Protein AF-A0A139WB19-F1 (afdb_monomer)

Radius of gyration: 53.48 Å; Cα contacts (8 Å, |Δi|>4): 1147; chains: 1; bounding box: 156×89×156 Å

Secondary structure (DSSP, 8-state):
----EE----TTPEEEEGGGTEEEEE-EEEEEEEEPPPGGG--SPPPHHHHHHHHHHHHTTS-EEEEEEEEE-SSEEEEEEEES-GGGHHHHHHHHSS-EE--SS-SS-EEEEEEE---SPPPHHHHHHHHHH-TT--TTSTTSSTTEEEEEEEEGGGSS-TTS---TTPPP-HHHHHHHHGGGS-EEEEE-TTS-TTGGGS-HHHH------TTGGGEEEEEEEESSHHHHHHHHHHHTTEEEEEE-SS-EEEE--EEEE-SS-TTSHHHHHHHHHHHHHHHHHHHHHHHHHHHHHHHHHHHHHHHHHHHHHHHHHHHHHHHHHHHHHHHHHHHHHHHHHHHHHHHHHHHHHHHHHHHHHHHHHHHHHHHHHHHHHHHHHSS--------SHHHHHHHHHHHHHHHHHHHHHHHHHHHHHHHHHHHHHHHTTSTT--------------------------------------------------------------------------------SSSSGGGSSSSSS--------------------------------------------HHHHHHHHHHHHHTT-PPPP---SSEEPPTTSSTTEEEEEETTTTEEEEEEEE-SSSEEEE-SHHHH-GGG--EEEEEES-SBTT-SSSS---EEEEEEEEEE-TT--TTS-SS--EEEEESS-----SS--PPEEP--S--TTPPEEEEES-BSSTT-PBPSB-EEEEEEEE-HHHHHHHHTTS-TTT-TT-S-TTTEEEEE-SSS-----TT-TTPEEEEESSSEEEEEEEEE-S-TT-TT--EEEEEHHHHHHHHHHHHS--

pLDDT: mean 72.46, std 22.06, range [24.19, 98.0]

Sequence (838 aa):
MNAFQPCRNTSDCVPLYLPQQLYLKPAARLTISIQLPNIKKLEKSISHWEIMEKLRTLIRPDEFSVLKVSKTTLNFVRFEAELENRTRLDRVVSKLDNNSIKLKEIPDLLRLKASEVKSDFPTRHKWDSFFQEAKDMDEMKPGQRPDTVHLSNLPRKWFVPYHLPEGEDVVPSEKLFYRIFEKFGQIRYVDIPVCDPYRKKMKDHISGIKAHPVDDRDFFEGYVQFKDYIGFTKTMDALKGMKLVRKEEDEAFCVNIKVDFDRSKHLSDASIRRREIVRDRLVKKQREKEEKEKNELDAKKSRELDERQKEVTLKSEKEQRRREREEKRKARLLEKLKINSCDEINDKIAKEEKKLLKAQRKLESIRLVEELFRRIKEKKEELHMYSKTKSSSGDELKRFKDMSELEVLTQRQKLHNAIEGRVVLKNILSRKKKSRSRSSSSSDTSLSLDEDRKDRNIPEVVYDPTWYNYPIYVYPPRGRYPLPGPSRGRPPFRGRGFRPRYRGGFRGKYSHYSPEMEEQYMRYFSKFFSEHDRRSRSRSHKRSRRSRSRSKSVDSSKFVSPRSSRRRSKSWSMPRKCQEYKHRIKRRASVVTYIFGGSASRSREFPHMAALGYGQPIEWLCGGSLISERFVLTAAHCLATSNLGELVRVRLGDLDLQSVTDDAQPQDYRVSQKIIHPSYHAPAQYDDIALIRLDRDVQFSPYIAPICLETQKNLPNYNFIATGWGKTEVGGSQSDILMKVDLEYFSNQICRQNYANVGSEYLSRGVDDNSQICAGSRKDGKDTCQGDSGGPLQIRTDVLYLVGITSFGKICGIPNSPGVYTRVSYYIPWIERIVWPQ

Foldseek 3Di:
DWDWAFQPDCPQWADLDPVLQKTKHFWQKKKKKWFDDQCPPPPDDDDPVQVVVQLQVQQPVFGWSDWDFPDDDNTITMIMTTGSHNVCRVVSQVSFAQDWDDDPRDPDTIGMHMDTDQDPAADPCRQQVCLVVDPVADCVFFLSHLFKKKKWSAFQVSQDDPPDDDDLLRGGDQVSVCVSLVVLAAWDDKDWLSNDPCLVVDDCLLSVDDDDPPPSSRITMMMTGHPDSSSSVSVSVVPRSIWMKHDDDPTIITTDMDMYGDPSSCVTPVSVVSNVVSVVVVVVVVVVVVVVVVVVVVVVVVVVVVVVVVVVVVVVVVVVVVVVVVVVVVVVVVVVVVVVVLVVLVVVLVVLVVVLVVLVVVLVVLVVVVVVVVVVVVVVVVPDDDDDDDDDVNVVSVVVNVVSVVVNVVSVVVSVVSVVVSVVVVVVVVVVVPPPDDDDDDDDDDDDDDDDDDDDDDDDDDDDDDDDDDDDDDDDDDDDDDDDDDDDDDDDDDDDDDDDDDDDDDDDDDDDDDDPDDPPVVPPPPPDDDDDDDDDDDDDDDDDDDDDDDDDDDDDDDDDDDDDDPPPPPFDALVNQVVVLVVVAVVADDDDDDDDDWWFDDQLNQQQKKFWFADVVTDRFEIWGAAFQWKTKFWLCSCPPCVRHHGFKMWTFDFFQPDDPDNTDIDIWGFPDKAQDPPDDPPALFSTMIMTTTPDTHDDHSRHGGARADQDLDDPPFWKKWKFQFDPDFVHDTHSGIIIHTKDWDDLVLVQVLCVPPDCRHAVPGDDSQFKTWIHAQPFQAAGHRGHHGTFTWTDDVGIYGQWHQGAFDTGSDHSGIGMTGGRNNCSVVCCCPVRND

Mean predicted aligned error: 22.75 Å

Organism: Tribolium castaneum (NCBI:txid7070)

InterPro domains:
  IPR001254 Serine proteases, trypsin domain [PF00089] (595-831)
  IPR001254 Serine proteases, trypsin domain [PS50240] (595-836)
  IPR001254 Serine proteases, trypsin domain [SM00020] (594-831)
  IPR001254 Serine proteases, trypsin domain [cd00190] (595-834)
  IPR001314 Peptidase S1A, chymotrypsin family [PR00722] (623-638)
  IPR001314 Peptidase S1A, chymotrypsin family [PR00722] (684-698)
  IPR001314 Peptidase S1A, chymotrypsin family [PR00722] (782-794)
  IPR009003 Peptidase S1, PA clan [SSF50494] (588-836)
  IPR018114 Serine proteases, trypsin family, histidine active site [PS00134] (633-638)
  IPR033116 Serine proteases, trypsin family, serine active site [PS00135] (783-794)
  IPR056852 A-kinase anchor protein 17A/B [PTHR12484] (3-580)

Solvent-accessible surface area (backbone atoms only — not comparable to full-atom values): 50483 Å² total; per-residue (Å²): 132,83,56,84,37,82,42,85,71,64,85,74,53,44,82,65,34,72,97,69,35,29,26,35,30,62,61,26,43,31,37,40,38,35,49,47,71,73,60,94,78,54,97,68,84,83,60,70,61,62,53,54,51,52,54,52,64,72,47,58,98,51,67,68,75,41,78,44,85,71,46,80,56,84,55,32,42,29,32,42,34,28,39,76,48,52,90,51,40,65,64,49,33,66,66,39,33,77,34,69,47,77,56,96,90,42,94,64,72,35,43,29,40,40,42,75,54,78,62,94,54,76,50,70,66,65,52,58,50,47,56,74,67,38,86,88,47,40,76,90,40,69,30,36,35,83,19,30,44,31,37,34,61,41,53,32,85,73,42,48,71,89,90,58,83,97,59,93,88,66,67,47,38,66,70,58,54,46,64,54,52,47,80,48,32,62,69,71,51,74,50,44,51,82,68,42,82,61,34,84,76,45,58,60,96,62,29,71,54,78,90,68,66,89,79,58,73,59,42,42,53,40,39,43,26,30,74,40,54,67,22,31,51,48,45,50,65,72,48,62,58,33,25,45,30,42,54,57,95,92,53,34,39,29,35,61,51,47,58,44,70,64,86,76,36,68,74,13,68,68,45,45,54,55,43,50,60,52,44,52,53,52,52,48,56,47,49,62,46,55,51,48,56,46,52,52,52,52,54,50,52,50,52,59,48,53,51,52,50,53,50,50,53,55,50,50,50,56,48,50,59,46,53,52,54,51,49,57,50,53,50,55,53,54,48,53,56,48,51,57,57,48,50,61,49,52,53,53,46,56,55,42,52,59,47,36,56,50,37,48,53,56,41,51,55,50,51,53,50,52,54,51,52,48,53,54,49,56,70,49,68,77,65,71,88,89,81,93,76,82,85,57,70,62,60,53,53,46,52,55,47,56,54,35,53,50,49,33,51,53,41,50,50,55,43,48,54,52,52,50,53,53,51,53,51,52,50,58,64,50,58,73,68,70,82,80,81,86,90,79,82,81,87,89,90,81,89,78,88,82,91,81,90,79,90,84,90,80,88,90,82,88,85,80,97,72,88,89,86,86,89,88,80,90,86,91,90,86,85,85,88,83,89,85,87,86,84,87,84,89,86,86,90,88,81,87,89,88,86,90,81,90,88,87,83,90,81,90,88,81,89,83,90,82,94,86,77,79,76,66,75,74,69,75,82,79,82,87,87,80,88,85,90,88,87,86,82,87,87,88,88,78,90,79,88,80,90,92,84,92,84,84,92,87,85,88,89,85,87,90,85,82,94,73,89,79,76,76,80,78,75,71,52,69,73,57,52,40,50,54,51,50,57,63,48,64,77,68,55,85,87,87,84,87,81,89,66,75,40,78,58,57,72,56,69,62,23,22,46,27,43,34,24,16,54,84,77,71,45,71,60,25,22,18,31,26,59,52,54,40,37,32,40,28,21,23,62,81,75,67,44,70,90,64,50,56,77,51,38,38,35,33,13,65,46,41,80,83,62,91,83,67,82,54,59,68,46,84,40,44,66,63,42,86,44,62,40,88,78,45,50,83,81,30,74,46,61,43,34,24,40,38,32,41,66,59,76,58,80,75,49,63,34,28,41,57,43,30,74,36,70,67,87,82,71,84,94,53,64,34,38,37,46,32,35,17,30,84,45,85,90,50,60,61,33,56,48,32,31,33,36,70,26,40,75,44,57,56,67,64,47,30,63,69,52,65,84,52,65,58,71,44,43,73,81,54,68,49,85,64,57,35,47,34,37,18,20,76,79,78,8,50,51,75,31,72,25,19,32,10,6,44,30,27,36,78,75,98,55,58,30,37,44,24,26,32,59,52,59,91,63,54,62,39,54,68,52,53,29,38,19,30,22,39,36,64,45,47,83,58,50,44,59,72,77,49,62,122

Nearest PDB structures (foldseek):
  2f91-assembly1_A  TM=8.867E-01  e=3.358E-22  Astacus leptodactylus
  2zps-assembly1_A  TM=8.978E-01  e=1.319E-19  Oncorhynchus keta
  2tbs-assembly1_A  TM=8.969E-01  e=2.260E-19  Salmo salar
  5xwl-assembly2_B  TM=9.034E-01  e=4.084E-19  Sus scrofa
  2zpr-assembly2_B  TM=8.874E-01  e=5.641E-19  Oncorhynchus keta

Structure (mmCIF, N/CA/C/O backbone):
data_AF-A0A139WB19-F1
#
_entry.id   AF-A0A139WB19-F1
#
loop_
_atom_site.group_PDB
_atom_site.id
_atom_site.type_symbol
_atom_site.label_atom_id
_atom_site.label_alt_id
_atom_site.label_comp_id
_atom_site.label_asym_id
_atom_site.label_entity_id
_atom_site.label_seq_id
_atom_site.pdbx_PDB_ins_code
_atom_site.Cartn_x
_atom_site.Cartn_y
_atom_site.Cartn_z
_atom_site.occupancy
_atom_site.B_iso_or_equiv
_atom_site.auth_seq_id
_atom_site.auth_comp_id
_atom_site.auth_asym_id
_atom_site.auth_atom_id
_atom_site.pdbx_PDB_model_num
ATOM 1 N N . MET A 1 1 ? 31.435 11.589 -16.988 1.00 48.19 1 MET A N 1
ATOM 2 C CA . MET A 1 1 ? 30.997 12.393 -18.160 1.00 48.19 1 MET A CA 1
ATOM 3 C C . MET A 1 1 ? 29.469 12.381 -18.191 1.00 48.19 1 MET A C 1
ATOM 5 O O . MET A 1 1 ? 28.860 12.037 -19.202 1.00 48.19 1 MET A O 1
ATOM 9 N N . ASN A 1 2 ? 28.866 12.680 -17.041 1.00 58.78 2 ASN A N 1
ATOM 10 C CA . ASN A 1 2 ? 27.505 12.287 -16.705 1.00 58.78 2 ASN A CA 1
ATOM 11 C C . ASN A 1 2 ? 26.716 13.588 -16.589 1.00 58.78 2 ASN A C 1
ATOM 13 O O . ASN A 1 2 ? 26.754 14.248 -15.560 1.00 58.78 2 ASN A O 1
ATOM 17 N N . ALA A 1 3 ? 26.131 14.024 -17.696 1.00 64.75 3 ALA A N 1
ATOM 18 C CA . ALA A 1 3 ? 25.381 15.267 -17.774 1.00 64.75 3 ALA A CA 1
ATOM 19 C C . ALA A 1 3 ? 24.238 15.077 -18.765 1.00 64.75 3 ALA A C 1
ATOM 21 O O . ALA A 1 3 ? 24.393 14.357 -19.756 1.00 64.75 3 ALA A O 1
ATOM 22 N N . PHE A 1 4 ? 23.111 15.728 -18.496 1.00 78.62 4 PHE A N 1
ATOM 23 C CA . PHE A 1 4 ? 21.996 15.799 -19.428 1.00 78.62 4 PHE A CA 1
ATOM 24 C C . PHE A 1 4 ? 22.400 16.676 -20.619 1.00 78.62 4 PHE A C 1
ATOM 26 O O . PHE A 1 4 ? 22.850 17.807 -20.442 1.00 78.62 4 PHE A O 1
ATOM 33 N N . GLN A 1 5 ? 22.288 16.136 -21.831 1.00 81.25 5 GLN A N 1
ATOM 34 C CA . GLN A 1 5 ? 22.635 16.827 -23.074 1.00 81.25 5 GLN A CA 1
ATOM 35 C C . GLN A 1 5 ? 21.355 17.068 -23.890 1.00 81.25 5 GLN A C 1
ATOM 37 O O . GLN A 1 5 ? 20.653 16.092 -24.171 1.00 81.25 5 GLN A O 1
ATOM 42 N N . PRO A 1 6 ? 21.029 18.308 -24.302 1.00 79.69 6 PRO A N 1
ATOM 43 C CA . PRO A 1 6 ? 19.865 18.557 -25.149 1.00 79.69 6 PRO A CA 1
ATOM 44 C C . PRO A 1 6 ? 20.044 17.874 -26.514 1.00 79.69 6 PRO A C 1
ATOM 46 O O . PRO A 1 6 ? 21.097 17.970 -27.145 1.00 79.69 6 PRO A O 1
ATOM 49 N N . CYS A 1 7 ? 19.019 17.156 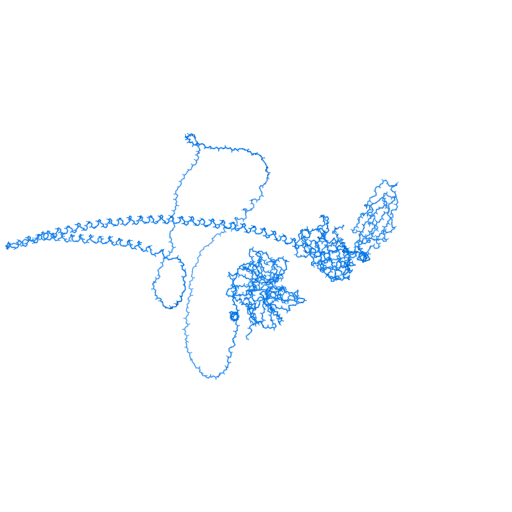-26.966 1.00 79.75 7 CYS A N 1
ATOM 50 C CA . CYS A 1 7 ? 19.056 16.275 -28.131 1.00 79.75 7 CYS A CA 1
ATOM 51 C C . CYS A 1 7 ? 18.176 16.829 -29.261 1.00 79.75 7 CYS A C 1
ATOM 53 O O . CYS A 1 7 ? 17.067 16.346 -29.484 1.00 79.75 7 CYS A O 1
ATOM 55 N N . ARG A 1 8 ? 18.687 17.836 -29.982 1.00 74.25 8 ARG A N 1
ATOM 56 C CA . ARG A 1 8 ? 17.947 18.575 -31.023 1.00 74.25 8 ARG A CA 1
ATOM 57 C C . ARG A 1 8 ? 17.390 17.667 -32.119 1.00 74.25 8 ARG A C 1
ATOM 59 O O . ARG A 1 8 ? 16.194 17.712 -32.390 1.00 74.25 8 ARG A O 1
ATOM 66 N N . ASN A 1 9 ? 18.222 16.815 -32.723 1.00 72.62 9 ASN A N 1
ATOM 67 C CA . ASN A 1 9 ? 17.734 15.830 -33.684 1.00 72.62 9 ASN A CA 1
ATOM 68 C C . ASN A 1 9 ? 17.318 14.507 -33.010 1.00 72.62 9 ASN A C 1
ATOM 70 O O . ASN A 1 9 ? 18.123 13.867 -32.327 1.00 72.62 9 ASN A O 1
ATOM 74 N N . THR A 1 10 ? 16.087 14.056 -33.261 1.00 76.19 10 THR A N 1
ATOM 75 C CA . THR A 1 10 ? 15.517 12.791 -32.754 1.00 76.19 10 THR A CA 1
ATOM 76 C C . THR A 1 10 ? 15.224 11.753 -33.851 1.00 76.19 10 THR A C 1
ATOM 78 O O . THR A 1 10 ? 14.670 10.700 -33.549 1.00 76.19 10 THR A O 1
ATOM 81 N N . SER A 1 11 ? 15.644 11.987 -35.104 1.00 76.00 11 SER A N 1
ATOM 82 C CA . SER A 1 11 ? 15.416 11.070 -36.240 1.00 76.00 11 SER A CA 1
ATOM 83 C C . SER A 1 11 ? 15.971 9.655 -36.037 1.00 76.00 11 SER A C 1
ATOM 85 O O . SER A 1 11 ? 15.351 8.682 -36.451 1.00 76.00 11 SER A O 1
ATOM 87 N N . ASP A 1 12 ? 17.134 9.539 -35.391 1.00 82.06 12 ASP A N 1
ATOM 88 C CA . ASP A 1 12 ? 17.876 8.279 -35.229 1.00 82.06 12 ASP A CA 1
ATOM 89 C C . ASP A 1 12 ? 17.470 7.518 -33.937 1.00 82.06 12 ASP A C 1
ATOM 91 O O . ASP A 1 12 ? 18.222 6.670 -33.453 1.00 82.06 12 ASP A O 1
ATOM 95 N N . CYS A 1 13 ? 16.326 7.849 -33.322 1.00 85.00 13 CYS A N 1
ATOM 96 C CA . CYS A 1 13 ? 15.895 7.303 -32.027 1.00 85.00 13 CYS A CA 1
ATOM 97 C C . CYS A 1 13 ? 15.022 6.038 -32.153 1.00 85.00 13 CYS A C 1
ATOM 99 O O . CYS A 1 13 ? 13.980 6.039 -32.804 1.00 85.00 13 CYS A O 1
ATOM 101 N N . VAL A 1 14 ? 15.391 4.977 -31.430 1.00 87.88 14 VAL A N 1
ATOM 102 C CA . VAL A 1 14 ? 14.661 3.700 -31.343 1.00 87.88 14 VAL A CA 1
ATOM 103 C C . VAL A 1 14 ? 13.861 3.644 -30.030 1.00 87.88 14 VAL A C 1
ATOM 105 O O . VAL A 1 14 ? 14.435 3.903 -28.972 1.00 87.88 14 VAL A O 1
ATOM 108 N N . PRO A 1 15 ? 12.561 3.292 -30.022 1.00 88.00 15 PRO A N 1
ATOM 109 C CA . PRO A 1 15 ? 11.764 3.271 -28.794 1.00 88.00 15 PRO A CA 1
ATOM 110 C C . PRO A 1 15 ? 12.193 2.147 -27.840 1.00 88.00 15 PRO A C 1
ATOM 112 O O . PRO A 1 15 ? 12.116 0.959 -28.171 1.00 88.00 15 PRO A O 1
ATOM 115 N N . LEU A 1 16 ? 12.585 2.519 -26.619 1.00 88.81 16 LEU A N 1
ATOM 116 C CA . LEU A 1 16 ? 12.878 1.583 -25.535 1.00 88.81 16 LEU A CA 1
ATOM 117 C C . LEU A 1 16 ? 11.579 1.232 -24.805 1.00 88.81 16 LEU A C 1
ATOM 119 O O . LEU A 1 16 ? 11.118 0.092 -24.903 1.00 88.81 16 LEU A O 1
ATOM 123 N N . TYR A 1 17 ? 10.963 2.232 -24.167 1.00 88.88 17 TYR A N 1
ATOM 124 C CA . TYR A 1 17 ? 9.754 2.094 -23.357 1.00 88.88 17 TYR A CA 1
ATOM 125 C C . TYR A 1 17 ? 8.863 3.340 -23.490 1.00 88.88 17 TYR A C 1
ATOM 127 O O . TYR A 1 17 ? 9.120 4.388 -22.892 1.00 88.88 17 TYR A O 1
ATOM 135 N N . LEU A 1 18 ? 7.809 3.213 -24.302 1.00 85.50 18 LEU A N 1
ATOM 136 C CA . LEU A 1 18 ? 6.924 4.318 -24.689 1.00 85.50 18 LEU A CA 1
ATOM 137 C C . LEU A 1 18 ? 6.168 4.986 -23.522 1.00 85.50 18 LEU A C 1
ATOM 139 O O . LEU A 1 18 ? 6.102 6.212 -23.541 1.00 85.50 18 LEU A O 1
ATOM 143 N N . PRO A 1 19 ? 5.652 4.271 -22.495 1.00 83.75 19 PRO A N 1
ATOM 144 C CA . PRO A 1 19 ? 4.890 4.914 -21.418 1.00 83.75 19 PRO A CA 1
ATOM 145 C C . PRO A 1 19 ? 5.687 5.908 -20.567 1.00 83.75 19 PRO A C 1
ATOM 147 O O . PRO A 1 19 ? 5.076 6.734 -19.908 1.00 83.75 19 PRO A O 1
ATOM 150 N N . GLN A 1 20 ? 7.025 5.833 -20.580 1.00 82.81 20 GLN A N 1
ATOM 151 C CA . GLN A 1 20 ? 7.930 6.787 -19.917 1.00 82.81 20 GLN A CA 1
ATOM 152 C C . GLN A 1 20 ? 8.673 7.684 -20.933 1.00 82.81 20 GLN A C 1
ATOM 154 O O . GLN A 1 20 ? 9.670 8.321 -20.602 1.00 82.81 20 GLN A O 1
ATOM 159 N N . GLN A 1 21 ? 8.240 7.663 -22.202 1.00 88.62 21 GLN A N 1
ATOM 160 C CA . GLN A 1 21 ? 8.853 8.371 -23.333 1.00 88.62 21 GLN A CA 1
ATOM 161 C C . GLN A 1 21 ? 10.378 8.139 -23.447 1.00 88.62 21 GLN A C 1
ATOM 163 O O . GLN A 1 21 ? 11.143 9.050 -23.778 1.00 88.62 21 GLN A O 1
ATOM 168 N N . LEU A 1 22 ? 10.823 6.901 -23.175 1.00 90.00 22 LEU A N 1
ATOM 169 C CA . LEU A 1 22 ? 12.230 6.496 -23.222 1.00 90.00 22 LEU A CA 1
ATOM 170 C C . LEU A 1 22 ? 12.604 5.862 -24.566 1.00 90.00 22 LEU A C 1
ATOM 172 O O . LEU A 1 22 ? 11.967 4.914 -25.039 1.00 90.00 22 LEU A O 1
ATOM 176 N N . TYR A 1 23 ? 13.713 6.337 -25.124 1.00 91.31 23 TYR A N 1
ATOM 177 C CA . TYR A 1 23 ? 14.286 5.938 -26.407 1.00 91.31 23 TYR A CA 1
ATOM 178 C C . TYR A 1 23 ? 15.789 5.652 -26.258 1.00 91.31 23 TYR A C 1
ATOM 180 O O . TYR A 1 23 ? 16.441 6.106 -25.317 1.00 91.31 23 TYR A O 1
ATOM 188 N N . LEU A 1 24 ? 16.350 4.908 -27.206 1.00 89.94 24 LEU A N 1
ATOM 189 C CA . LEU A 1 24 ? 17.787 4.720 -27.389 1.00 89.94 24 LEU A CA 1
ATOM 190 C C . LEU A 1 24 ? 18.233 5.451 -28.655 1.00 89.94 24 LEU A C 1
ATOM 192 O O . LEU A 1 24 ? 17.531 5.415 -29.664 1.00 89.94 24 LEU A O 1
ATOM 196 N N . LYS A 1 25 ? 19.404 6.089 -28.620 1.00 88.75 25 LYS A N 1
ATOM 197 C CA . LYS A 1 25 ? 19.990 6.777 -29.779 1.00 88.75 25 LYS A CA 1
ATOM 198 C C . LYS A 1 25 ? 21.447 6.343 -29.981 1.00 88.75 25 LYS A C 1
ATOM 200 O O . LYS A 1 25 ? 22.208 6.421 -29.015 1.00 88.75 25 LYS A O 1
ATOM 205 N N . PRO A 1 26 ? 21.875 5.931 -31.188 1.00 86.75 26 PRO A N 1
ATOM 206 C CA . PRO A 1 26 ? 23.263 5.547 -31.436 1.00 86.75 26 PRO A CA 1
ATOM 207 C C . PRO A 1 26 ? 24.252 6.688 -31.147 1.00 86.75 26 PRO A C 1
ATOM 209 O O . PRO A 1 26 ? 24.089 7.807 -31.634 1.00 86.75 26 PRO A O 1
ATOM 212 N N . ALA A 1 27 ? 25.298 6.407 -30.369 1.00 83.31 27 ALA A N 1
ATOM 213 C CA . ALA A 1 27 ? 26.357 7.359 -30.052 1.00 83.31 27 ALA A CA 1
ATOM 214 C C . ALA A 1 27 ? 27.349 7.477 -31.222 1.00 83.31 27 ALA A C 1
ATOM 216 O O . ALA A 1 27 ? 27.923 6.486 -31.673 1.00 83.31 27 ALA A O 1
ATOM 217 N N . ALA A 1 28 ? 27.581 8.699 -31.703 1.00 84.38 28 ALA A N 1
ATOM 218 C CA . ALA A 1 28 ? 28.412 8.978 -32.873 1.00 84.38 28 ALA A CA 1
ATOM 219 C C . ALA A 1 28 ? 29.724 9.675 -32.464 1.00 84.38 28 ALA A C 1
ATOM 221 O O . ALA A 1 28 ? 29.926 10.860 -32.740 1.00 84.38 28 ALA A O 1
ATOM 222 N N . ARG A 1 29 ? 30.595 8.950 -31.747 1.00 85.81 29 ARG A N 1
ATOM 223 C CA . ARG A 1 29 ? 31.837 9.484 -31.153 1.00 85.81 29 ARG A CA 1
ATOM 224 C C . ARG A 1 29 ? 33.064 9.201 -32.017 1.00 85.81 29 ARG A C 1
ATOM 226 O O . ARG A 1 29 ? 33.280 8.076 -32.456 1.00 85.81 29 ARG A O 1
ATOM 233 N N . LEU A 1 30 ? 33.920 10.207 -32.184 1.00 88.44 30 LEU A N 1
ATOM 234 C CA . LEU A 1 30 ? 35.185 10.104 -32.912 1.00 88.44 30 LEU A CA 1
ATOM 235 C C . LEU A 1 30 ? 36.328 10.827 -32.181 1.00 88.44 30 LEU A C 1
ATOM 237 O O . LEU A 1 30 ? 36.126 11.822 -31.483 1.00 88.44 30 LEU A O 1
ATOM 241 N N . THR A 1 31 ? 37.544 10.314 -32.336 1.00 89.69 31 THR A N 1
ATOM 242 C CA . THR A 1 31 ? 38.778 10.912 -31.818 1.00 89.69 31 THR A CA 1
ATOM 243 C C . THR A 1 31 ? 39.580 11.530 -32.948 1.00 89.69 31 THR A C 1
ATOM 245 O O . THR A 1 31 ? 39.953 10.843 -33.900 1.00 89.69 31 THR A O 1
ATOM 248 N N . ILE A 1 32 ? 39.893 12.816 -32.797 1.00 89.75 32 ILE A N 1
ATOM 249 C CA . ILE A 1 32 ? 40.734 13.588 -33.715 1.00 89.75 32 ILE A CA 1
ATOM 250 C C . ILE A 1 32 ? 42.076 13.791 -33.016 1.00 89.75 32 ILE A C 1
ATOM 252 O O . ILE A 1 32 ? 42.133 14.428 -31.966 1.00 89.75 32 ILE A O 1
ATOM 256 N N . SER A 1 33 ? 43.155 13.232 -33.555 1.00 88.88 33 SER A N 1
ATOM 257 C CA . SER A 1 33 ? 44.519 13.481 -33.076 1.00 88.88 33 SER A CA 1
ATOM 258 C C . SER A 1 33 ? 45.251 14.352 -34.090 1.00 88.88 33 SER A C 1
ATOM 260 O O . SER A 1 33 ? 45.333 13.997 -35.262 1.00 88.88 33 SER A O 1
ATOM 262 N N . ILE A 1 34 ? 45.779 15.484 -33.637 1.00 87.69 34 ILE A N 1
ATOM 263 C CA . ILE A 1 34 ? 46.552 16.426 -34.448 1.00 87.69 34 ILE A CA 1
ATOM 264 C C . ILE A 1 34 ? 48.011 16.296 -34.042 1.00 87.69 34 ILE A C 1
ATOM 266 O O . ILE A 1 34 ? 48.332 16.473 -32.865 1.00 87.69 34 ILE A O 1
ATOM 270 N N . GLN A 1 35 ? 48.880 15.974 -34.996 1.00 84.19 35 GLN A N 1
ATOM 271 C CA . GLN A 1 35 ? 50.315 15.888 -34.743 1.00 84.19 35 GLN A CA 1
ATOM 272 C C . GLN A 1 35 ? 50.929 17.294 -34.738 1.00 84.19 35 GLN A C 1
ATOM 274 O O . GLN A 1 35 ? 50.689 18.077 -35.657 1.00 84.19 35 GLN A O 1
ATOM 279 N N . LEU A 1 36 ? 51.711 17.606 -33.704 1.00 79.12 36 LEU A N 1
ATOM 280 C CA . LEU A 1 36 ? 52.435 18.871 -33.577 1.00 79.12 36 LEU A CA 1
ATOM 281 C C . LEU A 1 36 ? 53.887 18.707 -34.065 1.00 79.12 36 LEU A C 1
ATOM 283 O O . LEU A 1 36 ? 54.474 17.639 -33.860 1.00 79.12 36 LEU A O 1
ATOM 287 N N . PRO A 1 37 ? 54.491 19.733 -34.694 1.00 71.00 37 PRO A N 1
ATOM 288 C CA . PRO A 1 37 ? 55.920 19.736 -34.992 1.00 71.00 37 PRO A CA 1
ATOM 289 C C . PRO A 1 37 ? 56.749 19.890 -33.706 1.00 71.00 37 PRO A C 1
ATOM 291 O O . PRO A 1 37 ? 56.274 20.399 -32.690 1.00 71.00 37 PRO A O 1
ATOM 294 N N . ASN A 1 38 ? 58.010 19.448 -33.743 1.00 63.66 38 ASN A N 1
ATOM 295 C CA . ASN A 1 38 ? 58.894 19.472 -32.574 1.00 63.66 38 ASN A CA 1
ATOM 296 C C . ASN A 1 38 ? 59.097 20.903 -32.039 1.00 63.66 38 ASN A C 1
ATOM 298 O O . ASN A 1 38 ? 59.587 21.779 -32.751 1.00 63.66 38 ASN A O 1
ATOM 302 N N . ILE A 1 39 ? 58.809 21.098 -30.747 1.00 57.41 39 ILE A N 1
ATOM 303 C CA . ILE A 1 39 ? 58.694 22.406 -30.066 1.00 57.41 39 ILE A CA 1
ATOM 304 C C . ILE A 1 39 ? 59.953 23.292 -30.150 1.00 57.41 39 ILE A C 1
ATOM 306 O O . ILE A 1 39 ? 59.853 24.503 -29.993 1.00 57.41 39 ILE A O 1
ATOM 310 N N . LYS A 1 40 ? 61.125 22.748 -30.511 1.00 54.94 40 LYS A N 1
ATOM 311 C CA . LYS A 1 40 ? 62.379 23.505 -30.732 1.00 54.94 40 LYS A CA 1
ATOM 312 C C . LYS A 1 40 ? 62.311 24.606 -31.821 1.00 54.94 40 LYS A C 1
ATOM 314 O O . LYS A 1 40 ? 63.321 25.261 -32.052 1.00 54.94 40 LYS A O 1
ATOM 319 N N . LYS A 1 41 ? 61.171 24.796 -32.498 1.00 55.56 41 LYS A N 1
ATOM 320 C CA . LYS A 1 41 ? 60.893 25.900 -33.442 1.00 55.56 41 LYS A CA 1
ATOM 321 C C . LYS A 1 41 ? 59.629 26.723 -33.112 1.00 55.56 41 LYS A C 1
ATOM 323 O O . LYS A 1 41 ? 59.203 27.518 -33.943 1.00 55.56 41 LYS A O 1
ATOM 328 N N . LEU A 1 42 ? 58.996 26.524 -31.952 1.00 56.00 42 LEU A N 1
ATOM 329 C CA . LEU A 1 42 ? 57.731 27.176 -31.584 1.00 56.00 42 LEU A CA 1
ATOM 330 C C . LEU A 1 42 ? 57.906 28.093 -30.367 1.00 56.00 42 LEU A C 1
ATOM 332 O O . LEU A 1 42 ? 57.881 27.641 -29.227 1.00 56.00 42 LEU A O 1
ATOM 336 N N . GLU A 1 43 ? 58.016 29.397 -30.621 1.00 56.28 43 GLU A N 1
ATOM 337 C CA . GLU A 1 43 ? 58.105 30.444 -29.586 1.00 56.28 43 GLU A CA 1
ATOM 338 C C . GLU A 1 43 ? 56.740 30.828 -28.975 1.00 56.28 43 GLU A C 1
ATOM 340 O O . GLU A 1 43 ? 56.673 31.676 -28.087 1.00 56.28 43 GLU A O 1
ATOM 345 N N . LYS A 1 44 ? 55.633 30.239 -29.455 1.00 61.88 44 LYS A N 1
ATOM 346 C CA . LYS A 1 44 ? 54.254 30.614 -29.089 1.00 61.88 44 LYS A CA 1
ATOM 347 C C . LYS A 1 44 ? 53.386 29.411 -28.726 1.00 61.88 44 LYS A C 1
ATOM 349 O O . LYS A 1 44 ? 53.556 28.310 -29.251 1.00 61.88 44 LYS A O 1
ATOM 354 N N . SER A 1 45 ? 52.436 29.634 -27.819 1.00 66.56 45 SER A N 1
ATOM 355 C CA . SER A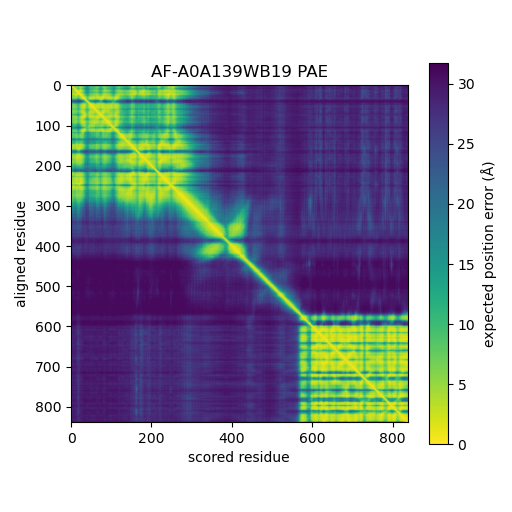 1 45 ? 51.518 28.624 -27.291 1.00 66.56 45 SER A CA 1
ATOM 356 C C . SER A 1 45 ? 50.277 28.456 -28.174 1.00 66.56 45 SER A C 1
ATOM 358 O O . SER A 1 45 ? 49.452 29.352 -28.315 1.00 66.56 45 SER A O 1
ATOM 360 N N . ILE A 1 46 ? 50.110 27.259 -28.737 1.00 73.50 46 ILE A N 1
ATOM 361 C CA . ILE A 1 46 ? 49.028 26.953 -29.683 1.00 73.50 46 ILE A CA 1
ATOM 362 C C . ILE A 1 46 ? 47.663 26.997 -28.979 1.00 73.50 46 ILE A C 1
ATOM 364 O O . ILE A 1 46 ? 47.409 26.220 -28.055 1.00 73.50 46 ILE A O 1
ATOM 368 N N . SER A 1 47 ? 46.749 27.858 -29.438 1.00 81.12 47 SER A N 1
ATOM 369 C CA . SER A 1 47 ? 45.414 27.942 -28.838 1.00 81.12 47 SER A CA 1
ATOM 370 C C . SER A 1 47 ? 44.544 26.725 -29.196 1.00 81.12 47 SER A C 1
ATOM 372 O O . SER A 1 47 ? 44.326 26.394 -30.364 1.00 81.12 47 SER A O 1
ATOM 374 N N . HIS A 1 48 ? 43.981 26.058 -28.182 1.00 83.12 48 HIS A N 1
ATOM 375 C CA . HIS A 1 48 ? 43.030 24.962 -28.409 1.00 83.12 48 HIS A CA 1
ATOM 376 C C . HIS A 1 48 ? 41.737 25.441 -29.102 1.00 83.12 48 HIS A C 1
ATOM 378 O O . HIS A 1 48 ? 41.087 24.646 -29.780 1.00 83.12 48 HIS A O 1
ATOM 384 N N . TRP A 1 49 ? 41.362 26.720 -28.947 1.00 83.38 49 TRP A N 1
ATOM 385 C CA . TRP A 1 49 ? 40.158 27.288 -29.560 1.00 83.38 49 TRP A CA 1
ATOM 386 C C . TRP A 1 49 ? 40.273 27.411 -31.083 1.00 83.38 49 TRP A C 1
ATOM 388 O O . TRP A 1 49 ? 39.376 26.941 -31.780 1.00 83.38 49 TRP A O 1
ATOM 398 N N . GLU A 1 50 ? 41.369 27.973 -31.612 1.00 82.50 50 GLU A N 1
ATOM 399 C CA . GLU A 1 50 ? 41.545 28.123 -33.067 1.00 82.50 50 GLU A CA 1
ATOM 400 C C . GLU A 1 50 ? 41.462 26.760 -33.768 1.00 82.50 50 GLU A C 1
ATOM 402 O O . GLU A 1 50 ? 40.802 26.618 -34.797 1.00 82.50 50 GLU A O 1
ATOM 407 N N . ILE A 1 51 ? 42.048 25.726 -33.157 1.00 84.75 51 ILE A N 1
ATOM 408 C CA . ILE A 1 51 ? 41.935 24.347 -33.633 1.00 84.75 51 ILE A CA 1
ATOM 409 C C . ILE A 1 51 ? 40.469 23.883 -33.666 1.00 84.75 51 ILE A C 1
ATOM 411 O O . ILE A 1 51 ? 40.025 23.348 -34.682 1.00 84.75 51 ILE A O 1
ATOM 415 N N . MET A 1 52 ? 39.697 24.088 -32.591 1.00 86.06 52 MET A N 1
ATOM 416 C CA . MET A 1 52 ? 38.273 23.716 -32.559 1.00 86.06 52 MET A CA 1
ATOM 417 C C . MET A 1 52 ? 37.449 24.465 -33.611 1.00 86.06 52 MET A C 1
ATOM 419 O O . MET A 1 52 ? 36.555 23.881 -34.222 1.00 86.06 52 MET A O 1
ATOM 423 N N . GLU A 1 53 ? 37.745 25.743 -33.842 1.00 85.50 53 GLU A N 1
ATOM 424 C CA . GLU A 1 53 ? 37.085 26.562 -34.858 1.00 85.50 53 GLU A CA 1
ATOM 425 C C . GLU A 1 53 ? 37.393 26.050 -36.273 1.00 85.50 53 GLU A C 1
ATOM 427 O O . GLU A 1 53 ? 36.470 25.800 -37.052 1.00 85.50 53 GLU A O 1
ATOM 432 N N . LYS A 1 54 ? 38.667 25.765 -36.580 1.00 84.88 54 LYS A N 1
ATOM 433 C CA . LYS A 1 54 ? 39.070 25.147 -37.854 1.00 84.88 54 LYS A CA 1
ATOM 434 C C . LYS A 1 54 ? 38.400 23.786 -38.062 1.00 84.88 54 LYS A C 1
ATOM 436 O O . LYS A 1 54 ? 37.842 23.546 -39.133 1.00 84.88 54 LYS A O 1
ATOM 441 N N . LEU A 1 55 ? 38.370 22.929 -37.039 1.00 87.19 55 LEU A N 1
ATOM 442 C CA . LEU A 1 55 ? 37.681 21.635 -37.100 1.00 87.19 55 LEU A CA 1
ATOM 443 C C . LEU A 1 55 ? 36.177 21.790 -37.379 1.00 87.19 55 LEU A C 1
ATOM 445 O O . LEU A 1 55 ? 35.652 21.069 -38.224 1.00 87.19 55 LEU A O 1
ATOM 449 N N . ARG A 1 56 ? 35.495 22.762 -36.752 1.00 87.56 56 ARG A N 1
ATOM 450 C CA . ARG A 1 56 ? 34.091 23.096 -37.064 1.00 87.56 56 ARG A CA 1
ATOM 451 C C . ARG A 1 56 ? 33.916 23.563 -38.513 1.00 87.56 56 ARG A C 1
ATOM 453 O O . ARG A 1 56 ? 32.954 23.160 -39.157 1.00 87.56 56 ARG A O 1
ATOM 460 N N . THR A 1 57 ? 34.834 24.370 -39.058 1.00 85.31 57 THR A N 1
ATOM 461 C CA . THR A 1 57 ? 34.729 24.817 -40.462 1.00 85.31 57 THR A CA 1
ATOM 462 C C . THR A 1 57 ? 34.893 23.681 -41.476 1.00 85.31 57 THR A C 1
ATOM 464 O O . THR A 1 57 ? 34.212 23.702 -42.497 1.00 85.31 57 THR A O 1
ATOM 467 N N . LEU A 1 58 ? 35.724 22.673 -41.184 1.00 84.44 58 LEU A N 1
ATOM 468 C CA . LEU A 1 58 ? 35.999 21.546 -42.088 1.00 84.44 58 LEU A CA 1
ATOM 469 C C . LEU A 1 58 ? 34.833 20.553 -42.226 1.00 84.44 58 LEU A C 1
ATOM 471 O O . LEU A 1 58 ? 34.700 19.905 -43.265 1.00 84.44 58 LEU A O 1
ATOM 475 N N . ILE A 1 59 ? 33.988 20.410 -41.199 1.00 85.56 59 ILE A N 1
ATOM 476 C CA . ILE A 1 59 ? 32.899 19.419 -41.217 1.00 85.56 59 ILE A CA 1
ATOM 477 C C . ILE A 1 59 ? 31.601 19.913 -41.870 1.00 85.56 59 ILE A C 1
ATOM 479 O O . ILE A 1 59 ? 30.779 19.077 -42.256 1.00 85.56 59 ILE A O 1
ATOM 483 N N . ARG A 1 60 ? 31.435 21.230 -42.074 1.00 83.06 60 ARG A N 1
ATOM 484 C CA . ARG A 1 60 ? 30.215 21.835 -42.644 1.00 83.06 60 ARG A CA 1
ATOM 485 C C . ARG A 1 60 ? 29.729 21.095 -43.914 1.00 83.06 60 ARG A C 1
ATOM 487 O O . ARG A 1 60 ? 30.552 20.652 -44.726 1.00 83.06 60 ARG A O 1
ATOM 494 N N . PRO A 1 61 ? 28.406 20.910 -44.098 1.00 81.31 61 PRO A N 1
ATOM 495 C CA . PRO A 1 61 ? 27.292 21.395 -43.271 1.00 81.31 61 PRO A CA 1
ATOM 496 C C . PRO A 1 61 ? 26.974 20.522 -42.035 1.00 81.31 61 PRO A C 1
ATOM 498 O O . PRO A 1 61 ? 25.902 20.662 -41.456 1.00 81.31 61 PRO A O 1
ATOM 501 N N . ASP A 1 62 ? 27.856 19.600 -41.639 1.00 82.75 62 ASP A N 1
ATOM 502 C CA . ASP A 1 62 ? 27.698 18.832 -40.398 1.00 82.75 62 ASP A CA 1
ATOM 503 C C . ASP A 1 62 ? 28.223 19.631 -39.187 1.00 82.75 62 ASP A C 1
ATOM 505 O O . ASP A 1 62 ? 29.102 20.479 -39.344 1.00 82.75 62 ASP A O 1
ATOM 509 N N . GLU A 1 63 ? 27.710 19.354 -37.981 1.00 82.50 63 GLU A N 1
ATOM 510 C CA . GLU A 1 63 ? 28.115 20.020 -36.730 1.00 82.50 63 GLU A CA 1
ATOM 511 C C . GLU A 1 63 ? 28.464 19.016 -35.616 1.00 82.50 63 GLU A C 1
ATOM 513 O O . GLU A 1 63 ? 27.932 17.904 -35.560 1.00 82.50 63 GLU A O 1
ATOM 518 N N . PHE A 1 64 ? 29.356 19.422 -34.703 1.00 83.94 64 PHE A N 1
ATOM 519 C CA . PHE A 1 64 ? 29.691 18.663 -33.496 1.00 83.94 64 PHE A CA 1
ATOM 520 C C . PHE A 1 64 ? 28.750 19.040 -32.343 1.00 83.94 64 PHE A C 1
ATOM 522 O O . PHE A 1 64 ? 28.761 20.184 -31.892 1.00 83.94 64 PHE A O 1
ATOM 529 N N . SER A 1 65 ? 28.020 18.058 -31.810 1.00 80.19 65 SER A N 1
ATOM 530 C CA . SER A 1 65 ? 27.226 18.180 -30.578 1.00 80.19 65 SER A CA 1
ATOM 531 C C . SER A 1 65 ? 28.125 18.388 -29.351 1.00 80.19 65 SER A C 1
ATOM 533 O O . SER A 1 65 ? 27.832 19.202 -28.479 1.00 80.19 65 SER A O 1
ATOM 535 N N . VAL A 1 66 ? 29.276 17.705 -29.320 1.00 82.25 66 VAL A N 1
ATOM 536 C CA . VAL A 1 66 ? 30.345 17.931 -28.337 1.00 82.25 66 VAL A CA 1
ATOM 537 C C . VAL A 1 66 ? 31.685 17.955 -29.059 1.00 82.25 66 VAL A C 1
ATOM 539 O O . VAL A 1 66 ? 31.961 17.094 -29.890 1.00 82.25 66 VAL A O 1
ATOM 542 N N . LEU A 1 67 ? 32.548 18.904 -28.701 1.00 85.75 67 LEU A N 1
ATOM 543 C CA . LEU A 1 67 ? 33.959 18.917 -29.081 1.00 85.75 67 LEU A CA 1
ATOM 544 C C . LEU A 1 67 ? 34.772 19.376 -27.868 1.00 85.75 67 LEU A C 1
ATOM 546 O O . LEU A 1 67 ? 34.596 20.497 -27.395 1.00 85.75 67 LEU A O 1
ATOM 550 N N . LYS A 1 68 ? 35.639 18.503 -27.350 1.00 85.81 68 LYS A N 1
ATOM 551 C CA . LYS A 1 68 ? 36.467 18.763 -26.160 1.00 85.81 68 LYS A CA 1
ATOM 552 C C . LYS A 1 68 ? 37.902 18.293 -26.381 1.00 85.81 68 LYS A C 1
ATOM 554 O O . LYS A 1 68 ? 38.147 17.341 -27.126 1.00 85.81 68 LYS A O 1
ATOM 559 N N . VAL A 1 69 ? 38.852 18.904 -25.677 1.00 86.19 69 VAL A N 1
ATOM 560 C CA . VAL A 1 69 ? 40.200 18.334 -25.545 1.00 86.19 69 VAL A CA 1
ATOM 561 C C . VAL A 1 69 ? 40.103 17.092 -24.651 1.00 86.19 69 VAL A C 1
ATOM 563 O O . VAL A 1 69 ? 39.477 17.130 -23.596 1.00 86.19 69 VAL A O 1
ATOM 566 N N . SER A 1 70 ? 40.694 15.986 -25.095 1.00 86.19 70 SER A N 1
ATOM 567 C CA . SER A 1 70 ? 40.775 14.716 -24.360 1.00 86.19 70 SER A CA 1
ATOM 568 C C . SER A 1 70 ? 42.169 14.526 -23.751 1.00 86.19 70 SER A C 1
ATOM 570 O O . SER A 1 70 ? 42.296 14.141 -22.592 1.00 86.19 70 SER A O 1
ATOM 572 N N . LYS A 1 71 ? 43.231 14.860 -24.504 1.00 86.25 71 LYS A N 1
ATOM 573 C CA . LYS A 1 71 ? 44.615 14.884 -24.004 1.00 86.25 71 LYS A CA 1
ATOM 574 C C . LYS A 1 71 ? 45.497 15.813 -24.840 1.00 86.25 71 LYS A C 1
ATOM 576 O O . LYS A 1 71 ? 45.569 15.643 -26.054 1.00 86.25 71 LYS A O 1
ATOM 581 N N . THR A 1 72 ? 46.230 16.712 -24.190 1.00 85.62 72 THR A N 1
ATOM 582 C CA . THR A 1 72 ? 47.305 17.504 -24.814 1.00 85.62 72 THR A CA 1
ATOM 583 C C . THR A 1 72 ? 48.661 16.931 -24.409 1.00 85.62 72 THR A C 1
ATOM 585 O O . THR A 1 72 ? 48.847 16.506 -23.269 1.00 85.62 72 THR A O 1
ATOM 588 N N . THR A 1 73 ? 49.602 16.875 -25.349 1.00 84.19 73 THR A N 1
ATOM 589 C CA . THR A 1 73 ? 50.994 16.452 -25.141 1.00 84.19 73 THR A CA 1
ATOM 590 C C . THR A 1 73 ? 51.922 17.296 -26.014 1.00 84.19 73 THR A C 1
ATOM 592 O O . THR A 1 73 ? 51.458 17.948 -26.946 1.00 84.19 73 THR A O 1
ATOM 595 N N . LEU A 1 74 ? 53.233 17.228 -25.766 1.00 75.44 74 LEU A N 1
ATOM 596 C CA . LEU A 1 74 ? 54.242 17.948 -26.554 1.00 75.44 74 LEU A CA 1
ATOM 597 C C . LEU A 1 74 ? 54.222 17.594 -28.058 1.00 75.44 74 LEU A C 1
ATOM 599 O O . LEU A 1 74 ? 54.591 18.421 -28.883 1.00 75.44 74 LEU A O 1
ATOM 603 N N . ASN A 1 75 ? 53.768 16.384 -28.411 1.00 79.19 75 ASN A N 1
ATOM 604 C CA . ASN A 1 75 ? 53.854 15.845 -29.774 1.00 79.19 75 ASN A CA 1
ATOM 605 C C . ASN A 1 75 ? 52.488 15.769 -30.483 1.00 79.19 75 ASN A C 1
ATOM 607 O O . ASN A 1 75 ? 52.431 15.598 -31.701 1.00 79.19 75 ASN A O 1
ATOM 611 N N . PHE A 1 76 ? 51.377 15.836 -29.741 1.00 84.88 76 PHE A N 1
ATOM 612 C CA . PHE A 1 76 ? 50.025 15.804 -30.303 1.00 84.88 76 PHE A CA 1
ATOM 613 C C . PHE A 1 76 ? 48.965 16.388 -2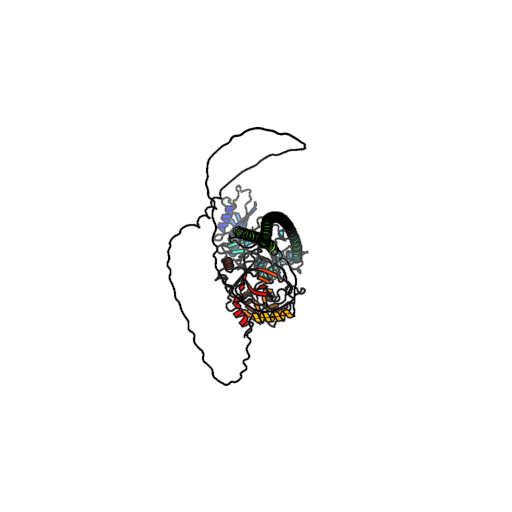9.362 1.00 84.88 76 PHE A C 1
ATOM 615 O O . PHE A 1 76 ? 49.048 16.248 -28.136 1.00 84.88 76 PHE A O 1
ATOM 622 N N . VAL A 1 77 ? 47.898 16.929 -29.955 1.00 87.12 77 VAL A N 1
ATOM 623 C CA . VAL A 1 77 ? 46.638 17.254 -29.267 1.00 87.12 77 VAL A CA 1
ATOM 624 C C . VAL A 1 77 ? 45.570 16.258 -29.707 1.00 87.12 77 VAL A C 1
ATOM 626 O O . VAL A 1 77 ? 45.358 16.064 -30.903 1.00 87.12 77 VAL A O 1
ATOM 629 N N . ARG A 1 78 ? 44.886 15.614 -28.759 1.00 88.44 78 ARG A N 1
ATOM 630 C CA . ARG A 1 78 ? 43.752 14.723 -29.024 1.00 88.44 78 ARG A CA 1
ATOM 631 C C . ARG A 1 78 ? 42.456 15.344 -28.532 1.00 88.44 78 ARG A C 1
ATOM 633 O O . ARG A 1 78 ? 42.311 15.628 -27.343 1.00 88.44 78 ARG A O 1
ATOM 640 N N . PHE A 1 79 ? 41.500 15.459 -29.441 1.00 89.25 79 PHE A N 1
ATOM 641 C CA . PHE A 1 79 ? 40.124 15.848 -29.184 1.00 89.25 79 PHE A CA 1
ATOM 642 C C . PHE A 1 79 ? 39.226 14.611 -29.186 1.00 89.25 79 PHE A C 1
ATOM 644 O O . PHE A 1 79 ? 39.425 13.680 -29.969 1.00 89.25 79 PHE A O 1
ATOM 651 N N . GLU A 1 80 ? 38.218 14.629 -28.326 1.00 88.25 80 GLU A N 1
ATOM 652 C CA . GLU A 1 80 ? 37.033 13.786 -28.463 1.00 88.25 80 GLU A CA 1
ATOM 653 C C . GLU A 1 80 ? 35.915 14.660 -29.024 1.00 88.25 80 GLU A C 1
ATOM 655 O O . GLU A 1 80 ? 35.628 15.735 -28.486 1.00 88.25 80 GLU A O 1
ATOM 660 N N . ALA A 1 81 ? 35.288 14.180 -30.089 1.00 85.94 81 ALA A N 1
ATOM 661 C CA . ALA A 1 81 ? 34.178 14.832 -30.750 1.00 85.94 81 ALA A CA 1
ATOM 662 C C . ALA A 1 81 ? 32.979 13.879 -30.850 1.00 85.94 81 ALA A C 1
ATOM 664 O O . ALA A 1 81 ? 33.133 12.655 -30.867 1.00 85.94 81 ALA A O 1
ATOM 665 N N . GLU A 1 82 ? 31.779 14.444 -30.906 1.00 85.50 82 GLU A N 1
ATOM 666 C CA . GLU A 1 82 ? 30.526 13.705 -31.013 1.00 85.50 82 GLU A CA 1
ATOM 667 C C . GLU A 1 82 ? 29.561 14.428 -31.956 1.00 85.50 82 GLU A C 1
ATOM 669 O O . GLU A 1 82 ? 29.427 15.651 -31.896 1.00 85.50 82 GLU A O 1
ATOM 674 N N . LEU A 1 83 ? 28.908 13.673 -32.838 1.00 84.62 83 LEU A N 1
ATOM 675 C CA . LEU A 1 83 ? 27.948 14.169 -33.830 1.00 84.62 83 LEU A CA 1
ATOM 676 C C . LEU A 1 83 ? 26.509 13.854 -33.403 1.00 84.62 83 LEU A C 1
ATOM 678 O O . LEU A 1 83 ? 26.273 12.930 -32.625 1.00 84.62 83 LEU A O 1
ATOM 682 N N . GLU A 1 84 ? 25.530 14.580 -33.948 1.00 77.06 84 GLU A N 1
ATOM 683 C CA . GLU A 1 84 ? 24.116 14.312 -33.640 1.00 77.06 84 GLU A CA 1
ATOM 684 C C . GLU A 1 84 ? 23.542 13.054 -34.314 1.00 77.06 84 GLU A C 1
ATOM 686 O O . GLU A 1 84 ? 22.579 12.500 -33.789 1.00 77.06 84 GLU A O 1
ATOM 691 N N . ASN A 1 85 ? 24.106 12.583 -35.433 1.00 80.56 85 ASN A N 1
ATOM 692 C CA . ASN A 1 85 ? 23.580 11.447 -36.206 1.00 80.56 85 ASN A CA 1
ATOM 693 C C . ASN A 1 85 ? 24.688 10.445 -36.556 1.00 80.56 85 ASN A C 1
ATOM 695 O O . ASN A 1 85 ? 25.745 10.826 -37.069 1.00 80.56 85 ASN A O 1
ATOM 699 N N . ARG A 1 86 ? 24.430 9.147 -36.346 1.00 81.06 86 ARG A N 1
ATOM 700 C CA . ARG A 1 86 ? 25.427 8.074 -36.553 1.00 81.06 86 ARG A CA 1
ATOM 701 C C . ARG A 1 86 ? 25.698 7.787 -38.028 1.00 81.06 86 ARG A C 1
ATOM 703 O O . ARG A 1 86 ? 26.818 7.417 -38.368 1.00 81.06 86 ARG A O 1
ATOM 710 N N . THR A 1 87 ? 24.714 8.036 -38.890 1.00 79.56 87 THR A N 1
ATOM 711 C CA . THR A 1 87 ? 24.798 7.918 -40.359 1.00 79.56 87 THR A CA 1
ATOM 712 C C . THR A 1 87 ? 25.777 8.904 -41.000 1.00 79.56 87 THR A C 1
ATOM 714 O O . THR A 1 87 ? 26.258 8.671 -42.105 1.00 79.56 87 THR A O 1
ATOM 717 N N . ARG A 1 88 ? 26.100 10.009 -40.314 1.00 82.19 88 ARG A N 1
ATOM 718 C CA . ARG A 1 88 ? 27.054 11.026 -40.785 1.00 82.19 88 ARG A CA 1
ATOM 719 C C . ARG A 1 88 ? 28.484 10.782 -40.290 1.00 82.19 88 ARG A C 1
ATOM 721 O O . ARG A 1 88 ? 29.399 11.440 -40.782 1.00 82.19 88 ARG A O 1
ATOM 728 N N . LEU A 1 89 ? 28.681 9.859 -39.340 1.00 84.25 89 LEU A N 1
ATOM 729 C CA . LEU A 1 89 ? 29.966 9.640 -38.669 1.00 84.25 89 LEU A CA 1
ATOM 730 C C . LEU A 1 89 ? 31.069 9.280 -39.659 1.00 84.25 89 LEU A C 1
ATOM 732 O O . LEU A 1 89 ? 32.086 9.963 -39.715 1.00 84.25 89 LEU A O 1
ATOM 736 N N . ASP A 1 90 ? 30.828 8.261 -40.473 1.00 83.38 90 ASP A N 1
ATOM 737 C CA . ASP A 1 90 ? 31.824 7.690 -41.374 1.00 83.38 90 ASP A CA 1
ATOM 738 C C . ASP A 1 90 ? 32.246 8.734 -42.432 1.00 83.38 90 ASP A C 1
ATOM 740 O O . ASP A 1 90 ? 33.435 8.953 -42.659 1.00 83.38 90 ASP A O 1
ATOM 744 N N . ARG A 1 91 ? 31.281 9.509 -42.960 1.00 85.06 91 ARG A N 1
ATOM 745 C CA . ARG A 1 91 ? 31.525 10.662 -43.851 1.00 85.06 91 ARG A CA 1
ATOM 746 C C . ARG A 1 91 ? 32.396 11.741 -43.201 1.00 85.06 91 ARG A C 1
ATOM 748 O O . ARG A 1 91 ? 33.266 12.305 -43.862 1.00 85.06 91 ARG A O 1
ATOM 755 N N . VAL A 1 92 ? 32.156 12.061 -41.929 1.00 85.44 92 VAL A N 1
ATOM 756 C CA . VAL A 1 92 ? 32.944 13.059 -41.188 1.00 85.44 92 VAL A CA 1
ATOM 757 C C . VAL A 1 92 ? 34.341 12.528 -40.855 1.00 85.44 92 VAL A C 1
ATOM 759 O O . VAL A 1 92 ? 35.309 13.275 -40.978 1.00 85.44 92 VAL A O 1
ATOM 762 N N . VAL A 1 93 ? 34.480 11.245 -40.512 1.00 88.06 93 VAL A N 1
ATOM 763 C CA . VAL A 1 93 ? 35.785 10.601 -40.298 1.00 88.06 93 VAL A CA 1
ATOM 764 C C . VAL A 1 93 ? 36.609 10.629 -41.590 1.00 88.06 93 VAL A C 1
ATOM 766 O O . VAL A 1 93 ? 37.729 11.130 -41.558 1.00 88.06 93 VAL A O 1
ATOM 769 N N . SER A 1 94 ? 36.050 10.231 -42.738 1.00 85.19 94 SER A N 1
ATOM 770 C CA . SER A 1 94 ? 36.748 10.293 -44.035 1.00 85.19 94 SER A CA 1
ATOM 771 C C . SER A 1 94 ? 37.070 11.718 -44.515 1.00 85.19 94 SER A C 1
ATOM 773 O O . SER A 1 94 ? 38.040 11.897 -45.243 1.00 85.19 94 SER A O 1
ATOM 775 N N . LYS A 1 95 ? 36.306 12.744 -44.105 1.00 85.25 95 LYS A N 1
ATOM 776 C CA . LYS A 1 95 ? 36.640 14.164 -44.357 1.00 85.25 95 LYS A CA 1
ATOM 777 C C . LYS A 1 95 ? 37.805 14.678 -43.498 1.00 85.25 95 LYS A C 1
ATOM 779 O O . LYS A 1 95 ? 38.472 15.639 -43.888 1.00 85.25 95 LYS A O 1
ATOM 784 N N . LEU A 1 96 ? 37.990 14.121 -42.300 1.00 86.19 96 LEU A N 1
ATOM 785 C CA . LEU A 1 96 ? 38.951 14.605 -41.304 1.00 86.19 96 LEU A CA 1
ATOM 786 C C . LEU A 1 96 ? 40.251 13.794 -41.272 1.00 86.19 96 LEU A C 1
ATOM 788 O O . LEU A 1 96 ? 41.284 14.354 -40.917 1.00 86.19 96 LEU A O 1
ATOM 792 N N . ASP A 1 97 ? 40.229 12.504 -41.608 1.00 85.62 97 ASP A N 1
ATOM 793 C CA . ASP A 1 97 ? 41.429 11.666 -41.579 1.00 85.62 97 ASP A CA 1
ATOM 794 C C . ASP A 1 97 ? 42.389 12.004 -42.730 1.00 85.62 97 ASP A C 1
ATOM 796 O O . ASP A 1 97 ? 41.972 12.259 -43.857 1.00 85.62 97 ASP A O 1
ATOM 800 N N . ASN A 1 98 ? 43.692 12.044 -42.437 1.00 80.38 98 ASN A N 1
ATOM 801 C CA . ASN A 1 98 ? 44.789 12.452 -43.335 1.00 80.38 98 ASN A CA 1
ATOM 802 C C . ASN A 1 98 ? 44.723 13.885 -43.907 1.00 80.38 98 ASN A C 1
ATOM 804 O O . ASN A 1 98 ? 45.699 14.336 -44.515 1.00 80.38 98 ASN A O 1
ATOM 808 N N . ASN A 1 99 ? 43.634 14.620 -43.668 1.00 83.69 99 ASN A N 1
ATOM 809 C CA . ASN A 1 99 ? 43.475 16.038 -43.985 1.00 83.69 99 ASN A CA 1
ATOM 810 C C . ASN A 1 99 ? 44.444 16.906 -43.138 1.00 83.69 99 ASN A C 1
ATOM 812 O O . ASN A 1 99 ? 45.084 16.415 -42.206 1.00 83.69 99 ASN A O 1
ATOM 816 N N . SER A 1 100 ? 44.625 18.188 -43.467 1.00 83.44 100 SER A N 1
ATOM 817 C CA . SER A 1 100 ? 45.612 19.064 -42.810 1.00 83.44 100 SER A CA 1
ATOM 818 C C . SER A 1 100 ? 45.078 20.470 -42.534 1.00 83.44 100 SER A C 1
ATOM 820 O O . SER A 1 100 ? 44.364 21.045 -43.351 1.00 83.44 100 SER A O 1
ATOM 822 N N . ILE A 1 101 ? 45.456 21.046 -41.389 1.00 84.25 101 ILE A N 1
ATOM 823 C CA . ILE A 1 101 ? 45.050 22.396 -40.967 1.00 84.25 101 ILE A CA 1
ATOM 824 C C . ILE A 1 101 ? 46.247 23.347 -41.001 1.00 84.25 101 ILE A C 1
ATOM 826 O O . ILE A 1 101 ? 47.310 23.034 -40.468 1.00 84.25 101 ILE A O 1
ATOM 830 N N . LYS A 1 102 ? 46.038 24.550 -41.550 1.00 79.44 102 LYS A N 1
ATOM 831 C CA . LYS A 1 102 ? 46.914 25.708 -41.338 1.00 79.44 102 LYS A CA 1
ATOM 832 C C . LYS A 1 102 ? 46.329 26.617 -40.251 1.00 79.44 102 LYS A C 1
ATOM 834 O O . LYS A 1 102 ? 45.182 27.065 -40.372 1.00 79.44 102 LYS A O 1
ATOM 839 N N . LEU A 1 103 ? 47.109 26.868 -39.202 1.00 80.00 103 LEU A N 1
ATOM 840 C CA . LEU A 1 103 ? 46.805 27.851 -38.154 1.00 80.00 103 LEU A CA 1
ATOM 841 C C . LEU A 1 103 ? 47.423 29.211 -38.516 1.00 80.00 103 LEU A C 1
ATOM 843 O O . LEU A 1 103 ? 48.297 29.285 -39.380 1.00 80.00 103 LEU A O 1
ATOM 847 N N . LYS A 1 104 ? 46.978 30.293 -37.873 1.00 72.19 104 LYS A N 1
ATOM 848 C CA . LYS A 1 104 ? 47.532 31.643 -38.086 1.00 72.19 104 LYS A CA 1
ATOM 849 C C . LYS A 1 104 ? 48.985 31.765 -37.622 1.00 72.19 104 LYS A C 1
ATOM 851 O O . LYS A 1 104 ? 49.747 32.516 -38.219 1.00 72.19 104 LYS A O 1
ATOM 856 N N . GLU A 1 105 ? 49.355 31.037 -36.569 1.00 66.50 105 GLU A N 1
ATOM 857 C CA . GLU A 1 105 ? 50.635 31.207 -35.864 1.00 66.50 105 GLU A CA 1
ATOM 858 C C . GLU A 1 105 ? 51.691 30.139 -36.197 1.00 66.50 105 GLU A C 1
ATOM 860 O O . GLU A 1 105 ? 52.793 30.183 -35.656 1.00 66.50 105 GLU A O 1
ATOM 865 N N . ILE A 1 106 ? 51.379 29.184 -37.083 1.00 68.44 106 ILE A N 1
ATOM 866 C CA . ILE A 1 106 ? 52.286 28.091 -37.468 1.00 68.44 106 ILE A CA 1
ATOM 867 C C . ILE A 1 106 ? 52.360 28.014 -39.003 1.00 68.44 106 ILE A C 1
ATOM 869 O O . ILE A 1 106 ? 51.313 27.895 -39.645 1.00 68.44 106 ILE A O 1
ATOM 873 N N . PRO A 1 107 ? 53.560 28.068 -39.617 1.00 62.47 107 PRO A N 1
ATOM 874 C CA . PRO A 1 107 ? 53.701 27.949 -41.069 1.00 62.47 107 PRO A CA 1
ATOM 875 C C . PRO A 1 107 ? 53.458 26.514 -41.566 1.00 62.47 107 PRO A C 1
ATOM 877 O O . PRO A 1 107 ? 52.919 26.335 -42.659 1.00 62.47 107 PRO A O 1
ATOM 880 N N . ASP A 1 108 ? 53.827 25.517 -40.754 1.00 71.25 108 ASP A N 1
ATOM 881 C CA . ASP A 1 108 ? 53.705 24.088 -41.046 1.00 71.25 108 ASP A CA 1
ATOM 882 C C . ASP A 1 108 ? 52.239 23.615 -41.077 1.00 71.25 108 ASP A C 1
ATOM 884 O O . ASP A 1 108 ? 51.409 24.006 -40.253 1.00 71.25 108 ASP A O 1
ATOM 888 N N . LEU A 1 109 ? 51.928 22.706 -42.006 1.00 76.81 109 LEU A N 1
ATOM 889 C CA . LEU A 1 109 ? 50.615 22.066 -42.108 1.00 76.81 109 LEU A CA 1
ATOM 890 C C . LEU A 1 109 ? 50.461 20.966 -41.047 1.00 76.81 109 LEU A C 1
ATOM 892 O O . LEU A 1 109 ? 51.133 19.933 -41.097 1.00 76.81 109 LEU A O 1
ATOM 896 N N . LEU A 1 110 ? 49.531 21.156 -40.109 1.00 80.88 110 LEU A N 1
ATOM 897 C CA . LEU A 1 110 ? 49.245 20.181 -39.058 1.00 80.88 110 LEU A CA 1
ATOM 898 C C . LEU A 1 110 ? 48.377 19.044 -39.608 1.00 80.88 110 LEU A C 1
ATOM 900 O O . LEU A 1 110 ? 47.202 19.251 -39.920 1.00 80.88 110 LEU A O 1
ATOM 904 N N . ARG A 1 111 ? 48.939 17.834 -39.702 1.00 82.62 111 ARG A N 1
ATOM 905 C CA . ARG A 1 111 ? 48.213 16.648 -40.183 1.00 82.62 111 ARG A CA 1
ATOM 906 C C . ARG A 1 111 ? 47.226 16.139 -39.130 1.00 82.62 111 ARG A C 1
ATOM 908 O O . ARG A 1 111 ? 47.584 15.930 -37.966 1.00 82.62 111 ARG A O 1
ATOM 915 N N . LEU A 1 112 ? 45.994 15.903 -39.568 1.00 86.94 112 LEU A N 1
ATOM 916 C CA . LEU A 1 112 ? 44.928 15.282 -38.793 1.00 86.94 112 LEU A CA 1
ATOM 917 C C . LEU A 1 112 ? 44.969 13.759 -38.941 1.00 86.94 112 LEU A C 1
ATOM 919 O O . LEU A 1 112 ? 45.245 13.228 -40.018 1.00 86.94 112 LEU A O 1
ATOM 923 N N . LYS A 1 113 ? 44.615 13.062 -37.861 1.00 86.06 113 LYS A N 1
ATOM 924 C CA . LYS A 1 113 ? 44.161 11.671 -37.896 1.00 86.06 113 LYS A CA 1
ATOM 925 C C . LYS A 1 113 ? 42.823 11.550 -37.180 1.00 86.06 113 LYS A C 1
ATOM 927 O O . LYS A 1 113 ? 42.723 11.942 -36.014 1.00 86.06 113 LYS A O 1
ATOM 932 N N . ALA A 1 114 ? 41.811 11.020 -37.854 1.00 88.12 114 ALA A N 1
ATOM 933 C CA . ALA A 1 114 ? 40.452 10.887 -37.339 1.00 88.12 114 ALA A CA 1
ATOM 934 C C . ALA A 1 114 ? 40.028 9.416 -37.323 1.00 88.12 114 ALA A C 1
ATOM 936 O O . ALA A 1 114 ? 40.323 8.652 -38.233 1.00 88.12 114 ALA A O 1
ATOM 937 N N . SER A 1 115 ? 39.352 8.999 -36.256 1.00 87.19 115 SER A N 1
ATOM 938 C CA . SER A 1 115 ? 38.971 7.596 -36.042 1.00 87.19 115 SER A CA 1
ATOM 939 C C . SER A 1 115 ? 37.711 7.504 -35.189 1.00 87.19 115 SER A C 1
ATOM 941 O O . SER A 1 115 ? 37.545 8.299 -34.266 1.00 87.19 115 SER A O 1
ATOM 943 N N . GLU A 1 116 ? 36.832 6.539 -35.464 1.00 86.12 116 GLU A N 1
ATOM 944 C CA . GLU A 1 116 ? 35.700 6.245 -34.576 1.00 86.12 116 GLU A CA 1
ATOM 945 C C . GLU A 1 116 ? 36.200 5.792 -33.195 1.00 86.12 116 GLU A C 1
ATOM 947 O O . GLU A 1 116 ? 37.109 4.963 -33.075 1.00 86.12 116 GLU A O 1
ATOM 952 N N . VAL A 1 117 ? 35.578 6.315 -32.134 1.00 82.94 117 VAL A N 1
ATOM 953 C CA . VAL A 1 117 ? 35.820 5.842 -30.770 1.00 82.94 117 VAL A CA 1
ATOM 954 C C . VAL A 1 117 ? 35.089 4.521 -30.593 1.00 82.94 117 VAL A C 1
ATOM 956 O O . VAL A 1 117 ? 33.893 4.495 -30.305 1.00 82.94 117 VAL A O 1
ATOM 959 N N . LYS A 1 118 ? 35.834 3.416 -30.704 1.00 70.50 118 LYS A N 1
ATOM 960 C CA . LYS A 1 118 ? 35.370 2.099 -30.252 1.00 70.50 118 LYS A CA 1
ATOM 961 C C . LYS A 1 118 ? 34.859 2.231 -28.813 1.00 70.50 118 LYS A C 1
ATOM 963 O O . LYS A 1 118 ? 35.605 2.634 -27.921 1.00 70.50 118 LYS A O 1
ATOM 968 N N . SER A 1 119 ? 33.581 1.928 -28.603 1.00 69.44 119 SER A N 1
ATOM 969 C CA . SER A 1 119 ? 32.923 2.022 -27.299 1.00 69.44 119 SER A CA 1
ATOM 970 C C . SER A 1 119 ? 33.625 1.162 -26.245 1.00 69.44 119 SER A C 1
ATOM 972 O O . SER A 1 119 ? 33.998 0.030 -26.546 1.00 69.44 119 SER A O 1
ATOM 974 N N . ASP A 1 120 ? 33.681 1.633 -24.993 1.00 71.06 120 ASP A N 1
ATOM 975 C CA . ASP A 1 120 ? 34.104 0.868 -23.796 1.00 71.06 120 ASP A CA 1
ATOM 976 C C . ASP A 1 120 ? 33.056 -0.193 -23.373 1.00 71.06 120 ASP A C 1
ATOM 978 O O . ASP A 1 120 ? 32.766 -0.413 -22.200 1.00 71.06 120 ASP A O 1
ATOM 982 N N . PHE A 1 121 ? 32.431 -0.814 -24.370 1.00 82.81 121 PHE A N 1
ATOM 983 C CA . PHE A 1 121 ? 31.430 -1.858 -24.248 1.00 82.81 121 PHE A CA 1
ATOM 984 C C . PHE A 1 121 ? 32.143 -3.217 -24.343 1.00 82.81 121 PHE A C 1
ATOM 986 O O . PHE A 1 121 ? 32.996 -3.388 -25.222 1.00 82.81 121 PHE A O 1
ATOM 993 N N . PRO A 1 122 ? 31.856 -4.194 -23.466 1.00 84.88 122 PRO A N 1
ATOM 994 C CA . PRO A 1 122 ? 32.526 -5.487 -23.517 1.00 84.88 122 PRO A CA 1
ATOM 995 C C . PRO A 1 122 ? 32.181 -6.236 -24.812 1.00 84.88 122 PRO A C 1
ATOM 997 O O . PRO A 1 122 ? 31.035 -6.260 -25.250 1.00 84.88 122 PRO A O 1
ATOM 1000 N N . THR A 1 123 ? 33.172 -6.861 -25.446 1.00 84.44 123 THR A N 1
ATOM 1001 C CA . THR A 1 123 ? 32.930 -7.754 -26.588 1.00 84.44 123 THR A CA 1
ATOM 1002 C C . THR A 1 123 ? 32.465 -9.123 -26.104 1.00 84.44 123 THR A C 1
ATOM 1004 O O . THR A 1 123 ? 32.751 -9.506 -24.970 1.00 84.44 123 THR A O 1
ATOM 1007 N N . ARG A 1 124 ? 31.813 -9.896 -26.983 1.00 84.94 124 ARG A N 1
ATOM 1008 C CA . ARG A 1 124 ? 31.323 -11.238 -26.648 1.00 84.94 124 ARG A CA 1
ATOM 1009 C C . ARG A 1 124 ? 32.416 -12.140 -26.065 1.00 84.94 124 ARG A C 1
ATOM 1011 O O . ARG A 1 124 ? 32.272 -12.628 -24.952 1.00 84.94 124 ARG A O 1
ATOM 1018 N N . HIS A 1 125 ? 33.558 -12.234 -26.747 1.00 85.12 125 HIS A N 1
ATOM 1019 C CA . HIS A 1 125 ? 34.734 -12.954 -26.246 1.00 85.12 125 HIS A CA 1
ATOM 1020 C C . HIS A 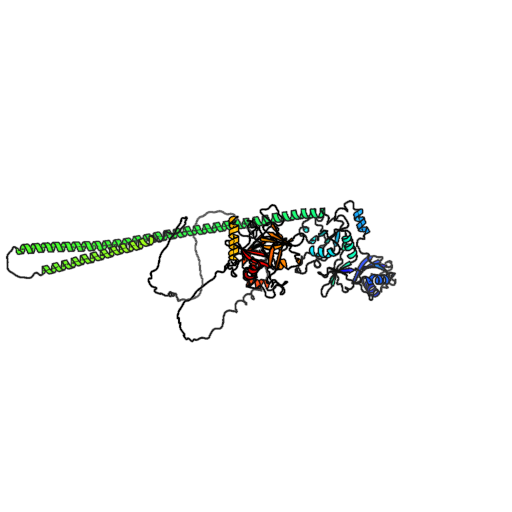1 125 ? 35.205 -12.458 -24.863 1.00 85.12 125 HIS A C 1
ATOM 1022 O O . HIS A 1 125 ? 35.595 -13.263 -24.032 1.00 85.12 125 HIS A O 1
ATOM 1028 N N . LYS A 1 126 ? 35.125 -11.149 -24.570 1.00 85.69 126 LYS A N 1
ATOM 1029 C CA . LYS A 1 126 ? 35.570 -10.579 -23.284 1.00 85.69 126 LYS A CA 1
ATOM 1030 C C . LYS A 1 126 ? 34.691 -11.002 -22.099 1.00 85.69 126 LYS A C 1
ATOM 1032 O O . LYS A 1 126 ? 35.193 -11.008 -20.978 1.00 85.69 126 LYS A O 1
ATOM 1037 N N . TRP A 1 127 ? 33.408 -11.312 -22.311 1.00 84.94 127 TRP A N 1
ATOM 1038 C CA . TRP A 1 127 ? 32.568 -11.885 -21.253 1.00 84.94 127 TRP A CA 1
ATOM 1039 C C . TRP A 1 127 ? 32.595 -13.414 -21.271 1.00 84.94 127 TRP A C 1
ATOM 1041 O O . TRP A 1 127 ? 32.787 -14.001 -20.212 1.00 84.94 127 TRP A O 1
ATOM 1051 N N . ASP A 1 128 ? 32.493 -14.054 -22.443 1.00 82.75 128 ASP A N 1
ATOM 1052 C CA . ASP A 1 128 ? 32.482 -15.519 -22.555 1.00 82.75 128 ASP A CA 1
ATOM 1053 C C . ASP A 1 128 ? 33.802 -16.109 -21.982 1.00 82.75 128 ASP A C 1
ATOM 1055 O O . ASP A 1 128 ? 33.746 -16.978 -21.115 1.00 82.75 128 ASP A O 1
ATOM 1059 N N . SER A 1 129 ? 34.982 -15.554 -22.315 1.00 85.38 129 SER A N 1
ATOM 1060 C CA . SER A 1 129 ? 36.267 -15.975 -21.716 1.00 85.38 129 SER A CA 1
ATOM 1061 C C . SER A 1 129 ? 36.385 -15.655 -20.220 1.00 85.38 129 SER A C 1
ATOM 1063 O O . SER A 1 129 ? 36.978 -16.430 -19.479 1.00 85.38 129 SER A O 1
ATOM 1065 N N . PHE A 1 130 ? 35.794 -14.556 -19.731 1.00 85.56 130 PHE A N 1
ATOM 1066 C CA . PHE A 1 130 ? 35.840 -14.233 -18.297 1.00 85.56 130 PHE A CA 1
ATOM 1067 C C . PHE A 1 130 ? 35.119 -15.290 -17.452 1.00 85.56 130 PHE A C 1
ATOM 1069 O O . PHE A 1 130 ? 35.627 -15.667 -16.400 1.00 85.56 130 PHE A O 1
ATOM 1076 N N . PHE A 1 131 ? 33.954 -15.775 -17.894 1.00 82.69 131 PHE A N 1
ATOM 1077 C CA . PHE A 1 131 ? 33.232 -16.821 -17.161 1.00 82.69 131 PHE A CA 1
ATOM 1078 C C . PHE A 1 131 ? 33.928 -18.190 -17.257 1.00 82.69 131 PHE A C 1
ATOM 1080 O O . PHE A 1 131 ? 33.891 -18.935 -16.283 1.00 82.69 131 PHE A O 1
ATOM 1087 N N . GLN A 1 132 ? 34.639 -18.468 -18.356 1.00 82.12 132 GLN A N 1
ATOM 1088 C CA . GLN A 1 132 ? 35.434 -19.692 -18.535 1.00 82.12 132 GLN A CA 1
ATOM 1089 C C . GLN A 1 132 ? 36.742 -19.710 -17.717 1.00 82.12 132 GLN A C 1
ATOM 1091 O O . GLN A 1 132 ? 37.147 -20.759 -17.223 1.00 82.12 132 GLN A O 1
ATOM 1096 N N . GLU A 1 133 ? 37.416 -18.566 -17.562 1.00 81.50 133 GLU A N 1
ATOM 1097 C CA . GLU A 1 133 ? 38.710 -18.462 -16.861 1.00 81.50 133 GLU A CA 1
ATOM 1098 C C . GLU A 1 133 ? 38.573 -18.214 -15.343 1.00 81.50 133 GLU A C 1
ATOM 1100 O O . GLU A 1 133 ? 39.496 -18.491 -14.568 1.00 81.50 133 GLU A O 1
ATOM 1105 N N . ALA A 1 134 ? 37.436 -17.679 -14.885 1.00 81.56 134 ALA A N 1
ATOM 1106 C CA . ALA A 1 134 ? 37.234 -17.300 -13.489 1.00 81.56 134 ALA A CA 1
ATOM 1107 C C . ALA A 1 134 ? 36.978 -18.515 -12.578 1.00 81.56 134 ALA A C 1
ATOM 1109 O O . ALA A 1 134 ? 35.839 -18.926 -12.385 1.00 81.56 134 ALA A O 1
ATOM 1110 N N . LYS A 1 135 ? 38.034 -19.013 -11.919 1.00 71.06 135 LYS A N 1
ATOM 1111 C CA . LYS A 1 135 ? 38.013 -20.161 -10.979 1.00 71.06 135 LYS A CA 1
ATOM 1112 C C . LYS A 1 135 ? 36.932 -20.138 -9.889 1.00 71.06 135 LYS A C 1
ATOM 1114 O O . LYS A 1 135 ? 36.592 -21.192 -9.364 1.00 71.06 135 LYS A O 1
ATOM 1119 N N . ASP A 1 136 ? 36.427 -18.960 -9.523 1.00 76.88 136 ASP A N 1
ATOM 1120 C CA . ASP A 1 136 ? 35.362 -18.822 -8.527 1.00 76.88 136 ASP A CA 1
ATOM 1121 C C . ASP A 1 136 ? 33.946 -18.909 -9.131 1.00 76.88 136 ASP A C 1
ATOM 1123 O O . ASP A 1 136 ? 32.984 -19.022 -8.371 1.00 76.88 136 ASP A O 1
ATOM 1127 N N . MET A 1 137 ? 33.773 -18.763 -10.447 1.00 78.75 137 MET A N 1
ATOM 1128 C CA . MET A 1 137 ? 32.468 -18.792 -11.123 1.00 78.75 137 MET A CA 1
ATOM 1129 C C . MET A 1 137 ? 31.969 -20.227 -11.350 1.00 78.75 137 MET A C 1
ATOM 1131 O O . MET A 1 137 ? 32.723 -21.191 -11.280 1.00 78.75 137 MET A O 1
ATOM 1135 N N . ASP A 1 138 ? 30.665 -20.363 -11.588 1.00 80.19 138 ASP A N 1
ATOM 1136 C CA . ASP A 1 138 ? 30.001 -21.649 -11.801 1.00 80.19 138 ASP A CA 1
ATOM 1137 C C . ASP A 1 138 ? 28.847 -21.444 -12.785 1.00 80.19 138 ASP A C 1
ATOM 1139 O O . ASP A 1 138 ? 27.822 -20.853 -12.434 1.00 80.19 138 ASP A O 1
ATOM 1143 N N . GLU A 1 139 ? 29.018 -21.932 -14.015 1.00 79.00 139 GLU A N 1
ATOM 1144 C CA . GLU A 1 139 ? 28.056 -21.744 -15.106 1.00 79.00 139 GLU A CA 1
ATOM 1145 C C . GLU A 1 139 ? 26.681 -22.382 -14.829 1.00 79.00 139 GLU A C 1
ATOM 1147 O O . GLU A 1 139 ? 25.664 -21.934 -15.368 1.00 79.00 139 GLU A O 1
ATOM 1152 N N . MET A 1 140 ? 26.620 -23.380 -13.938 1.00 79.19 140 MET A N 1
ATOM 1153 C CA . MET A 1 140 ? 25.373 -24.029 -13.524 1.00 79.19 140 MET A CA 1
ATOM 1154 C C . MET A 1 140 ? 24.595 -23.198 -12.493 1.00 79.19 140 MET A C 1
ATOM 1156 O O . MET A 1 140 ? 23.427 -23.493 -12.223 1.00 79.19 140 MET A O 1
ATOM 1160 N N . LYS A 1 141 ? 25.201 -22.152 -11.909 1.00 83.44 141 LYS A N 1
ATOM 1161 C CA . LYS A 1 141 ? 24.564 -21.283 -10.910 1.00 83.44 141 LYS A CA 1
ATOM 1162 C C . LYS A 1 141 ? 24.167 -19.923 -11.518 1.00 83.44 141 LYS A C 1
ATOM 1164 O O . LYS A 1 141 ? 25.017 -19.213 -12.058 1.00 83.44 141 LYS A O 1
ATOM 1169 N N . PRO A 1 142 ? 22.894 -19.497 -11.394 1.00 83.75 142 PRO A N 1
ATOM 1170 C CA . PRO A 1 142 ? 22.458 -18.195 -11.894 1.00 83.75 142 PRO A CA 1
ATOM 1171 C C . PRO A 1 142 ? 23.172 -17.050 -11.160 1.00 83.75 142 PRO A C 1
ATOM 1173 O O . PRO A 1 142 ? 23.459 -17.140 -9.961 1.00 83.75 142 PRO A O 1
ATOM 1176 N N . GLY A 1 143 ? 23.504 -15.983 -11.890 1.00 80.50 143 GLY A N 1
ATOM 1177 C CA . GLY A 1 143 ? 24.319 -14.877 -11.374 1.00 80.50 143 GLY A CA 1
ATOM 1178 C C . GLY A 1 143 ? 25.799 -15.214 -11.150 1.00 80.50 143 GLY A C 1
ATOM 1179 O O . GLY A 1 143 ? 26.501 -14.445 -10.495 1.00 80.50 143 GLY A O 1
ATOM 1180 N N . GLN A 1 144 ? 26.274 -16.357 -11.659 1.00 84.31 144 GLN A N 1
ATOM 1181 C CA . GLN A 1 144 ? 27.698 -16.728 -11.748 1.00 84.31 144 GLN A CA 1
ATOM 1182 C C . GLN A 1 144 ? 28.095 -17.152 -13.177 1.00 84.31 144 GLN A C 1
ATOM 1184 O O . GLN A 1 144 ? 29.120 -17.793 -13.387 1.00 84.31 144 GLN A O 1
ATOM 1189 N N . ARG A 1 145 ? 27.267 -16.763 -14.149 1.00 84.94 145 ARG A N 1
ATOM 1190 C CA . ARG A 1 145 ? 27.317 -17.078 -15.582 1.00 84.94 145 ARG A CA 1
ATOM 1191 C C . ARG A 1 145 ? 26.894 -15.821 -16.374 1.00 84.94 145 ARG A C 1
ATOM 1193 O O . ARG A 1 145 ? 26.383 -14.889 -15.744 1.00 84.94 145 ARG A O 1
ATOM 1200 N N . PRO A 1 146 ? 27.031 -15.757 -17.713 1.00 84.69 146 PRO A N 1
ATOM 1201 C CA . PRO A 1 146 ? 26.606 -14.596 -18.508 1.00 84.69 146 PRO A CA 1
ATOM 1202 C C . PRO A 1 146 ? 25.068 -14.484 -18.633 1.00 84.69 146 PRO A C 1
ATOM 1204 O O . PRO A 1 146 ? 24.486 -14.681 -19.696 1.00 84.69 146 PRO A O 1
ATOM 1207 N N . ASP A 1 147 ? 24.398 -14.179 -17.518 1.00 88.69 147 ASP A N 1
ATOM 1208 C CA . ASP A 1 147 ? 22.953 -13.927 -17.423 1.00 88.69 147 ASP A CA 1
ATOM 1209 C C . ASP A 1 147 ? 22.599 -12.554 -16.819 1.00 88.69 147 ASP A C 1
ATOM 1211 O O . ASP A 1 147 ? 21.454 -12.110 -16.928 1.00 88.69 147 ASP A O 1
ATOM 1215 N N . THR A 1 148 ? 23.573 -11.867 -16.209 1.00 91.12 148 THR A N 1
ATOM 1216 C CA . THR A 1 148 ? 23.359 -10.648 -15.417 1.00 91.12 148 THR A CA 1
ATOM 1217 C C . THR A 1 148 ? 24.035 -9.428 -16.054 1.00 91.12 148 THR A C 1
ATOM 1219 O O . THR A 1 148 ? 25.264 -9.327 -16.107 1.00 91.12 148 THR A O 1
ATOM 1222 N N . VAL A 1 149 ? 23.215 -8.477 -16.511 1.00 92.31 149 VAL A N 1
ATOM 1223 C CA . VAL A 1 149 ? 23.635 -7.168 -17.038 1.00 92.31 149 VAL A CA 1
ATOM 1224 C C . VAL A 1 149 ? 23.756 -6.167 -15.885 1.00 92.31 149 VAL A C 1
ATOM 1226 O O . VAL A 1 149 ? 22.870 -6.076 -15.033 1.00 92.31 149 VAL A O 1
ATOM 1229 N N . HIS A 1 150 ? 24.839 -5.392 -15.880 1.00 92.06 150 HIS A N 1
ATOM 1230 C CA . HIS A 1 150 ? 25.099 -4.301 -14.945 1.00 92.06 150 HIS A CA 1
ATOM 1231 C C . HIS A 1 150 ? 25.065 -2.958 -15.691 1.00 92.06 150 HIS A C 1
ATOM 1233 O O . HIS A 1 150 ? 25.781 -2.745 -16.673 1.00 92.06 150 HIS A O 1
ATOM 1239 N N . LEU A 1 151 ? 24.220 -2.048 -15.208 1.00 91.00 151 LEU A N 1
ATOM 1240 C CA . LEU A 1 151 ? 23.958 -0.742 -15.806 1.00 91.00 151 LEU A CA 1
ATOM 1241 C C . LEU A 1 151 ? 24.359 0.367 -14.829 1.00 91.00 151 LEU A C 1
ATOM 1243 O O . LEU A 1 151 ? 23.967 0.348 -13.664 1.00 91.00 151 LEU A O 1
ATOM 1247 N N . SER A 1 152 ? 25.121 1.350 -15.307 1.00 88.25 152 SER A N 1
ATOM 1248 C CA . SER A 1 152 ? 25.580 2.510 -14.529 1.00 88.25 152 SER A CA 1
ATOM 1249 C C . SER A 1 152 ? 25.265 3.824 -15.251 1.00 88.25 152 SER A C 1
ATOM 1251 O O . SER A 1 152 ? 25.059 3.847 -16.468 1.00 88.25 152 SER A O 1
ATOM 1253 N N . ASN A 1 153 ? 25.282 4.934 -14.506 1.00 86.69 153 ASN A N 1
ATOM 1254 C CA . ASN A 1 153 ? 24.921 6.282 -14.972 1.00 86.69 153 ASN A CA 1
ATOM 1255 C C . ASN A 1 153 ? 23.451 6.401 -15.434 1.00 86.69 153 ASN A C 1
ATOM 1257 O O . ASN A 1 153 ? 23.141 7.163 -16.351 1.00 86.69 153 ASN A O 1
ATOM 1261 N N . LEU A 1 154 ? 22.534 5.649 -14.820 1.00 88.62 154 LEU A N 1
ATOM 1262 C CA . LEU A 1 154 ? 21.101 5.753 -15.109 1.00 88.62 154 LEU A CA 1
ATOM 1263 C C . LEU A 1 154 ? 20.502 6.950 -14.345 1.00 88.62 154 LEU A C 1
ATOM 1265 O O . LEU A 1 154 ? 20.682 7.012 -13.131 1.00 88.62 154 LEU A O 1
ATOM 1269 N N . PRO A 1 155 ? 19.816 7.910 -14.991 1.00 87.81 155 PRO A N 1
ATOM 1270 C CA . PRO A 1 155 ? 19.277 9.092 -14.308 1.00 87.81 155 PRO A CA 1
ATOM 1271 C C . PRO A 1 155 ? 18.003 8.763 -13.511 1.00 87.81 155 PRO A C 1
ATOM 1273 O O . PRO A 1 155 ? 16.997 8.348 -14.086 1.00 87.81 155 PRO A O 1
ATOM 1276 N N . ARG A 1 156 ? 18.009 8.974 -12.187 1.00 85.50 156 ARG A N 1
ATOM 1277 C CA . ARG A 1 156 ? 16.937 8.568 -11.251 1.00 85.50 156 ARG A CA 1
ATOM 1278 C C . ARG A 1 156 ? 15.564 9.080 -11.672 1.00 85.50 156 ARG A C 1
ATOM 1280 O O . ARG A 1 156 ? 14.648 8.276 -11.805 1.00 85.50 156 ARG A O 1
ATOM 1287 N N . LYS A 1 157 ? 15.449 10.380 -11.971 1.00 83.06 157 LYS A N 1
ATOM 1288 C CA . LYS A 1 157 ? 14.196 11.064 -12.363 1.00 83.06 157 LYS A CA 1
ATOM 1289 C C . LYS A 1 157 ? 13.512 10.464 -13.604 1.00 83.06 157 LYS A C 1
ATOM 1291 O O . LYS A 1 157 ? 12.332 10.708 -13.839 1.00 83.06 157 LYS A O 1
ATOM 1296 N N . TRP A 1 158 ? 14.225 9.675 -14.412 1.00 87.06 158 TRP A N 1
ATOM 1297 C CA . TRP A 1 158 ? 13.666 9.024 -15.602 1.00 87.06 158 TRP A CA 1
ATOM 1298 C C . TRP A 1 158 ? 13.056 7.645 -15.326 1.00 87.06 158 TRP A C 1
ATOM 1300 O O . TRP A 1 158 ? 12.348 7.126 -16.180 1.00 87.06 158 TRP A O 1
ATOM 1310 N N . PHE A 1 159 ? 13.287 7.066 -14.145 1.00 87.06 159 PHE A N 1
ATOM 1311 C CA . PHE A 1 159 ? 12.796 5.741 -13.751 1.00 87.06 159 PHE A CA 1
ATOM 1312 C C . PHE A 1 159 ? 11.804 5.836 -12.579 1.00 87.06 159 PHE A C 1
ATOM 1314 O O . PHE A 1 159 ? 11.805 5.002 -11.671 1.00 87.06 159 PHE A O 1
ATOM 1321 N N . VAL A 1 160 ? 10.943 6.858 -12.603 1.00 83.31 160 VAL A N 1
ATOM 1322 C CA . VAL A 1 160 ? 9.975 7.193 -11.546 1.00 83.31 160 VAL A CA 1
ATOM 1323 C C . VAL A 1 160 ? 8.567 7.296 -12.153 1.00 83.31 160 VAL A C 1
ATOM 1325 O O . VAL A 1 160 ? 8.404 7.976 -13.167 1.00 83.31 160 VAL A O 1
ATOM 1328 N N . PRO A 1 161 ? 7.539 6.656 -11.560 1.00 78.50 161 PRO A N 1
ATOM 1329 C CA . PRO A 1 161 ? 6.153 6.808 -12.000 1.00 78.50 161 PRO A CA 1
ATOM 1330 C C . PRO A 1 161 ? 5.651 8.258 -11.921 1.00 78.50 161 PRO A C 1
ATOM 1332 O O . PRO A 1 161 ? 5.818 8.915 -10.897 1.00 78.50 161 PRO A O 1
ATOM 1335 N N . TYR A 1 162 ? 4.944 8.712 -12.962 1.00 65.38 162 TYR A N 1
ATOM 1336 C CA . TYR A 1 162 ? 4.404 10.078 -13.119 1.00 65.38 162 TYR A CA 1
ATOM 1337 C C . TYR A 1 162 ? 3.476 10.578 -11.991 1.00 65.38 162 TYR A C 1
ATOM 1339 O O . TYR A 1 162 ? 3.164 11.760 -11.933 1.00 65.38 162 TYR A O 1
ATOM 1347 N N . HIS A 1 163 ? 3.004 9.698 -11.105 1.00 63.28 163 HIS A N 1
ATOM 1348 C CA . HIS A 1 163 ? 2.059 10.024 -10.031 1.00 63.28 163 HIS A CA 1
ATOM 1349 C C . HIS A 1 163 ? 2.740 10.367 -8.685 1.00 63.28 163 HIS A C 1
ATOM 1351 O O . HIS A 1 163 ? 2.097 10.304 -7.634 1.00 63.28 163 HIS A O 1
ATOM 1357 N N . LEU A 1 164 ? 4.048 10.639 -8.682 1.00 61.47 164 LEU A N 1
ATOM 1358 C CA . LEU A 1 164 ? 4.816 11.032 -7.496 1.00 61.47 164 LEU A CA 1
ATOM 1359 C C . LEU A 1 164 ? 5.266 12.497 -7.627 1.00 61.47 164 LEU A C 1
ATOM 1361 O O . LEU A 1 164 ? 5.764 12.867 -8.688 1.00 61.47 164 LEU A O 1
ATOM 1365 N N . PRO A 1 165 ? 5.113 13.331 -6.579 1.00 52.41 165 PRO A N 1
ATOM 1366 C CA . PRO A 1 165 ? 5.541 14.726 -6.623 1.00 52.41 165 PRO A CA 1
ATOM 1367 C C . PRO A 1 165 ? 7.070 14.845 -6.677 1.00 52.41 165 PRO A C 1
ATOM 1369 O O . PRO A 1 165 ? 7.795 14.023 -6.110 1.00 52.41 165 PRO A O 1
ATOM 1372 N N . GLU A 1 166 ? 7.557 15.901 -7.326 1.00 54.22 166 GLU A N 1
ATOM 1373 C CA . GLU A 1 166 ? 8.987 16.166 -7.491 1.00 54.22 166 GLU A CA 1
ATOM 1374 C C . GLU A 1 166 ? 9.632 16.628 -6.173 1.00 54.22 166 GLU A C 1
ATOM 1376 O O . GLU A 1 166 ? 9.582 17.799 -5.804 1.00 54.22 166 GLU A O 1
ATOM 1381 N N . GLY A 1 167 ? 10.233 15.683 -5.446 1.00 57.09 167 GLY A N 1
ATOM 1382 C CA . GLY A 1 167 ? 11.081 15.942 -4.279 1.00 57.09 167 GLY A CA 1
ATOM 1383 C C . GLY A 1 167 ? 12.570 15.717 -4.565 1.00 57.09 167 GLY A C 1
ATOM 1384 O O . GLY A 1 167 ? 12.947 15.139 -5.584 1.00 57.09 167 GLY A O 1
ATOM 1385 N N . GLU A 1 168 ? 13.435 16.127 -3.635 1.00 55.53 168 GLU A N 1
ATOM 1386 C CA . GLU A 1 168 ? 14.892 15.964 -3.779 1.00 55.53 168 GLU A CA 1
ATOM 1387 C C . GLU A 1 168 ? 15.371 14.513 -3.553 1.00 55.53 168 GLU A C 1
ATOM 1389 O O . GLU A 1 168 ? 16.300 14.058 -4.218 1.00 55.53 168 GLU A O 1
ATOM 1394 N N . ASP A 1 169 ? 14.713 13.754 -2.667 1.00 63.31 169 ASP A N 1
ATOM 1395 C CA . ASP A 1 169 ? 15.053 12.358 -2.321 1.00 63.31 169 ASP A CA 1
ATOM 1396 C C . ASP A 1 169 ? 14.179 11.321 -3.070 1.00 63.31 169 ASP A C 1
ATOM 1398 O O . ASP A 1 169 ? 13.715 10.325 -2.510 1.00 63.31 169 ASP A O 1
ATOM 1402 N N . VAL A 1 170 ? 13.928 11.540 -4.365 1.00 71.19 170 VAL A N 1
ATOM 1403 C CA . VAL A 1 170 ? 13.125 10.619 -5.191 1.00 71.19 170 VAL A CA 1
ATOM 1404 C C . VAL A 1 170 ? 13.894 9.327 -5.522 1.00 71.19 170 VAL A C 1
ATOM 1406 O O . VAL A 1 170 ? 14.999 9.338 -6.072 1.00 71.19 170 VAL A O 1
ATOM 1409 N N . VAL A 1 171 ? 13.267 8.188 -5.215 1.00 80.50 171 VAL A N 1
ATOM 1410 C CA . VAL A 1 171 ? 13.804 6.831 -5.411 1.00 80.50 171 VAL A CA 1
ATOM 1411 C C . VAL A 1 171 ? 13.238 6.217 -6.706 1.00 80.50 171 VAL A C 1
ATOM 1413 O O . VAL A 1 171 ? 12.022 6.263 -6.903 1.00 80.50 171 VAL A O 1
ATOM 1416 N N . PRO A 1 172 ? 14.067 5.626 -7.594 1.00 85.56 172 PRO A N 1
ATOM 1417 C CA . PRO A 1 172 ? 13.580 4.970 -8.809 1.00 85.56 172 PRO A CA 1
ATOM 1418 C C . PRO A 1 172 ? 12.787 3.686 -8.503 1.00 85.56 172 PRO A C 1
ATOM 1420 O O . PRO A 1 172 ? 12.961 3.048 -7.465 1.00 85.56 172 PRO A O 1
ATOM 1423 N N . SER A 1 173 ? 11.907 3.283 -9.421 1.00 86.88 173 SER A N 1
ATOM 1424 C CA . SER A 1 173 ? 11.020 2.129 -9.243 1.00 86.88 173 SER A CA 1
ATOM 1425 C C . SER A 1 173 ? 11.576 0.861 -9.893 1.00 86.88 173 SER A C 1
ATOM 1427 O O . SER A 1 173 ? 11.630 0.747 -11.118 1.00 86.88 173 SER A O 1
ATOM 1429 N N . GLU A 1 174 ? 11.891 -0.148 -9.077 1.00 88.12 174 GLU A N 1
ATOM 1430 C CA . GLU A 1 174 ? 12.309 -1.478 -9.549 1.00 88.12 174 GLU A CA 1
ATOM 1431 C C . GLU A 1 174 ? 11.240 -2.155 -10.425 1.00 88.12 174 GLU A C 1
ATOM 1433 O O . GLU A 1 174 ? 11.577 -2.852 -11.380 1.00 88.12 174 GLU A O 1
ATOM 1438 N N . LYS A 1 175 ? 9.946 -1.893 -10.174 1.00 88.44 175 LYS A N 1
ATOM 1439 C CA . LYS A 1 175 ? 8.840 -2.400 -11.008 1.00 88.44 175 LYS A CA 1
ATOM 1440 C C . LYS A 1 175 ? 8.847 -1.789 -12.412 1.00 88.44 175 LYS A C 1
ATOM 1442 O O . LYS A 1 175 ? 8.622 -2.503 -13.386 1.00 88.44 175 LYS A O 1
ATOM 1447 N N . LEU A 1 176 ? 9.132 -0.490 -12.528 1.00 88.19 176 LEU A N 1
ATOM 1448 C CA . LEU A 1 176 ? 9.289 0.172 -13.826 1.00 88.19 176 LEU A CA 1
ATOM 1449 C C . LEU A 1 176 ? 10.552 -0.330 -14.543 1.00 88.19 176 LEU A C 1
ATOM 1451 O O . LEU A 1 176 ? 10.502 -0.637 -15.730 1.00 88.19 176 LEU A O 1
ATOM 1455 N N . PHE A 1 177 ? 11.657 -0.490 -13.811 1.00 90.50 177 PHE A N 1
ATOM 1456 C CA . PHE A 1 177 ? 12.908 -1.033 -14.343 1.00 90.50 177 PHE A CA 1
ATOM 1457 C C . PHE A 1 177 ? 12.732 -2.461 -14.891 1.00 90.50 177 PHE A C 1
ATOM 1459 O O . PHE A 1 177 ? 13.170 -2.746 -16.003 1.00 90.50 177 PHE A O 1
ATOM 1466 N N . TYR A 1 178 ? 11.996 -3.322 -14.177 1.00 91.50 178 TYR A N 1
ATOM 1467 C CA . TYR A 1 178 ? 11.595 -4.648 -14.657 1.00 91.50 178 TYR A CA 1
ATOM 1468 C C . TYR A 1 178 ? 10.827 -4.560 -15.986 1.00 91.50 178 TYR A C 1
ATOM 1470 O O . TYR A 1 178 ? 11.250 -5.162 -16.971 1.00 91.50 178 TYR A O 1
ATOM 1478 N N . ARG A 1 179 ? 9.752 -3.755 -16.052 1.00 89.62 179 ARG A N 1
ATOM 1479 C CA . ARG A 1 179 ? 8.928 -3.593 -17.270 1.00 89.62 179 ARG A CA 1
ATOM 1480 C C . ARG A 1 179 ? 9.704 -3.049 -18.476 1.00 89.62 179 ARG A C 1
ATOM 1482 O O . ARG A 1 179 ? 9.370 -3.383 -19.609 1.00 89.62 179 ARG A O 1
ATOM 1489 N N . ILE A 1 180 ? 10.741 -2.240 -18.255 1.00 90.31 180 ILE A N 1
ATOM 1490 C CA . ILE A 1 180 ? 11.604 -1.720 -19.327 1.00 90.31 180 ILE A CA 1
ATOM 1491 C C . ILE A 1 180 ? 12.452 -2.838 -19.958 1.00 90.31 180 ILE A C 1
ATOM 1493 O O . ILE A 1 180 ? 12.584 -2.881 -21.183 1.00 90.31 180 ILE A O 1
ATOM 1497 N N . PHE A 1 181 ? 13.005 -3.752 -19.153 1.00 92.31 181 PHE A N 1
ATOM 1498 C CA . PHE A 1 181 ? 13.914 -4.801 -19.639 1.00 92.31 181 PHE A CA 1
ATOM 1499 C C . PHE A 1 181 ? 13.237 -6.139 -19.979 1.00 92.31 181 PHE A C 1
ATOM 1501 O O . PHE A 1 181 ? 13.794 -6.921 -20.749 1.00 92.31 181 PHE A O 1
ATOM 1508 N N . GLU A 1 182 ? 12.009 -6.373 -19.507 1.00 92.19 182 GLU A N 1
ATOM 1509 C CA . GLU A 1 182 ? 11.164 -7.534 -19.843 1.00 92.19 182 GLU A CA 1
ATOM 1510 C C . GLU A 1 182 ? 10.994 -7.727 -21.366 1.00 92.19 182 GLU A C 1
ATOM 1512 O O . GLU A 1 182 ? 10.917 -8.853 -21.857 1.00 92.19 182 GLU A O 1
ATOM 1517 N N . LYS A 1 183 ? 11.056 -6.630 -22.136 1.00 89.62 183 LYS A N 1
ATOM 1518 C CA . LYS A 1 183 ? 11.053 -6.602 -23.610 1.00 89.62 183 LYS A CA 1
ATOM 1519 C C . LYS A 1 183 ? 12.151 -7.459 -24.265 1.00 89.62 183 LYS A C 1
ATOM 1521 O O . LYS A 1 183 ? 11.969 -7.904 -25.398 1.00 89.62 183 LYS A O 1
ATOM 1526 N N . PHE A 1 184 ? 13.290 -7.675 -23.602 1.00 90.38 184 PHE A N 1
ATOM 1527 C CA . PHE A 1 184 ? 14.431 -8.400 -24.181 1.00 90.38 184 PHE A CA 1
ATOM 1528 C C . PHE A 1 184 ? 14.423 -9.908 -23.874 1.00 90.38 184 PHE A C 1
ATOM 1530 O O . PHE A 1 184 ? 14.992 -10.689 -24.642 1.00 90.38 184 PHE A O 1
ATOM 1537 N N . GLY A 1 185 ? 13.757 -10.335 -22.797 1.00 90.19 185 GLY A N 1
ATOM 1538 C CA . GLY A 1 185 ? 13.656 -11.737 -22.387 1.00 90.19 185 GLY A CA 1
ATOM 1539 C C . GLY A 1 185 ? 13.106 -11.901 -20.968 1.00 90.19 185 GLY A C 1
ATOM 1540 O O . GLY A 1 185 ? 12.926 -10.923 -20.244 1.00 90.19 185 GLY A O 1
ATOM 1541 N N . GLN A 1 186 ? 12.864 -13.147 -20.543 1.00 90.81 186 GLN A N 1
ATOM 1542 C CA . GLN A 1 186 ? 12.361 -13.410 -19.193 1.00 90.81 186 GLN A CA 1
ATOM 1543 C C . GLN A 1 186 ? 13.402 -13.035 -18.132 1.00 90.81 186 GLN A C 1
ATOM 1545 O O . GLN A 1 186 ? 14.508 -13.579 -18.101 1.00 90.81 186 GLN A O 1
ATOM 1550 N N . ILE A 1 187 ? 13.018 -12.148 -17.221 1.00 93.06 187 ILE A N 1
ATOM 1551 C CA . ILE A 1 187 ? 13.831 -11.737 -16.075 1.00 93.06 187 ILE A CA 1
ATOM 1552 C C . ILE A 1 187 ? 13.639 -12.735 -14.917 1.00 93.06 187 ILE A C 1
ATOM 1554 O O . ILE A 1 187 ? 12.533 -13.229 -14.681 1.00 93.06 187 ILE A O 1
ATOM 1558 N N . ARG A 1 188 ? 14.725 -13.032 -14.193 1.00 89.56 188 ARG A N 1
ATOM 1559 C CA . ARG A 1 188 ? 14.737 -13.789 -12.928 1.00 89.56 188 ARG A CA 1
ATOM 1560 C C . ARG A 1 188 ? 14.746 -12.850 -11.721 1.00 89.56 188 ARG A C 1
ATOM 1562 O O . ARG A 1 188 ? 13.898 -12.999 -10.851 1.00 89.56 188 ARG A O 1
ATOM 1569 N N . TYR A 1 189 ? 15.659 -11.877 -11.702 1.00 90.12 189 TYR A N 1
ATOM 1570 C CA . TYR A 1 189 ? 15.761 -10.859 -10.652 1.00 90.12 189 TYR A CA 1
ATOM 1571 C C . TYR A 1 189 ? 16.148 -9.489 -11.221 1.00 90.12 189 TYR A C 1
ATOM 1573 O O . TYR A 1 189 ? 16.876 -9.385 -12.209 1.00 90.12 189 TYR A O 1
ATOM 1581 N N . VAL A 1 190 ? 15.674 -8.445 -10.546 1.00 92.00 190 VAL A N 1
ATOM 1582 C CA . VAL A 1 190 ? 16.068 -7.040 -10.708 1.00 92.00 190 VAL A CA 1
ATOM 1583 C C . VAL A 1 190 ? 16.522 -6.537 -9.348 1.00 92.00 190 VAL A C 1
ATOM 1585 O O . VAL A 1 190 ? 15.981 -6.965 -8.330 1.00 92.00 190 VAL A O 1
ATOM 1588 N N . ASP A 1 191 ? 17.501 -5.639 -9.338 1.00 89.88 191 ASP A N 1
ATOM 1589 C CA . ASP A 1 191 ? 17.952 -4.974 -8.121 1.00 89.88 191 ASP A CA 1
ATOM 1590 C C . ASP A 1 191 ? 18.507 -3.579 -8.422 1.00 89.88 191 ASP A C 1
ATOM 1592 O O . ASP A 1 191 ? 19.368 -3.412 -9.296 1.00 89.88 191 ASP A O 1
ATOM 1596 N N . ILE A 1 192 ? 18.033 -2.582 -7.678 1.00 89.69 192 ILE A N 1
ATOM 1597 C CA . ILE A 1 192 ? 18.596 -1.235 -7.655 1.00 89.69 192 ILE A CA 1
ATOM 1598 C C . ILE A 1 192 ? 19.101 -0.965 -6.226 1.00 89.69 192 ILE A C 1
ATOM 1600 O O . ILE A 1 192 ? 18.307 -0.634 -5.343 1.00 89.69 192 ILE A O 1
ATOM 1604 N N . PRO A 1 193 ? 20.424 -1.013 -5.959 1.00 86.00 193 PRO A N 1
ATOM 1605 C CA . PRO A 1 193 ? 20.965 -0.867 -4.601 1.00 86.00 193 PRO A CA 1
ATOM 1606 C C . PRO A 1 193 ? 20.623 0.443 -3.874 1.00 86.00 193 PRO A C 1
ATOM 1608 O O . PRO A 1 193 ? 20.752 0.512 -2.652 1.00 86.00 193 PRO A O 1
ATOM 1611 N N . VAL A 1 194 ? 20.177 1.474 -4.600 1.00 82.69 194 VAL A N 1
ATOM 1612 C CA . VAL A 1 194 ? 19.700 2.755 -4.045 1.00 82.69 194 VAL A CA 1
ATOM 1613 C C . VAL A 1 194 ? 18.295 2.640 -3.426 1.00 82.69 194 VAL A C 1
ATOM 1615 O O . VAL A 1 194 ? 17.973 3.409 -2.521 1.00 82.69 194 VAL A O 1
ATOM 1618 N N . CYS A 1 195 ? 17.477 1.674 -3.859 1.00 82.12 195 CYS A N 1
ATOM 1619 C CA . CYS A 1 195 ? 16.083 1.503 -3.431 1.00 82.12 195 CYS A CA 1
ATOM 1620 C C . CYS A 1 195 ? 15.926 0.836 -2.054 1.00 82.12 195 CYS A C 1
ATOM 1622 O O . CYS A 1 195 ? 14.825 0.819 -1.507 1.00 82.12 195 CYS A O 1
ATOM 1624 N N . ASP A 1 196 ? 17.009 0.321 -1.462 1.00 80.94 196 ASP A N 1
ATOM 1625 C CA . ASP A 1 196 ? 17.011 -0.296 -0.133 1.00 80.94 196 ASP A CA 1
ATOM 1626 C C . ASP A 1 196 ? 17.676 0.621 0.920 1.00 80.94 196 ASP A C 1
ATOM 1628 O O . ASP A 1 196 ? 18.910 0.714 0.976 1.00 80.94 196 ASP A O 1
ATOM 1632 N N . PRO A 1 197 ? 16.900 1.253 1.827 1.00 80.44 197 PRO A N 1
ATOM 1633 C CA . PRO A 1 197 ? 17.441 2.117 2.879 1.00 80.44 197 PRO A CA 1
ATOM 1634 C C . PRO A 1 197 ? 18.408 1.414 3.843 1.00 80.44 197 PRO A C 1
ATOM 1636 O O . PRO A 1 197 ? 19.235 2.075 4.476 1.00 80.44 197 PRO A O 1
ATOM 1639 N N . TYR A 1 198 ? 18.330 0.085 3.977 1.00 81.25 198 TYR A N 1
ATOM 1640 C CA . TYR A 1 198 ? 19.186 -0.681 4.881 1.00 81.25 198 TYR A CA 1
ATOM 1641 C C . TYR A 1 198 ? 20.565 -0.969 4.285 1.00 81.25 198 TYR A C 1
ATOM 1643 O O . TYR A 1 198 ? 21.505 -1.160 5.053 1.00 81.25 198 TYR A O 1
ATOM 1651 N N . ARG A 1 199 ? 20.748 -0.918 2.956 1.00 79.69 199 ARG A N 1
ATOM 1652 C CA . ARG A 1 199 ? 22.065 -1.144 2.323 1.00 79.69 199 ARG A CA 1
ATOM 1653 C C . ARG A 1 199 ? 23.094 -0.083 2.688 1.00 79.69 199 ARG A C 1
ATOM 1655 O O . ARG A 1 199 ? 24.253 -0.428 2.889 1.00 79.69 199 ARG A O 1
ATOM 1662 N N . LYS A 1 200 ? 22.661 1.162 2.919 1.00 77.62 200 LYS A N 1
ATOM 1663 C CA . LYS A 1 200 ? 23.491 2.242 3.496 1.00 77.62 200 LYS A CA 1
ATOM 1664 C C . LYS A 1 200 ? 23.985 1.945 4.929 1.00 77.62 200 LYS A C 1
ATOM 1666 O O . LYS A 1 200 ? 24.860 2.644 5.422 1.00 77.62 200 LYS A O 1
ATOM 1671 N N . LYS A 1 201 ? 23.419 0.933 5.606 1.00 79.56 201 LYS A N 1
ATOM 1672 C CA . LYS A 1 201 ? 23.813 0.440 6.942 1.00 79.56 201 LYS A CA 1
ATOM 1673 C C . LYS A 1 201 ? 24.567 -0.908 6.880 1.00 79.56 201 LYS A C 1
ATOM 1675 O O . LYS A 1 201 ? 24.896 -1.463 7.928 1.00 79.56 201 LYS A O 1
ATOM 1680 N N . MET A 1 202 ? 24.806 -1.464 5.687 1.00 83.56 202 MET A N 1
ATOM 1681 C CA . MET A 1 202 ? 25.583 -2.696 5.477 1.00 83.56 202 MET A CA 1
ATOM 1682 C C . MET A 1 202 ? 27.058 -2.375 5.188 1.00 83.56 202 MET A C 1
ATOM 1684 O O . MET A 1 202 ? 27.398 -1.244 4.864 1.00 83.56 202 MET A O 1
ATOM 1688 N N . LYS A 1 203 ? 27.940 -3.381 5.273 1.00 78.50 203 LYS A N 1
ATOM 1689 C CA . LYS A 1 203 ? 29.334 -3.257 4.804 1.00 78.50 203 LYS A CA 1
ATOM 1690 C C . LYS A 1 203 ? 29.371 -3.175 3.274 1.00 78.50 203 LYS A C 1
ATOM 1692 O O . LYS A 1 203 ? 28.566 -3.839 2.626 1.00 78.50 203 LYS A O 1
ATOM 1697 N N . ASP A 1 204 ? 30.338 -2.464 2.702 1.00 73.38 204 ASP A N 1
ATOM 1698 C CA . ASP A 1 204 ? 30.381 -2.138 1.261 1.00 73.38 204 ASP A CA 1
ATOM 1699 C C . ASP A 1 204 ? 30.373 -3.376 0.344 1.00 73.38 204 ASP A C 1
ATOM 1701 O O . ASP A 1 204 ? 29.629 -3.449 -0.632 1.00 73.38 204 ASP A O 1
ATOM 1705 N N . HIS A 1 205 ? 31.112 -4.423 0.727 1.00 71.50 205 HIS A N 1
ATOM 1706 C CA . HIS A 1 205 ? 31.147 -5.716 0.023 1.00 71.50 205 HIS A CA 1
ATOM 1707 C C . HIS A 1 205 ? 29.861 -6.562 0.168 1.00 71.50 205 HIS A C 1
ATOM 1709 O O . HIS A 1 205 ? 29.799 -7.679 -0.341 1.00 71.50 205 HIS A O 1
ATOM 1715 N N . ILE A 1 206 ? 28.850 -6.064 0.890 1.00 73.94 206 ILE A N 1
ATOM 1716 C CA . ILE A 1 206 ? 27.523 -6.682 1.064 1.00 73.94 206 ILE A CA 1
ATOM 1717 C C . ILE A 1 206 ? 26.423 -5.748 0.546 1.00 73.94 206 ILE A C 1
ATOM 1719 O O . ILE A 1 206 ? 25.455 -6.227 -0.035 1.00 73.94 206 ILE A O 1
ATOM 1723 N N . SER A 1 207 ? 26.556 -4.428 0.714 1.00 69.69 207 SER A N 1
ATOM 1724 C CA . SER A 1 207 ? 25.584 -3.451 0.207 1.00 69.69 207 SER A CA 1
ATOM 1725 C C . SER A 1 207 ? 25.455 -3.519 -1.319 1.00 69.69 207 SER A C 1
ATOM 1727 O O . SER A 1 207 ? 24.365 -3.326 -1.857 1.00 69.69 207 SER A O 1
ATOM 1729 N N . GLY A 1 208 ? 26.564 -3.796 -2.018 1.00 65.00 208 GLY A N 1
ATOM 1730 C CA . GLY A 1 208 ? 26.637 -3.706 -3.474 1.00 65.00 208 GLY A CA 1
ATOM 1731 C C . GLY A 1 208 ? 26.451 -2.276 -3.996 1.00 65.00 208 GLY A C 1
ATOM 1732 O O . GLY A 1 208 ? 26.190 -2.084 -5.179 1.00 65.00 208 GLY A O 1
ATOM 1733 N N . ILE A 1 209 ? 26.580 -1.280 -3.114 1.00 69.88 209 ILE A N 1
ATOM 1734 C CA . ILE A 1 209 ? 26.667 0.134 -3.463 1.00 69.88 209 ILE A CA 1
ATOM 1735 C C . ILE A 1 209 ? 28.153 0.439 -3.645 1.00 69.88 209 ILE A C 1
ATOM 1737 O O . ILE A 1 209 ? 28.911 0.423 -2.675 1.00 69.88 209 ILE A O 1
ATOM 1741 N N . LYS A 1 210 ? 28.580 0.736 -4.875 1.00 64.44 210 LYS A N 1
ATOM 1742 C CA . LYS A 1 210 ? 29.905 1.329 -5.090 1.00 64.44 210 LYS A CA 1
ATOM 1743 C C . LYS A 1 210 ? 29.876 2.758 -4.540 1.00 64.44 210 LYS A C 1
ATOM 1745 O O . LYS A 1 210 ? 28.925 3.496 -4.797 1.00 64.44 210 LYS A O 1
ATOM 1750 N N . ALA A 1 211 ? 30.886 3.131 -3.757 1.00 50.47 211 ALA A N 1
ATOM 1751 C CA . ALA A 1 211 ? 30.973 4.451 -3.139 1.00 50.47 211 ALA A CA 1
ATOM 1752 C C . ALA A 1 211 ? 31.300 5.521 -4.196 1.00 50.47 211 ALA A C 1
ATOM 1754 O O . ALA A 1 211 ? 32.463 5.836 -4.445 1.00 50.47 211 ALA A O 1
ATOM 1755 N N . HIS A 1 212 ? 30.262 6.041 -4.850 1.00 51.47 212 HIS A N 1
ATOM 1756 C CA . HIS A 1 212 ? 30.379 7.127 -5.822 1.00 51.47 212 HIS A CA 1
ATOM 1757 C C . HIS A 1 212 ? 30.641 8.477 -5.127 1.00 51.47 212 HIS A C 1
ATOM 1759 O O . HIS A 1 212 ? 30.205 8.666 -3.986 1.00 51.47 212 HIS A O 1
ATOM 1765 N N . PRO A 1 213 ? 31.343 9.423 -5.785 1.00 49.84 213 PRO A N 1
ATOM 1766 C CA . PRO A 1 213 ? 31.519 10.783 -5.280 1.00 49.84 213 PRO A CA 1
ATOM 1767 C C . PRO A 1 213 ? 30.187 11.490 -4.994 1.00 49.84 213 PRO A C 1
ATOM 1769 O O . PRO A 1 213 ? 29.151 11.164 -5.572 1.00 49.84 213 PRO A O 1
ATOM 1772 N N . VAL A 1 214 ? 30.232 12.491 -4.112 1.00 45.81 214 VAL A N 1
ATOM 1773 C CA . VAL A 1 214 ? 29.046 13.145 -3.520 1.00 45.81 214 VAL A CA 1
ATOM 1774 C C . VAL A 1 214 ? 28.111 13.799 -4.558 1.00 45.81 214 VAL A C 1
ATOM 1776 O O . VAL A 1 214 ? 26.918 13.937 -4.280 1.00 45.81 214 VAL A O 1
ATOM 1779 N N . ASP A 1 215 ? 28.619 14.134 -5.749 1.00 47.81 215 ASP A N 1
ATOM 1780 C CA . ASP A 1 215 ? 27.874 14.804 -6.826 1.00 47.81 215 ASP A CA 1
ATOM 1781 C C . ASP A 1 215 ? 26.888 13.904 -7.600 1.00 47.81 215 ASP A C 1
ATOM 1783 O O . ASP A 1 215 ? 25.891 14.409 -8.112 1.00 47.81 215 ASP A O 1
ATOM 1787 N N . ASP A 1 216 ? 27.088 12.579 -7.680 1.00 58.62 216 ASP A N 1
ATOM 1788 C CA . ASP A 1 216 ? 26.252 11.673 -8.508 1.00 58.62 216 ASP A CA 1
ATOM 1789 C C . ASP A 1 216 ? 24.869 11.354 -7.856 1.00 58.62 216 ASP A C 1
ATOM 1791 O O . ASP A 1 216 ? 24.331 10.243 -7.948 1.00 58.62 216 ASP A O 1
ATOM 1795 N N . ARG A 1 217 ? 24.239 12.338 -7.190 1.00 64.50 217 ARG A N 1
ATOM 1796 C CA . ARG A 1 217 ? 22.887 12.208 -6.605 1.00 64.50 217 ARG A CA 1
ATOM 1797 C C . ARG A 1 217 ? 21.791 11.989 -7.647 1.00 64.50 217 ARG A C 1
ATOM 1799 O O . ARG A 1 217 ? 20.819 11.310 -7.331 1.00 64.50 217 ARG A O 1
ATOM 1806 N N . ASP A 1 218 ? 21.941 12.496 -8.868 1.00 73.62 218 ASP A N 1
ATOM 1807 C CA . ASP A 1 218 ? 20.958 12.287 -9.939 1.00 73.62 218 ASP A CA 1
ATOM 1808 C C . ASP A 1 218 ? 21.051 10.899 -10.601 1.00 73.62 218 ASP A C 1
ATOM 1810 O O . ASP A 1 218 ? 20.136 10.521 -11.332 1.00 73.62 218 ASP A O 1
ATOM 1814 N N . PHE A 1 219 ? 22.099 10.104 -10.342 1.00 84.94 219 PHE A N 1
ATOM 1815 C CA . PHE A 1 219 ? 22.349 8.836 -11.043 1.00 84.94 219 PHE A CA 1
ATOM 1816 C C . PHE A 1 219 ? 22.259 7.595 -10.135 1.00 84.94 219 PHE A C 1
ATOM 1818 O O . PHE A 1 219 ? 22.376 7.679 -8.909 1.00 84.94 219 PHE A O 1
ATOM 1825 N N . PHE A 1 220 ? 22.012 6.420 -10.720 1.00 87.56 220 PHE A N 1
ATOM 1826 C CA . PHE A 1 220 ? 21.995 5.127 -10.028 1.00 87.56 220 PHE A CA 1
ATOM 1827 C C . PHE A 1 220 ? 22.655 3.997 -10.839 1.00 87.56 220 PHE A C 1
ATOM 1829 O O . PHE A 1 220 ? 22.877 4.111 -12.049 1.00 87.56 220 PHE A O 1
ATOM 1836 N N . GLU A 1 221 ? 22.969 2.902 -10.141 1.00 87.94 221 GLU A N 1
ATOM 1837 C CA . GLU A 1 221 ? 23.325 1.604 -10.726 1.00 87.94 221 GLU A CA 1
ATOM 1838 C C . GLU A 1 221 ? 22.133 0.647 -10.630 1.00 87.94 221 GLU A C 1
ATOM 1840 O O . GLU A 1 221 ? 21.447 0.627 -9.606 1.00 87.94 221 GLU A O 1
ATOM 1845 N N . GLY A 1 222 ? 21.914 -0.168 -11.661 1.00 90.75 222 GLY A N 1
ATOM 1846 C CA . GLY A 1 222 ? 20.880 -1.203 -11.685 1.00 90.75 222 GLY A CA 1
ATOM 1847 C C . GLY A 1 222 ? 21.411 -2.512 -12.266 1.00 90.75 222 GLY A C 1
ATOM 1848 O O . GLY A 1 222 ? 22.238 -2.507 -13.180 1.00 90.75 222 GLY A O 1
ATOM 1849 N N . TYR A 1 223 ? 20.929 -3.633 -11.736 1.00 92.44 223 TYR A N 1
ATOM 1850 C CA . TYR A 1 223 ? 21.332 -4.981 -12.134 1.00 92.44 223 TYR A CA 1
ATOM 1851 C C . TYR A 1 223 ? 20.097 -5.749 -12.622 1.00 92.44 223 TYR A C 1
ATOM 1853 O O . TYR A 1 223 ? 19.051 -5.732 -11.969 1.00 92.44 223 TYR A O 1
ATOM 1861 N N . VAL A 1 224 ? 20.212 -6.415 -13.774 1.00 93.94 224 VAL A N 1
ATOM 1862 C CA . VAL A 1 224 ? 19.130 -7.204 -14.389 1.00 93.94 224 VAL A CA 1
ATOM 1863 C C . VAL A 1 224 ? 19.651 -8.599 -14.707 1.00 93.94 224 VAL A C 1
ATOM 1865 O O . VAL A 1 224 ? 20.559 -8.748 -15.523 1.00 93.94 224 VAL A O 1
ATOM 1868 N N . GLN A 1 225 ? 19.071 -9.618 -14.078 1.00 93.50 225 GLN A N 1
ATOM 1869 C CA . GLN A 1 225 ? 19.376 -11.022 -14.339 1.00 93.50 225 GLN A CA 1
ATOM 1870 C C . GLN A 1 225 ? 18.268 -11.656 -15.173 1.00 93.50 225 GLN A C 1
ATOM 1872 O O . GLN A 1 225 ? 17.117 -11.727 -14.736 1.00 93.50 225 GLN A O 1
ATOM 1877 N N . PHE A 1 226 ? 18.622 -12.175 -16.343 1.00 93.44 226 PHE A N 1
ATOM 1878 C CA . PHE A 1 226 ? 17.727 -12.954 -17.193 1.00 93.44 226 PHE A CA 1
ATOM 1879 C C . PHE A 1 226 ? 17.734 -14.437 -16.795 1.00 93.44 226 PHE A C 1
ATOM 1881 O O . PHE A 1 226 ? 18.683 -14.935 -16.189 1.00 93.44 226 PHE A O 1
ATOM 1888 N N . LYS A 1 227 ? 16.669 -15.167 -17.138 1.00 88.88 227 LYS A N 1
ATOM 1889 C CA . LYS A 1 227 ? 16.648 -16.637 -17.029 1.00 88.88 227 LYS A CA 1
ATOM 1890 C C . LYS A 1 227 ? 17.537 -17.286 -18.097 1.00 88.88 227 LYS A C 1
ATOM 1892 O O . LYS A 1 227 ? 18.210 -18.278 -17.815 1.00 88.88 227 LYS A O 1
ATOM 1897 N N . ASP A 1 228 ? 17.578 -16.672 -19.281 1.00 87.19 228 ASP A N 1
ATOM 1898 C CA . ASP A 1 228 ? 18.164 -17.225 -20.502 1.00 87.19 228 ASP A CA 1
ATOM 1899 C C . ASP A 1 228 ? 19.293 -16.333 -21.047 1.00 87.19 228 ASP A C 1
ATOM 1901 O O . ASP A 1 228 ? 19.141 -15.111 -21.135 1.00 87.19 228 ASP A O 1
ATOM 1905 N N . TYR A 1 229 ? 20.381 -16.945 -21.533 1.00 86.62 229 TYR A N 1
ATOM 1906 C CA . TYR A 1 229 ? 21.492 -16.251 -22.218 1.00 86.62 229 TYR A CA 1
ATOM 1907 C C . TYR A 1 229 ? 21.013 -15.393 -23.404 1.00 86.62 229 TYR A C 1
ATOM 1909 O O . TYR A 1 229 ? 21.585 -14.348 -23.693 1.00 86.62 229 TYR A O 1
ATOM 1917 N N . ILE A 1 230 ? 19.919 -15.797 -24.062 1.00 88.12 230 ILE A N 1
ATOM 1918 C CA . ILE A 1 230 ? 19.301 -15.063 -25.177 1.00 88.12 230 ILE A CA 1
ATOM 1919 C C . ILE A 1 230 ? 18.761 -13.692 -24.726 1.00 88.12 230 ILE A C 1
ATOM 1921 O O . ILE A 1 230 ? 18.832 -12.734 -25.491 1.00 88.12 230 ILE A O 1
ATOM 1925 N N . GLY A 1 231 ? 18.239 -13.570 -23.499 1.00 89.75 231 GLY A N 1
ATOM 1926 C CA . GLY A 1 231 ? 17.790 -12.283 -22.950 1.00 89.75 231 GLY A CA 1
ATOM 1927 C C . GLY A 1 231 ? 18.965 -11.360 -22.622 1.00 89.75 231 GLY A C 1
ATOM 1928 O O . GLY A 1 231 ? 18.939 -10.171 -22.950 1.00 89.75 231 GLY A O 1
ATOM 1929 N N . PHE A 1 232 ? 20.036 -11.933 -22.064 1.00 91.44 232 PHE A N 1
ATOM 1930 C CA . PHE A 1 232 ? 21.295 -11.234 -21.807 1.00 91.44 232 PHE A CA 1
ATOM 1931 C C . PHE A 1 232 ? 21.920 -10.700 -23.107 1.00 91.44 232 PHE A C 1
ATOM 1933 O O . PHE A 1 232 ? 22.125 -9.493 -23.223 1.00 91.44 232 PHE A O 1
ATOM 1940 N N . THR A 1 233 ? 22.145 -11.543 -24.123 1.00 90.56 233 THR A N 1
ATOM 1941 C CA . THR A 1 233 ? 22.778 -11.106 -25.383 1.00 90.56 233 THR A CA 1
ATOM 1942 C C . THR A 1 233 ? 21.933 -10.088 -26.145 1.00 90.56 233 THR A C 1
ATOM 1944 O O . THR A 1 233 ? 22.474 -9.065 -26.557 1.00 90.56 233 THR A O 1
ATOM 1947 N N . LYS A 1 234 ? 20.607 -10.279 -26.242 1.00 91.69 234 LYS A N 1
ATOM 1948 C CA . LYS A 1 234 ? 19.696 -9.278 -26.831 1.00 91.69 234 LYS A CA 1
ATOM 1949 C C . LYS A 1 234 ? 19.788 -7.921 -26.137 1.00 91.69 234 LYS A C 1
ATOM 1951 O O . LYS A 1 234 ? 19.817 -6.902 -26.819 1.00 91.69 234 LYS A O 1
ATOM 1956 N N . THR A 1 235 ? 19.845 -7.898 -24.805 1.00 91.81 235 THR A N 1
ATOM 1957 C CA . THR A 1 235 ? 19.975 -6.649 -24.034 1.00 91.81 235 THR A CA 1
ATOM 1958 C C . THR A 1 235 ? 21.331 -5.991 -24.275 1.00 91.81 235 THR A C 1
ATOM 1960 O O . THR A 1 235 ? 21.401 -4.783 -24.493 1.00 91.81 235 THR A O 1
ATOM 1963 N N . MET A 1 236 ? 22.406 -6.784 -24.287 1.00 89.94 236 MET A N 1
ATOM 1964 C CA . MET A 1 236 ? 23.757 -6.294 -24.550 1.00 89.94 236 MET A CA 1
ATOM 1965 C C . MET A 1 236 ? 23.861 -5.689 -25.957 1.00 89.94 236 MET A C 1
ATOM 1967 O O . MET A 1 236 ? 24.210 -4.517 -26.083 1.00 89.94 236 MET A O 1
ATOM 1971 N N . ASP A 1 237 ? 23.496 -6.423 -27.010 1.00 89.50 237 ASP A N 1
ATOM 1972 C CA . ASP A 1 237 ? 23.585 -5.918 -28.385 1.00 89.50 237 ASP A CA 1
ATOM 1973 C C . ASP A 1 237 ? 22.619 -4.750 -28.663 1.00 89.50 237 ASP A C 1
ATOM 1975 O O . ASP A 1 237 ? 22.973 -3.851 -29.424 1.00 89.50 237 ASP A O 1
ATOM 1979 N N . ALA A 1 238 ? 21.450 -4.684 -28.011 1.00 88.88 238 ALA A N 1
ATOM 1980 C CA . ALA A 1 238 ? 20.519 -3.559 -28.161 1.00 88.88 238 ALA A CA 1
ATOM 1981 C C . ALA A 1 238 ? 20.992 -2.255 -27.489 1.00 88.88 238 ALA A C 1
ATOM 1983 O O . ALA A 1 238 ? 20.629 -1.173 -27.948 1.00 88.88 238 ALA A O 1
ATOM 1984 N N . LEU A 1 239 ? 21.787 -2.332 -26.414 1.00 89.50 239 LEU A N 1
ATOM 1985 C CA . LEU A 1 239 ? 22.356 -1.158 -25.731 1.00 89.50 239 LEU A CA 1
ATOM 1986 C C . LEU A 1 239 ? 23.766 -0.785 -26.226 1.00 89.50 239 LEU A C 1
ATOM 1988 O O . LEU A 1 239 ? 24.296 0.274 -25.878 1.00 89.50 239 LEU A O 1
ATOM 1992 N N . LYS A 1 240 ? 24.394 -1.648 -27.025 1.00 87.94 240 LYS A N 1
ATOM 1993 C CA . LYS A 1 240 ? 25.765 -1.509 -27.524 1.00 87.94 240 LYS A CA 1
ATOM 1994 C C . LYS A 1 240 ? 25.951 -0.226 -28.331 1.00 87.94 240 LYS A C 1
ATOM 1996 O O . LYS A 1 240 ? 25.447 -0.084 -29.440 1.00 87.94 240 LYS A O 1
ATOM 2001 N N . GLY A 1 241 ? 26.713 0.709 -27.767 1.00 84.06 241 GLY A N 1
ATOM 2002 C CA . GLY A 1 241 ? 26.963 2.010 -28.389 1.00 84.06 241 GLY A CA 1
ATOM 2003 C C . GLY A 1 241 ? 25.755 2.956 -28.389 1.00 84.06 241 GLY A C 1
ATOM 2004 O O . GLY A 1 241 ? 25.765 3.922 -29.145 1.00 84.06 241 GLY A O 1
ATOM 2005 N N . MET A 1 242 ? 24.732 2.715 -27.562 1.00 87.50 242 MET A N 1
ATOM 2006 C CA . MET A 1 242 ? 23.557 3.586 -27.444 1.00 87.50 242 MET A CA 1
ATOM 2007 C C . MET A 1 242 ? 23.675 4.581 -26.279 1.00 87.50 242 MET A C 1
ATOM 2009 O O . MET A 1 242 ? 24.217 4.269 -25.218 1.00 87.50 242 MET A O 1
ATOM 2013 N N . LYS A 1 243 ? 23.085 5.766 -26.454 1.00 88.19 243 LYS A N 1
ATOM 2014 C CA . LYS A 1 243 ? 22.672 6.678 -25.379 1.00 88.19 243 LYS A CA 1
ATOM 2015 C C . LYS A 1 243 ? 21.222 6.405 -24.988 1.00 88.19 243 LYS A C 1
ATOM 2017 O O . LYS A 1 243 ? 20.424 6.015 -25.840 1.00 88.19 243 LYS A O 1
ATOM 2022 N N . LEU A 1 244 ? 20.867 6.703 -23.740 1.00 90.38 244 LEU A N 1
ATOM 2023 C CA . LEU A 1 244 ? 19.469 6.793 -23.311 1.00 90.38 244 LEU A CA 1
ATOM 2024 C C . LEU A 1 244 ? 18.942 8.205 -23.606 1.00 90.38 244 LEU A C 1
ATOM 2026 O O . LEU A 1 244 ? 19.657 9.183 -23.385 1.00 90.38 244 LEU A O 1
ATOM 2030 N N . VAL A 1 245 ? 17.705 8.315 -24.086 1.00 90.25 245 VAL A N 1
ATOM 2031 C CA . VAL A 1 245 ? 17.033 9.584 -24.402 1.00 90.25 245 VAL A CA 1
ATOM 2032 C C . VAL A 1 245 ? 15.639 9.590 -23.778 1.00 90.25 245 VAL A C 1
ATOM 2034 O O . VAL A 1 245 ? 14.899 8.619 -23.933 1.00 90.25 245 VAL A O 1
ATOM 2037 N N . ARG A 1 246 ? 15.260 10.685 -23.115 1.00 88.75 246 ARG A N 1
ATOM 2038 C CA . ARG A 1 246 ? 13.872 10.990 -22.737 1.00 88.75 246 ARG A CA 1
ATOM 2039 C C . ARG A 1 246 ? 13.387 12.132 -23.625 1.00 88.75 246 ARG A C 1
ATOM 2041 O O . ARG A 1 246 ? 14.085 13.139 -23.753 1.00 88.75 246 ARG A O 1
ATOM 2048 N N . LYS A 1 247 ? 12.228 11.954 -24.259 1.00 86.88 247 LYS A N 1
ATOM 2049 C CA . LYS A 1 247 ? 11.535 13.025 -24.985 1.00 86.88 247 LYS A CA 1
ATOM 2050 C C . LYS A 1 247 ? 10.363 13.503 -24.136 1.00 86.88 247 LYS A C 1
ATOM 2052 O O . LYS A 1 247 ? 9.474 12.714 -23.843 1.00 86.88 247 LYS A O 1
ATOM 2057 N N . GLU A 1 248 ? 10.369 14.777 -23.790 1.00 79.25 248 GLU A N 1
ATOM 2058 C CA . GLU A 1 248 ? 9.250 15.475 -23.159 1.00 79.25 248 GLU A CA 1
ATOM 2059 C C . GLU A 1 248 ? 8.495 16.253 -24.255 1.00 79.25 248 GLU A C 1
ATOM 2061 O O . GLU A 1 248 ? 8.712 15.994 -25.445 1.00 79.25 248 GLU A O 1
ATOM 2066 N N . GLU A 1 249 ? 7.541 17.116 -23.906 1.00 72.31 249 GLU A N 1
ATOM 2067 C CA . GLU A 1 249 ? 6.613 17.669 -24.909 1.00 72.31 249 GLU A CA 1
ATOM 2068 C C . GLU A 1 249 ? 7.329 18.578 -25.928 1.00 72.31 249 GLU A C 1
ATOM 2070 O O . GLU A 1 249 ? 7.276 18.290 -27.128 1.00 72.31 249 GLU A O 1
ATOM 2075 N N . ASP A 1 250 ? 8.095 19.567 -25.449 1.00 73.94 250 ASP A N 1
ATOM 2076 C CA . ASP A 1 250 ? 8.901 20.478 -26.282 1.00 73.94 250 ASP A CA 1
ATOM 2077 C C . ASP A 1 250 ? 10.417 20.181 -26.269 1.00 73.94 250 ASP A C 1
ATOM 2079 O O . ASP A 1 250 ? 11.121 20.502 -27.229 1.00 73.94 250 ASP A O 1
ATOM 2083 N N . GLU A 1 251 ? 10.945 19.542 -25.217 1.00 82.56 251 GLU A N 1
ATOM 2084 C CA . GLU A 1 251 ? 12.386 19.287 -25.051 1.00 82.56 251 GLU A CA 1
ATOM 2085 C C . GLU A 1 251 ? 12.744 17.791 -25.058 1.00 82.56 251 GLU A C 1
ATOM 2087 O O . GLU A 1 251 ? 11.961 16.919 -24.684 1.00 82.56 251 GLU A O 1
ATOM 2092 N N . ALA A 1 252 ? 13.970 17.468 -25.480 1.00 85.88 252 ALA A N 1
ATOM 2093 C CA . ALA A 1 252 ? 14.501 16.108 -25.444 1.00 85.88 252 ALA A CA 1
ATOM 2094 C C . ALA A 1 252 ? 15.918 16.098 -24.867 1.00 85.88 252 ALA A C 1
ATOM 2096 O O . ALA A 1 252 ? 16.791 16.842 -25.318 1.00 85.88 252 ALA A O 1
ATOM 2097 N N . PHE A 1 253 ? 16.172 15.201 -23.917 1.00 87.12 253 PHE A N 1
ATOM 2098 C CA . PHE A 1 253 ? 17.447 15.083 -23.213 1.00 87.12 253 PHE A CA 1
ATOM 2099 C C . PHE A 1 253 ? 18.065 13.705 -23.448 1.00 87.12 253 PHE A C 1
ATOM 2101 O O . PHE A 1 253 ? 17.370 12.691 -23.393 1.00 87.12 253 PHE A O 1
ATOM 2108 N N . CYS A 1 254 ? 19.380 13.644 -23.669 1.00 87.75 254 CYS A N 1
ATOM 2109 C CA . CYS A 1 254 ? 20.136 12.398 -23.776 1.00 87.75 254 CYS A CA 1
ATOM 2110 C C . CYS A 1 254 ? 21.251 12.279 -22.722 1.00 87.75 254 CYS A C 1
ATOM 2112 O O . CYS A 1 254 ? 21.804 13.276 -22.255 1.00 87.75 254 CYS A O 1
ATOM 2114 N N . VAL A 1 255 ? 21.550 11.037 -22.327 1.00 88.06 255 VAL A N 1
ATOM 2115 C CA . VAL A 1 255 ? 22.509 10.671 -21.272 1.00 88.06 255 VAL A CA 1
ATOM 2116 C C . VAL A 1 255 ? 23.364 9.477 -21.713 1.00 88.06 255 VAL A C 1
ATOM 2118 O O . VAL A 1 255 ? 22.879 8.509 -22.306 1.00 88.06 255 VAL A O 1
ATOM 2121 N N . ASN A 1 256 ? 24.656 9.537 -21.381 1.00 85.69 256 ASN A N 1
ATOM 2122 C CA . ASN A 1 256 ? 25.628 8.469 -21.619 1.00 85.69 256 ASN A CA 1
ATOM 2123 C C . ASN A 1 256 ? 25.552 7.391 -20.523 1.00 85.69 256 ASN A C 1
ATOM 2125 O O . ASN A 1 256 ? 26.192 7.517 -19.474 1.00 85.69 256 ASN A O 1
ATOM 2129 N N . ILE A 1 257 ? 24.805 6.319 -20.787 1.00 87.81 257 ILE A N 1
ATOM 2130 C CA . ILE A 1 257 ? 24.779 5.121 -19.936 1.00 87.81 257 ILE A CA 1
ATOM 2131 C C . ILE A 1 257 ? 26.072 4.304 -20.094 1.00 87.81 257 ILE A C 1
ATOM 2133 O O . ILE A 1 257 ? 26.674 4.288 -21.170 1.00 87.81 257 ILE A O 1
ATOM 2137 N N . LYS A 1 258 ? 26.497 3.602 -19.037 1.00 87.69 258 LYS A N 1
ATOM 2138 C CA . LYS A 1 258 ? 27.530 2.556 -19.130 1.00 87.69 258 LYS A CA 1
ATOM 2139 C C . LYS A 1 258 ? 26.891 1.188 -18.912 1.00 87.69 258 LYS A C 1
ATOM 2141 O O . LYS A 1 258 ? 26.096 1.009 -17.995 1.00 87.69 258 LYS A O 1
ATOM 2146 N N . VAL A 1 259 ? 27.260 0.240 -19.767 1.00 90.19 259 VAL A N 1
ATOM 2147 C CA . VAL A 1 259 ? 26.728 -1.125 -19.797 1.00 90.19 259 VAL A CA 1
ATOM 2148 C C . VAL A 1 259 ? 27.898 -2.091 -19.703 1.00 90.19 259 VAL A C 1
ATOM 2150 O O . VAL A 1 259 ? 28.876 -1.957 -20.441 1.00 90.19 259 VAL A O 1
ATOM 2153 N N . ASP A 1 260 ? 27.809 -3.040 -18.781 1.00 90.12 260 ASP A N 1
ATOM 2154 C CA . ASP A 1 260 ? 28.812 -4.076 -18.565 1.00 90.12 260 ASP A CA 1
ATOM 2155 C C . ASP A 1 260 ? 28.130 -5.371 -18.086 1.00 90.12 260 ASP A C 1
ATOM 2157 O O . ASP A 1 260 ? 26.933 -5.386 -17.794 1.00 90.12 260 ASP A O 1
ATOM 2161 N N . PHE A 1 261 ? 28.880 -6.463 -17.982 1.00 89.19 261 PHE A N 1
ATOM 2162 C CA . PHE A 1 261 ? 28.410 -7.689 -17.328 1.00 89.19 261 PHE A CA 1
ATOM 2163 C C . PHE A 1 261 ? 28.796 -7.703 -15.843 1.00 89.19 261 PHE A C 1
ATOM 2165 O O . PHE A 1 261 ? 29.795 -7.093 -15.447 1.00 89.19 261 PHE A O 1
ATOM 2172 N N . ASP A 1 262 ? 28.023 -8.400 -15.006 1.00 87.50 262 ASP A N 1
ATOM 2173 C CA . ASP A 1 262 ? 28.369 -8.531 -13.589 1.00 87.50 262 ASP A CA 1
ATOM 2174 C C . ASP A 1 262 ? 29.590 -9.447 -13.378 1.00 87.50 262 ASP A C 1
ATOM 2176 O O . ASP A 1 262 ? 29.612 -10.605 -13.789 1.00 87.50 262 ASP A O 1
ATOM 2180 N N . ARG A 1 263 ? 30.607 -8.914 -12.691 1.00 85.81 263 ARG A N 1
ATOM 2181 C CA . ARG A 1 263 ? 31.818 -9.637 -12.250 1.00 85.81 263 ARG A CA 1
ATOM 2182 C C . ARG A 1 263 ? 31.811 -9.956 -10.754 1.00 85.81 263 ARG A C 1
ATOM 2184 O O . ARG A 1 263 ? 32.714 -10.626 -10.266 1.00 85.81 263 ARG A O 1
ATOM 2191 N N . SER A 1 264 ? 30.830 -9.435 -10.020 1.00 82.31 264 SER A N 1
ATOM 2192 C CA . SER A 1 264 ? 30.783 -9.401 -8.554 1.00 82.31 264 SER A CA 1
ATOM 2193 C C . SER A 1 264 ? 29.818 -10.412 -7.931 1.00 82.31 264 SER A C 1
ATOM 2195 O O . SER A 1 264 ? 29.763 -10.524 -6.706 1.00 82.31 264 SER A O 1
ATOM 2197 N N . LYS A 1 265 ? 29.085 -11.176 -8.757 1.00 87.12 265 LYS A N 1
ATOM 2198 C CA . LYS A 1 265 ? 28.072 -12.157 -8.329 1.00 87.12 265 LYS A CA 1
ATOM 2199 C C . LYS A 1 265 ? 26.954 -11.514 -7.504 1.00 87.12 265 LYS A C 1
ATOM 2201 O O . LYS A 1 265 ? 26.441 -12.116 -6.553 1.00 87.12 265 LYS A O 1
ATOM 2206 N N . HIS A 1 266 ? 26.599 -10.278 -7.838 1.00 85.38 266 HIS A N 1
ATOM 2207 C CA . HIS A 1 266 ? 25.651 -9.429 -7.127 1.00 85.38 266 HIS A CA 1
ATOM 2208 C C . HIS A 1 266 ? 24.268 -10.087 -7.044 1.00 85.38 266 HIS A C 1
ATOM 2210 O O . HIS A 1 266 ? 23.696 -10.199 -5.959 1.00 85.38 266 HIS A O 1
ATOM 2216 N N . LEU A 1 267 ? 23.787 -10.624 -8.172 1.00 87.94 267 LEU A N 1
ATOM 2217 C CA . LEU A 1 267 ? 22.528 -11.374 -8.275 1.00 87.94 267 LEU A CA 1
ATOM 2218 C C . LEU A 1 267 ? 22.700 -12.898 -8.167 1.00 87.94 267 LEU A C 1
ATOM 2220 O O . LEU A 1 267 ? 21.820 -13.652 -8.575 1.00 87.94 267 LEU A O 1
ATOM 2224 N N . SER A 1 268 ? 23.805 -13.380 -7.591 1.00 88.69 268 SER A N 1
ATOM 2225 C CA . SER A 1 268 ? 23.890 -14.790 -7.197 1.00 88.69 268 SER A CA 1
ATOM 2226 C C . SER A 1 268 ? 23.055 -15.057 -5.943 1.00 88.69 268 SER A C 1
ATOM 2228 O O . SER A 1 268 ? 23.018 -14.246 -5.012 1.00 88.69 268 SER A O 1
ATOM 2230 N N . ASP A 1 269 ? 22.443 -16.237 -5.867 1.00 87.75 269 ASP A N 1
ATOM 2231 C CA . ASP A 1 269 ? 21.598 -16.658 -4.740 1.00 87.75 269 ASP A CA 1
ATOM 2232 C C . ASP A 1 269 ? 22.315 -16.586 -3.375 1.00 87.75 269 ASP A C 1
ATOM 2234 O O . ASP A 1 269 ? 21.683 -16.401 -2.335 1.00 87.75 269 ASP A O 1
ATOM 2238 N N . ALA A 1 270 ? 23.647 -16.713 -3.360 1.00 86.44 270 ALA A N 1
ATOM 2239 C CA . ALA A 1 270 ? 24.460 -16.545 -2.158 1.00 86.44 270 ALA A CA 1
ATOM 2240 C C . ALA A 1 270 ? 24.557 -15.073 -1.717 1.00 86.44 270 ALA A C 1
ATOM 2242 O O . ALA A 1 270 ? 24.454 -14.783 -0.524 1.00 86.44 270 ALA A O 1
ATOM 2243 N N . SER A 1 271 ? 24.733 -14.140 -2.656 1.00 87.88 271 SER A N 1
ATOM 2244 C CA . SER A 1 271 ? 24.763 -12.696 -2.382 1.00 87.88 271 SER A CA 1
ATOM 2245 C C . SER A 1 271 ? 23.381 -12.138 -2.041 1.00 87.88 271 SER A C 1
ATOM 2247 O O . SER A 1 271 ? 23.277 -11.251 -1.197 1.00 87.88 271 SER A O 1
ATOM 2249 N N . ILE A 1 272 ? 22.313 -12.679 -2.633 1.00 88.31 272 ILE A N 1
ATOM 2250 C CA . ILE A 1 272 ? 20.923 -12.364 -2.267 1.00 88.31 272 ILE A CA 1
ATOM 2251 C C . ILE A 1 272 ? 20.668 -12.782 -0.806 1.00 88.31 272 ILE A C 1
ATOM 2253 O O . ILE A 1 272 ? 20.479 -11.908 0.042 1.00 88.31 272 ILE A O 1
ATOM 2257 N N . ARG A 1 273 ? 20.843 -14.069 -0.462 1.00 88.38 273 ARG A N 1
ATOM 2258 C CA . ARG A 1 273 ? 20.617 -14.573 0.911 1.00 88.38 273 ARG A CA 1
ATOM 2259 C C . ARG A 1 273 ? 21.474 -13.894 1.982 1.00 88.38 273 ARG A C 1
ATOM 2261 O O . ARG A 1 273 ? 21.005 -13.656 3.093 1.00 88.38 273 ARG A O 1
ATOM 2268 N N . ARG A 1 274 ? 22.725 -13.526 1.675 1.00 86.88 274 ARG A N 1
ATOM 2269 C CA . ARG A 1 274 ? 23.572 -12.743 2.601 1.00 86.88 274 ARG A CA 1
ATOM 2270 C C . ARG A 1 274 ? 22.981 -11.363 2.904 1.00 86.88 274 ARG A C 1
ATOM 2272 O O . ARG A 1 274 ? 23.049 -10.925 4.051 1.00 86.88 274 ARG A O 1
ATOM 2279 N N . ARG A 1 275 ? 22.418 -10.682 1.900 1.00 87.44 275 ARG A N 1
ATOM 2280 C CA . ARG A 1 275 ? 21.808 -9.352 2.057 1.00 87.44 275 ARG A CA 1
ATOM 2281 C C . ARG A 1 275 ? 20.498 -9.424 2.831 1.00 87.44 275 ARG A C 1
ATOM 2283 O O . ARG A 1 275 ? 20.312 -8.613 3.732 1.00 87.44 275 ARG A O 1
ATOM 2290 N N . GLU A 1 276 ? 19.668 -10.429 2.563 1.00 85.94 276 GLU A N 1
ATOM 2291 C CA . GLU A 1 276 ? 18.441 -10.726 3.319 1.00 85.94 276 GLU A CA 1
ATOM 2292 C C . GLU A 1 276 ? 18.749 -10.945 4.811 1.00 85.94 276 GLU A C 1
ATOM 2294 O O . GLU A 1 276 ? 18.284 -10.185 5.656 1.00 85.94 276 GLU A O 1
ATOM 2299 N N . ILE A 1 277 ? 19.668 -11.862 5.144 1.00 88.94 277 ILE A N 1
ATOM 2300 C CA . ILE A 1 277 ? 20.058 -12.153 6.538 1.00 88.94 277 ILE A CA 1
ATOM 2301 C C . ILE A 1 277 ? 20.597 -10.908 7.272 1.00 88.94 277 ILE A C 1
ATOM 2303 O O . ILE A 1 277 ? 20.377 -10.747 8.476 1.00 88.94 277 ILE A O 1
ATOM 2307 N N . VAL A 1 278 ? 21.324 -10.018 6.586 1.00 88.31 278 VAL A N 1
ATOM 2308 C CA . VAL A 1 278 ? 21.811 -8.762 7.188 1.00 88.31 278 VAL A CA 1
ATOM 2309 C C . VAL A 1 278 ? 20.686 -7.729 7.320 1.00 88.31 278 VAL A C 1
ATOM 2311 O O . VAL A 1 278 ? 20.610 -7.055 8.350 1.00 88.31 278 VAL A O 1
ATOM 2314 N N . ARG A 1 279 ? 19.788 -7.630 6.333 1.00 87.81 279 ARG A N 1
ATOM 2315 C CA . ARG A 1 279 ? 18.597 -6.771 6.365 1.00 87.81 279 ARG A CA 1
ATOM 2316 C C . ARG A 1 279 ? 17.684 -7.151 7.527 1.00 87.81 279 ARG A C 1
ATOM 2318 O O . ARG A 1 279 ? 17.355 -6.276 8.321 1.00 87.81 279 ARG A O 1
ATOM 2325 N N . ASP A 1 280 ? 17.378 -8.431 7.710 1.00 87.19 280 ASP A N 1
ATOM 2326 C CA . ASP A 1 280 ? 16.508 -8.911 8.791 1.00 87.19 280 ASP A CA 1
ATOM 2327 C C . ASP A 1 280 ? 17.093 -8.622 10.176 1.00 87.19 280 ASP A C 1
ATOM 2329 O O . ASP A 1 280 ? 16.384 -8.177 11.079 1.00 87.19 280 ASP A O 1
ATOM 2333 N N . ARG A 1 281 ? 18.415 -8.773 10.343 1.00 89.81 281 ARG A N 1
ATOM 2334 C CA . ARG A 1 281 ? 19.117 -8.384 11.580 1.00 89.81 281 ARG A CA 1
ATOM 2335 C C . ARG A 1 281 ? 19.018 -6.880 11.853 1.00 89.81 281 ARG A C 1
ATOM 2337 O O . ARG A 1 281 ? 18.851 -6.488 13.008 1.00 89.81 281 ARG A O 1
ATOM 2344 N N . LEU A 1 282 ? 19.106 -6.040 10.819 1.00 87.75 282 LEU A N 1
ATOM 2345 C CA . LEU A 1 282 ? 18.959 -4.585 10.940 1.00 87.75 282 LEU A CA 1
ATOM 2346 C C . LEU A 1 282 ? 17.505 -4.174 11.229 1.00 87.75 282 LEU A C 1
ATOM 2348 O O . LEU A 1 282 ? 17.283 -3.342 12.108 1.00 87.75 282 LEU A O 1
ATOM 2352 N N . VAL A 1 283 ? 16.528 -4.780 10.549 1.00 87.06 283 VAL A N 1
ATOM 2353 C CA . VAL A 1 283 ? 15.088 -4.568 10.771 1.00 87.06 283 VAL A CA 1
ATOM 2354 C C . VAL A 1 283 ? 14.694 -5.002 12.182 1.00 87.06 283 VAL A C 1
ATOM 2356 O O . VAL A 1 283 ? 14.063 -4.225 12.896 1.00 87.06 283 VAL A O 1
ATOM 2359 N N . LYS A 1 284 ? 15.121 -6.190 12.636 1.00 89.00 284 LYS A N 1
ATOM 2360 C CA . LYS A 1 284 ? 14.849 -6.673 13.998 1.00 89.00 284 LYS A CA 1
ATOM 2361 C C . LYS A 1 284 ? 15.447 -5.740 15.051 1.00 89.00 284 LYS A C 1
ATOM 2363 O O . LYS A 1 284 ? 14.730 -5.308 15.944 1.00 89.00 284 LYS A O 1
ATOM 2368 N N . LYS A 1 285 ? 16.723 -5.354 14.908 1.00 89.12 285 LYS A N 1
ATOM 2369 C CA . LYS A 1 285 ? 17.388 -4.413 15.828 1.00 89.12 285 LYS A CA 1
ATOM 2370 C C . LYS A 1 285 ? 16.716 -3.033 15.858 1.00 89.12 285 LYS A C 1
ATOM 2372 O O . LYS A 1 285 ? 16.748 -2.369 16.892 1.00 89.12 285 LYS A O 1
ATOM 2377 N N . GLN A 1 286 ? 16.127 -2.593 14.746 1.00 87.38 286 GLN A N 1
ATOM 2378 C CA . GLN A 1 286 ? 15.372 -1.345 14.692 1.00 87.38 286 GLN A CA 1
ATOM 2379 C C . GLN A 1 286 ? 14.002 -1.483 15.387 1.00 87.38 286 GLN A C 1
ATOM 2381 O O . GLN A 1 286 ? 13.712 -0.683 16.274 1.00 87.38 286 GLN A O 1
ATOM 2386 N N . ARG A 1 287 ? 13.239 -2.552 15.111 1.00 88.19 287 ARG A N 1
ATOM 2387 C CA . ARG A 1 287 ? 11.975 -2.860 15.813 1.00 88.19 287 ARG A CA 1
ATOM 2388 C C . ARG A 1 287 ? 12.168 -3.006 17.329 1.00 88.19 287 ARG A C 1
ATOM 2390 O O . ARG A 1 287 ? 11.432 -2.398 18.093 1.00 88.19 287 ARG A O 1
ATOM 2397 N N . GLU A 1 288 ? 13.210 -3.715 17.771 1.00 91.19 288 GLU A N 1
ATOM 2398 C CA . GLU A 1 288 ? 13.576 -3.858 19.195 1.00 91.19 288 GLU A CA 1
ATOM 2399 C C . GLU A 1 288 ? 13.917 -2.521 19.883 1.00 91.19 288 GLU A C 1
ATOM 2401 O O . GLU A 1 288 ? 13.858 -2.430 21.110 1.00 91.19 288 GLU A O 1
ATOM 2406 N N . LYS A 1 289 ? 14.318 -1.492 19.123 1.00 90.19 289 LYS A N 1
ATOM 2407 C CA . LYS A 1 289 ? 14.572 -0.141 19.641 1.00 90.19 289 LYS A CA 1
ATOM 2408 C C . LYS A 1 289 ? 13.275 0.666 19.709 1.00 90.19 289 LYS A C 1
ATOM 2410 O O . LYS A 1 289 ? 12.984 1.244 20.751 1.00 90.19 289 LYS A O 1
ATOM 2415 N N . GLU A 1 290 ? 12.491 0.650 18.636 1.00 88.19 290 GLU A N 1
ATOM 2416 C CA . GLU A 1 290 ? 11.194 1.334 18.539 1.00 88.19 290 GLU A CA 1
ATOM 2417 C C . GLU A 1 290 ? 10.191 0.795 19.581 1.00 88.19 290 GLU A C 1
ATOM 2419 O O . GLU A 1 290 ? 9.471 1.566 20.214 1.00 88.19 290 GLU A O 1
ATOM 2424 N N . GLU A 1 291 ? 10.204 -0.515 19.845 1.00 90.94 291 GLU A N 1
ATOM 2425 C CA . GLU A 1 291 ? 9.413 -1.152 20.902 1.00 90.94 291 GLU A CA 1
ATOM 2426 C C . GLU A 1 291 ? 9.847 -0.707 22.309 1.00 90.94 291 GLU A C 1
ATOM 2428 O O . GLU A 1 291 ? 8.995 -0.416 23.148 1.00 90.94 291 GLU A O 1
ATOM 2433 N N . LYS A 1 292 ? 11.156 -0.585 22.576 1.00 92.19 292 LYS A N 1
ATOM 2434 C CA . LYS A 1 292 ? 11.661 -0.070 23.864 1.00 92.19 292 LYS A CA 1
ATOM 2435 C C . LYS A 1 292 ? 11.270 1.388 24.079 1.00 92.19 292 LYS A C 1
ATOM 2437 O O . LYS A 1 292 ? 10.733 1.713 25.132 1.00 92.19 292 LYS A O 1
ATOM 2442 N N . GLU A 1 293 ? 11.455 2.235 23.069 1.00 90.94 293 GLU A N 1
ATOM 2443 C CA . GLU A 1 293 ? 11.082 3.655 23.122 1.00 90.94 293 GLU A CA 1
ATOM 2444 C C . GLU A 1 293 ? 9.566 3.833 23.323 1.00 90.94 293 GLU A C 1
ATOM 2446 O O . GLU A 1 293 ? 9.136 4.679 24.111 1.00 90.94 293 GLU A O 1
ATOM 2451 N N . LYS A 1 294 ? 8.742 2.977 22.701 1.00 89.25 294 LYS A N 1
ATOM 2452 C CA . LYS A 1 294 ? 7.294 2.926 22.947 1.00 89.25 294 LYS A CA 1
ATOM 2453 C C . LYS A 1 294 ? 6.958 2.468 24.371 1.00 89.25 294 LYS A C 1
ATOM 2455 O O . LYS A 1 294 ? 6.152 3.117 25.035 1.00 89.25 294 LYS A O 1
ATOM 2460 N N . ASN A 1 295 ? 7.575 1.391 24.855 1.00 91.38 295 ASN A N 1
ATOM 2461 C CA . ASN A 1 295 ? 7.316 0.849 26.191 1.00 91.38 295 ASN A CA 1
ATOM 2462 C C . ASN A 1 295 ? 7.739 1.830 27.301 1.00 91.38 295 ASN A C 1
ATOM 2464 O O . ASN A 1 295 ? 7.022 1.975 28.290 1.00 91.38 295 ASN A O 1
ATOM 2468 N N . GLU A 1 296 ? 8.841 2.565 27.126 1.00 92.62 296 GLU A N 1
ATOM 2469 C CA . GLU A 1 296 ? 9.240 3.658 28.024 1.00 92.62 296 GLU A CA 1
ATOM 2470 C C . GLU A 1 296 ? 8.234 4.821 27.999 1.00 92.62 296 GLU A C 1
ATOM 2472 O O . GLU A 1 296 ? 7.843 5.331 29.055 1.00 92.62 296 GLU A O 1
ATOM 2477 N N . LEU A 1 297 ? 7.761 5.212 26.810 1.00 91.19 297 LEU A N 1
ATOM 2478 C CA . LEU A 1 297 ? 6.765 6.270 26.644 1.00 91.19 297 LEU A CA 1
ATOM 2479 C C . LEU A 1 297 ? 5.412 5.903 27.282 1.00 91.19 297 LEU A C 1
ATOM 2481 O O . LEU A 1 297 ? 4.802 6.738 27.954 1.00 91.19 297 LEU A O 1
ATOM 2485 N N . ASP A 1 298 ? 4.942 4.671 27.099 1.00 90.25 298 ASP A N 1
ATOM 2486 C CA . ASP A 1 298 ? 3.668 4.202 27.652 1.00 90.25 298 ASP A CA 1
ATOM 2487 C C . ASP A 1 298 ? 3.767 3.940 29.168 1.00 90.25 298 ASP A C 1
ATOM 2489 O O . ASP A 1 298 ? 2.859 4.318 29.915 1.00 90.25 298 ASP A O 1
ATOM 2493 N N . ALA A 1 299 ? 4.909 3.451 29.669 1.00 92.88 299 ALA A N 1
ATOM 2494 C CA . ALA A 1 299 ? 5.186 3.392 31.107 1.00 92.88 299 ALA A CA 1
ATOM 2495 C C . ALA A 1 299 ? 5.217 4.790 31.756 1.00 92.88 299 ALA A C 1
ATOM 2497 O O . ALA A 1 299 ? 4.718 4.962 32.872 1.00 92.88 299 ALA A O 1
ATOM 2498 N N . LYS A 1 300 ? 5.748 5.809 31.061 1.00 92.38 300 LYS A N 1
ATOM 2499 C CA . LYS A 1 300 ? 5.699 7.205 31.521 1.00 92.38 300 LYS A CA 1
ATOM 2500 C C . LYS A 1 300 ? 4.258 7.726 31.585 1.00 92.38 300 LYS A C 1
ATOM 2502 O O . LYS A 1 300 ? 3.858 8.237 32.630 1.00 92.38 300 LYS A O 1
ATOM 2507 N N . LYS A 1 301 ? 3.459 7.533 30.524 1.00 90.94 301 LYS A N 1
ATOM 2508 C CA . LYS A 1 301 ? 2.027 7.905 30.505 1.00 90.94 301 LYS A CA 1
ATOM 2509 C C . LYS A 1 301 ? 1.249 7.249 31.648 1.00 90.94 301 LYS A C 1
ATOM 2511 O O . LYS A 1 301 ? 0.440 7.920 32.280 1.00 90.94 301 LYS A O 1
ATOM 2516 N N . SER A 1 302 ? 1.507 5.970 31.940 1.00 90.00 302 SER A N 1
ATOM 2517 C CA . SER A 1 302 ? 0.836 5.254 33.034 1.00 90.00 302 SER A CA 1
ATOM 2518 C C . SER A 1 302 ? 1.131 5.882 34.399 1.00 90.00 302 SER A C 1
ATOM 2520 O O . SER A 1 302 ? 0.210 6.082 35.186 1.00 90.00 302 SER A O 1
ATOM 2522 N N . ARG A 1 303 ? 2.390 6.265 34.666 1.00 90.75 303 ARG A N 1
ATOM 2523 C CA . ARG A 1 303 ? 2.773 6.949 35.917 1.00 90.75 303 ARG A CA 1
ATOM 2524 C C . ARG A 1 303 ? 2.091 8.313 36.051 1.00 90.75 303 ARG A C 1
ATOM 2526 O O . ARG A 1 303 ? 1.527 8.606 37.101 1.00 90.75 303 ARG A O 1
ATOM 2533 N N . GLU A 1 304 ? 2.074 9.108 34.978 1.00 91.06 304 GLU A N 1
ATOM 2534 C CA . GLU A 1 304 ? 1.362 10.395 34.953 1.00 91.06 304 GLU A CA 1
ATOM 2535 C C . GLU A 1 304 ? -0.159 10.233 35.147 1.00 91.06 304 GLU A C 1
ATOM 2537 O O . GLU A 1 304 ? -0.800 11.100 35.746 1.00 91.06 304 GLU A O 1
ATOM 2542 N N . LEU A 1 305 ? -0.751 9.133 34.666 1.00 89.38 305 LEU A N 1
ATOM 2543 C CA . LEU A 1 305 ? -2.163 8.816 34.886 1.00 89.38 305 LEU A CA 1
ATOM 2544 C C . LEU A 1 305 ? -2.428 8.448 36.354 1.00 89.38 305 LEU A C 1
ATOM 2546 O O . LEU A 1 305 ? -3.337 9.010 36.963 1.00 89.38 305 LEU A O 1
ATOM 2550 N N . ASP A 1 306 ? -1.610 7.569 36.940 1.00 91.44 306 ASP A N 1
ATOM 2551 C CA . ASP A 1 306 ? -1.723 7.144 38.341 1.00 91.44 306 ASP A CA 1
ATOM 2552 C C . ASP A 1 306 ? -1.575 8.315 39.321 1.00 91.44 306 ASP A C 1
ATOM 2554 O O . ASP A 1 306 ? -2.278 8.377 40.332 1.00 91.44 306 ASP A O 1
ATOM 2558 N N . GLU A 1 307 ? -0.669 9.255 39.048 1.00 91.31 307 GLU A N 1
ATOM 2559 C CA . GLU A 1 307 ? -0.499 10.467 39.857 1.00 91.31 307 GLU A CA 1
ATOM 2560 C C . GLU A 1 307 ? -1.729 11.379 39.779 1.00 91.31 307 GLU A C 1
ATOM 2562 O O . GLU A 1 307 ? -2.231 11.820 40.816 1.00 91.31 307 GLU A O 1
ATOM 2567 N N . ARG A 1 308 ? -2.298 11.584 38.582 1.00 90.25 308 ARG A N 1
ATOM 2568 C CA . ARG A 1 308 ? -3.565 12.321 38.414 1.00 90.25 308 ARG A CA 1
ATOM 2569 C C . ARG A 1 308 ? -4.728 11.617 39.118 1.00 90.25 308 ARG A C 1
ATOM 2571 O O . ARG A 1 308 ? -5.522 12.283 39.780 1.00 90.25 308 ARG A O 1
ATOM 2578 N N . GLN A 1 309 ? -4.806 10.288 39.037 1.00 88.81 309 GLN A N 1
ATOM 2579 C CA . GLN A 1 309 ? -5.813 9.476 39.726 1.00 88.81 309 GLN A CA 1
ATOM 2580 C C . GLN A 1 309 ? -5.726 9.679 41.253 1.00 88.81 309 GLN A C 1
ATOM 2582 O O . GLN A 1 309 ? -6.738 9.954 41.899 1.00 88.81 309 GLN A O 1
ATOM 2587 N N . LYS A 1 310 ? -4.507 9.628 41.818 1.00 91.94 310 LYS A N 1
ATOM 2588 C CA . LYS A 1 310 ? -4.221 9.860 43.248 1.00 91.94 310 LYS A CA 1
ATOM 2589 C C . LYS A 1 310 ? -4.511 11.298 43.686 1.00 91.94 310 LYS A C 1
ATOM 2591 O O . LYS A 1 310 ? -5.017 11.509 44.787 1.00 91.94 310 LYS A O 1
ATOM 2596 N N . GLU A 1 311 ? -4.237 12.297 42.845 1.00 89.69 311 GLU A N 1
ATOM 2597 C CA . GLU A 1 311 ? -4.656 13.672 43.131 1.00 89.69 311 GLU A CA 1
ATOM 2598 C C . GLU A 1 311 ? -6.181 13.806 43.192 1.00 89.69 311 GLU A C 1
ATOM 2600 O O . GLU A 1 311 ? -6.697 14.476 44.088 1.00 89.69 311 GLU A O 1
ATOM 2605 N N . VAL A 1 312 ? -6.902 13.202 42.241 1.00 90.94 312 VAL A N 1
ATOM 2606 C CA . VAL A 1 312 ? -8.366 13.289 42.154 1.00 90.94 312 VAL A CA 1
ATOM 2607 C C . VAL A 1 312 ? -9.026 12.621 43.360 1.00 90.94 312 VAL A C 1
ATOM 2609 O O . VAL A 1 312 ? -9.878 13.254 43.986 1.00 90.94 312 VAL A O 1
ATOM 2612 N N . THR A 1 313 ? -8.594 11.419 43.761 1.00 89.75 313 THR A N 1
ATOM 2613 C CA . THR A 1 313 ? -9.129 10.750 44.963 1.00 89.75 313 THR A CA 1
ATOM 2614 C C . THR A 1 313 ? -8.825 11.540 46.239 1.00 89.75 313 THR A C 1
ATOM 2616 O O . THR A 1 313 ? -9.722 11.776 47.053 1.00 89.75 313 THR A O 1
ATOM 2619 N N . LEU A 1 314 ? -7.600 12.059 46.385 1.00 92.38 314 LEU A N 1
ATOM 2620 C CA . LEU A 1 314 ? -7.219 12.900 47.523 1.00 92.38 314 LEU A CA 1
ATOM 2621 C C . LEU A 1 314 ? -8.021 14.216 47.571 1.00 92.38 314 LEU A C 1
ATOM 2623 O O . LEU A 1 314 ? -8.336 14.708 48.659 1.00 92.38 314 LEU A O 1
ATOM 2627 N N . LYS A 1 315 ? -8.365 14.797 46.414 1.00 89.19 315 LYS A N 1
ATOM 2628 C CA . LYS A 1 315 ? -9.236 15.979 46.303 1.00 89.19 315 LYS A CA 1
ATOM 2629 C C . LYS A 1 315 ? -10.680 15.637 46.695 1.00 89.19 315 LYS A C 1
ATOM 2631 O O . LYS A 1 315 ? -11.239 16.345 47.536 1.00 89.19 315 LYS A O 1
ATOM 2636 N N . SER A 1 316 ? -11.253 14.535 46.197 1.00 87.00 316 SER A N 1
ATOM 2637 C CA . SER A 1 316 ? -12.617 14.116 46.559 1.00 87.00 316 SER A CA 1
ATOM 2638 C C . SER A 1 316 ? -12.754 13.753 48.040 1.00 87.00 316 SER A C 1
ATOM 2640 O O . SER A 1 316 ? -13.717 14.172 48.679 1.00 87.00 316 SER A O 1
ATOM 2642 N N . GLU A 1 317 ? -11.768 13.070 48.631 1.00 90.75 317 GLU A N 1
ATOM 2643 C CA . GLU A 1 317 ? -11.760 12.781 50.070 1.00 90.75 317 GLU A CA 1
ATOM 2644 C C . GLU A 1 317 ? -11.719 14.054 50.922 1.00 90.75 317 GLU A C 1
ATOM 2646 O O . GLU A 1 317 ? -12.466 14.183 51.896 1.00 90.75 317 GLU A O 1
ATOM 2651 N N . LYS A 1 318 ? -10.858 15.018 50.565 1.00 89.62 318 LYS A N 1
ATOM 2652 C CA . LYS A 1 318 ? -10.779 16.313 51.258 1.00 89.62 318 LYS A CA 1
ATOM 2653 C C . LYS A 1 318 ? -12.115 17.052 51.194 1.00 89.62 318 LYS A C 1
ATOM 2655 O O . LYS A 1 318 ? -12.530 17.634 52.200 1.00 89.62 318 LYS A O 1
ATOM 2660 N N . GLU A 1 319 ? -12.809 17.001 50.058 1.00 86.31 319 GLU A N 1
ATOM 2661 C CA . GLU A 1 319 ? -14.118 17.635 49.921 1.00 86.31 319 GLU A CA 1
ATOM 2662 C C . GLU A 1 319 ? -15.226 16.886 50.677 1.00 86.31 319 GLU A C 1
ATOM 2664 O O . GLU A 1 319 ? -16.012 17.523 51.375 1.00 86.31 319 GLU A O 1
ATOM 2669 N N . GLN A 1 320 ? -15.261 15.551 50.649 1.00 86.50 320 GLN A N 1
ATOM 2670 C CA . GLN A 1 320 ? -16.214 14.759 51.438 1.00 86.50 320 GLN A CA 1
ATOM 2671 C C . GLN A 1 320 ? -16.048 15.024 52.943 1.00 86.50 320 GLN A C 1
ATOM 2673 O O . GLN A 1 320 ? -17.014 15.387 53.621 1.00 86.50 320 GLN A O 1
ATOM 2678 N N . ARG A 1 321 ? -14.807 14.982 53.452 1.00 88.62 321 ARG A N 1
ATOM 2679 C CA . ARG A 1 321 ? -14.476 15.329 54.847 1.00 88.62 321 ARG A CA 1
ATOM 2680 C C . ARG A 1 321 ? -14.867 16.776 55.192 1.00 88.62 321 ARG A C 1
ATOM 2682 O O . ARG A 1 321 ? -15.202 17.058 56.344 1.00 88.62 321 ARG A O 1
ATOM 2689 N N . ARG A 1 322 ? -14.858 17.705 54.225 1.00 82.44 322 ARG A N 1
ATOM 2690 C CA . ARG A 1 322 ? -15.369 19.079 54.393 1.00 82.44 322 ARG A CA 1
ATOM 2691 C C . ARG A 1 322 ? -16.901 19.114 54.450 1.00 82.44 322 ARG A C 1
ATOM 2693 O O . ARG A 1 322 ? -17.439 19.688 55.397 1.00 82.44 322 ARG A O 1
ATOM 2700 N N . ARG A 1 323 ? -17.596 18.482 53.498 1.00 84.44 323 ARG A N 1
ATOM 2701 C CA . ARG A 1 323 ? -19.069 18.408 53.438 1.00 84.44 323 ARG A CA 1
ATOM 2702 C C . ARG A 1 323 ? -19.646 17.804 54.724 1.00 84.44 323 ARG A C 1
ATOM 2704 O O . ARG A 1 323 ? -20.554 18.387 55.310 1.00 84.44 323 ARG A O 1
ATOM 2711 N N . GLU A 1 324 ? -19.043 16.735 55.246 1.00 87.50 324 GLU A N 1
ATOM 2712 C CA . GLU A 1 324 ? -19.405 16.160 56.550 1.00 87.50 324 GLU A CA 1
ATOM 2713 C C . GLU A 1 324 ? -19.250 17.141 57.719 1.00 87.50 324 GLU A C 1
ATOM 2715 O O . GLU A 1 324 ? -20.112 17.202 58.596 1.00 87.50 324 GLU A O 1
ATOM 2720 N N . ARG A 1 325 ? -18.148 17.902 57.771 1.00 86.56 325 ARG A N 1
ATOM 2721 C CA . ARG A 1 325 ? -17.919 18.909 58.823 1.00 86.56 325 ARG A CA 1
ATOM 2722 C C . ARG A 1 325 ? -18.956 20.030 58.745 1.00 86.56 325 ARG A C 1
ATOM 2724 O O . ARG A 1 325 ? -19.408 20.512 59.783 1.00 86.56 325 ARG A O 1
ATOM 2731 N N . GLU A 1 326 ? -19.356 20.426 57.540 1.00 83.31 326 GLU A N 1
ATOM 2732 C CA . GLU A 1 326 ? -20.403 21.424 57.320 1.00 83.31 326 GLU A CA 1
ATOM 2733 C C . GLU A 1 326 ? -21.806 20.893 57.670 1.00 83.31 326 GLU A C 1
ATOM 2735 O O . GLU A 1 326 ? -22.561 21.603 58.335 1.00 83.31 326 GLU A O 1
ATOM 2740 N N . GLU A 1 327 ? -22.150 19.642 57.338 1.00 83.00 327 GLU A N 1
ATOM 2741 C CA . GLU A 1 327 ? -23.401 19.016 57.801 1.00 83.00 327 GLU A CA 1
ATOM 2742 C C . GLU A 1 327 ? -23.428 18.828 59.324 1.00 83.00 327 GLU A C 1
ATOM 2744 O O . GLU A 1 327 ? -24.418 19.193 59.956 1.00 83.00 327 GLU A O 1
ATOM 2749 N N . LYS A 1 328 ? -22.336 18.361 59.949 1.00 85.62 328 LYS A N 1
ATOM 2750 C CA . LYS A 1 328 ? -22.225 18.227 61.416 1.00 85.62 328 LYS A CA 1
ATOM 2751 C C . LYS A 1 328 ? -22.378 19.586 62.127 1.00 85.62 328 LYS A C 1
ATOM 2753 O O . LYS A 1 328 ? -22.982 19.650 63.197 1.00 85.62 328 LYS A O 1
ATOM 2758 N N . ARG A 1 329 ? -21.915 20.692 61.521 1.00 83.50 329 ARG A N 1
ATOM 2759 C CA . ARG A 1 329 ? -22.177 22.069 61.997 1.00 83.50 329 ARG A CA 1
ATOM 2760 C C . ARG A 1 329 ? -23.647 22.475 61.829 1.00 83.50 329 ARG A C 1
ATOM 2762 O O . ARG A 1 329 ? -24.249 22.946 62.792 1.00 83.50 329 ARG A O 1
ATOM 2769 N N . LYS A 1 330 ? -24.237 22.261 60.646 1.00 82.38 330 LYS A N 1
ATOM 2770 C CA . LYS A 1 330 ? -25.652 22.574 60.356 1.00 82.38 330 LYS A CA 1
ATOM 2771 C C . LYS A 1 330 ? -26.612 21.792 61.263 1.00 82.38 330 LYS A C 1
ATOM 2773 O O . LYS A 1 330 ? -27.572 22.371 61.761 1.00 82.38 330 LYS A O 1
ATOM 2778 N N . ALA A 1 331 ? -26.321 20.520 61.540 1.00 80.38 331 ALA A N 1
ATOM 2779 C CA . ALA A 1 331 ? -27.093 19.678 62.452 1.00 80.38 331 ALA A CA 1
ATOM 2780 C C . ALA A 1 331 ? -27.097 20.236 63.886 1.00 80.38 331 ALA A C 1
ATOM 2782 O O . ALA A 1 331 ? -28.172 20.464 64.434 1.00 80.38 331 ALA A O 1
ATOM 2783 N N . ARG A 1 332 ? -25.919 20.550 64.449 1.00 83.19 332 ARG A N 1
ATOM 2784 C CA . ARG A 1 332 ? -25.790 21.149 65.794 1.00 83.19 332 ARG A CA 1
ATOM 2785 C C . ARG A 1 332 ? -26.489 22.507 65.917 1.00 83.19 332 ARG A C 1
ATOM 2787 O O . ARG A 1 332 ? -27.066 22.804 66.957 1.00 83.19 332 ARG A O 1
ATOM 2794 N N . LEU A 1 333 ? -26.458 23.334 64.868 1.00 81.06 333 LEU A N 1
ATOM 2795 C CA . LEU A 1 333 ? -27.179 24.613 64.855 1.00 81.06 333 LEU A CA 1
ATOM 2796 C C . LEU A 1 333 ? -28.702 24.401 64.839 1.00 81.06 333 LEU A C 1
ATOM 2798 O O . LEU A 1 333 ? -29.418 25.022 65.620 1.00 81.06 333 LEU A O 1
ATOM 2802 N N . LEU A 1 334 ? -29.191 23.485 63.997 1.00 76.75 334 LEU A N 1
ATOM 2803 C CA . LEU A 1 334 ? -30.609 23.120 63.927 1.00 76.75 334 LEU A CA 1
ATOM 2804 C C . LEU A 1 334 ? -31.113 22.496 65.241 1.00 76.75 334 LEU A C 1
ATOM 2806 O O . LEU A 1 334 ? -32.271 22.671 65.605 1.00 76.75 334 LEU A O 1
ATOM 2810 N N . GLU A 1 335 ? -30.258 21.760 65.946 1.00 78.94 335 GLU A N 1
ATOM 2811 C CA . GLU A 1 335 ? -30.543 21.167 67.254 1.00 78.94 335 GLU A CA 1
ATOM 2812 C C . GLU A 1 335 ? -30.683 22.233 68.347 1.00 78.94 335 GLU A C 1
ATOM 2814 O O . GLU A 1 335 ? -31.707 22.258 69.026 1.00 78.94 335 GLU A O 1
ATOM 2819 N N . LYS A 1 336 ? -29.747 23.191 68.433 1.00 78.88 336 LYS A N 1
ATOM 2820 C CA . LYS A 1 336 ? -29.878 24.353 69.333 1.00 78.88 336 LYS A CA 1
ATOM 2821 C C . LYS A 1 336 ? -31.160 25.151 69.076 1.00 78.88 336 LYS A C 1
ATOM 2823 O O . LYS A 1 336 ? -31.887 25.451 70.013 1.00 78.88 336 LYS A O 1
ATOM 2828 N N . LEU A 1 337 ? -31.482 25.434 67.810 1.00 74.50 337 LEU A N 1
ATOM 2829 C CA . LEU A 1 337 ? -32.711 26.154 67.449 1.00 74.50 337 LEU A CA 1
ATOM 2830 C C . LEU A 1 337 ? -33.990 25.401 67.865 1.00 74.50 337 LEU A C 1
ATOM 2832 O O . LEU A 1 337 ? -34.968 26.035 68.254 1.00 74.50 337 LEU A O 1
ATOM 2836 N N . LYS A 1 338 ? -33.989 24.060 67.825 1.00 73.31 338 LYS A N 1
ATOM 2837 C CA . LYS A 1 338 ? -35.116 23.244 68.311 1.00 73.31 338 LYS A CA 1
ATOM 2838 C C . LYS A 1 338 ? -35.260 23.280 69.828 1.00 73.31 338 LYS A C 1
ATOM 2840 O O . LYS A 1 338 ? -36.391 23.316 70.292 1.00 73.31 338 LYS A O 1
ATOM 2845 N N . ILE A 1 339 ? -34.154 23.241 70.574 1.00 74.62 339 ILE A N 1
ATOM 2846 C CA . ILE A 1 339 ? -34.172 23.284 72.045 1.00 74.62 339 ILE A CA 1
ATOM 2847 C C . ILE A 1 339 ? -34.791 24.613 72.492 1.00 74.62 339 ILE A C 1
ATOM 2849 O O . ILE A 1 339 ? -35.894 24.606 73.032 1.00 74.62 339 ILE A O 1
ATOM 2853 N N . ASN A 1 340 ? -34.192 25.742 72.093 1.00 73.25 340 ASN A N 1
ATOM 2854 C CA . ASN A 1 340 ? -34.696 27.081 72.412 1.00 73.25 340 ASN A CA 1
ATOM 2855 C C . ASN A 1 340 ? -36.187 27.258 72.045 1.00 73.25 340 ASN A C 1
ATOM 2857 O O . ASN A 1 340 ? -36.972 27.753 72.850 1.00 73.25 340 ASN A O 1
ATOM 2861 N N . SER A 1 341 ? -36.596 26.815 70.848 1.00 69.06 341 SER A N 1
ATOM 2862 C CA . SER A 1 341 ? -37.991 26.929 70.398 1.00 69.06 341 SER A CA 1
ATOM 2863 C C . SER A 1 341 ? -38.961 26.019 71.161 1.00 69.06 341 SER A C 1
ATOM 2865 O O . SER A 1 341 ? -40.128 26.383 71.295 1.00 69.06 341 SER A O 1
ATOM 2867 N N . CYS A 1 342 ? -38.525 24.852 71.643 1.00 71.19 342 CYS A N 1
ATOM 2868 C CA . CYS A 1 342 ? -39.332 24.008 72.524 1.00 71.19 342 CYS A CA 1
ATOM 2869 C C . CYS A 1 342 ? -39.496 24.657 73.900 1.00 71.19 342 CYS A C 1
ATOM 2871 O O . CYS A 1 342 ? -40.610 24.693 74.422 1.00 71.19 342 CYS A O 1
ATOM 2873 N N . ASP A 1 343 ? -38.413 25.193 74.459 1.00 75.94 343 ASP A N 1
ATOM 2874 C CA . ASP A 1 343 ? -38.400 25.771 75.802 1.00 75.94 343 ASP A CA 1
ATOM 2875 C C . ASP A 1 343 ? -39.281 27.020 75.873 1.00 75.94 343 ASP A C 1
ATOM 2877 O O . ASP A 1 343 ? -40.155 27.092 76.732 1.00 75.94 343 ASP A O 1
ATOM 2881 N N . GLU A 1 344 ? -39.200 27.914 74.882 1.00 75.75 344 GLU A N 1
ATOM 2882 C CA . GLU A 1 344 ? -40.120 29.051 74.732 1.00 75.75 344 GLU A CA 1
ATOM 2883 C C . GLU A 1 344 ? -41.611 28.669 74.718 1.00 75.75 344 GLU A C 1
ATOM 2885 O O . GLU A 1 344 ? -42.458 29.477 75.105 1.00 75.75 344 GLU A O 1
ATOM 2890 N N . ILE A 1 345 ? -41.957 27.481 74.211 1.00 73.38 345 ILE A N 1
ATOM 2891 C CA . ILE A 1 345 ? -43.343 26.996 74.124 1.00 73.38 345 ILE A CA 1
ATOM 2892 C C . ILE A 1 345 ? -43.761 26.333 75.439 1.00 73.38 345 ILE A C 1
ATOM 2894 O O . ILE A 1 345 ? -44.881 26.555 75.900 1.00 73.38 345 ILE A O 1
ATOM 2898 N N . ASN A 1 346 ? -42.859 25.575 76.069 1.00 76.56 346 ASN A N 1
ATOM 2899 C CA . ASN A 1 346 ? -43.063 25.012 77.405 1.00 76.56 346 ASN A CA 1
ATOM 2900 C C . ASN A 1 346 ? -43.339 26.136 78.424 1.00 76.56 346 ASN A C 1
ATOM 2902 O O . ASN A 1 346 ? -44.307 26.067 79.180 1.00 76.56 346 ASN A O 1
ATOM 2906 N N . ASP A 1 347 ? -42.549 27.211 78.366 1.00 79.69 347 ASP A N 1
ATOM 2907 C CA . ASP A 1 347 ? -42.675 28.400 79.211 1.00 79.69 347 ASP A CA 1
ATOM 2908 C C . ASP A 1 347 ? -44.028 29.107 79.053 1.00 79.69 347 ASP A C 1
ATOM 2910 O O . ASP A 1 347 ? -44.625 29.551 80.035 1.00 79.69 347 ASP A O 1
ATOM 2914 N N . LYS A 1 348 ? -44.522 29.218 77.812 1.00 78.19 348 LYS A N 1
ATOM 2915 C CA . LYS A 1 348 ? -45.832 29.815 77.504 1.00 78.19 348 LYS A CA 1
ATOM 2916 C C . LYS A 1 348 ? -46.966 28.954 78.072 1.00 78.19 348 LYS A C 1
ATOM 2918 O O . LYS A 1 348 ? -47.870 29.498 78.696 1.00 78.19 348 LYS A O 1
ATOM 2923 N N . ILE A 1 349 ? -46.881 27.627 77.946 1.00 78.81 349 ILE A N 1
ATOM 2924 C CA . ILE A 1 349 ? -47.871 26.695 78.513 1.00 78.81 349 ILE A CA 1
ATOM 2925 C C . ILE A 1 349 ? -47.912 26.800 80.044 1.00 78.81 349 ILE A C 1
ATOM 2927 O O . ILE A 1 349 ? -48.977 27.070 80.592 1.00 78.81 349 ILE A O 1
ATOM 2931 N N . ALA A 1 350 ? -46.765 26.720 80.727 1.00 83.00 350 ALA A N 1
ATOM 2932 C CA . ALA A 1 350 ? -46.698 26.826 82.189 1.00 83.00 350 ALA A CA 1
ATOM 2933 C C . ALA A 1 350 ? -47.237 28.173 82.727 1.00 83.00 350 ALA A C 1
ATOM 2935 O O . ALA A 1 350 ? -47.813 28.241 83.818 1.00 83.00 350 ALA A O 1
ATOM 2936 N N . LYS A 1 351 ? -47.087 29.260 81.954 1.00 81.88 351 LYS A N 1
ATOM 2937 C CA . LYS A 1 351 ? -47.652 30.583 82.276 1.00 81.88 351 LYS A CA 1
ATOM 2938 C C . LYS A 1 351 ? -49.182 30.607 82.166 1.00 81.88 351 LYS A C 1
ATOM 2940 O O . LYS A 1 351 ? -49.818 31.195 83.042 1.00 81.88 351 LYS A O 1
ATOM 2945 N N . GLU A 1 352 ? -49.783 29.942 81.177 1.00 81.69 352 GLU A N 1
ATOM 2946 C CA . GLU A 1 352 ? -51.249 29.842 81.067 1.00 81.69 352 GLU A CA 1
ATOM 2947 C C . GLU A 1 352 ? -51.852 28.827 82.059 1.00 81.69 352 GLU A C 1
ATOM 2949 O O . GLU A 1 352 ? -52.877 29.123 82.674 1.00 81.69 352 GLU A O 1
ATOM 2954 N N . GLU A 1 353 ? -51.191 27.694 82.326 1.00 81.19 353 GLU A N 1
ATOM 2955 C CA . GLU A 1 353 ? -51.587 26.737 83.379 1.00 81.19 353 GLU A CA 1
ATOM 2956 C C . GLU A 1 353 ? -51.681 27.423 84.752 1.00 81.19 353 GLU A C 1
ATOM 2958 O O . GLU A 1 353 ? -52.677 27.289 85.468 1.00 81.19 353 GLU A O 1
ATOM 2963 N N . LYS A 1 354 ? -50.686 28.254 85.095 1.00 85.94 354 LYS A N 1
ATOM 2964 C CA . LYS A 1 354 ? -50.663 29.024 86.348 1.00 85.94 354 LYS A CA 1
ATOM 2965 C C . LYS A 1 354 ? -51.759 30.099 86.427 1.00 85.94 354 LYS A C 1
ATOM 2967 O O . LYS A 1 354 ? -52.155 30.467 87.535 1.00 85.94 354 LYS A O 1
ATOM 2972 N N . LYS A 1 355 ? -52.268 30.601 85.293 1.00 83.00 355 LYS A N 1
ATOM 2973 C CA . LYS A 1 355 ? -53.453 31.483 85.252 1.00 83.00 355 LYS A CA 1
ATOM 2974 C C . LYS A 1 355 ? -54.740 30.688 85.456 1.00 83.00 355 LYS A C 1
ATOM 2976 O O . LYS A 1 355 ? -55.559 31.088 86.280 1.00 83.00 355 LYS A O 1
ATOM 2981 N N . LEU A 1 356 ? -54.891 29.555 84.766 1.00 82.25 356 LEU A N 1
ATOM 2982 C CA . LEU A 1 356 ? -56.059 28.681 84.896 1.00 82.25 356 LEU A CA 1
ATOM 2983 C C . LEU A 1 356 ? -56.239 28.202 86.345 1.00 82.25 356 LEU A C 1
ATOM 2985 O O . LEU A 1 356 ? -57.329 28.341 86.893 1.00 82.25 356 LEU A O 1
ATOM 2989 N N . LEU A 1 357 ? -55.157 27.767 87.004 1.00 84.69 357 LEU A N 1
ATOM 2990 C CA . LEU A 1 357 ? -55.183 27.348 88.412 1.00 84.69 357 LEU A CA 1
ATOM 2991 C C . LEU A 1 357 ? -55.634 28.478 89.361 1.00 84.69 357 LEU A C 1
ATOM 2993 O O . LEU A 1 357 ? -56.347 28.234 90.334 1.00 84.69 357 LEU A O 1
ATOM 2997 N N . LYS A 1 358 ? -55.242 29.732 89.086 1.00 84.75 358 LYS A N 1
ATOM 2998 C CA . LYS A 1 358 ? -55.709 30.901 89.853 1.00 84.75 358 LYS A CA 1
ATOM 2999 C C . LYS A 1 358 ? -57.199 31.172 89.631 1.00 84.75 358 LYS A C 1
ATOM 3001 O O . LYS A 1 358 ? -57.903 31.441 90.601 1.00 84.75 358 LYS A O 1
ATOM 3006 N N . ALA A 1 359 ? -57.676 31.082 88.389 1.00 80.88 359 ALA A N 1
ATOM 3007 C CA . ALA A 1 359 ? -59.090 31.261 88.062 1.00 80.88 359 ALA A CA 1
ATOM 3008 C C . ALA A 1 359 ? -59.966 30.163 88.699 1.00 80.88 359 ALA A C 1
ATOM 3010 O O . ALA A 1 359 ? -61.018 30.466 89.254 1.00 80.88 359 ALA A O 1
ATOM 3011 N N . GLN A 1 360 ? -59.498 28.909 88.709 1.00 79.19 360 GLN A N 1
ATOM 3012 C CA . GLN A 1 360 ? -60.176 27.794 89.380 1.00 79.19 360 GLN A CA 1
ATOM 3013 C C . GLN A 1 360 ? -60.292 28.018 90.894 1.00 79.19 360 GLN A C 1
ATOM 3015 O O . GLN A 1 360 ? -61.397 27.963 91.423 1.00 79.19 360 GLN A O 1
ATOM 3020 N N . ARG A 1 361 ? -59.203 28.391 91.581 1.00 84.50 361 ARG A N 1
ATOM 3021 C CA . ARG A 1 361 ? -59.242 28.692 93.028 1.00 84.50 361 ARG A CA 1
ATOM 3022 C C . ARG A 1 361 ? -60.145 29.878 93.382 1.00 84.50 361 ARG A C 1
ATOM 3024 O O . ARG A 1 361 ? -60.825 29.850 94.403 1.00 84.50 361 ARG A O 1
ATOM 3031 N N . LYS A 1 362 ? -60.184 30.907 92.527 1.00 80.12 362 LYS A N 1
ATOM 3032 C CA . LYS A 1 362 ? -61.123 32.038 92.640 1.00 80.12 362 LYS A CA 1
ATOM 3033 C C . LYS A 1 362 ? -62.579 31.571 92.497 1.00 80.12 362 LYS A C 1
ATOM 3035 O O . LYS A 1 362 ? -63.445 32.017 93.245 1.00 80.12 362 LYS A O 1
ATOM 3040 N N . LEU A 1 363 ? -62.854 30.646 91.576 1.00 79.38 363 LEU A N 1
ATOM 3041 C CA . LEU A 1 363 ? -64.183 30.055 91.423 1.00 79.38 363 LEU A CA 1
ATOM 3042 C C . LEU A 1 363 ? -64.578 29.194 92.634 1.00 79.38 363 LEU A C 1
ATOM 3044 O O . LEU A 1 363 ? -65.700 29.302 93.125 1.00 79.38 363 LEU A O 1
ATOM 3048 N N . GLU A 1 364 ? -63.659 28.372 93.140 1.00 82.31 364 GLU A N 1
ATOM 3049 C CA . GLU A 1 364 ? -63.851 27.553 94.343 1.00 82.31 364 GLU A CA 1
ATOM 3050 C C . GLU A 1 364 ? -64.187 28.425 95.562 1.00 82.31 364 GLU A C 1
ATOM 3052 O O . GLU A 1 364 ? -65.150 28.133 96.270 1.00 82.31 364 GLU A O 1
ATOM 3057 N N . SER A 1 365 ? -63.487 29.551 95.758 1.00 79.94 365 SER A N 1
ATOM 3058 C CA . SER A 1 365 ? -63.809 30.484 96.845 1.00 79.94 365 SER A CA 1
ATOM 3059 C C . SER A 1 365 ? -65.191 31.134 96.688 1.00 79.94 365 SER A C 1
ATOM 3061 O O . SER A 1 365 ? -65.894 31.302 97.680 1.00 79.94 365 SER A O 1
ATOM 3063 N N . ILE A 1 366 ? -65.620 31.451 95.459 1.00 81.75 366 ILE A N 1
ATOM 3064 C CA . ILE A 1 366 ? -66.970 31.987 95.193 1.00 81.75 366 ILE A CA 1
ATOM 3065 C C . ILE A 1 366 ? -68.047 30.931 95.490 1.00 81.75 366 ILE A C 1
ATOM 3067 O O . ILE A 1 366 ? -69.057 31.253 96.113 1.00 81.75 366 ILE A O 1
ATOM 3071 N N . ARG A 1 367 ? -67.824 29.665 95.114 1.00 80.56 367 ARG A N 1
ATOM 3072 C CA . ARG A 1 367 ? -68.752 28.553 95.392 1.00 80.56 367 ARG A CA 1
ATOM 3073 C C . ARG A 1 367 ? -68.879 28.250 96.890 1.00 80.56 367 ARG A C 1
ATOM 3075 O O . ARG A 1 367 ? -69.978 27.973 97.357 1.00 80.56 367 ARG A O 1
ATOM 3082 N N . LEU A 1 368 ? -67.793 28.360 97.661 1.00 81.81 368 LEU A N 1
ATOM 3083 C CA . LEU A 1 368 ? -67.843 28.250 99.127 1.00 81.81 368 LEU A CA 1
ATOM 3084 C C . LEU A 1 368 ? -68.653 29.392 99.767 1.00 81.81 368 LEU A C 1
ATOM 3086 O O . LEU A 1 368 ? -69.411 29.156 100.705 1.00 81.81 368 LEU A O 1
ATOM 3090 N N . VAL A 1 369 ? -68.539 30.614 99.238 1.00 78.12 369 VAL A N 1
ATOM 3091 C CA . VAL A 1 369 ? -69.339 31.771 99.678 1.00 78.12 369 VAL A CA 1
ATOM 3092 C C . VAL A 1 369 ? -70.820 31.608 99.304 1.00 78.12 369 VAL A C 1
ATOM 3094 O O . VAL A 1 369 ? -71.687 31.880 100.130 1.00 78.12 369 VAL A O 1
ATOM 3097 N N . GLU A 1 370 ? -71.130 31.104 98.108 1.00 75.06 370 GLU A N 1
ATOM 3098 C CA . GLU A 1 370 ? -72.492 30.760 97.665 1.00 75.06 370 GLU A CA 1
ATOM 3099 C C . GLU A 1 370 ? -73.146 29.692 98.562 1.00 75.06 370 GLU A C 1
ATOM 3101 O O . GLU A 1 370 ? -74.299 29.842 98.968 1.00 75.06 370 GLU A O 1
ATOM 3106 N N . GLU A 1 371 ? -72.407 28.638 98.917 1.00 77.12 371 GLU A N 1
ATOM 3107 C CA . GLU A 1 371 ? -72.846 27.590 99.847 1.00 77.12 371 GLU A CA 1
ATOM 3108 C C . GLU A 1 371 ? -73.130 28.153 101.252 1.00 77.12 371 GLU A C 1
ATOM 3110 O O . GLU A 1 371 ? -74.149 27.834 101.867 1.00 77.12 371 GLU A O 1
ATOM 3115 N N . LEU A 1 372 ? -72.260 29.041 101.742 1.00 75.81 372 LEU A N 1
ATOM 3116 C CA . LEU A 1 372 ? -72.403 29.691 103.044 1.00 75.81 372 LEU A CA 1
ATOM 3117 C C . LEU A 1 372 ? -73.603 30.656 103.076 1.00 75.81 372 LEU A C 1
ATOM 3119 O O . LEU A 1 372 ? -74.371 30.637 104.037 1.00 75.81 372 LEU A O 1
ATOM 3123 N N . PHE A 1 373 ? -73.838 31.427 102.008 1.00 71.88 373 PHE A N 1
ATOM 3124 C CA . PHE A 1 373 ? -75.053 32.238 101.870 1.00 71.88 373 PHE A CA 1
ATOM 3125 C C . PHE A 1 373 ? -76.328 31.389 101.779 1.00 71.88 373 PHE A C 1
ATOM 3127 O O . PHE A 1 373 ? -77.351 31.795 102.332 1.00 71.88 373 PHE A O 1
ATOM 3134 N N . ARG A 1 374 ? -76.286 30.209 101.139 1.00 70.38 374 ARG A N 1
ATOM 3135 C CA . ARG A 1 374 ? -77.442 29.297 101.088 1.00 70.38 374 ARG A CA 1
ATOM 3136 C C . ARG A 1 374 ? -77.824 28.806 102.485 1.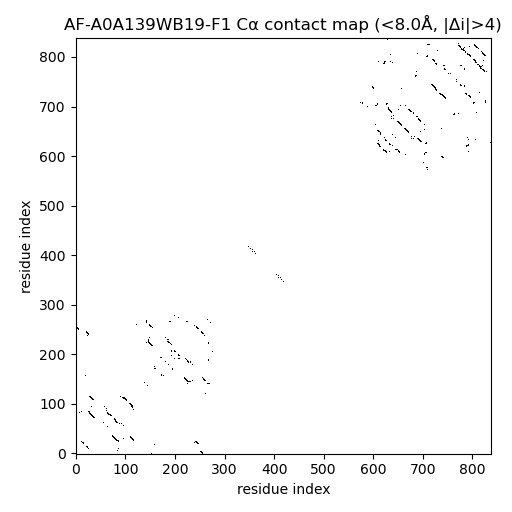00 70.38 374 ARG A C 1
ATOM 3138 O O . ARG A 1 374 ? -78.975 28.965 102.876 1.00 70.38 374 ARG A O 1
ATOM 3145 N N . ARG A 1 375 ? -76.844 28.359 103.275 1.00 72.44 375 ARG A N 1
ATOM 3146 C CA . ARG A 1 375 ? -77.056 27.926 104.670 1.00 72.44 375 ARG A CA 1
ATOM 3147 C C . ARG A 1 375 ? -77.538 29.055 105.579 1.00 72.44 375 ARG A C 1
ATOM 3149 O O . ARG A 1 375 ? -78.367 28.824 106.452 1.00 72.44 375 ARG A O 1
ATOM 3156 N N . ILE A 1 376 ? -77.068 30.287 105.363 1.00 69.88 376 ILE A N 1
ATOM 3157 C CA . ILE A 1 376 ? -77.589 31.472 106.067 1.00 69.88 376 ILE A CA 1
ATOM 3158 C C . ILE A 1 376 ? -79.048 31.754 105.681 1.00 69.88 376 ILE A C 1
ATOM 3160 O O . ILE A 1 376 ? -79.828 32.151 106.543 1.00 69.88 376 ILE A O 1
ATOM 3164 N N . LYS A 1 377 ? -79.435 31.547 104.415 1.00 64.06 377 LYS A N 1
ATOM 3165 C CA . LYS A 1 377 ? -80.824 31.699 103.959 1.00 64.06 377 LYS A CA 1
ATOM 3166 C C . LYS A 1 377 ? -81.732 30.628 104.570 1.00 64.06 377 LYS A C 1
ATOM 3168 O O . LYS A 1 377 ? -82.748 30.985 105.154 1.00 64.06 377 LYS A O 1
ATOM 3173 N N . GLU A 1 378 ? -81.333 29.360 104.504 1.00 61.84 378 GLU A N 1
ATOM 3174 C CA . GLU A 1 378 ? -82.050 28.221 105.100 1.00 61.84 378 GLU A CA 1
ATOM 3175 C C . GLU A 1 378 ? -82.290 28.456 106.603 1.00 61.84 378 GLU A C 1
ATOM 3177 O O . GLU A 1 378 ? -83.432 28.468 107.058 1.00 61.84 378 GLU A O 1
ATOM 3182 N N . LYS A 1 379 ? -81.240 28.820 107.353 1.00 61.47 379 LYS A N 1
ATOM 3183 C CA . LYS A 1 379 ? -81.324 29.129 108.794 1.00 61.47 379 LYS A CA 1
ATOM 3184 C C . LYS A 1 379 ? -82.069 30.434 109.134 1.00 61.47 379 LYS A C 1
ATOM 3186 O O . LYS A 1 379 ? -82.259 30.754 110.306 1.00 61.47 379 LYS A O 1
ATOM 3191 N N . LYS A 1 380 ? -82.471 31.216 108.127 1.00 57.56 380 LYS A N 1
ATOM 3192 C CA . LYS A 1 380 ? -83.326 32.406 108.276 1.00 57.56 380 LYS A CA 1
ATOM 3193 C C . LYS A 1 380 ? -84.787 32.116 107.918 1.00 57.56 380 LYS A C 1
ATOM 3195 O O . LYS A 1 380 ? -85.660 32.876 108.316 1.00 57.56 380 LYS A O 1
ATOM 3200 N N . GLU A 1 381 ? -85.059 31.020 107.212 1.00 52.62 381 GLU A N 1
ATOM 3201 C CA . GLU A 1 381 ? -86.414 30.572 106.864 1.00 52.62 381 GLU A CA 1
ATOM 3202 C C . GLU A 1 381 ? -87.052 29.728 107.990 1.00 52.62 381 GLU A C 1
ATOM 3204 O O . GLU A 1 381 ? -88.275 29.655 108.071 1.00 52.62 381 GLU A O 1
ATOM 3209 N N . GLU A 1 382 ? -86.255 29.218 108.941 1.00 52.34 382 GLU A N 1
ATOM 3210 C CA . GLU A 1 382 ? -86.733 28.649 110.218 1.00 52.34 382 GLU A CA 1
ATOM 3211 C C . GLU A 1 382 ? -87.275 29.709 111.209 1.00 52.34 382 GLU A C 1
ATOM 3213 O O . GLU A 1 382 ? -87.989 29.368 112.151 1.00 52.34 382 GLU A O 1
ATOM 3218 N N . LEU A 1 383 ? -86.962 31.001 111.018 1.00 51.03 383 LEU A N 1
ATOM 3219 C CA . LEU A 1 383 ? -87.277 32.090 111.959 1.00 51.03 383 LEU A CA 1
ATOM 3220 C C . LEU A 1 383 ? -88.356 33.059 111.436 1.00 51.03 383 LEU A C 1
ATOM 3222 O O . LEU A 1 383 ? -88.133 34.255 111.263 1.00 51.03 383 LEU A O 1
ATOM 3226 N N . HIS A 1 384 ? -89.565 32.504 111.323 1.00 42.31 384 HIS A N 1
ATOM 3227 C CA . HIS A 1 384 ? -90.861 33.189 111.226 1.00 42.31 384 HIS A CA 1
ATOM 3228 C C . HIS A 1 384 ? -91.202 33.930 109.914 1.00 42.31 384 HIS A C 1
ATOM 3230 O O . HIS A 1 384 ? -90.371 34.501 109.211 1.00 42.31 384 HIS A O 1
ATOM 3236 N N . MET A 1 385 ? -92.496 33.928 109.580 1.00 40.84 385 MET A N 1
ATOM 3237 C CA . MET A 1 385 ? -93.039 34.541 108.363 1.00 40.84 385 MET A CA 1
ATOM 3238 C C . MET A 1 385 ? -93.196 36.071 108.454 1.00 40.84 385 MET A C 1
ATOM 3240 O O . MET A 1 385 ? -93.339 36.637 109.536 1.00 40.84 385 MET A O 1
ATOM 3244 N N . TYR A 1 386 ? -93.346 36.674 107.263 1.00 35.69 386 TYR A N 1
ATOM 3245 C CA . TYR A 1 386 ? -93.937 37.993 106.971 1.00 35.69 386 TYR A CA 1
ATOM 3246 C C . TYR A 1 386 ? -93.039 39.253 106.966 1.00 35.69 386 TYR A C 1
ATOM 3248 O O . TYR A 1 386 ? -93.251 40.206 107.706 1.00 35.69 386 TYR A O 1
ATOM 3256 N N . SER A 1 387 ? -92.164 39.365 105.957 1.00 38.25 387 SER A N 1
ATOM 3257 C CA . SER A 1 387 ? -92.186 40.549 105.067 1.00 38.25 387 SER A CA 1
ATOM 3258 C C . SER A 1 387 ? -91.536 40.261 103.703 1.00 38.25 387 SER A C 1
ATOM 3260 O O . SER A 1 387 ? -90.640 39.426 103.590 1.00 38.25 387 SER A O 1
ATOM 3262 N N . LYS A 1 388 ? -92.001 40.934 102.638 1.00 43.91 388 LYS A N 1
ATOM 3263 C CA . LYS A 1 388 ? -91.397 40.872 101.293 1.00 43.91 388 LYS A CA 1
ATOM 3264 C C . LYS A 1 388 ? -90.474 42.072 101.069 1.00 43.91 388 LYS A C 1
ATOM 3266 O O . LYS A 1 388 ? -90.953 43.153 100.737 1.00 43.91 388 LYS A O 1
ATOM 3271 N N . THR A 1 389 ? -89.164 41.857 101.108 1.00 41.59 389 THR A N 1
ATOM 3272 C CA . THR A 1 389 ? -88.178 42.724 100.439 1.00 41.59 389 THR A CA 1
ATOM 3273 C C . THR A 1 389 ? -87.308 41.872 99.514 1.00 41.59 389 THR A C 1
ATOM 3275 O O . THR A 1 389 ? -86.993 40.722 99.819 1.00 41.59 389 THR A O 1
ATOM 3278 N N . LYS A 1 390 ? -87.018 42.378 98.308 1.00 42.78 390 LYS A N 1
ATOM 3279 C CA . LYS A 1 390 ? -86.388 41.580 97.243 1.00 42.78 390 LYS A CA 1
ATOM 3280 C C . LYS A 1 390 ? -84.900 41.342 97.503 1.00 42.78 390 LYS A C 1
ATOM 3282 O O . LYS A 1 390 ? -84.182 42.224 97.962 1.00 42.78 390 LYS A O 1
ATOM 3287 N N . SER A 1 391 ? -84.436 40.164 97.101 1.00 51.28 391 SER A N 1
ATOM 3288 C CA . SER A 1 391 ? -83.020 39.835 96.959 1.00 51.28 391 SER A CA 1
ATOM 3289 C C . SER A 1 391 ? -82.325 40.762 95.955 1.00 51.28 391 SER A C 1
ATOM 3291 O O . SER A 1 391 ? -82.768 40.851 94.814 1.00 51.28 391 SER A O 1
ATOM 3293 N N . SER A 1 392 ? -81.209 41.378 96.359 1.00 47.81 392 SER A N 1
ATOM 3294 C CA . SER A 1 392 ? -80.272 42.064 95.448 1.00 47.81 392 SER A CA 1
ATOM 3295 C C . SER A 1 392 ? -78.944 41.304 95.364 1.00 47.81 392 SER A C 1
ATOM 3297 O O . SER A 1 392 ? -78.547 40.847 94.295 1.00 47.81 392 SER A O 1
ATOM 3299 N N . SER A 1 393 ? -78.315 41.035 96.514 1.00 51.72 393 SER A N 1
ATOM 3300 C CA . SER A 1 393 ? -76.981 40.414 96.604 1.00 51.72 393 SER A CA 1
ATOM 3301 C C . SER A 1 393 ? -76.883 38.999 96.010 1.00 51.72 393 SER A C 1
ATOM 3303 O O . SER A 1 393 ? -75.794 38.553 95.659 1.00 51.72 393 SER A O 1
ATOM 3305 N N . GLY A 1 394 ? -78.008 38.285 95.882 1.00 57.06 394 GLY A N 1
ATOM 3306 C CA . GLY A 1 394 ? -78.049 36.952 95.269 1.00 57.06 394 GLY A CA 1
ATOM 3307 C C . GLY A 1 394 ? -77.794 36.973 93.758 1.00 57.06 394 GLY A C 1
ATOM 3308 O O . GLY A 1 394 ? -77.025 36.153 93.258 1.00 57.06 394 GLY A O 1
ATOM 3309 N N . ASP A 1 395 ? -78.378 37.935 93.036 1.00 60.09 395 ASP A N 1
ATOM 3310 C CA . ASP A 1 395 ? -78.172 38.073 91.587 1.00 60.09 395 ASP A CA 1
ATOM 3311 C C . ASP A 1 395 ? -76.788 38.648 91.257 1.00 60.09 395 ASP A C 1
ATOM 3313 O O . ASP A 1 395 ? -76.194 38.289 90.240 1.00 60.09 395 ASP A O 1
ATOM 3317 N N . GLU A 1 396 ? -76.226 39.487 92.131 1.00 64.62 396 GLU A N 1
ATOM 3318 C CA . GLU A 1 396 ? -74.842 39.958 92.004 1.00 64.62 396 GLU A CA 1
ATOM 3319 C C . GLU A 1 396 ? -73.842 38.808 92.172 1.00 64.62 396 GLU A C 1
ATOM 3321 O O . GLU A 1 396 ? -72.989 38.610 91.305 1.00 64.62 396 GLU A O 1
ATOM 3326 N N . LEU A 1 397 ? -73.980 37.996 93.229 1.00 67.50 397 LEU A N 1
ATOM 3327 C CA . LEU A 1 397 ? -73.122 36.828 93.447 1.00 67.50 397 LEU A CA 1
ATOM 3328 C C . LEU A 1 397 ? -73.230 35.822 92.291 1.00 67.50 397 LEU A C 1
ATOM 3330 O O . LEU A 1 397 ? -72.213 35.289 91.843 1.00 67.50 397 LEU A O 1
ATOM 3334 N N . LYS A 1 398 ? -74.442 35.622 91.755 1.00 69.38 398 LYS A N 1
ATOM 3335 C CA . LYS A 1 398 ? -74.677 34.796 90.566 1.00 69.38 398 LYS A CA 1
ATOM 3336 C C . LYS A 1 398 ? -73.946 35.343 89.336 1.00 69.38 398 LYS A C 1
ATOM 3338 O O . LYS A 1 398 ? -73.194 34.601 88.714 1.00 69.38 398 LYS A O 1
ATOM 3343 N N . ARG A 1 399 ? -74.044 36.647 89.043 1.00 73.06 399 ARG A N 1
ATOM 3344 C CA . ARG A 1 399 ? -73.278 37.284 87.951 1.00 73.06 399 ARG A CA 1
ATOM 3345 C C . ARG A 1 399 ? -71.763 37.149 88.140 1.00 73.06 399 ARG A C 1
ATOM 3347 O O . ARG A 1 399 ? -71.058 36.880 87.170 1.00 73.06 399 ARG A O 1
ATOM 3354 N N . PHE A 1 400 ? -71.249 37.297 89.364 1.00 74.12 400 PHE A N 1
ATOM 3355 C CA . PHE A 1 400 ? -69.822 37.097 89.654 1.00 74.12 400 PHE A CA 1
ATOM 3356 C C . PHE A 1 400 ? -69.372 35.642 89.468 1.00 74.12 400 PHE A C 1
ATOM 3358 O O . PHE A 1 400 ? -68.260 35.411 88.982 1.00 74.12 400 PHE A O 1
ATOM 3365 N N . LYS A 1 401 ? -70.227 34.670 89.805 1.00 74.69 401 LYS A N 1
ATOM 3366 C CA . LYS A 1 401 ? -70.014 33.248 89.520 1.00 74.69 401 LYS A CA 1
ATOM 3367 C C . LYS A 1 401 ? -70.009 32.985 88.015 1.00 74.69 401 LYS A C 1
ATOM 3369 O O . LYS A 1 401 ? -68.994 32.510 87.517 1.00 74.69 401 LYS A O 1
ATOM 3374 N N . ASP A 1 402 ? -71.054 33.380 87.290 1.00 75.69 402 ASP A N 1
ATOM 3375 C CA . ASP A 1 402 ? -71.186 33.170 85.840 1.00 75.69 402 ASP A CA 1
ATOM 3376 C C . ASP A 1 402 ? -69.992 33.778 85.070 1.00 75.69 402 ASP A C 1
ATOM 3378 O O . ASP A 1 402 ? -69.374 33.119 84.230 1.00 75.69 402 ASP A O 1
ATOM 3382 N N . MET A 1 403 ? -69.578 35.002 85.429 1.00 77.69 403 MET A N 1
ATOM 3383 C CA . MET A 1 403 ? -68.378 35.651 84.878 1.00 77.69 403 MET A CA 1
ATOM 3384 C C . MET A 1 403 ? -67.074 34.916 85.222 1.00 77.69 403 MET A C 1
ATOM 3386 O O . MET A 1 403 ? -66.156 34.886 84.401 1.00 77.69 403 MET A O 1
ATOM 3390 N N . SER A 1 404 ? -66.970 34.316 86.410 1.00 77.12 404 SER A N 1
ATOM 3391 C CA . SER A 1 404 ? -65.782 33.553 86.823 1.00 77.12 404 SER A CA 1
ATOM 3392 C C . SER A 1 404 ? -65.732 32.161 86.182 1.00 77.12 404 SER A C 1
ATOM 3394 O O . SER A 1 404 ? -64.646 31.676 85.866 1.00 77.12 404 SER A O 1
ATOM 3396 N N . GLU A 1 405 ? -66.879 31.528 85.917 1.00 78.56 405 GLU A N 1
ATOM 3397 C CA . GLU A 1 405 ? -66.948 30.287 85.132 1.00 78.56 405 GLU A CA 1
ATOM 3398 C C . GLU A 1 405 ? -66.573 30.552 83.667 1.00 78.56 405 GLU A C 1
ATOM 3400 O O . GLU A 1 405 ? -65.784 29.799 83.091 1.00 78.56 405 GLU A O 1
ATOM 3405 N N . LEU A 1 406 ? -67.006 31.683 83.097 1.00 83.62 406 LEU A N 1
ATOM 3406 C CA . LEU A 1 406 ? -66.573 32.136 81.772 1.00 83.62 406 LEU A CA 1
ATOM 3407 C C . LEU A 1 406 ? -65.069 32.487 81.725 1.00 83.62 406 LEU A C 1
ATOM 3409 O O . LEU A 1 406 ? -64.389 32.171 80.742 1.00 83.62 406 LEU A O 1
ATOM 3413 N N . GLU A 1 407 ? -64.509 33.075 82.789 1.00 82.06 407 GLU A N 1
ATOM 3414 C CA . GLU A 1 407 ? -63.059 33.284 82.924 1.00 82.06 407 GLU A CA 1
ATOM 3415 C C . GLU A 1 407 ? -62.306 31.939 82.924 1.00 82.06 407 GLU A C 1
ATOM 3417 O O . GLU A 1 407 ? -61.374 31.757 82.140 1.00 82.06 407 GLU A O 1
ATOM 3422 N N . VAL A 1 408 ? -62.743 30.949 83.712 1.00 81.44 408 VAL A N 1
ATOM 3423 C CA . VAL A 1 408 ? -62.140 29.601 83.721 1.00 81.44 408 VAL A CA 1
ATOM 3424 C C . VAL A 1 408 ? -62.245 28.921 82.349 1.00 81.44 408 VAL A C 1
ATOM 3426 O O . VAL A 1 408 ? -61.253 28.367 81.868 1.00 81.44 408 VAL A O 1
ATOM 3429 N N . LEU A 1 409 ? -63.403 28.985 81.682 1.00 80.00 409 LEU A N 1
ATOM 3430 C CA . LEU A 1 409 ? -63.613 28.389 80.356 1.00 80.00 409 LEU A CA 1
ATOM 3431 C C . LEU A 1 409 ? -62.712 29.021 79.285 1.00 80.00 409 LEU A C 1
ATOM 3433 O O . LEU A 1 409 ? -62.043 28.303 78.538 1.00 80.00 409 LEU A O 1
ATOM 3437 N N . THR A 1 410 ? -62.627 30.352 79.238 1.00 83.00 410 THR A N 1
ATOM 3438 C CA . THR A 1 410 ? -61.794 31.057 78.248 1.00 83.00 410 THR A CA 1
ATOM 3439 C C . THR A 1 410 ? -60.294 30.859 78.487 1.00 83.00 410 THR A C 1
ATOM 3441 O O . THR A 1 410 ? -59.538 30.736 77.521 1.00 83.00 410 THR A O 1
ATOM 3444 N N . GLN A 1 411 ? -59.837 30.752 79.742 1.00 81.25 411 GLN A N 1
ATOM 3445 C CA . GLN A 1 411 ? -58.446 30.379 80.045 1.00 81.25 411 GLN A CA 1
ATOM 3446 C C . GLN A 1 411 ? -58.159 28.912 79.677 1.00 81.25 411 GLN A C 1
ATOM 3448 O O . GLN A 1 411 ? -57.108 28.616 79.107 1.00 81.25 411 GLN A O 1
ATOM 3453 N N . ARG A 1 412 ? -59.108 27.992 79.913 1.00 80.94 412 ARG A N 1
ATOM 3454 C CA . ARG A 1 412 ? -58.988 26.575 79.519 1.00 80.94 412 ARG A CA 1
ATOM 3455 C C . ARG A 1 412 ? -58.872 26.411 78.000 1.00 80.94 412 ARG A C 1
ATOM 3457 O O . ARG A 1 412 ? -58.059 25.612 77.543 1.00 80.94 412 ARG A O 1
ATOM 3464 N N . GLN A 1 413 ? -59.617 27.199 77.222 1.00 81.25 413 GLN A N 1
ATOM 3465 C CA . GLN A 1 413 ? -59.523 27.199 75.759 1.00 81.25 413 GLN A CA 1
ATOM 3466 C C . GLN A 1 413 ? -58.193 27.792 75.256 1.00 81.25 413 GLN A C 1
ATOM 3468 O O . GLN A 1 413 ? -57.576 27.233 74.352 1.00 81.25 413 GLN A O 1
ATOM 3473 N N . LYS A 1 414 ? -57.684 28.867 75.878 1.00 81.94 414 LYS A N 1
ATOM 3474 C CA . LYS A 1 414 ? -56.346 29.415 75.565 1.00 81.94 414 LYS A CA 1
ATOM 3475 C C . LYS A 1 414 ? -55.232 28.396 75.818 1.00 81.94 414 LYS A C 1
ATOM 3477 O O . LYS A 1 414 ? -54.343 28.247 74.980 1.00 81.94 414 LYS A O 1
ATOM 3482 N N . LEU A 1 415 ? -55.310 27.660 76.930 1.00 80.62 415 LEU A N 1
ATOM 3483 C CA . LEU A 1 415 ? -54.383 26.573 77.244 1.00 80.62 415 LEU A CA 1
ATOM 3484 C C . LEU A 1 415 ? -54.473 25.425 76.221 1.00 80.62 415 LEU A C 1
ATOM 3486 O O . LEU A 1 415 ? -53.436 24.953 75.756 1.00 80.62 415 LEU A O 1
ATOM 3490 N N . HIS A 1 416 ? -55.683 25.021 75.817 1.00 77.38 416 HIS A N 1
ATOM 3491 C CA . HIS A 1 416 ? -55.887 24.004 74.777 1.00 77.38 416 HIS A CA 1
ATOM 3492 C C . HIS A 1 416 ? -55.182 24.387 73.468 1.00 77.38 416 HIS A C 1
ATOM 3494 O O . HIS A 1 416 ? -54.337 23.639 72.977 1.00 77.38 416 HIS A O 1
ATOM 3500 N N . ASN A 1 417 ? -55.431 25.603 72.975 1.00 77.81 417 ASN A N 1
ATOM 3501 C CA . ASN A 1 417 ? -54.841 26.107 71.735 1.00 77.81 417 ASN A CA 1
ATOM 3502 C C . ASN A 1 417 ? -53.296 26.172 71.807 1.00 77.81 417 ASN A C 1
ATOM 3504 O O . ASN A 1 417 ? -52.612 25.904 70.817 1.00 77.81 417 ASN A O 1
ATOM 3508 N N . ALA A 1 418 ? -52.724 26.487 72.978 1.00 76.12 418 ALA A N 1
ATOM 3509 C CA . ALA A 1 418 ? -51.274 26.472 73.193 1.00 76.12 418 ALA A CA 1
ATOM 3510 C C . ALA A 1 418 ? -50.682 25.046 73.151 1.00 76.12 418 ALA A C 1
ATOM 3512 O O . ALA A 1 418 ? -49.605 24.829 72.585 1.00 76.12 418 ALA A O 1
ATOM 3513 N N . ILE A 1 419 ? -51.398 24.060 73.703 1.00 75.62 419 ILE A N 1
ATOM 3514 C CA . ILE A 1 419 ? -51.018 22.641 73.659 1.00 75.62 419 ILE A CA 1
ATOM 3515 C C . ILE A 1 419 ? -51.133 22.091 72.227 1.00 75.62 419 ILE A C 1
ATOM 3517 O O . ILE A 1 419 ? -50.210 21.422 71.756 1.00 75.62 419 ILE A O 1
ATOM 3521 N N . GLU A 1 420 ? -52.193 22.423 71.489 1.00 72.00 420 GLU A N 1
ATOM 3522 C CA . GLU A 1 420 ? -52.345 22.040 70.078 1.00 72.00 420 GLU A CA 1
ATOM 3523 C C . GLU A 1 420 ? -51.243 22.642 69.197 1.00 72.00 420 GLU A C 1
ATOM 3525 O O . GLU A 1 420 ? -50.647 21.927 68.387 1.00 72.00 420 GLU A O 1
ATOM 3530 N N . GLY A 1 421 ? -50.872 23.909 69.416 1.00 68.12 421 GLY A N 1
ATOM 3531 C CA . GLY A 1 421 ? -49.729 24.538 68.745 1.00 68.12 421 GLY A CA 1
ATOM 3532 C C . GLY A 1 421 ? -48.421 23.753 68.932 1.00 68.12 421 GLY A C 1
ATOM 3533 O O . GLY A 1 421 ? -47.683 23.529 67.967 1.00 68.12 421 GLY A O 1
ATOM 3534 N N . ARG A 1 422 ? -48.167 23.240 70.146 1.00 68.88 422 ARG A N 1
ATOM 3535 C CA . ARG A 1 422 ? -47.022 22.359 70.454 1.00 68.88 422 ARG A CA 1
ATOM 3536 C C . ARG A 1 422 ? -47.102 21.023 69.701 1.00 68.88 422 ARG A C 1
ATOM 3538 O O . ARG A 1 422 ? -46.075 20.536 69.223 1.00 68.88 422 ARG A O 1
ATOM 3545 N N . VAL A 1 423 ? -48.295 20.438 69.555 1.00 63.16 423 VAL A N 1
ATOM 3546 C CA . VAL A 1 423 ? -48.517 19.192 68.792 1.00 63.16 423 VAL A CA 1
ATOM 3547 C C . VAL A 1 423 ? -48.286 19.403 67.291 1.00 63.16 423 VAL A C 1
ATOM 3549 O O . VAL A 1 423 ? -47.582 18.606 66.666 1.00 63.16 423 VAL A O 1
ATOM 3552 N N . VAL A 1 424 ? -48.792 20.497 66.713 1.00 64.38 424 VAL A N 1
ATOM 3553 C CA . VAL A 1 424 ? -48.572 20.852 65.299 1.00 64.38 424 VAL A CA 1
ATOM 3554 C C . VAL A 1 424 ? -47.077 21.012 65.005 1.00 64.38 424 VAL A C 1
ATOM 3556 O O . VAL A 1 424 ? -46.567 20.397 64.065 1.00 64.38 424 VAL A O 1
ATOM 3559 N N . LEU A 1 425 ? -46.339 21.741 65.850 1.00 59.59 425 LEU A N 1
ATOM 3560 C CA . LEU A 1 425 ? -44.889 21.910 65.701 1.00 59.59 425 LEU A CA 1
ATOM 3561 C C . LEU A 1 425 ? -44.129 20.578 65.819 1.00 59.59 425 LEU A C 1
ATOM 3563 O O . LEU A 1 425 ? -43.281 20.275 64.974 1.00 59.59 425 LEU A O 1
ATOM 3567 N N . LYS A 1 426 ? -44.488 19.727 66.791 1.00 61.84 426 LYS A N 1
ATOM 3568 C CA . LYS A 1 426 ? -43.930 18.370 66.953 1.00 61.84 426 LYS A CA 1
ATOM 3569 C C . LYS A 1 426 ? -44.157 17.497 65.706 1.00 61.84 426 LYS A C 1
ATOM 3571 O O . LYS A 1 426 ? -43.259 16.751 65.311 1.00 61.84 426 LYS A O 1
ATOM 3576 N N . ASN A 1 427 ? -45.307 17.637 65.042 1.00 59.81 427 ASN A N 1
ATOM 3577 C CA . ASN A 1 427 ? -45.661 16.893 63.827 1.00 59.81 427 ASN A CA 1
ATOM 3578 C C . ASN A 1 427 ? -44.978 17.426 62.551 1.00 59.81 427 ASN A C 1
ATOM 3580 O O . ASN A 1 427 ? -44.583 16.640 61.685 1.00 59.81 427 ASN A O 1
ATOM 3584 N N . ILE A 1 428 ? -44.760 18.740 62.441 1.00 61.03 428 ILE A N 1
ATOM 3585 C CA . ILE A 1 428 ? -43.954 19.337 61.361 1.00 61.03 428 ILE A CA 1
ATOM 3586 C C . ILE A 1 428 ? -42.486 18.893 61.487 1.00 61.03 428 ILE A C 1
ATOM 3588 O O . ILE A 1 428 ? -41.858 18.496 60.499 1.00 61.03 428 ILE A O 1
ATOM 3592 N N . LEU A 1 429 ? -41.950 18.887 62.712 1.00 57.84 429 LEU A N 1
ATOM 3593 C CA . LEU A 1 429 ? -40.582 18.452 63.007 1.00 57.84 429 LEU A CA 1
ATOM 3594 C C . LEU A 1 429 ? -40.364 16.944 62.780 1.00 57.84 429 LEU A C 1
ATOM 3596 O O . LEU A 1 429 ? -39.264 16.551 62.384 1.00 57.84 429 LEU A O 1
ATOM 3600 N N . SER A 1 430 ? -41.385 16.102 62.984 1.00 55.78 430 SER A N 1
ATOM 3601 C CA . SER A 1 430 ? -41.288 14.650 62.770 1.00 55.78 430 SER A CA 1
ATOM 3602 C C . SER A 1 430 ? -41.404 14.248 61.293 1.00 55.78 430 SER A C 1
ATOM 3604 O O . SER A 1 430 ? -40.617 13.415 60.831 1.00 55.78 430 SER A O 1
ATOM 3606 N N . ARG A 1 431 ? -42.299 14.878 60.510 1.00 50.12 431 ARG A N 1
ATOM 3607 C CA . ARG A 1 431 ? -42.470 14.593 59.067 1.00 50.12 431 ARG A CA 1
ATOM 3608 C C . ARG A 1 431 ? -41.162 14.724 58.279 1.00 50.12 431 ARG A C 1
ATOM 3610 O O . ARG A 1 431 ? -40.862 13.867 57.449 1.00 50.12 431 ARG A O 1
ATOM 3617 N N . LYS A 1 432 ? -40.328 15.719 58.604 1.00 47.12 432 LYS A N 1
ATOM 3618 C CA . LYS A 1 432 ? -39.031 15.962 57.939 1.00 47.12 432 LYS A CA 1
ATOM 3619 C C . LYS A 1 432 ? -37.957 14.888 58.213 1.00 47.12 432 LYS A C 1
ATOM 3621 O O . LYS A 1 432 ? -36.874 14.966 57.641 1.00 47.12 432 LYS A O 1
ATOM 3626 N N . LYS A 1 433 ? -38.239 13.882 59.059 1.00 45.06 433 LYS A N 1
ATOM 3627 C CA . LYS A 1 433 ? -37.333 12.754 59.356 1.00 45.06 433 LYS A CA 1
ATOM 3628 C C . LYS A 1 433 ? -37.545 11.529 58.446 1.00 45.06 433 LYS A C 1
ATOM 3630 O O . LYS A 1 433 ? -36.650 10.696 58.375 1.00 45.06 433 LYS A O 1
ATOM 3635 N N . LYS A 1 434 ? -38.679 11.414 57.730 1.00 40.66 434 LYS A N 1
ATOM 3636 C CA . LYS A 1 434 ? -38.977 10.267 56.834 1.00 40.66 434 LYS A CA 1
ATOM 3637 C C . LYS A 1 434 ? -38.492 10.428 55.384 1.00 40.66 434 LYS A C 1
ATOM 3639 O O . LYS A 1 434 ? -38.429 9.441 54.663 1.00 40.66 434 LYS A O 1
ATOM 3644 N N . SER A 1 435 ? -38.119 11.630 54.943 1.00 40.19 435 SER A N 1
ATOM 3645 C CA . SER A 1 435 ? -37.754 11.915 53.542 1.00 40.19 435 SER A CA 1
ATOM 3646 C C . SER A 1 435 ? -36.249 11.814 53.238 1.00 40.19 435 SER A C 1
ATOM 3648 O O . SER A 1 435 ? -35.768 12.488 52.330 1.00 40.19 435 SER A O 1
ATOM 3650 N N . ARG A 1 436 ? -35.471 11.053 54.026 1.00 40.22 436 ARG A N 1
ATOM 3651 C CA . ARG A 1 436 ? -33.998 10.993 53.890 1.00 40.22 436 ARG A CA 1
ATOM 3652 C C . ARG A 1 436 ? -33.406 9.575 53.982 1.00 40.22 436 ARG A C 1
ATOM 3654 O O . ARG A 1 436 ? -32.234 9.427 54.303 1.00 40.22 436 ARG A O 1
ATOM 3661 N N . SER A 1 437 ? -34.208 8.542 53.704 1.00 37.03 437 SER A N 1
ATOM 3662 C CA . SER A 1 437 ? -33.808 7.128 53.809 1.00 37.03 437 SER A CA 1
ATOM 3663 C C . SER A 1 437 ? -34.414 6.240 52.704 1.00 37.03 437 SER A C 1
ATOM 3665 O O . SER A 1 437 ? -35.302 5.434 52.985 1.00 37.03 437 SER A O 1
ATOM 3667 N N . ARG A 1 438 ? -33.957 6.397 51.448 1.00 34.94 438 ARG A N 1
ATOM 3668 C CA . ARG A 1 438 ? -34.112 5.407 50.351 1.00 34.94 438 ARG A CA 1
ATOM 3669 C C . ARG A 1 438 ? -33.286 5.799 49.108 1.00 34.94 438 ARG A C 1
ATOM 3671 O O . ARG A 1 438 ? -33.794 6.523 48.259 1.00 34.94 438 ARG A O 1
ATOM 3678 N N . SER A 1 439 ? -32.035 5.328 49.000 1.00 31.98 439 SER A N 1
ATOM 3679 C CA . SER A 1 439 ? -31.226 5.406 47.759 1.00 31.98 439 SER A CA 1
ATOM 3680 C C . SER A 1 439 ? -29.881 4.641 47.832 1.00 31.98 439 SER A C 1
ATOM 3682 O O . SER A 1 439 ? -28.849 5.276 48.036 1.00 31.98 439 SER A O 1
ATOM 3684 N N . SER A 1 440 ? -29.878 3.310 47.643 1.00 32.81 440 SER A N 1
ATOM 3685 C CA . SER A 1 440 ? -28.708 2.514 47.177 1.00 32.81 440 SER A CA 1
ATOM 3686 C C . SER A 1 440 ? -29.031 1.009 47.065 1.00 32.81 440 SER A C 1
ATOM 3688 O O . SER A 1 440 ? -29.463 0.442 48.062 1.00 32.81 440 SER A O 1
ATOM 3690 N N . SER A 1 441 ? -28.791 0.411 45.883 1.00 30.97 441 SER A N 1
ATOM 3691 C CA . SER A 1 441 ? -28.452 -1.013 45.578 1.00 30.97 441 SER A CA 1
ATOM 3692 C C . SER A 1 441 ? -29.078 -2.156 46.418 1.00 30.97 441 SER A C 1
ATOM 3694 O O . SER A 1 441 ? -28.819 -2.234 47.613 1.00 30.97 441 SER A O 1
ATOM 3696 N N . SER A 1 442 ? -29.923 -3.057 45.883 1.00 29.64 442 SER A N 1
ATOM 3697 C CA . SER A 1 442 ? -29.679 -4.108 44.849 1.00 29.64 442 SER A CA 1
ATOM 3698 C C . SER A 1 442 ? -28.750 -5.245 45.314 1.00 29.64 442 SER A C 1
ATOM 3700 O O . SER A 1 442 ? -27.741 -4.956 45.948 1.00 29.64 442 SER A O 1
ATOM 3702 N N . SER A 1 443 ? -28.951 -6.516 44.954 1.00 29.44 443 SER A N 1
ATOM 3703 C CA . SER A 1 443 ? -29.902 -7.143 44.005 1.00 29.44 443 SER A CA 1
ATOM 3704 C C . SER A 1 443 ? -31.251 -7.530 44.692 1.00 29.44 443 SER A C 1
ATOM 3706 O O . SER A 1 443 ? -31.634 -6.799 45.603 1.00 29.44 443 SER A O 1
ATOM 3708 N N . ASP A 1 444 ? -32.103 -8.506 44.322 1.00 26.39 444 ASP A N 1
ATOM 3709 C CA . ASP A 1 444 ? -32.063 -9.583 43.304 1.00 26.39 444 ASP A CA 1
ATOM 3710 C C . ASP A 1 444 ? -33.466 -9.947 42.735 1.00 26.39 444 ASP A C 1
ATOM 3712 O O . ASP A 1 444 ? -34.356 -9.096 42.708 1.00 26.39 444 ASP A O 1
ATOM 3716 N N . THR A 1 445 ? -33.648 -11.169 42.212 1.00 29.27 445 THR A N 1
ATOM 3717 C CA . THR A 1 445 ? -34.722 -11.579 41.294 1.00 29.27 445 THR A CA 1
ATOM 3718 C C . THR A 1 445 ? -35.663 -12.673 41.814 1.00 29.27 445 THR A C 1
ATOM 3720 O O . THR A 1 445 ? -35.230 -13.757 42.193 1.00 29.27 445 THR A O 1
ATOM 3723 N N . SER A 1 446 ? -36.974 -12.444 41.664 1.00 27.17 446 SER A N 1
ATOM 3724 C CA . SER A 1 446 ? -37.916 -13.460 41.161 1.00 27.17 446 SER A CA 1
ATOM 3725 C C . SER A 1 446 ? -39.252 -12.847 40.693 1.00 27.17 446 SER A C 1
ATOM 3727 O O . SER A 1 446 ? -39.622 -11.741 41.077 1.00 27.17 446 SER A O 1
ATOM 3729 N N . LEU A 1 447 ? -39.918 -13.598 39.812 1.00 25.55 447 LEU A N 1
ATOM 3730 C CA . LEU A 1 447 ? -41.229 -13.426 39.150 1.00 25.55 447 LEU A CA 1
ATOM 3731 C C . LEU A 1 447 ? -42.401 -13.150 40.139 1.00 25.55 447 LEU A C 1
ATOM 3733 O O . LEU A 1 447 ? -42.252 -13.451 41.318 1.00 25.55 447 LEU A O 1
ATOM 3737 N N . SER A 1 448 ? -43.589 -12.628 39.775 1.00 25.34 448 SER A N 1
ATOM 3738 C CA . SER A 1 448 ? -44.266 -12.352 38.476 1.00 25.34 448 SER A CA 1
ATOM 3739 C C . SER A 1 448 ? -45.470 -11.379 38.648 1.00 25.34 448 SER A C 1
ATOM 3741 O O . SER A 1 448 ? -45.842 -11.120 39.784 1.00 25.34 448 SER A O 1
ATOM 3743 N N . LEU A 1 449 ? -46.048 -10.892 37.525 1.00 28.05 449 LEU A N 1
ATOM 3744 C CA . LEU A 1 449 ? -47.495 -10.751 37.152 1.00 28.05 449 LEU A CA 1
ATOM 3745 C C . LEU A 1 449 ? -48.573 -10.514 38.263 1.00 28.05 449 LEU A C 1
ATOM 3747 O O . LEU A 1 449 ? -48.521 -11.151 39.306 1.00 28.05 449 LEU A O 1
ATOM 3751 N N . ASP A 1 450 ? -49.639 -9.703 38.112 1.00 26.95 450 ASP A N 1
ATOM 3752 C CA . ASP A 1 450 ? -50.352 -9.205 36.906 1.00 26.95 450 ASP A CA 1
ATOM 3753 C C . ASP A 1 450 ? -51.175 -7.888 37.157 1.00 26.95 450 ASP A C 1
ATOM 3755 O O . ASP A 1 450 ? -50.960 -7.213 38.161 1.00 26.95 450 ASP A O 1
ATOM 3759 N N . GLU A 1 451 ? -52.062 -7.535 36.204 1.00 29.11 451 GLU A N 1
ATOM 3760 C CA . GLU A 1 451 ? -53.136 -6.494 36.069 1.00 29.11 451 GLU A CA 1
ATOM 3761 C C . GLU A 1 451 ? -53.803 -5.883 37.356 1.00 29.11 451 GLU A C 1
ATOM 3763 O O . GLU A 1 451 ? -53.684 -6.421 38.448 1.00 29.11 451 GLU A O 1
ATOM 3768 N N . ASP A 1 452 ? -54.567 -4.766 37.378 1.00 27.58 452 ASP A N 1
ATOM 3769 C CA . ASP A 1 452 ? -55.482 -4.110 36.404 1.00 27.58 452 ASP A CA 1
ATOM 3770 C C . ASP A 1 452 ? -55.855 -2.645 36.847 1.00 27.58 452 ASP A C 1
ATOM 3772 O O . ASP A 1 452 ? -55.645 -2.289 38.005 1.00 27.58 452 ASP A O 1
ATOM 3776 N N . ARG A 1 453 ? -56.524 -1.852 35.974 1.00 29.45 453 ARG A N 1
ATOM 3777 C CA . ARG A 1 453 ? -57.337 -0.611 36.221 1.00 29.45 453 ARG A CA 1
ATOM 3778 C C . ARG A 1 453 ? -56.672 0.631 36.856 1.00 29.45 453 ARG A C 1
ATOM 3780 O O . ARG A 1 453 ? -55.754 0.548 37.650 1.00 29.45 453 ARG A O 1
ATOM 3787 N N . LYS A 1 454 ? -57.211 1.856 36.751 1.00 29.91 454 LYS A N 1
ATOM 3788 C CA . LYS A 1 454 ? -57.950 2.674 35.753 1.00 29.91 454 LYS A CA 1
ATOM 3789 C C . LYS A 1 454 ? -58.404 3.953 36.490 1.00 29.91 454 LYS A C 1
ATOM 3791 O O . LYS A 1 454 ? -59.012 3.848 37.547 1.00 29.91 454 LYS A O 1
ATOM 3796 N N . ASP A 1 455 ? -58.140 5.115 35.895 1.00 31.67 455 ASP A N 1
ATOM 3797 C CA . ASP A 1 455 ? -58.821 6.422 36.009 1.00 31.67 455 ASP A CA 1
ATOM 3798 C C . ASP A 1 455 ? -59.569 6.855 37.294 1.00 31.67 455 ASP A C 1
ATOM 3800 O O . ASP A 1 455 ? -60.590 6.275 37.671 1.00 31.67 455 ASP A O 1
ATOM 3804 N N . ARG A 1 456 ? -59.247 8.074 37.769 1.00 31.83 456 ARG A N 1
ATOM 3805 C CA . ARG A 1 456 ? -60.235 9.178 37.875 1.00 31.83 456 ARG A CA 1
ATOM 3806 C C . ARG A 1 456 ? -59.587 10.565 38.010 1.00 31.83 456 ARG A C 1
ATOM 3808 O O . ARG A 1 456 ? -58.511 10.711 38.578 1.00 31.83 456 ARG A O 1
ATOM 3815 N N . ASN A 1 457 ? -60.273 11.575 37.469 1.00 30.42 457 ASN A N 1
ATOM 3816 C CA . ASN A 1 457 ? -59.796 12.957 37.332 1.00 30.42 457 ASN A CA 1
ATOM 3817 C C . ASN A 1 457 ? -59.945 13.794 38.615 1.00 30.42 457 ASN A C 1
ATOM 3819 O O . ASN A 1 457 ? -60.961 13.692 39.301 1.00 30.42 457 ASN A O 1
ATOM 3823 N N . ILE A 1 458 ? -59.020 14.738 38.817 1.00 31.78 458 ILE A N 1
ATOM 3824 C CA . ILE A 1 458 ? -59.198 15.994 39.574 1.00 31.78 458 ILE A CA 1
ATOM 3825 C C . ILE A 1 458 ? -58.569 17.114 38.705 1.00 31.78 458 ILE A C 1
ATOM 3827 O O . ILE A 1 458 ? -57.554 16.841 38.062 1.00 31.78 458 ILE A O 1
ATOM 3831 N N . PRO A 1 459 ? -59.186 18.309 38.567 1.00 35.34 459 PRO A N 1
ATOM 3832 C CA . PRO A 1 459 ? -58.930 19.192 37.423 1.00 35.34 459 PRO A CA 1
ATOM 3833 C C . PRO A 1 459 ? -57.682 20.085 37.511 1.00 35.34 459 PRO A C 1
ATOM 3835 O O . PRO A 1 459 ? -57.132 20.363 38.574 1.00 35.34 459 PRO A O 1
ATOM 3838 N N . GLU A 1 460 ? -57.296 20.566 36.331 1.00 28.81 460 GLU A N 1
ATOM 3839 C CA . GLU A 1 460 ? -56.196 21.482 36.034 1.00 28.81 460 GLU A CA 1
ATOM 3840 C C . GLU A 1 460 ? -56.511 22.934 36.450 1.00 28.81 460 GLU A C 1
ATOM 3842 O O . GLU A 1 460 ? -57.585 23.456 36.148 1.00 28.81 460 GLU A O 1
ATOM 3847 N N . VAL A 1 461 ? -55.558 23.606 37.108 1.00 29.91 461 VAL A N 1
ATOM 3848 C CA . VAL A 1 461 ? -55.581 25.058 37.369 1.00 29.91 461 VAL A CA 1
ATOM 3849 C C . VAL A 1 461 ? -54.202 25.632 37.044 1.00 29.91 461 VAL A C 1
ATOM 3851 O O . VAL A 1 461 ? -53.183 25.128 37.512 1.00 29.91 461 VAL A O 1
ATOM 3854 N N . VAL A 1 462 ? -54.181 26.675 36.217 1.00 30.20 462 VAL A N 1
ATOM 3855 C CA . VAL A 1 462 ? -52.974 27.263 35.615 1.00 30.20 462 VAL A CA 1
ATOM 3856 C C . VAL A 1 462 ? -52.338 28.313 36.531 1.00 30.20 462 VAL A C 1
ATOM 3858 O O . VAL A 1 462 ? -53.052 29.127 37.116 1.00 30.20 462 VAL A O 1
ATOM 3861 N N . TYR A 1 463 ? -51.001 28.382 36.559 1.00 30.50 463 TYR A N 1
ATOM 3862 C CA . TYR A 1 463 ? -50.303 29.650 36.797 1.00 30.50 463 TYR A CA 1
ATOM 3863 C C . TYR A 1 463 ? -48.978 29.757 36.020 1.00 30.50 463 TYR A C 1
ATOM 3865 O O . TYR A 1 463 ? -48.346 28.748 35.710 1.00 30.50 463 TYR A O 1
ATOM 3873 N N . ASP A 1 464 ? -48.594 30.991 35.689 1.00 32.94 464 ASP A N 1
ATOM 3874 C CA . ASP A 1 464 ? -47.556 31.370 34.718 1.00 32.94 464 ASP A CA 1
ATOM 3875 C C . ASP A 1 464 ? -46.273 31.883 35.428 1.00 32.94 464 ASP A C 1
ATOM 3877 O O . ASP A 1 464 ? -46.379 32.729 36.325 1.00 32.94 464 ASP A O 1
ATOM 3881 N N . PRO A 1 465 ? -45.061 31.380 35.105 1.00 35.06 465 PRO A N 1
ATOM 3882 C CA . PRO A 1 465 ? -43.831 31.719 35.825 1.00 35.06 465 PRO A CA 1
ATOM 3883 C C . PRO A 1 465 ? -43.115 32.982 35.299 1.00 35.06 465 PRO A C 1
ATOM 3885 O O . P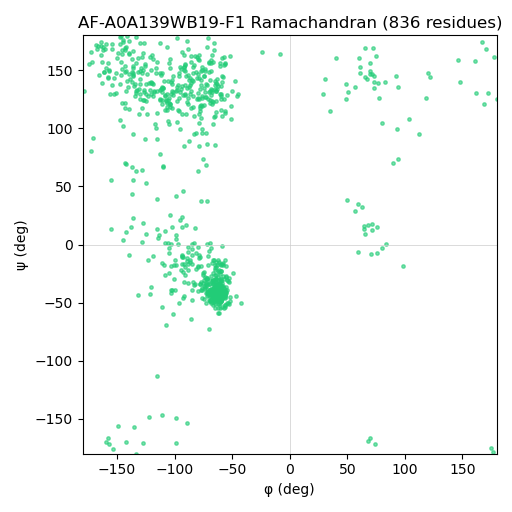RO A 1 465 ? -42.166 32.896 34.517 1.00 35.06 465 PRO A O 1
ATOM 3888 N N . THR A 1 466 ? -43.462 34.160 35.829 1.00 32.97 466 THR A N 1
ATOM 3889 C CA . THR A 1 466 ? -42.597 35.360 35.756 1.00 32.97 466 THR A CA 1
ATOM 3890 C C . THR A 1 466 ? -42.532 36.125 37.090 1.00 32.97 466 THR A C 1
ATOM 3892 O O . THR A 1 466 ? -43.344 35.890 37.981 1.00 32.97 466 THR A O 1
ATOM 3895 N N . TRP A 1 467 ? -41.559 37.048 37.195 1.00 29.06 467 TRP A N 1
ATOM 3896 C CA . TRP A 1 467 ? -41.171 37.856 38.374 1.00 29.06 467 TRP A CA 1
ATOM 3897 C C . TRP A 1 467 ? -40.359 37.051 39.424 1.00 29.06 467 TRP A C 1
ATOM 3899 O O . TRP A 1 467 ? -40.631 35.883 39.670 1.00 29.06 467 TRP A O 1
ATOM 3909 N N . TYR A 1 468 ? -39.301 37.573 40.062 1.00 30.81 468 TYR A N 1
ATOM 3910 C CA . TYR A 1 468 ? -38.782 38.951 40.135 1.00 30.81 468 TYR A CA 1
ATOM 3911 C C . TYR A 1 468 ? -37.300 39.086 39.731 1.00 30.81 468 TYR A C 1
ATOM 3913 O O . TYR A 1 468 ? -36.498 38.175 39.917 1.00 30.81 468 TYR A O 1
ATOM 3921 N N . ASN A 1 469 ? -36.933 40.292 39.287 1.00 27.47 469 ASN A N 1
ATOM 3922 C CA . ASN A 1 469 ? -35.564 40.800 39.156 1.00 27.47 469 ASN A CA 1
ATOM 3923 C C . ASN A 1 469 ? -35.593 42.310 39.471 1.00 27.47 469 ASN A C 1
ATOM 3925 O O . ASN A 1 469 ? -36.355 43.006 38.806 1.00 27.47 469 ASN A O 1
ATOM 3929 N N . TYR A 1 470 ? -34.845 42.807 40.470 1.00 30.70 470 TYR A N 1
ATOM 3930 C CA . TYR A 1 470 ? -34.697 44.248 40.785 1.00 30.70 470 TYR A CA 1
ATOM 3931 C C . TYR A 1 470 ? -33.534 44.512 41.795 1.00 30.70 470 TYR A C 1
ATOM 3933 O O . TYR A 1 470 ? -32.945 43.534 42.258 1.00 30.70 470 TYR A O 1
ATOM 3941 N N . PRO A 1 471 ? -33.062 45.764 42.042 1.00 39.88 471 PRO A N 1
ATOM 3942 C CA . PRO A 1 471 ? -31.693 46.120 41.635 1.00 39.88 471 PRO A CA 1
ATOM 3943 C C . PRO A 1 471 ? -30.806 46.728 42.750 1.00 39.88 471 PRO A C 1
ATOM 3945 O O . PRO A 1 471 ? -31.199 46.817 43.910 1.00 39.88 471 PRO A O 1
ATOM 3948 N N . ILE A 1 472 ? -29.624 47.234 42.365 1.00 27.67 472 ILE A N 1
ATOM 3949 C CA . ILE A 1 472 ? -28.754 48.113 43.172 1.00 27.67 472 ILE A CA 1
ATOM 3950 C C . ILE A 1 472 ? -28.281 49.294 42.302 1.00 27.67 472 ILE A C 1
ATOM 3952 O O . ILE A 1 472 ? -27.755 49.055 41.219 1.00 27.67 472 ILE A O 1
ATOM 3956 N N . TYR A 1 473 ? -28.414 50.540 42.782 1.00 28.20 473 TYR A N 1
ATOM 3957 C CA . TYR A 1 473 ? -27.827 51.771 42.206 1.00 28.20 473 TYR A CA 1
ATOM 3958 C C . TYR A 1 473 ? -27.385 52.706 43.368 1.00 28.20 473 TYR A C 1
ATOM 3960 O O . TYR A 1 473 ? -28.153 52.871 44.308 1.00 28.20 473 TYR A O 1
ATOM 3968 N N . VAL A 1 474 ? -26.096 53.101 43.459 1.00 29.14 474 VAL A N 1
ATOM 3969 C CA . VAL A 1 474 ? -25.506 54.435 43.101 1.00 29.14 474 VAL A CA 1
ATOM 3970 C C . VAL A 1 474 ? -25.788 55.527 44.171 1.00 29.14 474 VAL A C 1
ATOM 3972 O O . VAL A 1 474 ? -26.911 55.639 44.636 1.00 29.14 474 VAL A O 1
ATOM 3975 N N . TYR A 1 475 ? -24.798 56.254 44.731 1.00 27.44 475 TYR A N 1
ATOM 3976 C CA . TYR A 1 475 ? -23.993 57.346 44.121 1.00 27.44 475 TYR A CA 1
ATOM 3977 C C . TYR A 1 475 ? -22.493 57.440 44.574 1.00 27.44 475 TYR A C 1
ATOM 3979 O O . TYR A 1 475 ? -22.131 56.850 45.590 1.00 27.44 475 TYR A O 1
ATOM 3987 N N . PRO A 1 476 ? -21.616 58.184 43.843 1.00 42.31 476 PRO A N 1
ATOM 3988 C CA . PRO A 1 476 ? -20.189 58.475 44.148 1.00 42.31 476 PRO A CA 1
ATOM 3989 C C . PRO A 1 476 ? -20.002 59.991 44.514 1.00 42.31 476 PRO A C 1
ATOM 3991 O O . PRO A 1 476 ? -20.984 60.553 44.999 1.00 42.31 476 PRO A O 1
ATOM 3994 N N . PRO A 1 477 ? -18.899 60.756 44.229 1.00 48.44 477 PRO A N 1
ATOM 3995 C CA . PRO A 1 477 ? -17.460 60.489 43.934 1.00 48.44 477 PRO A CA 1
ATOM 3996 C C . PRO A 1 477 ? -16.441 61.391 44.727 1.00 48.44 477 PRO A C 1
ATOM 3998 O O . PRO A 1 477 ? -16.875 62.305 45.421 1.00 48.44 477 PRO A O 1
ATOM 4001 N N . ARG A 1 478 ? -15.097 61.235 44.535 1.00 28.53 478 ARG A N 1
ATOM 4002 C CA . ARG A 1 478 ? -14.059 62.317 44.303 1.00 28.53 478 ARG A CA 1
ATOM 4003 C C . ARG A 1 478 ? -12.566 61.924 44.553 1.00 28.53 478 ARG A C 1
ATOM 4005 O O . ARG A 1 478 ? -12.218 61.505 45.642 1.00 28.53 478 ARG A O 1
ATOM 4012 N N . GLY A 1 479 ? -11.683 62.221 43.578 1.00 27.00 479 GLY A N 1
ATOM 4013 C CA . GLY A 1 479 ? -10.523 63.152 43.716 1.00 27.00 479 GLY A CA 1
ATOM 4014 C C . GLY A 1 479 ? -9.154 62.790 44.371 1.00 27.00 479 GLY A C 1
ATOM 4015 O O . GLY A 1 479 ? -9.017 62.925 45.573 1.00 27.00 479 GLY A O 1
ATOM 4016 N N . ARG A 1 480 ? -8.114 62.582 43.526 1.00 29.30 480 ARG A N 1
ATOM 4017 C CA . ARG A 1 480 ? -6.692 63.089 43.564 1.00 29.30 480 ARG A CA 1
ATOM 4018 C C . ARG A 1 480 ? -5.780 63.016 44.839 1.00 29.30 480 ARG A C 1
ATOM 4020 O O . ARG A 1 480 ? -6.083 63.683 45.808 1.00 29.30 480 ARG A O 1
ATOM 4027 N N . TYR A 1 481 ? -4.580 62.396 44.677 1.00 25.83 481 TYR A N 1
ATOM 4028 C CA . TYR A 1 481 ? -3.176 62.744 45.121 1.00 25.83 481 TYR A CA 1
ATOM 4029 C C . TYR A 1 481 ? -2.849 63.355 46.531 1.00 25.83 481 TYR A C 1
ATOM 4031 O O . TYR A 1 481 ? -3.670 64.098 47.050 1.00 25.83 481 TYR A O 1
ATOM 4039 N N . PRO A 1 482 ? -1.590 63.296 47.072 1.00 42.00 482 PRO A N 1
ATOM 4040 C CA . PRO A 1 482 ? -0.453 62.349 46.946 1.00 42.00 482 PRO A CA 1
ATOM 4041 C C . PRO A 1 482 ? 0.217 61.971 48.327 1.00 42.00 482 PRO A C 1
ATOM 4043 O O . PRO A 1 482 ? -0.413 62.050 49.374 1.00 42.00 482 PRO A O 1
ATOM 4046 N N . LEU A 1 483 ? 1.495 61.534 48.317 1.00 36.34 483 LEU A N 1
ATOM 4047 C CA . LEU A 1 483 ? 2.397 61.151 49.446 1.00 36.34 483 LEU A CA 1
ATOM 4048 C C . LEU A 1 483 ? 2.688 62.279 50.481 1.00 36.34 483 LEU A C 1
ATOM 4050 O O . LEU A 1 483 ? 2.675 63.442 50.075 1.00 36.34 483 LEU A O 1
ATOM 4054 N N . PRO A 1 484 ? 3.011 61.976 51.773 1.00 39.09 484 PRO A N 1
ATOM 4055 C CA . PRO A 1 484 ? 4.386 61.611 52.215 1.00 39.09 484 PRO A CA 1
ATOM 4056 C C . PRO A 1 484 ? 4.503 60.583 53.387 1.00 39.09 484 PRO A C 1
ATOM 4058 O O . PRO A 1 484 ? 3.508 60.102 53.918 1.00 39.09 484 PRO A O 1
ATOM 4061 N N . GLY A 1 485 ? 5.743 60.235 53.789 1.00 27.22 485 GLY A N 1
ATOM 4062 C CA . GLY A 1 485 ? 6.089 59.533 55.057 1.00 27.22 485 GLY A CA 1
ATOM 4063 C C . GLY A 1 485 ? 6.570 60.516 56.153 1.00 27.22 485 GLY A C 1
ATOM 4064 O O . GLY A 1 485 ? 6.179 61.678 56.058 1.00 27.22 485 GLY A O 1
ATOM 4065 N N . PRO A 1 486 ? 7.473 60.161 57.115 1.00 45.94 486 PRO A N 1
ATOM 4066 C CA . PRO A 1 486 ? 8.187 58.879 57.332 1.00 45.94 486 PRO A CA 1
ATOM 4067 C C . PRO A 1 486 ? 8.390 58.442 58.831 1.00 45.94 486 PRO A C 1
ATOM 4069 O O . PRO A 1 486 ? 7.947 59.117 59.751 1.00 45.94 486 PRO A O 1
ATOM 4072 N N . SER A 1 487 ? 9.213 57.394 59.067 1.00 30.97 487 SER A N 1
ATOM 4073 C CA . SER A 1 487 ? 10.090 57.168 60.265 1.00 30.97 487 SER A CA 1
ATOM 4074 C C . SER A 1 487 ? 9.647 56.339 61.504 1.00 30.97 487 SER A C 1
ATOM 4076 O O . SER A 1 487 ? 8.638 56.625 62.126 1.00 30.97 487 SER A O 1
ATOM 4078 N N . ARG A 1 488 ? 10.587 55.473 61.967 1.00 30.75 488 ARG A N 1
ATOM 4079 C CA . ARG A 1 488 ? 10.810 54.897 63.338 1.00 30.75 488 ARG A CA 1
ATOM 4080 C C . ARG A 1 488 ? 9.734 53.938 63.935 1.00 30.75 488 ARG A C 1
ATOM 4082 O O . ARG A 1 488 ? 8.550 54.143 63.752 1.00 30.75 488 ARG A O 1
ATOM 4089 N N . GLY A 1 489 ? 10.077 52.881 64.698 1.00 27.80 489 GLY A N 1
ATOM 4090 C CA . GLY A 1 489 ? 11.395 52.236 64.869 1.00 27.80 489 GLY A CA 1
ATOM 4091 C C . GLY A 1 489 ? 11.563 51.205 66.022 1.00 27.80 489 GLY A C 1
ATOM 4092 O O . GLY A 1 489 ? 11.567 51.595 67.179 1.00 27.80 489 GLY A O 1
ATOM 4093 N N . ARG A 1 490 ? 11.930 49.955 65.663 1.00 31.75 490 ARG A N 1
ATOM 4094 C CA . ARG A 1 490 ? 12.709 48.934 66.438 1.00 31.75 490 ARG A CA 1
ATOM 4095 C C . ARG A 1 490 ? 12.059 48.142 67.625 1.00 31.75 490 ARG A C 1
ATOM 4097 O O . ARG A 1 490 ? 10.963 48.485 68.042 1.00 31.75 490 ARG A O 1
ATOM 4104 N N . PRO A 1 491 ? 12.665 46.988 68.048 1.00 53.31 491 PRO A N 1
ATOM 4105 C CA . PRO A 1 491 ? 12.003 45.854 68.742 1.00 53.31 491 PRO A CA 1
ATOM 4106 C C . PRO A 1 491 ? 12.639 45.542 70.133 1.00 53.31 491 PRO A C 1
ATOM 4108 O O . PRO A 1 491 ? 13.147 46.496 70.724 1.00 53.31 491 PRO A O 1
ATOM 4111 N N . PRO A 1 492 ? 12.687 44.284 70.675 1.00 52.84 492 PRO A N 1
ATOM 4112 C CA . PRO A 1 492 ? 13.802 43.369 70.297 1.00 52.84 492 PRO A CA 1
ATOM 4113 C C . PRO A 1 492 ? 13.691 41.817 70.536 1.00 52.84 492 PRO A C 1
ATOM 4115 O O . PRO A 1 492 ? 12.913 41.356 71.355 1.00 52.84 492 PRO A O 1
ATOM 4118 N N . PHE A 1 493 ? 14.637 41.062 69.924 1.00 31.62 493 PHE A N 1
ATOM 4119 C CA . PHE A 1 493 ? 15.304 39.794 70.377 1.00 31.62 493 PHE A CA 1
ATOM 4120 C C . PHE A 1 493 ? 14.499 38.488 70.652 1.00 31.62 493 PHE A C 1
ATOM 4122 O O . PHE A 1 493 ? 13.329 38.542 70.985 1.00 31.62 493 PHE A O 1
ATOM 4129 N N . ARG A 1 494 ? 15.019 37.238 70.542 1.00 33.12 494 ARG A N 1
ATOM 4130 C CA . ARG A 1 494 ? 16.326 36.546 70.234 1.00 33.12 494 ARG A CA 1
ATOM 4131 C C . ARG A 1 494 ? 15.991 35.257 69.409 1.00 33.12 494 ARG A C 1
ATOM 4133 O O . ARG A 1 494 ? 14.829 34.883 69.383 1.00 33.12 494 ARG A O 1
ATOM 4140 N N . GLY A 1 495 ? 16.881 34.477 68.768 1.00 29.83 495 GLY A N 1
ATOM 4141 C CA . GLY A 1 495 ? 18.343 34.511 68.546 1.00 29.83 495 GLY A CA 1
ATOM 4142 C C . GLY A 1 495 ? 18.909 33.114 68.137 1.00 29.83 495 GLY A C 1
ATOM 4143 O O . GLY A 1 495 ? 18.304 32.111 68.492 1.00 29.83 495 GLY A O 1
ATOM 4144 N N . ARG A 1 496 ? 20.095 33.056 67.480 1.00 32.44 496 ARG A N 1
ATOM 4145 C CA . ARG A 1 496 ? 20.774 31.876 66.833 1.00 32.44 496 ARG A CA 1
ATOM 4146 C C . ARG A 1 496 ? 20.119 31.419 65.502 1.00 32.44 496 ARG A C 1
ATOM 4148 O O . ARG A 1 496 ? 18.903 31.441 65.401 1.00 32.44 496 ARG A O 1
ATOM 4155 N N . GLY A 1 497 ? 20.818 31.033 64.420 1.00 30.36 497 GLY A N 1
ATOM 4156 C CA . GLY A 1 497 ? 22.262 30.835 64.136 1.00 30.36 497 GLY A CA 1
ATOM 4157 C C . GLY A 1 497 ? 22.536 29.363 63.759 1.00 30.36 497 GLY A C 1
ATOM 4158 O O . GLY A 1 497 ? 22.135 28.506 64.531 1.00 30.36 497 GLY A O 1
ATOM 4159 N N . PHE A 1 498 ? 23.159 28.974 62.632 1.00 29.84 498 PHE A N 1
ATOM 4160 C CA . PHE A 1 498 ? 24.268 29.586 61.862 1.00 29.84 498 PHE A CA 1
ATOM 4161 C C . PHE A 1 498 ? 24.170 29.415 60.314 1.00 29.84 498 PHE A C 1
ATOM 4163 O O . PHE A 1 498 ? 23.289 28.731 59.805 1.00 29.84 498 PHE A O 1
ATOM 4170 N N . ARG A 1 499 ? 25.109 30.032 59.566 1.00 27.95 499 ARG A N 1
ATOM 4171 C CA . ARG A 1 499 ? 25.421 29.816 58.122 1.00 27.95 499 ARG A CA 1
ATOM 4172 C C . ARG A 1 499 ? 26.887 29.355 57.965 1.00 27.95 499 ARG A C 1
ATOM 4174 O O . ARG A 1 499 ? 27.660 29.612 58.889 1.00 27.95 499 ARG A O 1
ATOM 4181 N N . PRO A 1 500 ? 27.307 28.781 56.815 1.00 37.84 500 PRO A N 1
ATOM 4182 C CA . PRO A 1 500 ? 27.976 29.555 55.727 1.00 37.84 500 PRO A CA 1
ATOM 4183 C C . PRO A 1 500 ? 27.660 29.004 54.300 1.00 37.84 500 PRO A C 1
ATOM 4185 O O . PRO A 1 500 ? 26.977 27.996 54.202 1.00 37.84 500 PRO A O 1
ATOM 4188 N N . ARG A 1 501 ? 28.106 29.524 53.134 1.00 30.48 501 ARG A N 1
ATOM 4189 C CA . ARG A 1 501 ? 28.416 30.870 52.552 1.00 30.48 501 ARG A CA 1
ATOM 4190 C C . ARG A 1 501 ? 28.347 30.709 50.992 1.00 30.48 501 ARG A C 1
ATOM 4192 O O . ARG A 1 501 ? 28.481 29.596 50.516 1.00 30.48 501 ARG A O 1
ATOM 4199 N N . TYR A 1 502 ? 27.866 31.678 50.192 1.00 27.91 502 TYR A N 1
ATOM 4200 C CA . TYR A 1 502 ? 28.639 32.645 49.354 1.00 27.91 502 TYR A CA 1
ATOM 4201 C C . TYR A 1 502 ? 29.749 32.034 48.449 1.00 27.91 502 TYR A C 1
ATOM 4203 O O . TYR A 1 502 ? 30.530 31.250 48.962 1.00 27.91 502 TYR A O 1
ATOM 4211 N N . ARG A 1 503 ? 29.973 32.428 47.171 1.00 27.86 503 ARG A N 1
ATOM 4212 C CA . ARG A 1 503 ? 29.280 33.357 46.224 1.00 27.86 503 ARG A CA 1
ATOM 4213 C C . ARG A 1 503 ? 29.933 33.294 44.811 1.00 27.86 503 ARG A C 1
ATOM 4215 O O . ARG A 1 503 ? 31.141 33.120 44.745 1.00 27.86 503 ARG A O 1
ATOM 4222 N N . GLY A 1 504 ? 29.196 33.631 43.739 1.00 25.92 504 GLY A N 1
ATOM 4223 C CA . GLY A 1 504 ? 29.738 34.124 42.444 1.00 25.92 504 GLY A CA 1
ATOM 4224 C C . GLY A 1 504 ? 29.394 33.270 41.203 1.00 25.92 504 GLY A C 1
ATOM 4225 O O . GLY A 1 504 ? 29.247 32.066 41.342 1.00 25.92 504 GLY A O 1
ATOM 4226 N N . GLY A 1 505 ? 29.224 33.811 39.983 1.00 25.58 505 GLY A N 1
ATOM 4227 C CA . GLY A 1 505 ? 28.958 35.211 39.588 1.00 25.58 505 GLY A CA 1
ATOM 4228 C C . GLY A 1 505 ? 29.546 35.650 38.226 1.00 25.58 505 GLY A C 1
ATOM 4229 O O . GLY A 1 505 ? 30.717 35.399 37.995 1.00 25.58 505 GLY A O 1
ATOM 4230 N N . PHE A 1 506 ? 28.774 36.440 37.442 1.00 25.66 506 PHE A N 1
ATOM 4231 C CA . PHE A 1 506 ? 29.195 37.269 36.270 1.00 25.66 506 PHE A CA 1
ATOM 4232 C C . PHE A 1 506 ? 29.549 36.498 34.954 1.00 25.66 506 PHE A C 1
ATOM 4234 O O . PHE A 1 506 ? 30.081 35.403 35.034 1.00 25.66 506 PHE A O 1
ATOM 4241 N N . ARG A 1 507 ? 29.289 36.975 33.705 1.00 25.53 507 ARG A N 1
ATOM 4242 C CA . ARG A 1 507 ? 28.511 38.142 33.176 1.00 25.53 507 ARG A CA 1
ATOM 4243 C C . ARG A 1 507 ? 28.219 38.058 31.641 1.00 25.53 507 ARG A C 1
ATOM 4245 O O . ARG A 1 507 ? 29.134 37.745 30.896 1.00 25.53 507 ARG A O 1
ATOM 4252 N N . GLY A 1 508 ? 27.052 38.553 31.174 1.00 25.28 508 GLY A N 1
ATOM 4253 C CA . GLY A 1 508 ? 26.758 38.975 29.765 1.00 25.28 508 GLY A CA 1
ATOM 4254 C C . GLY A 1 508 ? 26.606 37.850 28.714 1.00 25.28 508 GLY A C 1
ATOM 4255 O O . GLY A 1 508 ? 26.928 36.715 29.028 1.00 25.28 508 GLY A O 1
ATOM 4256 N N . LYS A 1 509 ? 26.140 38.047 27.462 1.00 26.33 509 LYS A N 1
ATOM 4257 C CA . LYS A 1 509 ? 25.443 39.129 26.689 1.00 26.33 509 LYS A CA 1
ATOM 4258 C C . LYS A 1 509 ? 24.959 38.473 25.338 1.00 26.33 509 LYS A C 1
ATOM 4260 O O . LYS A 1 509 ? 25.342 37.333 25.119 1.00 26.33 509 LYS A O 1
ATOM 4265 N N . TYR A 1 510 ? 24.164 39.008 24.390 1.00 24.41 510 TYR A N 1
ATOM 4266 C CA . TYR A 1 510 ? 23.532 40.317 24.092 1.00 24.41 510 TYR A CA 1
ATOM 4267 C C . TYR A 1 510 ? 22.324 40.130 23.101 1.00 24.41 510 TYR A C 1
ATOM 4269 O O . TYR A 1 510 ? 22.137 39.041 22.576 1.00 24.41 510 TYR A O 1
ATOM 4277 N N . SER A 1 511 ? 21.551 41.204 22.863 1.00 26.23 511 SER A N 1
ATOM 4278 C CA . SER A 1 511 ? 20.825 41.708 21.655 1.00 26.23 511 SER A CA 1
ATOM 4279 C C . SER A 1 511 ? 21.016 41.070 20.243 1.00 26.23 511 SER A C 1
ATOM 4281 O O . SER A 1 511 ? 22.036 40.436 20.010 1.00 26.23 511 SER A O 1
ATOM 4283 N N . HIS A 1 512 ? 20.154 41.292 19.216 1.00 26.31 512 HIS A N 1
ATOM 4284 C CA . HIS A 1 512 ? 19.047 42.278 19.01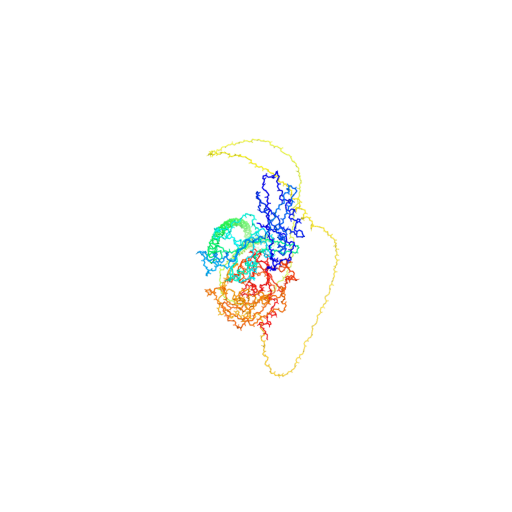1 1.00 26.31 512 HIS A CA 1
ATOM 4285 C C . HIS A 1 512 ? 17.998 41.881 17.915 1.00 26.31 512 HIS A C 1
ATOM 4287 O O . HIS A 1 512 ? 18.090 40.783 17.382 1.00 26.31 512 HIS A O 1
ATOM 4293 N N . TYR A 1 513 ? 17.099 42.828 17.539 1.00 25.70 513 TYR A N 1
ATOM 4294 C CA . TYR A 1 513 ? 16.101 42.831 16.425 1.00 25.70 513 TYR A CA 1
ATOM 4295 C C . TYR A 1 513 ? 14.884 41.875 16.543 1.00 25.70 513 TYR A C 1
ATOM 4297 O O . TYR A 1 513 ? 15.006 40.811 17.136 1.00 25.70 513 TYR A O 1
ATOM 4305 N N . SER A 1 514 ? 13.677 42.162 16.011 1.00 28.23 514 SER A N 1
ATOM 4306 C CA . SER A 1 514 ? 13.000 43.432 15.621 1.00 28.23 514 SER A CA 1
ATOM 4307 C C . SER A 1 514 ? 11.458 43.219 15.589 1.00 28.23 514 SER A C 1
ATOM 4309 O O . SER A 1 514 ? 11.050 42.073 15.395 1.00 28.23 514 SER A O 1
ATOM 4311 N N . PRO A 1 515 ? 10.584 44.242 15.744 1.00 35.22 515 PRO A N 1
ATOM 4312 C CA . PRO A 1 515 ? 9.125 44.053 15.793 1.00 35.22 515 PRO A CA 1
ATOM 4313 C C . PRO A 1 515 ? 8.393 44.490 14.504 1.00 35.22 515 PRO A C 1
ATOM 4315 O O . PRO A 1 515 ? 8.173 45.681 14.311 1.00 35.22 515 PRO A O 1
ATOM 4318 N N . GLU A 1 516 ? 7.963 43.556 13.640 1.00 34.81 516 GLU A N 1
ATOM 4319 C CA . GLU A 1 516 ? 7.286 43.935 12.378 1.00 34.81 516 GLU A CA 1
ATOM 4320 C C . GLU A 1 516 ? 6.342 42.863 11.767 1.00 34.81 516 GLU A C 1
ATOM 4322 O O . GLU A 1 516 ? 6.490 42.482 10.610 1.00 34.81 516 GLU A O 1
ATOM 4327 N N . MET A 1 517 ? 5.342 42.354 12.514 1.00 30.91 517 MET A N 1
ATOM 4328 C CA . MET A 1 517 ? 4.209 41.632 11.875 1.00 30.91 517 MET A CA 1
ATOM 4329 C C . MET A 1 517 ? 2.858 41.596 12.633 1.00 30.91 517 MET A C 1
ATOM 4331 O O . MET A 1 517 ? 1.969 40.838 12.253 1.00 30.91 517 MET A O 1
ATOM 4335 N N . GLU A 1 518 ? 2.642 42.404 13.678 1.00 31.59 518 GLU A N 1
ATOM 4336 C CA . GLU A 1 518 ? 1.441 42.271 14.537 1.00 31.59 518 GLU A CA 1
ATOM 4337 C C . GLU A 1 518 ? 0.288 43.258 14.221 1.00 31.59 518 GLU A C 1
ATOM 4339 O O . GLU A 1 518 ? -0.717 43.287 14.927 1.00 31.59 518 GLU A O 1
ATOM 4344 N N . GLU A 1 519 ? 0.363 44.032 13.125 1.00 32.59 519 GLU A N 1
ATOM 4345 C CA . GLU A 1 519 ? -0.693 45.006 12.760 1.00 32.59 519 GLU A CA 1
ATOM 4346 C C . GLU A 1 519 ? -1.690 44.532 11.675 1.00 32.59 519 GLU A C 1
ATOM 4348 O O . GLU A 1 519 ? -2.756 45.129 11.507 1.00 32.59 519 GLU A O 1
ATOM 4353 N N . GLN A 1 520 ? -1.408 43.437 10.955 1.00 32.81 520 GLN A N 1
ATOM 4354 C CA . GLN A 1 520 ? -2.362 42.878 9.979 1.00 32.81 520 GLN A CA 1
ATOM 4355 C C . GLN A 1 520 ? -3.412 41.960 10.627 1.00 32.81 520 GLN A C 1
ATOM 4357 O O . GLN A 1 520 ? -4.575 41.967 10.216 1.00 32.81 520 GLN A O 1
ATOM 4362 N N . TYR A 1 521 ? -3.044 41.207 11.670 1.00 33.84 521 TYR A N 1
ATOM 4363 C CA . TYR A 1 521 ? -3.898 40.152 12.235 1.00 33.84 521 TYR A CA 1
ATOM 4364 C C . TYR A 1 521 ? -5.179 40.689 12.907 1.00 33.84 521 TYR A C 1
ATOM 4366 O O . TYR A 1 521 ? -6.231 40.053 12.859 1.00 33.84 521 TYR A O 1
ATOM 4374 N N . MET A 1 522 ? -5.127 41.904 13.467 1.00 35.06 522 MET A N 1
ATOM 4375 C CA . MET A 1 522 ? -6.256 42.529 14.175 1.00 35.06 522 MET A CA 1
ATOM 4376 C C . MET A 1 522 ? -7.211 43.340 13.276 1.00 35.06 522 MET A C 1
ATOM 4378 O O . MET A 1 522 ? -8.225 43.836 13.768 1.00 35.06 522 MET A O 1
ATOM 4382 N N . ARG A 1 523 ? -6.951 43.460 11.962 1.00 36.28 523 ARG A N 1
ATOM 4383 C CA . ARG A 1 523 ? -7.835 44.196 11.027 1.00 36.28 523 ARG A CA 1
ATOM 4384 C C . ARG A 1 523 ? -8.882 43.331 10.311 1.00 36.28 523 ARG A C 1
ATOM 4386 O O . ARG A 1 523 ? -9.781 43.891 9.692 1.00 36.28 523 ARG A O 1
ATOM 4393 N N . TYR A 1 524 ? -8.815 41.999 10.408 1.00 32.53 524 TYR A N 1
ATOM 4394 C CA . TYR A 1 524 ? -9.747 41.103 9.697 1.00 32.53 524 TYR A CA 1
ATOM 4395 C C . TYR A 1 524 ? -11.017 40.737 10.497 1.00 32.53 524 TYR A C 1
ATOM 4397 O O . TYR A 1 524 ? -12.019 40.329 9.917 1.00 32.53 524 TYR A O 1
ATOM 4405 N N . PHE A 1 525 ? -11.008 40.896 11.826 1.00 31.31 525 PHE A N 1
ATOM 4406 C CA . PHE A 1 525 ? -12.050 40.354 12.719 1.00 31.31 525 PHE A CA 1
ATOM 4407 C C . PHE A 1 525 ? -13.152 41.339 13.160 1.00 31.31 525 PHE A C 1
ATOM 4409 O O . PHE A 1 525 ? -14.007 40.979 13.966 1.00 31.31 525 PHE A O 1
ATOM 4416 N N . SER A 1 526 ? -13.168 42.570 12.642 1.00 29.98 526 SER A N 1
ATOM 4417 C CA . SER A 1 526 ? -14.001 43.671 13.162 1.00 29.98 526 SER A CA 1
ATOM 4418 C C . SER A 1 526 ? -15.088 44.195 12.208 1.00 29.98 526 SER A C 1
ATOM 4420 O O . SER A 1 526 ? -15.648 45.259 12.463 1.00 29.98 526 SER A O 1
ATOM 4422 N N . LYS A 1 527 ? -15.411 43.488 11.109 1.00 29.00 527 LYS A N 1
ATOM 4423 C CA . LYS A 1 527 ? -16.252 44.051 10.028 1.00 29.00 527 LYS A CA 1
ATOM 4424 C C . LYS A 1 527 ? -17.342 43.134 9.443 1.00 29.00 527 LYS A C 1
ATOM 4426 O O . LYS A 1 527 ? -17.526 43.115 8.231 1.00 29.00 527 LYS A O 1
ATOM 4431 N N . PHE A 1 528 ? -18.083 42.398 10.281 1.00 27.41 528 PHE A N 1
ATOM 4432 C CA . PHE A 1 528 ? -19.254 41.621 9.816 1.00 27.41 528 PHE A CA 1
ATOM 4433 C C . PHE A 1 528 ? -20.479 41.560 10.758 1.00 27.41 528 PHE A C 1
ATOM 4435 O O . PHE A 1 528 ? -21.402 40.796 10.489 1.00 27.41 528 PHE A O 1
ATOM 4442 N N . PHE A 1 529 ? -20.537 42.363 11.831 1.00 25.50 529 PHE A N 1
ATOM 4443 C CA . PHE A 1 529 ? -21.680 42.374 12.765 1.00 25.50 529 PHE A CA 1
ATOM 4444 C C . PHE A 1 529 ? -22.064 43.771 13.291 1.00 25.50 529 PHE A C 1
ATOM 4446 O O . PHE A 1 529 ? -21.945 44.039 14.483 1.00 25.50 529 PHE A O 1
ATOM 4453 N N . SER A 1 530 ? -22.599 44.632 12.420 1.00 25.19 530 SER A N 1
ATOM 4454 C CA . SER A 1 530 ? -23.697 45.563 12.755 1.00 25.19 530 SER A CA 1
ATOM 4455 C C . SER A 1 530 ? -24.212 46.291 11.504 1.00 25.19 530 SER A C 1
ATOM 4457 O O . SER A 1 530 ? -23.532 46.318 10.485 1.00 25.19 530 SER A O 1
ATOM 4459 N N . GLU A 1 531 ? -25.380 46.925 11.652 1.00 24.33 531 GLU A N 1
ATOM 4460 C CA . GLU A 1 531 ? -26.109 47.744 10.668 1.00 24.33 531 GLU A CA 1
ATOM 4461 C C . GLU A 1 531 ? -26.808 46.969 9.516 1.00 24.33 531 GLU A C 1
ATOM 4463 O O . GLU A 1 531 ? -26.244 46.050 8.936 1.00 24.33 531 GLU A O 1
ATOM 4468 N N . HIS A 1 532 ? -28.068 47.258 9.151 1.00 26.02 532 HIS A N 1
ATOM 4469 C CA . HIS A 1 532 ? -28.991 48.258 9.711 1.00 26.02 532 HIS A CA 1
ATOM 4470 C C . HIS A 1 532 ? -30.449 47.763 9.826 1.00 26.02 532 HIS A C 1
ATOM 4472 O O . HIS A 1 532 ? -30.938 46.981 9.016 1.00 26.02 532 HIS A O 1
ATOM 4478 N N . ASP A 1 533 ? -31.136 48.243 10.866 1.00 25.39 533 ASP A N 1
ATOM 4479 C CA . ASP A 1 533 ? -32.527 47.930 11.233 1.00 25.39 533 ASP A CA 1
ATOM 4480 C C . ASP A 1 533 ? -33.561 48.863 10.545 1.00 25.39 533 ASP A C 1
ATOM 4482 O O . ASP A 1 533 ? -33.203 49.945 10.066 1.00 25.39 533 ASP A O 1
ATOM 4486 N N . ARG A 1 534 ? -34.848 48.473 10.654 1.00 25.61 534 ARG A N 1
ATOM 4487 C CA . ARG A 1 534 ? -36.124 49.220 10.513 1.00 25.61 534 ARG A CA 1
ATOM 4488 C C . ARG A 1 534 ? -36.924 49.038 9.216 1.00 25.61 534 ARG A C 1
ATOM 4490 O O . ARG A 1 534 ? -36.728 49.759 8.242 1.00 25.61 534 ARG A O 1
ATOM 4497 N N . ARG A 1 535 ? -38.053 48.322 9.336 1.00 24.19 535 ARG A N 1
ATOM 4498 C CA . ARG A 1 535 ? -39.407 48.939 9.344 1.00 24.19 535 ARG A CA 1
ATOM 4499 C C . ARG A 1 535 ? -40.469 47.967 9.882 1.00 24.19 535 ARG A C 1
ATOM 4501 O O . ARG A 1 535 ? -40.218 46.779 10.031 1.00 24.19 535 ARG A O 1
ATOM 4508 N N . SER A 1 536 ? -41.633 48.495 10.265 1.00 25.88 536 SER A N 1
ATOM 4509 C CA . SER A 1 536 ? -42.588 47.825 11.169 1.00 25.88 536 SER A CA 1
ATOM 4510 C C . SER A 1 536 ? -44.028 47.798 10.628 1.00 25.88 536 SER A C 1
ATOM 4512 O O . SER A 1 536 ? -44.343 48.528 9.695 1.00 25.88 536 SER A O 1
ATOM 4514 N N . ARG A 1 537 ? -44.907 47.081 11.358 1.00 25.27 537 ARG A N 1
ATOM 4515 C CA . ARG A 1 537 ? -46.395 47.130 11.374 1.00 25.27 537 ARG A CA 1
ATOM 4516 C C . ARG A 1 537 ? -47.187 46.161 10.471 1.00 25.27 537 ARG A C 1
ATOM 4518 O O . ARG A 1 537 ? -47.531 46.463 9.341 1.00 25.27 537 ARG A O 1
ATOM 4525 N N . SER A 1 538 ? -47.653 45.090 11.123 1.00 26.72 538 SER A N 1
ATOM 4526 C CA . SER A 1 538 ? -49.065 44.654 11.220 1.00 26.72 538 SER A CA 1
ATOM 4527 C C . SER A 1 538 ? -49.952 44.510 9.967 1.00 26.72 538 SER A C 1
ATOM 4529 O O . SER A 1 538 ? -50.306 45.502 9.334 1.00 26.72 538 SER A O 1
ATOM 4531 N N . ARG A 1 539 ? -50.628 43.353 9.874 1.00 26.86 539 ARG A N 1
ATOM 4532 C CA . ARG A 1 539 ? -52.087 43.268 10.127 1.00 26.86 539 ARG A CA 1
ATOM 4533 C C . ARG A 1 539 ? -52.536 41.823 10.394 1.00 26.86 539 ARG A C 1
ATOM 4535 O O . ARG A 1 539 ? -51.749 40.892 10.287 1.00 26.86 539 ARG A O 1
ATOM 4542 N N . SER A 1 540 ? -53.783 41.664 10.832 1.00 26.89 540 SER A N 1
ATOM 4543 C CA . SER A 1 540 ? -54.413 40.393 11.220 1.00 26.89 540 SER A CA 1
ATOM 4544 C C . SER A 1 540 ? -55.623 40.089 10.335 1.00 26.89 540 SER A C 1
ATOM 4546 O O . SER A 1 540 ? -56.179 41.039 9.792 1.00 26.89 540 SER A O 1
ATOM 4548 N N . HIS A 1 541 ? -56.052 38.814 10.273 1.00 29.16 541 HIS A N 1
ATOM 4549 C CA . HIS A 1 541 ? -57.396 38.249 9.960 1.00 29.16 541 HIS A CA 1
ATOM 4550 C C . HIS A 1 541 ? -57.259 36.906 9.204 1.00 29.16 541 HIS A C 1
ATOM 4552 O O . HIS A 1 541 ? -56.242 36.690 8.562 1.00 29.16 541 HIS A O 1
ATOM 4558 N N . LYS A 1 542 ? -58.234 35.979 9.149 1.00 27.94 542 LYS A N 1
ATOM 4559 C CA . LYS A 1 542 ? -59.278 35.477 10.089 1.00 27.94 542 LYS A CA 1
ATOM 4560 C C . LYS A 1 542 ? -60.037 34.355 9.339 1.00 27.94 542 LYS A C 1
ATOM 4562 O O . LYS A 1 542 ? -60.598 34.657 8.294 1.00 27.94 542 LYS A O 1
ATOM 4567 N N . ARG A 1 543 ? -60.255 33.178 9.961 1.00 27.52 543 ARG A N 1
ATOM 4568 C CA . ARG A 1 543 ? -61.258 32.147 9.537 1.00 27.52 543 ARG A CA 1
ATOM 4569 C C . ARG A 1 543 ? -60.927 31.517 8.151 1.00 27.52 543 ARG A C 1
ATOM 4571 O O . ARG A 1 543 ? -59.985 31.952 7.514 1.00 27.52 543 ARG A O 1
ATOM 4578 N N . SER A 1 544 ? -61.543 30.434 7.660 1.00 28.19 544 SER A N 1
ATOM 4579 C CA . SER A 1 544 ? -62.742 29.641 8.019 1.00 28.19 544 SER A CA 1
ATOM 4580 C C . SER A 1 544 ? -62.395 28.124 7.922 1.00 28.19 544 SER A C 1
ATOM 4582 O O . SER A 1 544 ? -61.487 27.786 7.178 1.00 28.19 544 SER A O 1
ATOM 4584 N N . ARG A 1 545 ? -62.898 27.150 8.716 1.00 28.44 545 ARG A N 1
ATOM 4585 C CA . ARG A 1 545 ? -64.291 26.646 8.898 1.00 28.44 545 ARG A CA 1
ATOM 4586 C C . ARG A 1 545 ? -64.924 26.175 7.555 1.00 28.44 545 ARG A C 1
ATOM 4588 O O . ARG A 1 545 ? -64.840 26.920 6.591 1.00 28.44 545 ARG A O 1
ATOM 4595 N N . ARG A 1 546 ? -65.622 25.024 7.430 1.00 29.00 546 ARG A N 1
ATOM 4596 C CA . ARG A 1 546 ? -66.101 24.014 8.417 1.00 29.00 546 ARG A CA 1
ATOM 4597 C C . ARG A 1 546 ? -66.697 22.762 7.707 1.00 29.00 546 ARG A C 1
ATOM 4599 O O . ARG A 1 546 ? -67.274 22.936 6.647 1.00 29.00 546 ARG A O 1
ATOM 4606 N N . SER A 1 547 ? -66.740 21.607 8.399 1.00 28.59 547 SER A N 1
ATOM 4607 C CA . SER A 1 547 ? -67.697 20.457 8.253 1.00 28.59 547 SER A CA 1
ATOM 4608 C C . SER A 1 547 ? -67.786 19.664 6.916 1.00 28.59 547 SER A C 1
ATOM 4610 O O . SER A 1 547 ? -67.589 20.250 5.870 1.00 28.59 547 SER A O 1
ATOM 4612 N N . ARG A 1 548 ? -68.072 18.343 6.809 1.00 31.47 548 ARG A N 1
ATOM 4613 C CA . ARG A 1 548 ? -68.462 17.196 7.698 1.00 31.47 548 ARG A CA 1
ATOM 4614 C C . ARG A 1 548 ? -69.902 16.648 7.506 1.00 31.47 548 ARG A C 1
ATOM 4616 O O . ARG A 1 548 ? -70.806 17.062 8.224 1.00 31.47 548 ARG A O 1
ATOM 4623 N N . SER A 1 549 ? -70.039 15.595 6.693 1.00 27.80 549 SER A N 1
ATOM 4624 C CA . SER A 1 549 ? -71.124 14.578 6.641 1.00 27.80 549 SER A CA 1
ATOM 4625 C C . SER A 1 549 ? -70.591 13.366 5.836 1.00 27.80 549 SER A C 1
ATOM 4627 O O . SER A 1 549 ? -69.826 13.588 4.907 1.00 27.80 549 SER A O 1
ATOM 4629 N N . ARG A 1 550 ? -70.774 12.062 6.122 1.00 29.59 550 ARG A N 1
ATOM 4630 C CA . ARG A 1 550 ? -71.419 11.234 7.178 1.00 29.59 550 ARG A CA 1
ATOM 4631 C C . ARG A 1 550 ? -72.867 10.733 6.976 1.00 29.59 550 ARG A C 1
ATOM 4633 O O . ARG A 1 550 ? -73.757 11.153 7.708 1.00 29.59 550 ARG A O 1
ATOM 4640 N N . SER A 1 551 ? -73.058 9.738 6.103 1.00 30.14 551 SER A N 1
ATOM 4641 C CA . SER A 1 551 ? -74.111 8.679 6.117 1.00 30.14 551 SER A CA 1
ATOM 4642 C C . SER A 1 551 ? -73.959 7.789 4.857 1.00 30.14 551 SER A C 1
ATOM 4644 O O . SER A 1 551 ? -73.292 8.232 3.930 1.00 30.14 551 SER A O 1
ATOM 4646 N N . LYS A 1 552 ? -74.488 6.557 4.725 1.00 29.05 552 LYS A N 1
ATOM 4647 C CA . LYS A 1 552 ? -74.819 5.464 5.679 1.00 29.05 552 LYS A CA 1
ATOM 4648 C C . LYS A 1 552 ? -74.794 4.106 4.913 1.00 29.05 552 LYS A C 1
ATOM 4650 O O . LYS A 1 552 ? -74.640 4.088 3.701 1.00 29.05 552 LYS A O 1
ATOM 4655 N N . SER A 1 553 ? -74.919 2.996 5.641 1.00 32.62 553 SER A N 1
ATOM 4656 C CA . SER A 1 553 ? -74.965 1.583 5.197 1.00 32.62 553 SER A CA 1
ATOM 4657 C C . SER A 1 553 ? -76.220 1.152 4.411 1.00 32.62 553 SER A C 1
ATOM 4659 O O . SER A 1 553 ? -77.266 1.745 4.663 1.00 32.62 553 SER A O 1
ATOM 4661 N N . VAL A 1 554 ? -76.131 0.054 3.627 1.00 28.56 554 VAL A N 1
ATOM 4662 C CA . VAL A 1 554 ? -77.077 -1.106 3.470 1.00 28.56 554 VAL A CA 1
ATOM 4663 C C . VAL A 1 554 ? -76.629 -1.997 2.266 1.00 28.56 554 VAL A C 1
ATOM 4665 O O . VAL A 1 554 ? -75.802 -1.547 1.480 1.00 28.56 554 VAL A O 1
ATOM 4668 N N . ASP A 1 555 ? -77.146 -3.217 2.035 1.00 30.73 555 ASP A N 1
ATOM 4669 C CA . ASP A 1 555 ? -76.710 -4.497 2.641 1.00 30.73 555 ASP A CA 1
ATOM 4670 C C . ASP A 1 555 ? -77.092 -5.737 1.766 1.00 30.73 555 ASP A C 1
ATOM 4672 O O . ASP A 1 555 ? -78.152 -5.762 1.146 1.00 30.73 555 ASP A O 1
ATOM 4676 N N . SER A 1 556 ? -76.283 -6.805 1.835 1.00 29.83 556 SER A N 1
ATOM 4677 C CA . SER A 1 556 ? -76.593 -8.232 1.566 1.00 29.83 556 SER A CA 1
ATOM 4678 C C . SER A 1 556 ? -76.903 -8.799 0.149 1.00 29.83 556 SER A C 1
ATOM 4680 O O . SER A 1 556 ? -77.455 -8.148 -0.732 1.00 29.83 556 SER A O 1
ATOM 4682 N N . SER A 1 557 ? -76.650 -10.123 0.034 1.00 30.31 557 SER A N 1
ATOM 4683 C CA . SER A 1 557 ? -77.091 -11.125 -0.979 1.00 30.31 557 SER A CA 1
ATOM 4684 C C . SER A 1 557 ? -76.204 -11.400 -2.222 1.00 30.31 557 SER A C 1
ATOM 4686 O O . SER A 1 557 ? -75.565 -10.489 -2.729 1.00 30.31 557 SER A O 1
ATOM 4688 N N . LYS A 1 558 ? -76.097 -12.635 -2.771 1.00 31.58 558 LYS A N 1
ATOM 4689 C CA . LYS A 1 558 ? -76.317 -14.017 -2.242 1.00 31.58 558 LYS A CA 1
ATOM 4690 C C . LYS A 1 558 ? -75.616 -15.081 -3.149 1.00 31.58 558 LYS A C 1
ATOM 4692 O O . LYS A 1 558 ? -75.661 -14.955 -4.362 1.00 31.58 558 LYS A O 1
ATOM 4697 N N . PHE A 1 559 ? -75.159 -16.189 -2.540 1.00 26.59 559 PHE A N 1
ATOM 4698 C CA . PHE A 1 559 ? -75.116 -17.587 -3.064 1.00 26.59 559 PHE A CA 1
ATOM 4699 C C . PHE A 1 559 ? -74.002 -18.164 -4.005 1.00 26.59 559 PHE A C 1
ATOM 4701 O O . PHE A 1 559 ? -73.590 -17.566 -4.987 1.00 26.59 559 PHE A O 1
ATOM 4708 N N . VAL A 1 560 ? -73.652 -19.434 -3.689 1.00 28.17 560 VAL A N 1
ATOM 4709 C CA . VAL A 1 560 ? -72.920 -20.520 -4.418 1.00 28.17 560 VAL A CA 1
ATOM 4710 C C . VAL A 1 560 ? -71.396 -20.394 -4.688 1.00 28.17 560 VAL A C 1
ATOM 4712 O O . VAL A 1 560 ? -70.823 -19.322 -4.829 1.00 28.17 560 VAL A O 1
ATOM 4715 N N . SER A 1 561 ? -70.717 -21.554 -4.667 1.00 32.38 561 SER A N 1
ATOM 4716 C CA . SER A 1 561 ? -69.259 -21.785 -4.788 1.00 32.38 561 SER A CA 1
ATOM 4717 C C . SER A 1 561 ? -68.893 -22.518 -6.101 1.00 32.38 561 SER A C 1
ATOM 4719 O O . SER A 1 561 ? -69.793 -22.985 -6.794 1.00 32.38 561 SER A O 1
ATOM 4721 N N . PRO A 1 562 ? -67.596 -22.699 -6.436 1.00 34.88 562 PRO A N 1
ATOM 4722 C CA . PRO A 1 562 ? -66.910 -23.905 -5.944 1.00 34.88 562 PRO A CA 1
ATOM 4723 C C . PRO A 1 562 ? -65.456 -23.678 -5.477 1.00 34.88 562 PRO A C 1
ATOM 4725 O O . PRO A 1 562 ? -64.886 -22.593 -5.582 1.00 34.88 562 PRO A O 1
ATOM 4728 N N . ARG A 1 563 ? -64.844 -24.735 -4.923 1.00 35.72 563 ARG A N 1
ATOM 4729 C CA . ARG A 1 563 ? -63.454 -24.738 -4.437 1.00 35.72 563 ARG A CA 1
ATOM 4730 C C . ARG A 1 563 ? -62.452 -24.611 -5.592 1.00 35.72 563 ARG A C 1
ATOM 4732 O O . ARG A 1 563 ? -62.450 -25.447 -6.487 1.00 35.72 563 ARG A O 1
ATOM 4739 N N . SER A 1 564 ? -61.488 -23.700 -5.470 1.00 30.81 564 SER A N 1
ATOM 4740 C CA . SER A 1 564 ? -60.164 -23.864 -6.085 1.00 30.81 564 SER A CA 1
ATOM 4741 C C . SER A 1 564 ? -59.069 -23.618 -5.044 1.00 30.81 564 SER A C 1
ATOM 4743 O O . SER A 1 564 ? -59.172 -22.744 -4.178 1.00 30.81 564 SER A O 1
ATOM 4745 N N . SER A 1 565 ? -58.026 -24.447 -5.065 1.00 37.56 565 SER A N 1
ATOM 4746 C CA . SER A 1 565 ? -56.983 -24.452 -4.040 1.00 37.56 565 SER A CA 1
ATOM 4747 C C . SER A 1 565 ? -55.990 -23.307 -4.247 1.00 37.56 565 SER A C 1
ATOM 4749 O O . SER A 1 565 ? -54.916 -23.502 -4.821 1.00 37.56 565 SER A O 1
ATOM 4751 N N . ARG A 1 566 ? -56.313 -22.109 -3.742 1.00 33.97 566 ARG A N 1
ATOM 4752 C CA . ARG A 1 566 ? -55.348 -21.002 -3.638 1.00 33.97 566 ARG A CA 1
ATOM 4753 C C . ARG A 1 566 ? -54.223 -21.358 -2.658 1.00 33.97 566 ARG A C 1
ATOM 4755 O O . ARG A 1 566 ? -54.253 -20.980 -1.487 1.00 33.97 566 ARG A O 1
ATOM 4762 N N . ARG A 1 567 ? -53.194 -22.047 -3.168 1.00 36.28 567 ARG A N 1
ATOM 4763 C CA . ARG A 1 567 ? -51.846 -22.056 -2.584 1.00 36.28 567 ARG A CA 1
ATOM 4764 C C . ARG A 1 567 ? -51.442 -20.595 -2.371 1.00 36.28 567 ARG A C 1
ATOM 4766 O O . ARG A 1 567 ? -51.181 -19.885 -3.336 1.00 36.28 567 ARG A O 1
ATOM 4773 N N . ARG A 1 568 ? -51.407 -20.133 -1.118 1.00 36.28 568 ARG A N 1
ATOM 4774 C CA . ARG A 1 568 ? -50.783 -18.848 -0.779 1.00 36.28 568 ARG A CA 1
ATOM 4775 C C . ARG A 1 568 ? -49.285 -18.983 -1.041 1.00 36.28 568 ARG A C 1
ATOM 4777 O O . ARG A 1 568 ? -48.591 -19.601 -0.232 1.00 36.28 568 ARG A O 1
ATOM 4784 N N . SER A 1 569 ? -48.799 -18.414 -2.141 1.00 37.62 569 SER A N 1
ATOM 4785 C CA . SER A 1 569 ? -47.374 -18.136 -2.309 1.00 37.62 569 SER A CA 1
ATOM 4786 C C . SER A 1 569 ? -46.929 -17.269 -1.130 1.00 37.62 569 SER A C 1
ATOM 4788 O O . SER A 1 569 ? -47.427 -16.165 -0.909 1.00 37.62 569 SER A O 1
ATOM 4790 N N . LYS A 1 570 ? -46.049 -17.819 -0.292 1.00 45.94 570 LYS A N 1
ATOM 4791 C CA . LYS A 1 570 ? -45.420 -17.066 0.791 1.00 45.94 570 LYS A CA 1
ATOM 4792 C C . LYS A 1 570 ? -44.244 -16.322 0.174 1.00 45.94 570 LYS A C 1
ATOM 4794 O O . LYS A 1 570 ? -43.174 -16.905 0.059 1.00 45.94 570 LYS A O 1
ATOM 4799 N N . SER A 1 571 ? -44.437 -15.067 -0.222 1.00 49.81 571 SER A N 1
ATOM 4800 C CA . SER A 1 571 ? -43.301 -14.205 -0.543 1.00 49.81 571 SER A CA 1
ATOM 4801 C C . SER A 1 571 ? -42.445 -14.002 0.716 1.00 49.81 571 SER A C 1
ATOM 4803 O O . SER A 1 571 ? -42.957 -13.784 1.824 1.00 49.81 571 SER A O 1
ATOM 4805 N N . TRP A 1 572 ? -41.131 -14.145 0.557 1.00 53.81 572 TRP A N 1
ATOM 4806 C CA . TRP A 1 572 ? -40.157 -14.057 1.643 1.00 53.81 572 TRP A CA 1
ATOM 4807 C C . TRP A 1 572 ? -39.436 -12.716 1.551 1.00 53.81 572 TRP A C 1
ATOM 4809 O O . TRP A 1 572 ? -38.818 -12.425 0.537 1.00 53.81 572 TRP A O 1
ATOM 4819 N N . SER A 1 573 ? -39.512 -11.908 2.607 1.00 66.31 573 SER A N 1
ATOM 4820 C CA . SER A 1 573 ? -38.767 -10.652 2.710 1.00 66.31 573 SER A CA 1
ATOM 4821 C C . SER A 1 573 ? -37.452 -10.839 3.469 1.00 66.31 573 SER A C 1
ATOM 4823 O O . SER A 1 573 ? -37.353 -11.689 4.363 1.00 66.31 573 SER A O 1
ATOM 4825 N N . MET A 1 574 ? -36.465 -9.996 3.163 1.00 72.69 574 MET A N 1
ATOM 4826 C CA . MET A 1 574 ? -35.132 -9.957 3.772 1.00 72.69 574 MET A CA 1
ATOM 4827 C C . MET A 1 574 ? -35.141 -10.134 5.305 1.00 72.69 574 MET A C 1
ATOM 4829 O O . MET A 1 574 ? -34.446 -11.031 5.796 1.00 72.69 574 MET A O 1
ATOM 4833 N N . PRO A 1 575 ? -35.956 -9.398 6.100 1.00 73.94 575 PRO A N 1
ATOM 4834 C CA . PRO A 1 575 ? -35.920 -9.528 7.558 1.00 73.94 575 PRO A CA 1
ATOM 4835 C C . PRO A 1 575 ? -36.340 -10.921 8.051 1.00 73.94 575 PRO A C 1
ATOM 4837 O O . PRO A 1 575 ? -35.838 -11.394 9.070 1.00 73.94 575 PRO A O 1
ATOM 4840 N N . ARG A 1 576 ? -37.218 -11.617 7.312 1.00 78.12 576 ARG A N 1
ATOM 4841 C CA . ARG A 1 576 ? -37.624 -12.995 7.633 1.00 78.12 576 ARG A CA 1
ATOM 4842 C C . ARG A 1 576 ? -36.517 -13.998 7.324 1.00 78.12 576 ARG A C 1
ATOM 4844 O O . ARG A 1 576 ? -36.315 -14.914 8.116 1.00 78.12 576 ARG A O 1
ATOM 4851 N N . LYS A 1 577 ? -35.771 -13.816 6.229 1.00 82.56 577 LYS A N 1
ATOM 4852 C CA . LYS A 1 577 ? -34.623 -14.679 5.899 1.00 82.56 577 LYS A CA 1
ATOM 4853 C C . LYS A 1 577 ? -33.458 -14.486 6.872 1.00 82.56 577 LYS A C 1
ATOM 4855 O O . LYS A 1 577 ? -32.931 -15.476 7.370 1.00 82.56 577 LYS A O 1
ATOM 4860 N N . CYS A 1 578 ? -33.165 -13.246 7.270 1.00 82.31 578 CYS A N 1
ATOM 4861 C CA . CYS A 1 578 ? -32.261 -12.944 8.388 1.00 82.31 578 CYS A CA 1
ATOM 4862 C C . CYS A 1 578 ? -32.650 -13.709 9.673 1.00 82.31 578 CYS A C 1
ATOM 4864 O O . CYS A 1 578 ? -31.815 -14.379 10.284 1.00 82.31 578 CYS A O 1
ATOM 4866 N N . GLN A 1 579 ? -33.931 -13.675 10.065 1.00 80.25 579 GLN A N 1
ATOM 4867 C CA . GLN A 1 579 ? -34.434 -14.411 11.235 1.00 80.25 579 GLN A CA 1
ATOM 4868 C C . GLN A 1 579 ? -34.319 -15.939 11.073 1.00 80.25 579 GLN A C 1
ATOM 4870 O O . GLN A 1 579 ? -33.879 -16.619 11.999 1.00 80.25 579 GLN A O 1
ATOM 4875 N N . GLU A 1 580 ? -34.659 -16.488 9.906 1.00 81.69 580 GLU A N 1
ATOM 4876 C CA . GLU A 1 580 ? -34.542 -17.921 9.597 1.00 81.69 580 GLU A CA 1
ATOM 4877 C C . GLU A 1 580 ? -33.090 -18.419 9.720 1.00 81.69 580 GLU A C 1
ATOM 4879 O O . GLU A 1 580 ? -32.823 -19.418 10.397 1.00 81.69 580 GLU A O 1
ATOM 4884 N N . TYR A 1 581 ? -32.136 -17.687 9.138 1.00 79.81 581 TYR A N 1
ATOM 4885 C CA . TYR A 1 581 ? -30.710 -17.994 9.238 1.00 79.81 581 TYR A CA 1
ATOM 4886 C C . TYR A 1 581 ? -30.211 -17.876 10.685 1.00 79.81 581 TYR A C 1
ATOM 4888 O O . TYR A 1 581 ? -29.585 -18.807 11.195 1.00 79.81 581 TYR A O 1
ATOM 4896 N N . LYS A 1 582 ? -30.597 -16.821 11.411 1.00 73.62 582 LYS A N 1
ATOM 4897 C CA . LYS A 1 582 ? -30.309 -16.642 12.846 1.00 73.62 582 LYS A CA 1
ATOM 4898 C C . LYS A 1 582 ? -30.815 -17.807 13.707 1.00 73.62 582 LYS A C 1
ATOM 4900 O O . LYS A 1 582 ? -30.099 -18.246 14.606 1.00 73.62 582 LYS A O 1
ATOM 4905 N N . HIS A 1 583 ? -31.998 -18.357 13.420 1.00 74.38 583 HIS A N 1
ATOM 4906 C CA . HIS A 1 583 ? -32.511 -19.551 14.104 1.00 74.38 583 HIS A CA 1
ATOM 4907 C C . HIS A 1 583 ? -31.740 -20.833 13.749 1.00 74.38 583 HIS A C 1
ATOM 4909 O O . HIS A 1 583 ? -31.553 -21.678 14.624 1.00 74.38 583 HIS A O 1
ATOM 4915 N N . ARG A 1 584 ? -31.246 -20.980 12.511 1.00 71.12 584 ARG A N 1
ATOM 4916 C CA . ARG A 1 584 ? -30.378 -22.107 12.110 1.00 71.12 584 ARG A CA 1
ATOM 4917 C C . ARG A 1 584 ? -29.006 -22.042 12.796 1.00 71.12 584 ARG A C 1
ATOM 4919 O O . ARG A 1 584 ? -28.531 -23.065 13.284 1.00 71.12 584 ARG A O 1
ATOM 4926 N N . ILE A 1 585 ? -28.416 -20.849 12.911 1.00 65.25 585 ILE A N 1
ATOM 4927 C CA . ILE A 1 585 ? -27.103 -20.617 13.543 1.00 65.25 585 ILE A CA 1
ATOM 4928 C C . ILE A 1 585 ? -27.176 -20.772 15.073 1.00 65.25 585 ILE A C 1
ATOM 4930 O O . ILE A 1 585 ? -26.345 -21.461 15.662 1.00 65.25 585 ILE A O 1
ATOM 4934 N N . LYS A 1 586 ? -28.204 -20.212 15.735 1.00 58.69 586 LYS A N 1
ATOM 4935 C CA . LYS A 1 586 ? -28.366 -20.296 17.204 1.00 58.69 586 LYS A CA 1
ATOM 4936 C C . LYS A 1 586 ? -28.521 -21.721 17.754 1.00 58.69 586 LYS A C 1
ATOM 4938 O O . LYS A 1 586 ? -28.353 -21.914 18.951 1.00 58.69 586 LYS A O 1
ATOM 4943 N N . ARG A 1 587 ? -28.808 -22.723 16.913 1.00 53.97 587 ARG A N 1
ATOM 4944 C CA . ARG A 1 587 ? -28.811 -24.147 17.306 1.00 53.97 587 ARG A CA 1
ATOM 4945 C C . ARG A 1 587 ? -27.412 -24.793 17.279 1.00 53.97 587 ARG A C 1
ATOM 4947 O O . ARG A 1 587 ? -27.326 -25.994 17.510 1.00 53.97 587 ARG A O 1
ATOM 4954 N N . ARG A 1 588 ? -26.344 -24.046 16.948 1.00 52.00 588 ARG A N 1
ATOM 4955 C CA . ARG A 1 588 ? -24.993 -24.588 16.683 1.00 52.00 588 ARG A CA 1
ATOM 4956 C C . ARG A 1 588 ? -23.797 -23.794 17.243 1.00 52.00 588 ARG A C 1
ATOM 4958 O O . ARG A 1 588 ? -22.694 -24.323 17.172 1.00 52.00 588 ARG A O 1
ATOM 4965 N N . ALA A 1 589 ? -23.954 -22.577 17.777 1.00 41.97 589 ALA A N 1
ATOM 4966 C CA . ALA A 1 589 ? -22.814 -21.787 18.278 1.00 41.97 589 ALA A CA 1
ATOM 4967 C C . ALA A 1 589 ? -23.159 -20.813 19.422 1.00 41.97 589 ALA A C 1
ATOM 4969 O O . ALA A 1 589 ? -24.244 -20.229 19.452 1.00 41.97 589 ALA A O 1
ATOM 4970 N N . SER A 1 590 ? -22.193 -20.592 20.319 1.00 37.62 590 SER A N 1
ATOM 4971 C CA . SER A 1 590 ? -22.170 -19.511 21.313 1.00 37.62 590 SER A CA 1
ATOM 4972 C C . SER A 1 590 ? -21.478 -18.259 20.748 1.00 37.62 590 SER A C 1
ATOM 4974 O O . SER A 1 590 ? -20.547 -18.352 19.951 1.00 37.62 590 SER A O 1
ATOM 4976 N N . VAL A 1 591 ? -21.946 -17.068 21.135 1.00 39.28 591 VAL A N 1
ATOM 4977 C CA . VAL A 1 591 ? -21.446 -15.787 20.600 1.00 39.28 591 VAL A CA 1
ATOM 4978 C C . VAL A 1 591 ? -20.332 -15.231 21.486 1.00 39.28 591 VAL A C 1
ATOM 4980 O O . VAL A 1 591 ? -20.528 -15.061 22.687 1.00 39.28 591 VAL A O 1
ATOM 4983 N N . VAL A 1 592 ? -19.189 -14.887 20.886 1.00 37.56 592 VAL A N 1
ATOM 4984 C CA . VAL A 1 592 ? -18.056 -14.249 21.576 1.00 37.56 592 VAL A CA 1
ATOM 4985 C C . VAL A 1 592 ? -18.187 -12.720 21.546 1.00 37.56 592 VAL A C 1
ATOM 4987 O O . VAL A 1 592 ? -18.466 -12.119 20.504 1.00 37.56 592 VAL A O 1
ATOM 4990 N N . THR A 1 593 ? -17.957 -12.084 22.694 1.00 30.56 593 THR A N 1
ATOM 4991 C CA . THR A 1 593 ? -17.952 -10.623 22.901 1.00 30.56 593 THR A CA 1
ATOM 4992 C C . THR A 1 593 ? -16.509 -10.129 22.985 1.00 30.56 593 THR A C 1
ATOM 4994 O O . THR A 1 593 ? -15.757 -10.698 23.770 1.00 30.56 593 THR A O 1
ATOM 4997 N N . TYR A 1 594 ? -16.100 -9.094 22.235 1.00 38.38 594 TYR A N 1
ATOM 4998 C CA . TYR A 1 594 ? -14.742 -8.537 22.363 1.00 38.38 594 TYR A CA 1
ATOM 4999 C C . TYR A 1 594 ? -14.631 -7.015 22.169 1.00 38.38 594 TYR A C 1
ATOM 5001 O O . TYR A 1 594 ? -15.614 -6.326 21.913 1.00 38.38 594 TYR A O 1
ATOM 5009 N N . ILE A 1 595 ? -13.411 -6.527 22.409 1.00 32.00 595 ILE A N 1
ATOM 5010 C CA . ILE A 1 595 ? -13.012 -5.149 22.726 1.00 32.00 595 ILE A CA 1
ATOM 5011 C C . ILE A 1 595 ? -12.348 -4.457 21.513 1.00 32.00 595 ILE A C 1
ATOM 5013 O O . ILE A 1 595 ? -11.827 -5.125 20.622 1.00 32.00 595 ILE A O 1
ATOM 5017 N N . PHE A 1 596 ? -12.397 -3.121 21.522 1.00 26.33 596 PHE A N 1
ATOM 5018 C CA . PHE A 1 596 ? -12.020 -2.161 20.472 1.00 26.33 596 PHE A CA 1
ATOM 5019 C C . PHE A 1 596 ? -10.586 -2.234 19.924 1.00 26.33 596 PHE A C 1
ATOM 5021 O O . PHE A 1 596 ? -9.638 -2.545 20.648 1.00 26.33 596 PHE A O 1
ATOM 5028 N N . GLY A 1 597 ? -10.431 -1.750 18.688 1.00 37.16 597 GLY A N 1
ATOM 5029 C CA . GLY A 1 597 ? -9.157 -1.387 18.072 1.00 37.16 597 GLY A CA 1
ATOM 5030 C C . GLY A 1 597 ? -8.870 -2.149 16.779 1.00 37.16 597 GLY A C 1
ATOM 5031 O O . GLY A 1 597 ? -9.165 -3.337 16.668 1.00 37.16 597 GLY A O 1
ATOM 5032 N N . GLY A 1 598 ? -8.237 -1.466 15.816 1.00 58.50 598 GLY A N 1
ATOM 5033 C CA . GLY A 1 598 ? -7.758 -2.080 14.573 1.00 58.50 598 GLY A CA 1
ATOM 5034 C C . GLY A 1 598 ? -6.822 -3.251 14.875 1.00 58.50 598 GLY A C 1
ATOM 5035 O O . GLY A 1 598 ? -5.774 -3.048 15.489 1.00 58.50 598 GLY A O 1
ATOM 5036 N N . SER A 1 599 ? -7.243 -4.468 14.539 1.00 73.19 599 SER A N 1
ATOM 5037 C CA . SER A 1 599 ? -6.643 -5.709 15.046 1.00 73.19 599 SER A CA 1
ATOM 5038 C C . SER A 1 599 ? -6.973 -6.911 14.158 1.00 73.19 599 SER A C 1
ATOM 5040 O O . SER A 1 599 ? -7.837 -6.830 13.285 1.00 73.19 599 SER A O 1
ATOM 5042 N N . ALA A 1 600 ? -6.288 -8.033 14.387 1.00 81.94 600 ALA A N 1
ATOM 5043 C CA . ALA A 1 600 ? -6.666 -9.310 13.792 1.00 81.94 600 ALA A CA 1
ATOM 5044 C C . ALA A 1 600 ? -8.055 -9.747 14.291 1.00 81.94 600 ALA A C 1
ATOM 5046 O O . ALA A 1 600 ? -8.386 -9.626 15.479 1.00 81.94 600 ALA A O 1
ATOM 5047 N N . SER A 1 601 ? -8.868 -10.266 13.377 1.00 84.81 601 SER A N 1
ATOM 5048 C CA . SER A 1 601 ? -10.172 -10.848 13.688 1.00 84.81 601 SER A CA 1
ATOM 5049 C C . SER A 1 601 ? -10.019 -12.164 14.439 1.00 84.81 601 SER A C 1
ATOM 5051 O O . SER A 1 601 ? -9.001 -12.849 14.352 1.00 84.81 601 SER A O 1
ATOM 5053 N N . ARG A 1 602 ? -11.050 -12.540 15.194 1.00 85.56 602 ARG A N 1
ATOM 5054 C CA . ARG A 1 602 ? -11.101 -13.845 15.858 1.00 85.56 602 ARG A CA 1
ATOM 5055 C C . ARG A 1 602 ? -11.781 -14.873 14.962 1.00 85.56 602 ARG A C 1
ATOM 5057 O O . ARG A 1 602 ? -12.721 -14.554 14.233 1.00 85.56 602 ARG A O 1
ATOM 5064 N N . SER A 1 603 ? -11.367 -16.130 15.107 1.00 84.31 603 SER A N 1
ATOM 5065 C CA . SER A 1 603 ? -12.112 -17.279 14.590 1.00 84.31 603 SER A CA 1
ATOM 5066 C C . SER A 1 603 ? -13.607 -17.154 14.911 1.00 84.31 603 SER A C 1
ATOM 5068 O O . SER A 1 603 ? -13.980 -16.906 16.065 1.00 84.31 603 SER A O 1
ATOM 5070 N N . ARG A 1 604 ? -14.452 -17.332 13.885 1.00 86.88 604 ARG A N 1
ATOM 5071 C CA . ARG A 1 604 ? -15.927 -17.255 13.950 1.00 86.88 604 ARG A CA 1
ATOM 5072 C C . ARG A 1 604 ? -16.493 -15.863 14.309 1.00 86.88 604 ARG A C 1
ATOM 5074 O O . ARG A 1 604 ? -17.679 -15.756 14.609 1.00 86.88 604 ARG A O 1
ATOM 5081 N N . GLU A 1 605 ? -15.694 -14.788 14.270 1.00 86.62 605 GLU A N 1
ATOM 5082 C CA . GLU A 1 605 ? -16.173 -13.421 14.559 1.00 86.62 605 GLU A CA 1
ATOM 5083 C C . GLU A 1 605 ? -16.970 -12.811 13.391 1.00 86.62 605 GLU A C 1
ATOM 5085 O O . GLU A 1 605 ? -18.007 -12.188 13.621 1.00 86.62 605 GLU A O 1
ATOM 5090 N N . PHE A 1 606 ? -16.538 -13.054 12.146 1.00 92.31 606 PHE A N 1
ATOM 5091 C CA . PHE A 1 606 ? -17.174 -12.541 10.922 1.00 92.31 606 PHE A CA 1
ATOM 5092 C C . PHE A 1 606 ? -17.453 -13.666 9.902 1.00 92.31 606 PHE A C 1
ATOM 5094 O O . PHE A 1 606 ? -16.906 -13.661 8.802 1.00 92.31 606 PHE A O 1
ATOM 5101 N N . PRO A 1 607 ? -18.324 -14.643 10.226 1.00 92.44 607 PRO A N 1
ATOM 5102 C CA . PRO A 1 607 ? -18.515 -15.867 9.433 1.00 92.44 607 PRO A CA 1
ATOM 5103 C C . PRO A 1 607 ? -19.188 -15.659 8.060 1.00 92.44 607 PRO A C 1
ATOM 5105 O O . PRO A 1 607 ? -19.429 -16.617 7.332 1.00 92.44 607 PRO A O 1
ATOM 5108 N N . HIS A 1 608 ? -19.516 -14.420 7.698 1.00 94.56 608 HIS A N 1
ATOM 5109 C CA . HIS A 1 608 ? -20.040 -14.047 6.383 1.00 94.56 608 HIS A CA 1
ATOM 5110 C C . HIS A 1 608 ? -18.940 -13.589 5.418 1.00 94.56 608 HIS A C 1
ATOM 5112 O O . HIS A 1 608 ? -19.238 -13.357 4.247 1.00 94.56 608 HIS A O 1
ATOM 5118 N N . MET A 1 609 ? -17.709 -13.392 5.898 1.00 95.19 609 MET A N 1
ATOM 5119 C CA . MET A 1 609 ? -16.622 -12.852 5.090 1.00 95.19 609 MET A CA 1
ATOM 5120 C C . MET A 1 609 ? -16.265 -13.814 3.950 1.00 95.19 609 MET A C 1
ATOM 5122 O O . MET A 1 609 ? -16.116 -15.021 4.161 1.00 95.19 609 MET A O 1
ATOM 5126 N N . ALA A 1 610 ? -16.124 -13.264 2.745 1.00 96.06 610 ALA A N 1
ATOM 5127 C CA . ALA A 1 610 ? -15.714 -13.991 1.552 1.00 96.06 610 ALA A CA 1
ATOM 5128 C C . ALA A 1 610 ? -14.445 -13.380 0.946 1.00 96.06 610 ALA A C 1
ATOM 5130 O O . ALA A 1 610 ? -14.347 -12.157 0.850 1.00 96.06 610 ALA A O 1
ATOM 5131 N N . ALA A 1 611 ? -13.512 -14.218 0.493 1.00 94.75 611 ALA A N 1
ATOM 5132 C CA . ALA A 1 611 ? -12.374 -13.804 -0.331 1.00 94.75 611 ALA A CA 1
ATOM 5133 C C . ALA A 1 611 ? -12.638 -14.158 -1.803 1.00 94.75 611 ALA A C 1
ATOM 5135 O O . ALA A 1 611 ? -13.152 -15.240 -2.107 1.00 94.75 611 ALA A O 1
ATOM 5136 N N . LEU A 1 612 ? -12.299 -13.250 -2.719 1.00 94.50 612 LEU A N 1
ATOM 5137 C CA . LEU A 1 612 ? -12.502 -13.390 -4.162 1.00 94.50 612 LEU A CA 1
ATOM 5138 C C . LEU A 1 612 ? -11.158 -13.652 -4.853 1.00 94.50 612 LEU A C 1
ATOM 5140 O O . LEU A 1 612 ? -10.239 -12.841 -4.751 1.00 94.50 612 LEU A O 1
ATOM 5144 N N . GLY A 1 613 ? -11.045 -14.813 -5.502 1.00 92.25 613 GLY A N 1
ATOM 5145 C CA . GLY A 1 613 ? -9.797 -15.370 -6.025 1.00 92.25 613 GLY A CA 1
ATOM 5146 C C . GLY A 1 613 ? -9.738 -15.378 -7.553 1.00 92.25 613 GLY A C 1
ATOM 5147 O O . GLY A 1 613 ? -10.569 -16.017 -8.214 1.00 92.25 613 GLY A O 1
ATOM 5148 N N . TYR A 1 614 ? -8.733 -14.702 -8.102 1.00 91.75 614 TYR A N 1
ATOM 5149 C CA . TYR A 1 614 ? -8.589 -14.398 -9.524 1.00 91.75 614 TYR A CA 1
ATOM 5150 C C . TYR A 1 614 ? -7.415 -15.148 -10.160 1.00 91.75 614 TYR A C 1
ATOM 5152 O O . TYR A 1 614 ? -6.383 -15.333 -9.524 1.00 91.75 614 TYR A O 1
ATOM 5160 N N . GLY A 1 615 ? -7.558 -15.536 -11.430 1.00 87.50 615 GLY A N 1
ATOM 5161 C CA . GLY A 1 615 ? -6.473 -16.099 -12.240 1.00 87.50 615 GLY A CA 1
ATOM 5162 C C . GLY A 1 615 ? -5.990 -17.500 -11.835 1.00 87.50 615 GLY A C 1
ATOM 5163 O O . GLY A 1 615 ? -6.656 -18.239 -11.106 1.00 87.50 615 GLY A O 1
ATOM 5164 N N . GLN A 1 616 ? -4.831 -17.883 -12.383 1.00 82.50 616 GLN A N 1
ATOM 5165 C CA . GLN A 1 616 ? -4.037 -19.055 -11.994 1.00 82.50 616 GLN A CA 1
ATOM 5166 C C . GLN A 1 616 ? -2.538 -18.688 -12.104 1.00 82.50 616 GLN A C 1
ATOM 5168 O O . GLN A 1 616 ? -2.099 -18.396 -13.219 1.00 82.50 616 GLN A O 1
ATOM 5173 N N . PRO A 1 617 ? -1.739 -18.695 -11.013 1.00 85.12 617 PRO A N 1
ATOM 5174 C CA . PRO A 1 617 ? -2.124 -18.956 -9.619 1.00 85.12 617 PRO A CA 1
ATOM 5175 C C . PRO A 1 617 ? -3.212 -17.996 -9.112 1.00 85.12 617 PRO A C 1
ATOM 5177 O O . PRO A 1 617 ? -3.474 -16.970 -9.728 1.00 85.12 617 PRO A O 1
ATOM 5180 N N . ILE A 1 618 ? -3.890 -18.380 -8.028 1.00 87.44 618 ILE A N 1
ATOM 5181 C CA . ILE A 1 618 ? -5.047 -17.639 -7.513 1.00 87.44 618 ILE A CA 1
ATOM 5182 C C . ILE A 1 618 ? -4.572 -16.494 -6.616 1.00 87.44 618 ILE A C 1
ATOM 5184 O O . ILE A 1 618 ? -3.983 -16.748 -5.568 1.00 87.44 618 ILE A O 1
ATOM 5188 N N . GLU A 1 619 ? -4.884 -15.258 -6.998 1.00 88.31 619 GLU A N 1
ATOM 5189 C CA . GLU A 1 619 ? -4.644 -14.055 -6.192 1.00 88.31 619 GLU A CA 1
ATOM 5190 C C . GLU A 1 619 ? -5.949 -13.576 -5.532 1.00 88.31 619 GLU A C 1
ATOM 5192 O O . GLU A 1 619 ? -6.988 -13.474 -6.188 1.00 88.31 619 GLU A O 1
ATOM 5197 N N . TRP A 1 620 ? -5.918 -13.283 -4.228 1.00 89.06 620 TRP A N 1
ATOM 5198 C CA . TRP A 1 620 ? -7.090 -12.853 -3.452 1.00 89.06 620 TRP A CA 1
ATOM 5199 C C . TRP A 1 620 ? -7.204 -11.320 -3.441 1.00 89.06 620 TRP A C 1
ATOM 5201 O O . TRP A 1 620 ? -6.702 -10.659 -2.535 1.00 89.06 620 TRP A O 1
ATOM 5211 N N . LEU A 1 621 ? -7.822 -10.736 -4.473 1.00 86.62 621 LEU A N 1
ATOM 5212 C CA . LEU A 1 621 ? -7.742 -9.287 -4.746 1.00 86.62 621 LEU A CA 1
ATOM 5213 C C . LEU A 1 621 ? -8.943 -8.458 -4.248 1.00 86.62 621 LEU A C 1
ATOM 5215 O O . LEU A 1 621 ? -8.827 -7.239 -4.116 1.00 86.62 621 LEU A O 1
ATOM 5219 N N . CYS A 1 622 ? -10.077 -9.101 -3.955 1.00 91.31 622 CYS A N 1
ATOM 5220 C CA . CYS A 1 622 ? -11.277 -8.460 -3.408 1.00 91.31 622 CYS A CA 1
ATOM 5221 C C . CYS A 1 622 ? -11.909 -9.302 -2.287 1.00 91.31 622 CYS A C 1
ATOM 5223 O O . CYS A 1 622 ? -11.730 -10.520 -2.215 1.00 91.31 622 CYS A O 1
ATOM 5225 N N . GLY A 1 623 ? -12.713 -8.649 -1.452 1.00 92.69 623 GLY A N 1
ATOM 5226 C CA . GLY A 1 623 ? -13.617 -9.263 -0.490 1.00 92.69 623 GLY A CA 1
ATOM 5227 C C . GLY A 1 623 ? -15.069 -9.363 -0.982 1.00 92.69 623 GLY A C 1
ATOM 5228 O O . GLY A 1 623 ? -15.450 -8.897 -2.061 1.00 92.69 623 GLY A O 1
ATOM 5229 N N . GLY A 1 624 ? -15.905 -9.967 -0.146 1.00 95.38 624 GLY A N 1
ATOM 5230 C CA . GLY A 1 624 ? -17.349 -10.067 -0.326 1.00 95.38 624 GLY A CA 1
ATOM 5231 C C . GLY A 1 624 ? -18.057 -10.464 0.969 1.00 95.38 624 GLY A C 1
ATOM 5232 O O . GLY A 1 624 ? -17.424 -10.775 1.977 1.00 95.38 624 GLY A O 1
ATOM 5233 N N . SER A 1 625 ? -19.388 -10.471 0.932 1.00 97.12 625 SER A N 1
ATOM 5234 C CA . SER A 1 625 ? -20.261 -10.865 2.043 1.00 97.12 625 SER A CA 1
ATOM 5235 C C . SER A 1 625 ? -21.231 -11.962 1.619 1.00 97.12 625 SER A C 1
ATOM 5237 O O . SER A 1 625 ? -22.017 -11.767 0.695 1.00 97.12 625 SER A O 1
ATOM 5239 N N . LEU A 1 626 ? -21.242 -13.102 2.304 1.00 97.12 626 LEU A N 1
ATOM 5240 C CA . LEU A 1 626 ? -22.275 -14.123 2.141 1.00 97.12 626 LEU A CA 1
ATOM 5241 C C . LEU A 1 626 ? -23.619 -13.588 2.659 1.00 97.12 626 LEU A C 1
ATOM 5243 O O . LEU A 1 626 ? -23.720 -13.199 3.820 1.00 97.12 626 LEU A O 1
ATOM 5247 N N . ILE A 1 627 ? -24.656 -13.584 1.817 1.00 95.75 627 ILE A N 1
ATOM 5248 C CA . ILE A 1 627 ? -25.987 -13.031 2.159 1.00 95.75 627 ILE A CA 1
ATOM 5249 C C . ILE A 1 627 ? -27.115 -14.072 2.112 1.00 95.75 627 ILE A C 1
ATOM 5251 O O . ILE A 1 627 ? -28.240 -13.808 2.529 1.00 95.75 627 ILE A O 1
ATOM 5255 N N . SER A 1 628 ? -26.833 -15.267 1.595 1.00 94.25 628 SER A N 1
ATOM 5256 C CA . SER A 1 628 ? -27.770 -16.391 1.522 1.00 94.25 628 SER A CA 1
ATOM 5257 C C . SER A 1 628 ? -27.006 -17.713 1.420 1.00 94.25 628 SER A C 1
ATOM 5259 O O . SER A 1 628 ? -25.784 -17.745 1.521 1.00 94.25 628 SER A O 1
ATOM 5261 N N . GLU A 1 629 ? -27.717 -18.811 1.178 1.00 93.19 629 GLU A N 1
ATOM 5262 C CA . GLU A 1 629 ? -27.128 -20.138 0.958 1.00 93.19 629 GLU A CA 1
ATOM 5263 C C . GLU A 1 629 ? -26.328 -20.248 -0.351 1.00 93.19 629 GLU A C 1
ATOM 5265 O O . GLU A 1 629 ? -25.549 -21.183 -0.483 1.00 93.19 629 GLU A O 1
ATOM 5270 N N . ARG A 1 630 ? -26.481 -19.325 -1.315 1.00 95.44 630 ARG A N 1
ATOM 5271 C CA . ARG A 1 630 ? -25.822 -19.441 -2.635 1.00 95.44 630 ARG A CA 1
ATOM 5272 C C . ARG A 1 630 ? -25.373 -18.128 -3.279 1.00 95.44 630 ARG A C 1
ATOM 5274 O O . ARG A 1 630 ? -24.907 -18.147 -4.418 1.00 95.44 630 ARG A O 1
ATOM 5281 N N . PHE A 1 631 ? -25.521 -16.998 -2.589 1.00 97.56 631 PHE A N 1
ATOM 5282 C CA . PHE A 1 631 ? -25.145 -15.682 -3.110 1.00 97.56 631 PHE A CA 1
ATOM 5283 C C . PHE A 1 631 ? -24.211 -14.930 -2.164 1.00 97.56 631 PHE A C 1
ATOM 5285 O O . PHE A 1 631 ? -24.485 -14.803 -0.965 1.00 97.56 631 PHE A O 1
ATOM 5292 N N . VAL A 1 632 ? -23.148 -14.381 -2.751 1.00 98.00 632 VAL A N 1
ATOM 5293 C CA . VAL A 1 632 ? -22.213 -13.435 -2.137 1.00 98.00 632 VAL A CA 1
ATOM 5294 C C . VAL A 1 632 ? -22.420 -12.064 -2.780 1.00 98.00 632 VAL A C 1
ATOM 5296 O O . VAL A 1 632 ? -22.545 -11.959 -3.999 1.00 98.00 632 VAL A O 1
ATOM 5299 N N . LEU A 1 633 ? -22.479 -11.020 -1.959 1.00 98.00 633 LEU A N 1
ATOM 5300 C CA . LEU A 1 633 ? -22.564 -9.619 -2.360 1.00 98.00 633 LEU A CA 1
ATOM 5301 C C . LEU A 1 633 ? -21.160 -8.998 -2.333 1.00 98.00 633 LEU A C 1
ATOM 5303 O O . LEU A 1 633 ? -20.396 -9.257 -1.405 1.00 98.00 633 LEU A O 1
ATOM 5307 N N . THR A 1 634 ? -20.813 -8.204 -3.340 1.00 96.69 634 THR A N 1
ATOM 5308 C CA . THR A 1 634 ? -19.507 -7.532 -3.472 1.00 96.69 634 THR A CA 1
ATOM 5309 C C . THR A 1 634 ? -19.655 -6.255 -4.316 1.00 96.69 634 THR A C 1
ATOM 5311 O O . THR A 1 634 ? -20.768 -5.884 -4.695 1.00 96.69 634 THR A O 1
ATOM 5314 N N . ALA A 1 635 ? -18.553 -5.567 -4.604 1.00 94.94 635 ALA A N 1
ATOM 5315 C CA . ALA A 1 635 ? -18.511 -4.420 -5.505 1.00 94.94 635 ALA A CA 1
ATOM 5316 C C . ALA A 1 635 ? -18.583 -4.864 -6.981 1.00 94.94 635 ALA A C 1
ATOM 5318 O O . ALA A 1 635 ? -18.155 -5.964 -7.341 1.00 94.94 635 ALA A O 1
ATOM 5319 N N . ALA A 1 636 ? -19.101 -4.008 -7.860 1.00 94.50 636 ALA A N 1
ATOM 5320 C CA . ALA A 1 636 ? -19.147 -4.282 -9.294 1.00 94.50 636 ALA A CA 1
ATOM 5321 C C . ALA A 1 636 ? -17.763 -4.181 -9.946 1.00 94.50 636 ALA A C 1
ATOM 5323 O O . ALA A 1 636 ? -17.447 -4.996 -10.817 1.00 94.50 636 ALA A O 1
ATOM 5324 N N . HIS A 1 637 ? -16.902 -3.266 -9.485 1.00 90.69 637 HIS A N 1
ATOM 5325 C CA . HIS A 1 637 ? -15.534 -3.143 -9.990 1.00 90.69 637 HIS A CA 1
ATOM 5326 C C . HIS A 1 637 ? -14.730 -4.444 -9.805 1.00 90.69 637 HIS A C 1
ATOM 5328 O O . HIS A 1 637 ? -13.957 -4.808 -10.691 1.00 90.69 637 HIS A O 1
ATOM 5334 N N . CYS A 1 638 ? -14.988 -5.205 -8.734 1.00 91.44 638 CYS A N 1
ATOM 5335 C CA . CYS A 1 638 ? -14.399 -6.527 -8.495 1.00 91.44 638 CYS A CA 1
ATOM 5336 C C . CYS A 1 638 ? -14.823 -7.598 -9.524 1.00 91.44 638 CYS A C 1
ATOM 5338 O O . CYS A 1 638 ? -14.160 -8.628 -9.622 1.00 91.44 638 CYS A O 1
ATOM 5340 N N . LEU A 1 639 ? -15.900 -7.395 -10.297 1.00 90.19 639 LEU A N 1
ATOM 5341 C CA . LEU A 1 639 ? -16.322 -8.310 -11.373 1.00 90.19 639 LEU A CA 1
ATOM 5342 C C . LEU A 1 639 ? -16.089 -7.750 -12.785 1.00 90.19 639 LEU A C 1
ATOM 5344 O O . LEU A 1 639 ? -15.959 -8.531 -13.724 1.00 90.19 639 LEU A O 1
ATOM 5348 N N . ALA A 1 640 ? -16.072 -6.424 -12.938 1.00 82.31 640 ALA A N 1
ATOM 5349 C CA . ALA A 1 640 ? -15.984 -5.739 -14.228 1.00 82.31 640 ALA A CA 1
ATOM 5350 C C . ALA A 1 640 ? -14.549 -5.359 -14.645 1.00 82.31 640 ALA A C 1
ATOM 5352 O O . ALA A 1 640 ? -14.293 -5.149 -15.830 1.00 82.31 640 ALA A O 1
ATOM 5353 N N . THR A 1 641 ? -13.612 -5.245 -13.698 1.00 73.75 641 THR A N 1
ATOM 5354 C CA . THR A 1 641 ? -12.254 -4.750 -13.982 1.00 73.75 641 THR A CA 1
ATOM 5355 C C . THR A 1 641 ? -11.383 -5.838 -14.610 1.00 73.75 641 THR A C 1
ATOM 5357 O O . THR A 1 641 ? -10.859 -6.704 -13.912 1.00 73.75 641 THR A O 1
ATOM 5360 N N . SER A 1 642 ? -11.152 -5.746 -15.922 1.00 62.72 642 SER A N 1
ATOM 5361 C CA . SER A 1 642 ? -10.276 -6.651 -16.690 1.00 62.72 642 SER A CA 1
ATOM 5362 C C . SER A 1 642 ? -8.863 -6.797 -16.107 1.00 62.72 642 SER A C 1
ATOM 5364 O O . SER A 1 642 ? -8.280 -7.877 -16.174 1.00 62.72 642 SER A O 1
ATOM 5366 N N . ASN A 1 643 ? -8.331 -5.738 -15.488 1.00 68.69 643 ASN A N 1
ATOM 5367 C CA . ASN A 1 643 ? -6.992 -5.715 -14.889 1.00 68.69 643 ASN A CA 1
ATOM 5368 C C . ASN A 1 643 ? -6.829 -6.641 -13.664 1.00 68.69 643 ASN A C 1
ATOM 5370 O O . ASN A 1 643 ? -5.697 -6.869 -13.248 1.00 68.69 643 ASN A O 1
ATOM 5374 N N . LEU A 1 644 ? -7.921 -7.162 -13.086 1.00 70.75 644 LEU A N 1
ATOM 5375 C CA . LEU A 1 644 ? -7.877 -8.163 -12.007 1.00 70.75 644 LEU A CA 1
ATOM 5376 C C . LEU A 1 644 ? -7.757 -9.603 -12.540 1.00 70.75 644 LEU A C 1
ATOM 5378 O O . LEU A 1 644 ? -7.571 -10.530 -11.759 1.00 70.75 644 LEU A O 1
ATOM 5382 N N . GLY A 1 645 ? -7.882 -9.813 -13.856 1.00 80.44 645 GLY A N 1
ATOM 5383 C CA . GLY A 1 645 ? -8.025 -11.143 -14.448 1.00 80.44 645 GLY A CA 1
ATOM 5384 C C . GLY A 1 645 ? -9.415 -11.749 -14.218 1.00 80.44 645 GLY A C 1
ATOM 5385 O O . GLY A 1 645 ? -10.344 -11.093 -13.745 1.00 80.44 645 GLY A O 1
ATOM 5386 N N . GLU A 1 646 ? -9.593 -13.022 -14.576 1.00 86.06 646 GLU A N 1
ATOM 5387 C CA . GLU A 1 646 ? -10.868 -13.699 -14.331 1.00 86.06 646 GLU A CA 1
ATOM 5388 C C . GLU A 1 646 ? -11.022 -14.085 -12.851 1.00 86.06 646 GLU A C 1
ATOM 5390 O O . GLU A 1 646 ? -10.210 -14.836 -12.319 1.00 86.06 646 GLU A O 1
ATOM 5395 N N . LEU A 1 647 ? -12.127 -13.670 -12.217 1.00 90.12 647 LEU A N 1
ATOM 5396 C CA . LEU A 1 647 ? -12.597 -14.265 -10.962 1.00 90.12 647 LEU A CA 1
ATOM 5397 C C . LEU A 1 647 ? -12.977 -15.741 -11.181 1.00 90.12 647 LEU A C 1
ATOM 5399 O O . LEU A 1 647 ? -13.973 -16.021 -11.861 1.00 90.12 647 LEU A O 1
ATOM 5403 N N . VAL A 1 648 ? -12.225 -16.657 -10.562 1.00 91.12 648 VAL A N 1
ATOM 5404 C CA . VAL A 1 648 ? -12.396 -18.121 -10.664 1.00 91.12 648 VAL A CA 1
ATOM 5405 C C . VAL A 1 648 ? -13.080 -18.704 -9.420 1.00 91.12 648 VAL A C 1
ATOM 5407 O O . VAL A 1 648 ? -13.887 -19.634 -9.523 1.00 91.12 648 VAL A O 1
ATOM 5410 N N . ARG A 1 649 ? -12.738 -18.190 -8.232 1.00 94.06 649 ARG A N 1
ATOM 5411 C CA . ARG A 1 649 ? -13.005 -18.846 -6.942 1.00 94.06 649 ARG A CA 1
ATOM 5412 C C . ARG A 1 649 ? -13.535 -17.861 -5.900 1.00 94.06 649 ARG A C 1
ATOM 5414 O O . ARG A 1 649 ? -13.144 -16.700 -5.877 1.00 94.06 649 ARG A O 1
ATOM 5421 N N . VAL A 1 650 ? -14.389 -18.354 -5.008 1.00 96.62 650 VAL A N 1
ATOM 5422 C CA . VAL A 1 650 ? -14.814 -17.659 -3.786 1.00 96.62 650 VAL A CA 1
ATOM 5423 C C . VAL A 1 650 ? -14.479 -18.546 -2.596 1.00 96.62 650 VAL A C 1
ATOM 5425 O O . VAL A 1 650 ? -14.881 -19.709 -2.587 1.00 96.62 650 VAL A O 1
ATOM 5428 N N . ARG A 1 651 ? -13.776 -18.021 -1.594 1.00 95.44 651 ARG A N 1
ATOM 5429 C CA . ARG A 1 651 ? -13.513 -18.730 -0.336 1.00 95.44 651 ARG A CA 1
ATOM 5430 C C . ARG A 1 651 ? -14.366 -18.167 0.793 1.00 95.44 651 ARG A C 1
ATOM 5432 O O . ARG A 1 651 ? -14.551 -16.956 0.879 1.00 95.44 651 ARG A O 1
ATOM 5439 N N . LEU A 1 652 ? -14.870 -19.049 1.653 1.00 96.00 652 LEU A N 1
ATOM 5440 C CA . LEU A 1 652 ? -15.669 -18.732 2.840 1.00 96.00 652 LEU A CA 1
ATOM 5441 C C . LEU A 1 652 ? -15.079 -19.425 4.076 1.00 96.00 652 LEU A C 1
ATOM 5443 O O . LEU A 1 652 ? -14.578 -20.540 3.958 1.00 96.00 652 LEU A O 1
ATOM 5447 N N . GLY A 1 653 ? -15.196 -18.807 5.256 1.00 92.19 653 GLY A N 1
ATOM 5448 C CA . GLY A 1 653 ? -14.813 -19.430 6.537 1.00 92.19 653 GLY A CA 1
ATOM 5449 C C . GLY A 1 653 ? -13.312 -19.502 6.818 1.00 92.19 653 GLY A C 1
ATOM 5450 O O . GLY A 1 653 ? -12.897 -20.258 7.699 1.00 92.19 653 GLY A O 1
ATOM 5451 N N . ASP A 1 654 ? -12.524 -18.736 6.065 1.00 91.88 654 ASP A N 1
ATOM 5452 C CA . ASP A 1 654 ? -11.083 -18.575 6.255 1.00 91.88 654 ASP A CA 1
ATOM 5453 C C . ASP A 1 654 ? -10.761 -17.479 7.289 1.00 91.88 654 ASP A C 1
ATOM 5455 O O . ASP A 1 654 ? -11.604 -16.620 7.576 1.00 91.88 654 ASP A O 1
ATOM 5459 N N . LEU A 1 655 ? -9.539 -17.491 7.819 1.00 88.12 655 LEU A N 1
ATOM 5460 C CA . LEU A 1 655 ? -9.003 -16.455 8.702 1.00 88.12 655 LEU A CA 1
ATOM 5461 C C . LEU A 1 655 ? -7.607 -16.004 8.249 1.00 88.12 655 LEU A C 1
ATOM 5463 O O . LEU A 1 655 ? -7.382 -14.797 8.199 1.00 88.12 655 LEU A O 1
ATOM 5467 N N . ASP A 1 656 ? -6.717 -16.927 7.879 1.00 89.25 656 ASP A N 1
ATOM 5468 C CA . ASP A 1 656 ? -5.396 -16.641 7.306 1.00 89.25 656 ASP A CA 1
ATOM 5469 C C . ASP A 1 656 ? -5.240 -17.351 5.949 1.00 89.25 656 ASP A C 1
ATOM 5471 O O . ASP A 1 656 ? -5.152 -18.574 5.876 1.00 89.25 656 ASP A O 1
ATOM 5475 N N . LEU A 1 657 ? -5.184 -16.565 4.868 1.00 86.94 657 LEU A N 1
ATOM 5476 C CA . LEU A 1 657 ? -5.220 -17.037 3.478 1.00 86.94 657 LEU A CA 1
ATOM 5477 C C . LEU A 1 657 ? -4.028 -17.929 3.072 1.00 86.94 657 LEU A C 1
ATOM 5479 O O . LEU A 1 657 ? -4.126 -18.619 2.048 1.00 86.94 657 LEU A O 1
ATOM 5483 N N . GLN A 1 658 ? -2.922 -17.909 3.829 1.00 85.81 658 GLN A N 1
ATOM 5484 C CA . GLN A 1 658 ? -1.745 -18.766 3.613 1.00 85.81 658 GLN A CA 1
ATOM 5485 C C . GLN A 1 658 ? -1.662 -19.942 4.601 1.00 85.81 658 GLN A C 1
ATOM 5487 O O . GLN A 1 658 ? -0.948 -20.914 4.335 1.00 85.81 658 GLN A O 1
ATOM 5492 N N . SER A 1 659 ? -2.377 -19.878 5.723 1.00 81.25 659 SER A N 1
ATOM 5493 C CA . SER A 1 659 ? -2.411 -20.930 6.739 1.00 81.25 659 SER A CA 1
ATOM 5494 C C . SER A 1 659 ? -3.330 -22.100 6.360 1.00 81.25 659 SER A C 1
ATOM 5496 O O . SER A 1 659 ? -4.245 -21.996 5.546 1.00 81.25 659 SER A O 1
ATOM 5498 N N . VAL A 1 660 ? -3.074 -23.250 6.991 1.00 75.62 660 VAL A N 1
ATOM 5499 C CA . VAL A 1 660 ? -3.980 -24.414 7.045 1.00 75.62 660 VAL A CA 1
ATOM 5500 C C . VAL A 1 660 ? -4.032 -25.043 8.451 1.00 75.62 660 VAL A C 1
ATOM 5502 O O . VAL A 1 660 ? -4.456 -26.187 8.610 1.00 75.62 660 VAL A O 1
ATOM 5505 N N . THR A 1 661 ? -3.541 -24.331 9.474 1.00 76.00 661 THR A N 1
ATOM 5506 C CA . THR A 1 661 ? -3.299 -24.857 10.839 1.00 76.00 661 THR A CA 1
ATOM 5507 C C . THR A 1 661 ? -3.916 -24.018 11.963 1.00 76.00 661 THR A C 1
ATOM 5509 O O . THR A 1 661 ? -3.734 -24.321 13.141 1.00 76.00 661 THR A O 1
ATOM 5512 N N . ASP A 1 662 ? -4.622 -22.951 11.614 1.00 81.75 662 ASP A N 1
ATOM 5513 C CA . ASP A 1 662 ? -5.344 -22.057 12.514 1.00 81.75 662 ASP A CA 1
ATOM 5514 C C . ASP A 1 662 ? -6.794 -22.527 12.759 1.00 81.75 662 ASP A C 1
ATOM 5516 O O . ASP A 1 662 ? -7.269 -23.505 12.184 1.00 81.75 662 ASP A O 1
ATOM 5520 N N . ASP A 1 663 ? -7.518 -21.843 13.652 1.00 85.56 663 ASP A N 1
ATOM 5521 C CA . ASP A 1 663 ? -8.926 -22.142 13.960 1.00 85.56 663 ASP A CA 1
ATOM 5522 C C . ASP A 1 663 ? -9.855 -21.554 12.876 1.00 85.56 663 ASP A C 1
ATOM 5524 O O . ASP A 1 663 ? -10.676 -20.671 13.141 1.00 85.56 663 ASP A O 1
ATOM 5528 N N . ALA A 1 664 ? -9.705 -22.040 11.646 1.00 87.25 664 ALA A N 1
ATOM 5529 C CA . ALA A 1 664 ? -10.518 -21.710 10.480 1.00 87.25 664 ALA A CA 1
ATOM 5530 C C . ALA A 1 664 ? -11.051 -22.986 9.807 1.00 87.25 664 ALA A C 1
ATOM 5532 O O . ALA A 1 664 ? -10.598 -24.100 10.074 1.00 87.25 664 ALA A O 1
ATOM 5533 N N . GLN A 1 665 ? -12.053 -22.835 8.939 1.00 89.44 665 GLN A N 1
ATOM 5534 C CA . GLN A 1 665 ? -12.577 -23.930 8.113 1.00 89.44 665 GLN A CA 1
ATOM 5535 C C . GLN A 1 665 ? -12.819 -23.424 6.683 1.00 89.44 665 GLN A C 1
ATOM 5537 O O . GLN A 1 665 ? -13.978 -23.326 6.260 1.00 89.44 665 GLN A O 1
ATOM 5542 N N . PRO A 1 666 ? -11.745 -23.074 5.945 1.00 92.69 666 PRO A N 1
ATOM 5543 C CA . PRO A 1 666 ? -11.846 -22.518 4.604 1.00 92.69 666 PRO A CA 1
ATOM 5544 C C . PRO A 1 666 ? -12.533 -23.492 3.642 1.00 92.69 666 PRO A C 1
ATOM 5546 O O . PRO A 1 666 ? -12.167 -24.662 3.527 1.00 92.69 666 PRO A O 1
ATOM 5549 N N . GLN A 1 667 ? -13.532 -22.994 2.918 1.00 94.31 667 GLN A N 1
ATOM 5550 C CA . GLN A 1 667 ? -14.248 -23.741 1.889 1.00 94.31 667 GLN A CA 1
ATOM 5551 C C . GLN A 1 667 ? -14.272 -22.959 0.578 1.00 94.31 667 GLN A C 1
ATOM 5553 O O . GLN A 1 667 ? -14.764 -21.831 0.522 1.00 94.31 667 GLN A O 1
ATOM 5558 N N . ASP A 1 668 ? -13.788 -23.602 -0.485 1.00 94.81 668 ASP A N 1
ATOM 5559 C CA . ASP A 1 668 ? -13.666 -23.013 -1.817 1.00 94.81 668 ASP A CA 1
ATOM 5560 C C . ASP A 1 668 ? -14.870 -23.363 -2.711 1.00 94.81 668 ASP A C 1
ATOM 5562 O O . ASP A 1 668 ? -15.217 -24.530 -2.924 1.00 94.81 668 ASP A O 1
ATOM 5566 N N . TYR A 1 669 ? -15.504 -22.335 -3.266 1.00 97.00 669 TYR A N 1
ATOM 5567 C CA . TYR A 1 669 ? -16.667 -22.391 -4.151 1.00 97.00 669 TYR A CA 1
ATOM 5568 C C . TYR A 1 669 ? -16.301 -21.848 -5.538 1.00 97.00 669 TYR A C 1
ATOM 5570 O O . TYR A 1 669 ? -15.458 -20.956 -5.672 1.00 97.00 669 TYR A O 1
ATOM 5578 N N . ARG A 1 670 ? -16.920 -22.393 -6.588 1.00 95.19 670 ARG A N 1
ATOM 5579 C CA . ARG A 1 670 ? -16.754 -21.893 -7.963 1.00 95.19 670 ARG A CA 1
ATOM 5580 C C . ARG A 1 670 ? -17.835 -20.859 -8.266 1.00 95.19 670 ARG A C 1
ATOM 5582 O O . ARG A 1 670 ? -18.951 -20.942 -7.754 1.00 95.19 670 ARG A O 1
ATOM 5589 N N . VAL A 1 671 ? -17.521 -19.902 -9.133 1.00 95.12 671 VAL A N 1
ATOM 5590 C CA . VAL A 1 671 ? -18.509 -18.924 -9.602 1.00 95.12 671 VAL A CA 1
ATOM 5591 C C . VAL A 1 671 ? -19.403 -19.557 -10.669 1.00 95.12 671 VAL A C 1
ATOM 5593 O O . VAL A 1 671 ? -18.929 -19.937 -11.733 1.00 95.12 671 VAL A O 1
ATOM 5596 N N . SER A 1 672 ? -20.706 -19.647 -10.392 1.00 94.56 672 SER A N 1
ATOM 5597 C CA . SER A 1 672 ? -21.726 -20.081 -11.357 1.00 94.56 672 SER A CA 1
ATOM 5598 C C . SER A 1 672 ? -22.279 -18.921 -12.184 1.00 94.56 672 SER A C 1
ATOM 5600 O O . SER A 1 672 ? -22.655 -19.130 -13.334 1.00 94.56 672 SER A O 1
ATOM 5602 N N . GLN A 1 673 ? -22.371 -17.717 -11.611 1.00 95.25 673 GLN A N 1
ATOM 5603 C CA . GLN A 1 673 ? -22.889 -16.539 -12.309 1.00 95.25 673 GLN A CA 1
ATOM 5604 C C . GLN A 1 673 ? -22.323 -15.253 -11.698 1.00 95.25 673 GLN A C 1
ATOM 5606 O O . GLN A 1 673 ? -22.278 -15.112 -10.474 1.00 95.25 673 GLN A O 1
ATOM 5611 N N . LYS A 1 674 ? -21.931 -14.311 -12.559 1.00 95.00 674 LYS A N 1
ATOM 5612 C CA . LYS A 1 674 ? -21.496 -12.948 -12.217 1.00 95.00 674 LYS A CA 1
ATOM 5613 C C . LYS A 1 674 ? -22.661 -12.011 -12.574 1.00 95.00 674 LYS A C 1
ATOM 5615 O O . LYS A 1 674 ? -23.088 -12.009 -13.725 1.00 95.00 674 LYS A O 1
ATOM 5620 N N . ILE A 1 675 ? -23.231 -11.291 -11.604 1.00 96.56 675 ILE A N 1
ATOM 5621 C CA . ILE A 1 675 ? -24.442 -10.465 -11.781 1.00 96.56 675 ILE A CA 1
ATOM 5622 C C . ILE A 1 675 ? -24.146 -9.035 -11.311 1.00 96.56 675 ILE A C 1
ATOM 5624 O O . ILE A 1 675 ? -24.293 -8.702 -10.137 1.00 96.56 675 ILE A O 1
ATOM 5628 N N . ILE A 1 676 ? -23.699 -8.195 -12.240 1.00 95.81 676 ILE A N 1
ATOM 5629 C CA . ILE A 1 676 ? -23.388 -6.777 -12.009 1.00 95.81 676 ILE A CA 1
ATOM 5630 C C . ILE A 1 676 ? -24.690 -5.951 -12.015 1.00 95.81 676 ILE A C 1
ATOM 5632 O O . ILE A 1 676 ? -25.639 -6.294 -12.726 1.00 95.81 676 ILE A O 1
ATOM 5636 N N . HIS A 1 677 ? -24.767 -4.877 -11.221 1.00 96.44 677 HIS A N 1
ATOM 5637 C CA . HIS A 1 677 ? -25.904 -3.953 -11.264 1.00 96.44 677 HIS A CA 1
ATOM 5638 C C . HIS A 1 677 ? -25.983 -3.242 -12.632 1.00 96.44 677 HIS A C 1
ATOM 5640 O O . HIS A 1 677 ? -24.971 -2.723 -13.097 1.00 96.44 677 HIS A O 1
ATOM 5646 N N . PRO A 1 678 ? -27.154 -3.180 -13.299 1.00 94.38 678 PRO A N 1
ATOM 5647 C CA . PRO A 1 678 ? -27.242 -2.731 -14.694 1.00 94.38 678 PRO A CA 1
ATOM 5648 C C . PRO A 1 678 ? -26.866 -1.258 -14.919 1.00 94.38 678 PRO A C 1
ATOM 5650 O O . PRO A 1 678 ? -26.523 -0.899 -16.039 1.00 94.38 678 PRO A O 1
ATOM 5653 N N . SER A 1 679 ? -26.908 -0.423 -13.876 1.00 93.75 679 SER A N 1
ATOM 5654 C CA . SER A 1 679 ? -26.484 0.985 -13.928 1.00 93.75 679 SER A CA 1
ATOM 5655 C C . SER A 1 679 ? -24.974 1.193 -13.713 1.00 93.75 679 SER A C 1
ATOM 5657 O O . SER A 1 679 ? -24.517 2.334 -13.735 1.00 93.75 679 SER A O 1
ATOM 5659 N N . TYR A 1 680 ? -24.201 0.134 -13.435 1.00 92.81 680 TYR A N 1
ATOM 5660 C CA . TYR A 1 680 ? -22.761 0.249 -13.200 1.00 92.81 680 TYR A CA 1
ATOM 5661 C C . TYR A 1 680 ? -22.005 0.454 -14.517 1.00 92.81 680 TYR A C 1
ATOM 5663 O O . TYR A 1 680 ? -22.013 -0.417 -15.395 1.00 92.81 680 TYR A O 1
ATOM 5671 N N . HIS A 1 681 ? -21.313 1.586 -14.642 1.00 88.25 681 HIS A N 1
ATOM 5672 C CA . HIS A 1 681 ? -20.588 1.971 -15.853 1.00 88.25 681 HIS A CA 1
ATOM 5673 C C . HIS A 1 681 ? -19.203 2.533 -15.497 1.00 88.25 681 HIS A C 1
ATOM 5675 O O . HIS A 1 681 ? -19.050 3.721 -15.210 1.00 88.25 681 HIS A O 1
ATOM 5681 N N . ALA A 1 682 ? -18.182 1.672 -15.532 1.00 83.06 682 ALA A N 1
ATOM 5682 C CA . ALA A 1 682 ? -16.787 2.088 -15.388 1.00 83.06 682 ALA A CA 1
ATOM 5683 C C . ALA A 1 682 ? -16.398 3.105 -16.491 1.00 83.06 682 ALA A C 1
ATOM 5685 O O . ALA A 1 682 ? -16.882 2.975 -17.618 1.00 83.06 682 ALA A O 1
ATOM 5686 N N . PRO A 1 683 ? -15.528 4.097 -16.210 1.00 79.62 683 PRO A N 1
ATOM 5687 C CA . PRO A 1 683 ? -14.725 4.277 -14.990 1.00 79.62 683 PRO A CA 1
ATOM 5688 C C . PRO A 1 683 ? -15.459 4.914 -13.795 1.00 79.62 683 PRO A C 1
ATOM 5690 O O . PRO A 1 683 ? -14.893 4.963 -12.699 1.00 79.62 683 PRO A O 1
ATOM 5693 N N . ALA A 1 684 ? -16.695 5.391 -13.968 1.00 83.62 684 ALA A N 1
ATOM 5694 C CA . ALA A 1 684 ? -17.429 6.093 -12.917 1.00 83.62 684 ALA A CA 1
ATOM 5695 C C . ALA A 1 684 ? -17.822 5.153 -11.762 1.00 83.62 684 ALA A C 1
ATOM 5697 O O . ALA A 1 684 ? -18.357 4.065 -11.974 1.00 83.62 684 ALA A O 1
ATOM 5698 N N . GLN A 1 685 ? -17.597 5.587 -10.520 1.00 83.81 685 GLN A N 1
ATOM 5699 C CA . GLN A 1 685 ? -17.788 4.756 -9.320 1.00 83.81 685 GLN A CA 1
ATOM 5700 C C . GLN A 1 685 ? -19.196 4.910 -8.715 1.00 83.81 685 GLN A C 1
ATOM 5702 O O . GLN A 1 685 ? -19.373 5.092 -7.508 1.00 83.81 685 GLN A O 1
ATOM 5707 N N . TYR A 1 686 ? -20.212 4.871 -9.578 1.00 90.56 686 TYR A N 1
ATOM 5708 C CA . TYR A 1 686 ? -21.626 4.843 -9.195 1.00 90.56 686 TYR A CA 1
ATOM 5709 C C . TYR A 1 686 ? -22.194 3.443 -9.367 1.00 90.56 686 TYR A C 1
ATOM 5711 O O . TYR A 1 686 ? -21.728 2.692 -10.218 1.00 90.56 686 TYR A O 1
ATOM 5719 N N . ASP A 1 687 ? -23.207 3.105 -8.568 1.00 93.25 687 ASP A N 1
ATOM 5720 C CA . ASP A 1 687 ? -23.901 1.818 -8.662 1.00 93.25 687 ASP A CA 1
ATOM 5721 C C . ASP A 1 687 ? -22.964 0.597 -8.517 1.00 93.25 687 ASP A C 1
ATOM 5723 O O . ASP A 1 687 ? -23.225 -0.482 -9.047 1.00 93.25 687 ASP A O 1
ATOM 5727 N N . ASP A 1 688 ? -21.866 0.770 -7.768 1.00 94.31 688 ASP A N 1
ATOM 5728 C CA . ASP A 1 688 ? -20.789 -0.205 -7.573 1.00 94.31 688 ASP A CA 1
ATOM 5729 C C . ASP A 1 688 ? -21.202 -1.342 -6.620 1.00 94.31 688 ASP A C 1
ATOM 5731 O O . ASP A 1 688 ? -20.820 -1.395 -5.448 1.00 94.31 688 ASP A O 1
ATOM 5735 N N . ILE A 1 689 ? -22.053 -2.234 -7.128 1.00 96.94 689 ILE A N 1
ATOM 5736 C CA . ILE A 1 689 ? -22.596 -3.399 -6.427 1.00 96.94 689 ILE A CA 1
ATOM 5737 C C . ILE A 1 689 ? -22.828 -4.565 -7.395 1.00 96.94 689 ILE A C 1
ATOM 5739 O O . ILE A 1 689 ? -23.322 -4.400 -8.512 1.00 96.94 689 ILE A O 1
ATOM 5743 N N . ALA A 1 690 ? -22.483 -5.773 -6.957 1.00 97.06 690 ALA A N 1
ATOM 5744 C CA . ALA A 1 690 ? -22.691 -6.995 -7.715 1.00 97.06 690 ALA A CA 1
ATOM 5745 C C . ALA A 1 690 ? -22.996 -8.205 -6.821 1.00 97.06 690 ALA A C 1
ATOM 5747 O O . ALA A 1 690 ? -22.645 -8.261 -5.641 1.00 97.06 690 ALA A O 1
ATOM 5748 N N . LEU A 1 691 ? -23.648 -9.196 -7.424 1.00 97.81 691 LEU A N 1
ATOM 5749 C CA . LEU A 1 691 ? -23.968 -10.492 -6.841 1.00 97.81 691 LEU A CA 1
ATOM 5750 C C . LEU A 1 691 ? -23.179 -11.593 -7.557 1.00 97.81 691 LEU A C 1
ATOM 5752 O O . LEU A 1 691 ? -23.159 -11.676 -8.786 1.00 97.81 691 LEU A O 1
ATOM 5756 N N . ILE A 1 692 ? -22.572 -12.479 -6.775 1.00 97.81 692 ILE A N 1
ATOM 5757 C CA . ILE A 1 692 ? -21.931 -13.708 -7.240 1.00 97.81 692 ILE A CA 1
ATOM 5758 C C . ILE A 1 692 ? -22.822 -14.877 -6.828 1.00 97.81 692 ILE A C 1
ATOM 5760 O O . ILE A 1 692 ? -23.091 -15.059 -5.639 1.00 97.81 692 ILE A O 1
ATOM 5764 N N . ARG A 1 693 ? -23.249 -15.694 -7.794 1.00 97.50 693 ARG A N 1
ATOM 5765 C CA . ARG A 1 693 ? -23.923 -16.972 -7.534 1.00 97.50 693 ARG A CA 1
ATOM 5766 C C . ARG A 1 693 ? -22.890 -18.092 -7.461 1.00 97.50 693 ARG A C 1
ATOM 5768 O O . ARG A 1 693 ? -22.076 -18.235 -8.376 1.00 97.50 693 ARG A O 1
ATOM 5775 N N . LEU A 1 694 ? -22.949 -18.899 -6.408 1.00 97.56 694 LEU A N 1
ATOM 5776 C CA . LEU A 1 694 ? -22.039 -20.023 -6.180 1.00 97.56 694 LEU A CA 1
ATOM 5777 C C . LEU A 1 694 ? -22.496 -21.296 -6.917 1.00 97.56 694 LEU A C 1
ATOM 5779 O O . LEU A 1 694 ? -23.688 -21.504 -7.172 1.00 97.56 694 LEU A O 1
ATOM 5783 N N . ASP A 1 695 ? -21.535 -22.159 -7.252 1.00 96.19 695 ASP A N 1
ATOM 5784 C CA . ASP A 1 695 ? -21.740 -23.452 -7.917 1.00 96.19 695 ASP A CA 1
ATOM 5785 C C . ASP A 1 695 ? -22.693 -24.377 -7.158 1.00 96.19 695 ASP A C 1
ATOM 5787 O O . ASP A 1 695 ? -23.550 -25.020 -7.766 1.00 96.19 695 ASP A O 1
ATOM 5791 N N . ARG A 1 696 ? -22.600 -24.382 -5.829 1.00 96.00 696 ARG A N 1
ATOM 5792 C CA . ARG A 1 696 ? -23.385 -25.218 -4.913 1.00 96.00 696 ARG A CA 1
ATOM 5793 C C . ARG A 1 696 ? -23.818 -24.426 -3.680 1.00 96.00 696 ARG A C 1
ATOM 5795 O O . ARG A 1 696 ? -23.281 -23.354 -3.411 1.00 96.00 696 ARG A O 1
ATOM 5802 N N . ASP A 1 697 ? -24.781 -24.966 -2.942 1.00 95.06 697 ASP A N 1
ATOM 5803 C CA . ASP A 1 697 ? -25.290 -24.333 -1.725 1.00 95.06 697 ASP A CA 1
ATOM 5804 C C . ASP A 1 697 ? -24.318 -24.522 -0.543 1.00 95.06 697 ASP A C 1
ATOM 5806 O O . ASP A 1 697 ? -23.692 -25.573 -0.379 1.00 95.06 697 ASP A O 1
ATOM 5810 N N . VAL A 1 698 ? -24.184 -23.480 0.274 1.00 94.31 698 VAL A N 1
ATOM 5811 C CA . VAL A 1 698 ? -23.233 -23.362 1.384 1.00 94.31 698 VAL A CA 1
ATOM 5812 C C . VAL A 1 698 ? -23.790 -24.018 2.647 1.00 94.31 698 VAL A C 1
ATOM 5814 O O . VAL A 1 698 ? -24.884 -23.689 3.112 1.00 94.31 698 VAL A O 1
ATOM 5817 N N . GLN A 1 699 ? -23.014 -24.913 3.264 1.00 91.12 699 GLN A N 1
ATOM 5818 C CA . GLN A 1 699 ? -23.400 -25.534 4.533 1.00 91.12 699 GLN A CA 1
ATOM 5819 C C . GLN A 1 699 ? -23.053 -24.634 5.724 1.00 91.12 699 GLN A C 1
ATOM 5821 O O . GLN A 1 699 ? -21.886 -24.471 6.073 1.00 91.12 699 GLN A O 1
ATOM 5826 N N . PHE A 1 700 ? -24.074 -24.079 6.382 1.00 90.31 700 PHE A N 1
ATOM 5827 C CA . PHE A 1 700 ? -23.856 -23.166 7.506 1.00 90.31 700 PHE A CA 1
ATOM 5828 C C . PHE A 1 700 ? -23.279 -23.852 8.755 1.00 90.31 700 PHE A C 1
ATOM 5830 O O . PHE A 1 700 ? -23.828 -24.831 9.284 1.00 90.31 700 PHE A O 1
ATOM 5837 N N . SER A 1 701 ? -22.199 -23.259 9.255 1.00 86.69 701 SER A N 1
ATOM 5838 C CA . SER A 1 701 ? -21.401 -23.677 10.407 1.00 86.69 701 SER A CA 1
ATOM 5839 C C . SER A 1 701 ? -21.126 -22.463 11.317 1.00 86.69 701 SER A C 1
ATOM 5841 O O . SER A 1 701 ? -21.537 -21.349 10.992 1.00 86.69 701 SER A O 1
ATOM 5843 N N . PRO A 1 702 ? -20.427 -22.621 12.456 1.00 86.56 702 PRO A N 1
ATOM 5844 C CA . PRO A 1 702 ? -19.941 -21.475 13.227 1.00 86.56 702 PRO A CA 1
ATOM 5845 C C . PRO A 1 702 ? -18.965 -20.580 12.440 1.00 86.56 702 PRO A C 1
ATOM 5847 O O . PRO A 1 702 ? -18.840 -19.402 12.755 1.00 86.56 702 PRO A O 1
ATOM 5850 N N . TYR A 1 703 ? -18.279 -21.136 11.434 1.00 88.31 703 TYR A N 1
ATOM 5851 C CA . TYR A 1 703 ? -17.279 -20.454 10.604 1.00 88.31 703 TYR A CA 1
ATOM 5852 C C . TYR A 1 703 ? -17.881 -19.816 9.346 1.00 88.31 703 TYR A C 1
ATOM 5854 O O . TYR A 1 703 ? -17.323 -18.849 8.841 1.00 88.31 703 TYR A O 1
ATOM 5862 N N . ILE A 1 704 ? -19.006 -20.344 8.842 1.00 93.12 704 ILE A N 1
ATOM 5863 C CA . ILE A 1 704 ? -19.652 -19.886 7.604 1.00 93.12 704 ILE A CA 1
ATOM 5864 C C . ILE A 1 704 ? -21.150 -19.667 7.839 1.00 93.12 704 ILE A C 1
ATOM 5866 O O . ILE A 1 704 ? -21.902 -20.623 8.040 1.00 93.12 704 ILE A O 1
ATOM 5870 N N . ALA A 1 705 ? -21.596 -18.414 7.787 1.00 91.62 705 ALA A N 1
ATOM 5871 C CA . ALA A 1 705 ? -22.979 -18.007 8.020 1.00 91.62 705 ALA A CA 1
ATOM 5872 C C . ALA A 1 705 ? -23.276 -16.641 7.366 1.00 91.62 705 ALA A C 1
ATOM 5874 O O . ALA A 1 705 ? -22.410 -15.773 7.382 1.00 91.62 705 ALA A O 1
ATOM 5875 N N . PRO A 1 706 ? -24.481 -16.406 6.816 1.00 93.88 706 PRO A N 1
ATOM 5876 C CA . PRO A 1 706 ? -24.778 -15.184 6.076 1.00 93.88 706 PRO A CA 1
ATOM 5877 C C . PRO A 1 706 ? -25.012 -13.976 6.996 1.00 93.88 706 PRO A C 1
ATOM 5879 O O . PRO A 1 706 ? -25.549 -14.117 8.099 1.00 93.88 706 PRO A O 1
ATOM 5882 N N . ILE A 1 707 ? -24.667 -12.778 6.516 1.00 93.62 707 ILE A N 1
ATOM 5883 C CA . ILE A 1 707 ? -24.979 -11.503 7.178 1.00 93.62 707 ILE A CA 1
ATOM 5884 C C . ILE A 1 707 ? -26.398 -11.031 6.828 1.00 93.62 707 ILE A C 1
ATOM 5886 O O . ILE A 1 707 ? -26.898 -11.265 5.727 1.00 93.62 707 ILE A O 1
ATOM 5890 N N . CYS A 1 708 ? -27.058 -10.349 7.765 1.00 92.81 708 CYS A N 1
ATOM 5891 C CA . CYS A 1 708 ? -28.336 -9.687 7.503 1.00 92.81 708 CYS A CA 1
ATOM 5892 C C . CYS A 1 708 ? -28.100 -8.353 6.779 1.00 92.81 708 CYS A C 1
ATOM 5894 O O . CYS A 1 708 ? -27.137 -7.660 7.091 1.00 92.81 708 CYS A O 1
ATOM 5896 N N . LEU A 1 709 ? -28.964 -7.949 5.844 1.00 92.75 709 LEU A N 1
ATOM 5897 C CA . LEU A 1 709 ? -28.823 -6.639 5.191 1.00 92.75 709 LEU A CA 1
ATOM 5898 C C . LEU A 1 709 ? -29.598 -5.558 5.947 1.00 92.75 709 LEU A C 1
ATOM 5900 O O . LEU A 1 709 ? -30.739 -5.782 6.356 1.00 92.75 709 LEU A O 1
ATOM 5904 N N . GLU A 1 710 ? -28.987 -4.385 6.117 1.00 90.44 710 GLU A N 1
ATOM 5905 C CA . GLU A 1 710 ? -29.681 -3.215 6.646 1.00 90.44 710 GLU A CA 1
ATOM 5906 C C . GLU A 1 710 ? -30.658 -2.657 5.598 1.00 90.44 710 GLU A C 1
ATOM 5908 O O . GLU A 1 710 ? -30.355 -2.550 4.410 1.00 90.44 710 GLU A O 1
ATOM 5913 N N . THR A 1 711 ? -31.849 -2.289 6.060 1.00 87.56 711 THR A N 1
ATOM 5914 C CA . THR A 1 711 ? -32.951 -1.743 5.251 1.00 87.56 711 THR A CA 1
ATOM 5915 C C . THR A 1 711 ? -33.218 -0.266 5.551 1.00 87.56 711 THR A C 1
ATOM 5917 O O . THR A 1 711 ? -33.858 0.421 4.758 1.00 87.56 711 THR A O 1
ATOM 5920 N N . GLN A 1 712 ? -32.701 0.261 6.664 1.00 84.19 712 GLN A N 1
ATOM 5921 C CA . GLN A 1 712 ? -32.841 1.663 7.049 1.00 84.19 712 GLN A CA 1
ATOM 5922 C C . GLN A 1 712 ? -31.781 2.548 6.368 1.00 84.19 712 GLN A C 1
ATOM 5924 O O . GLN A 1 712 ? -30.612 2.183 6.231 1.00 84.19 712 GLN A O 1
ATOM 5929 N N . LYS A 1 713 ? -32.180 3.755 5.941 1.00 79.44 713 LYS A N 1
ATOM 5930 C CA . LYS A 1 713 ? -31.247 4.759 5.387 1.00 79.44 713 LYS A CA 1
ATOM 5931 C C . LYS A 1 713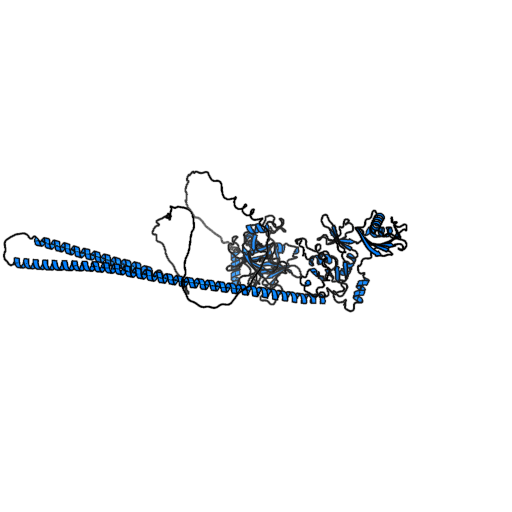 ? -30.528 5.558 6.484 1.00 79.44 713 LYS A C 1
ATOM 5933 O O . LYS A 1 713 ? -29.373 5.944 6.304 1.00 79.44 713 LYS A O 1
ATOM 5938 N N . ASN A 1 714 ? -31.211 5.812 7.601 1.00 75.00 714 ASN A N 1
ATOM 5939 C CA . ASN A 1 714 ? -30.738 6.672 8.684 1.00 75.00 714 ASN A CA 1
ATOM 5940 C C . ASN A 1 714 ? -30.029 5.842 9.758 1.00 75.00 714 ASN A C 1
ATOM 5942 O O . ASN A 1 714 ? -30.683 5.094 10.475 1.00 75.00 714 ASN A O 1
ATOM 5946 N N . LEU A 1 715 ? -28.714 6.025 9.900 1.00 72.44 715 LEU A N 1
ATOM 5947 C CA . LEU A 1 715 ? -27.885 5.326 10.893 1.00 72.44 715 LEU A CA 1
ATOM 5948 C C . LEU A 1 715 ? -27.104 6.303 11.801 1.00 72.44 715 LEU A C 1
ATOM 5950 O O . LEU A 1 715 ? -25.879 6.213 11.889 1.00 72.44 715 LEU A O 1
ATOM 5954 N N . PRO A 1 716 ? -27.765 7.282 12.453 1.00 59.94 716 PRO A N 1
ATOM 5955 C CA . PRO A 1 716 ? -27.085 8.166 13.393 1.00 59.94 716 PRO A CA 1
ATOM 5956 C C . PRO A 1 716 ? -26.569 7.376 14.607 1.00 59.94 716 PRO A C 1
ATOM 5958 O O . PRO A 1 716 ? -27.269 6.523 15.145 1.00 59.94 716 PRO A O 1
ATOM 5961 N N . ASN A 1 717 ? -25.373 7.733 15.078 1.00 64.94 717 ASN A N 1
ATOM 5962 C CA . ASN A 1 717 ? -24.752 7.252 16.321 1.00 64.94 717 ASN A CA 1
ATOM 5963 C C . ASN A 1 717 ? -24.325 5.766 16.363 1.00 64.94 717 ASN A C 1
ATOM 5965 O O . ASN A 1 717 ? -24.053 5.259 17.450 1.00 64.94 717 ASN A O 1
ATOM 5969 N N . TYR A 1 718 ? -24.203 5.082 15.221 1.00 71.56 718 TYR A N 1
ATOM 5970 C CA . TYR A 1 718 ? -23.534 3.776 15.155 1.00 71.56 718 TYR A CA 1
ATOM 5971 C C . TYR A 1 718 ? -22.053 3.917 14.786 1.00 71.56 718 TYR A C 1
ATOM 5973 O O . TYR A 1 718 ? -21.704 4.649 13.860 1.00 71.56 718 TYR A O 1
ATOM 5981 N N . ASN A 1 719 ? -21.196 3.163 15.480 1.00 82.62 719 ASN A N 1
ATOM 5982 C CA . ASN A 1 719 ? -19.858 2.843 14.985 1.00 82.62 719 ASN A CA 1
ATOM 5983 C C . ASN A 1 719 ? -19.992 1.749 13.922 1.00 82.62 719 ASN A C 1
ATOM 5985 O O . ASN A 1 719 ? -20.727 0.777 14.125 1.00 82.62 719 ASN A O 1
ATOM 5989 N N . PHE A 1 720 ? -19.258 1.886 12.824 1.00 88.69 720 PHE A N 1
ATOM 5990 C CA . PHE A 1 720 ? -19.118 0.827 11.835 1.00 88.69 720 PHE A CA 1
ATOM 5991 C C . PHE A 1 720 ? -17.906 -0.043 12.153 1.00 88.69 720 PHE A C 1
ATOM 5993 O O . PHE A 1 720 ? -16.937 0.411 12.757 1.00 88.69 720 PHE A O 1
ATOM 6000 N N . ILE A 1 721 ? -17.956 -1.284 11.692 1.00 89.56 721 ILE A N 1
ATOM 6001 C CA . ILE A 1 721 ? -16.809 -2.175 11.591 1.00 89.56 721 ILE A CA 1
ATOM 6002 C C . ILE A 1 721 ? -16.607 -2.431 10.096 1.00 89.56 721 ILE A C 1
ATOM 6004 O O . ILE A 1 721 ? -17.575 -2.739 9.399 1.00 89.56 721 ILE A O 1
ATOM 6008 N N . ALA A 1 722 ? -15.379 -2.318 9.603 1.00 89.56 722 ALA A N 1
ATOM 6009 C CA . ALA A 1 722 ? -14.990 -2.873 8.308 1.00 89.56 722 ALA A CA 1
ATOM 6010 C C . ALA A 1 722 ? -14.032 -4.051 8.521 1.00 89.56 722 ALA A C 1
ATOM 6012 O O . ALA A 1 722 ? -13.283 -4.066 9.504 1.00 89.56 722 ALA A O 1
ATOM 6013 N N . THR A 1 723 ? -14.084 -5.055 7.642 1.00 89.81 723 THR A N 1
ATOM 6014 C CA . THR A 1 723 ? -13.250 -6.266 7.748 1.00 89.81 723 THR A CA 1
ATOM 6015 C C . THR A 1 723 ? -12.766 -6.744 6.389 1.00 89.81 723 THR A C 1
ATOM 6017 O O . THR A 1 723 ? -13.549 -6.771 5.438 1.00 89.81 723 THR A O 1
ATOM 6020 N N . GLY A 1 724 ? -11.516 -7.195 6.316 1.00 86.94 724 GLY A N 1
ATOM 6021 C CA . GLY A 1 724 ? -10.940 -7.732 5.089 1.00 86.94 724 GLY A CA 1
ATOM 6022 C C . GLY A 1 724 ? -9.458 -8.080 5.199 1.00 86.94 724 GLY A C 1
ATOM 6023 O O . GLY A 1 724 ? -8.859 -8.023 6.274 1.00 86.94 724 GLY A O 1
ATOM 6024 N N . TRP A 1 725 ? -8.897 -8.480 4.062 1.00 85.44 725 TRP A N 1
ATOM 6025 C CA . TRP A 1 725 ? -7.492 -8.862 3.878 1.00 85.44 725 TRP A CA 1
ATOM 6026 C C . TRP A 1 725 ? -6.702 -7.745 3.166 1.00 85.44 725 TRP A C 1
ATOM 6028 O O . TRP A 1 725 ? -5.721 -7.981 2.457 1.00 85.44 725 TRP A O 1
ATOM 6038 N N . GLY A 1 726 ? -7.162 -6.497 3.298 1.00 70.62 726 GLY A N 1
ATOM 6039 C CA . GLY A 1 726 ? -6.530 -5.326 2.712 1.00 70.62 726 GLY A CA 1
ATOM 6040 C C . GLY A 1 726 ? -5.149 -5.006 3.279 1.00 70.62 726 GLY A C 1
ATOM 6041 O O . GLY A 1 726 ? -4.651 -5.614 4.229 1.00 70.62 726 GLY A O 1
ATOM 6042 N N . LYS A 1 727 ? -4.500 -4.022 2.655 1.00 57.66 727 LYS A N 1
ATOM 6043 C CA . LYS A 1 727 ? -3.192 -3.520 3.093 1.00 57.66 727 LYS A CA 1
ATOM 6044 C C . LYS A 1 727 ? -3.287 -2.880 4.476 1.00 57.66 727 LYS A C 1
ATOM 6046 O O . LYS A 1 727 ? -4.013 -1.910 4.659 1.00 57.66 727 LYS A O 1
ATOM 6051 N N . THR A 1 728 ? -2.488 -3.360 5.421 1.00 53.97 728 THR A N 1
ATOM 6052 C CA . THR A 1 728 ? -2.387 -2.790 6.777 1.00 53.97 728 THR A CA 1
ATOM 6053 C C . THR A 1 728 ? -1.560 -1.504 6.842 1.00 53.97 728 THR A C 1
ATOM 6055 O O . THR A 1 728 ? -1.680 -0.750 7.806 1.00 53.97 728 THR A O 1
ATOM 6058 N N . GLU A 1 729 ? -0.736 -1.234 5.826 1.00 41.75 729 GLU A N 1
ATOM 6059 C CA . GLU A 1 729 ? 0.169 -0.082 5.753 1.00 41.75 729 GLU A CA 1
ATOM 6060 C C . GLU A 1 729 ? 0.126 0.581 4.364 1.00 41.75 729 GLU A C 1
ATOM 6062 O O . GLU A 1 729 ? -0.127 -0.068 3.343 1.00 41.75 729 GLU A O 1
ATOM 6067 N N . VAL A 1 730 ? 0.408 1.887 4.300 1.00 44.00 730 VAL A N 1
ATOM 6068 C CA . VAL A 1 730 ? 0.403 2.655 3.042 1.00 44.00 730 VAL A CA 1
ATOM 6069 C C . VAL A 1 730 ? 1.525 2.165 2.125 1.00 44.00 730 VAL A C 1
ATOM 6071 O O . VAL A 1 730 ? 2.702 2.383 2.390 1.00 44.00 730 VAL A O 1
ATOM 6074 N N . GLY A 1 731 ? 1.152 1.497 1.031 1.00 41.88 731 GLY A N 1
ATOM 6075 C CA . GLY A 1 731 ? 2.102 0.874 0.101 1.00 41.88 731 GLY A CA 1
ATOM 6076 C C . GLY A 1 731 ? 2.593 -0.520 0.515 1.00 41.88 731 GLY A C 1
ATOM 6077 O O . GLY A 1 731 ? 3.367 -1.116 -0.232 1.00 41.88 731 GLY A O 1
ATOM 6078 N N . GLY A 1 732 ? 2.125 -1.055 1.648 1.00 48.91 732 GLY A N 1
ATOM 6079 C CA . GLY A 1 732 ? 2.444 -2.407 2.107 1.00 48.91 732 GLY A CA 1
ATOM 6080 C C . GLY A 1 732 ? 1.798 -3.520 1.272 1.00 48.91 732 GLY A C 1
ATOM 6081 O O . GLY A 1 732 ? 1.026 -3.275 0.335 1.00 48.91 732 GLY A O 1
ATOM 6082 N N . SER A 1 733 ? 2.112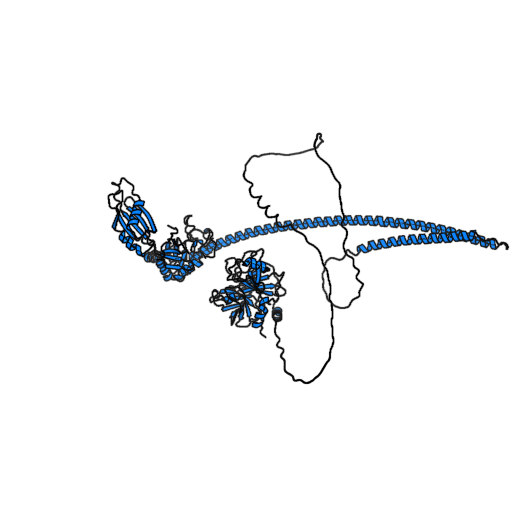 -4.763 1.637 1.00 53.84 733 SER A N 1
ATOM 6083 C CA . SER A 1 733 ? 1.400 -5.957 1.167 1.00 53.84 733 SER A CA 1
ATOM 6084 C C . SER A 1 733 ? -0.027 -6.009 1.723 1.00 53.84 733 SER A C 1
ATOM 6086 O O . SER A 1 733 ? -0.349 -5.334 2.701 1.00 53.84 733 SER A O 1
ATOM 6088 N N . GLN A 1 734 ? -0.877 -6.829 1.104 1.00 65.94 734 GLN A N 1
ATOM 6089 C CA . GLN A 1 734 ? -2.125 -7.282 1.725 1.00 65.94 734 GLN A CA 1
ATOM 6090 C C . GLN A 1 734 ? -1.828 -8.055 3.017 1.00 65.94 734 GLN A C 1
ATOM 6092 O O . GLN A 1 734 ? -0.725 -8.579 3.184 1.00 65.94 734 GLN A O 1
ATOM 6097 N N . SER A 1 735 ? -2.794 -8.101 3.933 1.00 75.69 735 SER A N 1
ATOM 6098 C CA . SER A 1 735 ? -2.690 -8.928 5.133 1.00 75.69 735 SER A CA 1
ATOM 6099 C C . SER A 1 735 ? -3.245 -10.313 4.844 1.00 75.69 735 SER A C 1
ATOM 6101 O O . SER A 1 735 ? -4.408 -10.433 4.476 1.00 75.69 735 SER A O 1
ATOM 6103 N N . ASP A 1 736 ? -2.437 -11.354 5.035 1.00 82.62 736 ASP A N 1
ATOM 6104 C CA . ASP A 1 736 ? -2.906 -12.737 4.901 1.00 82.62 736 ASP A CA 1
ATOM 6105 C C . ASP A 1 736 ? -3.950 -13.084 5.974 1.00 82.62 736 ASP A C 1
ATOM 6107 O O . ASP A 1 736 ? -4.883 -13.836 5.708 1.00 82.62 736 ASP A O 1
ATOM 6111 N N . ILE A 1 737 ? -3.853 -12.451 7.151 1.00 86.56 737 ILE A N 1
ATOM 6112 C CA . ILE A 1 737 ? -4.784 -12.568 8.281 1.00 86.56 737 ILE A CA 1
ATOM 6113 C C . ILE A 1 737 ? -5.950 -11.577 8.123 1.00 86.56 737 ILE A C 1
ATOM 6115 O O . ILE A 1 737 ? -5.749 -10.401 7.830 1.00 86.56 737 ILE A O 1
ATOM 6119 N N . LEU A 1 738 ? -7.177 -12.025 8.398 1.00 88.06 738 LEU A N 1
ATOM 6120 C CA . LEU A 1 738 ? -8.393 -11.211 8.334 1.00 88.06 738 LEU A CA 1
ATOM 6121 C C . LEU A 1 738 ? -8.370 -10.094 9.388 1.00 88.06 738 LEU A C 1
ATOM 6123 O O . LEU A 1 738 ? -8.539 -10.339 10.587 1.00 88.06 738 LEU A O 1
ATOM 6127 N N . MET A 1 739 ? -8.248 -8.848 8.949 1.00 86.06 739 MET A N 1
ATOM 6128 C CA . MET A 1 739 ? -8.220 -7.673 9.819 1.00 86.06 739 MET A CA 1
ATOM 6129 C C . MET A 1 739 ? -9.622 -7.094 10.041 1.00 86.06 739 MET A C 1
ATOM 6131 O O . MET A 1 739 ? -10.526 -7.258 9.219 1.00 86.06 739 MET A O 1
ATOM 6135 N N . LYS A 1 740 ? -9.798 -6.386 11.163 1.00 86.56 740 LYS A N 1
ATOM 6136 C CA . LYS A 1 740 ? -10.991 -5.580 11.466 1.00 86.56 740 LYS A CA 1
ATOM 6137 C C . LYS A 1 740 ? -10.614 -4.176 11.916 1.00 86.56 740 LYS A C 1
ATOM 6139 O O . LYS A 1 740 ? -9.585 -3.987 12.568 1.00 86.56 740 LYS A O 1
ATOM 6144 N N . VAL A 1 741 ? -11.473 -3.202 11.626 1.00 83.88 741 VAL A N 1
ATOM 6145 C CA . VAL A 1 741 ? -11.280 -1.798 12.006 1.00 83.88 741 VAL A CA 1
ATOM 6146 C C . VAL A 1 741 ? -12.598 -1.133 12.414 1.00 83.88 741 VAL A C 1
ATOM 6148 O O . VAL A 1 741 ? -13.599 -1.237 11.709 1.00 83.88 741 VAL A O 1
ATOM 6151 N N . ASP A 1 742 ? -12.586 -0.440 13.557 1.00 84.50 742 ASP A N 1
ATOM 6152 C CA . ASP A 1 742 ? -13.683 0.421 14.015 1.00 84.50 742 ASP A CA 1
ATOM 6153 C C . ASP A 1 742 ? -13.630 1.777 13.280 1.00 84.50 742 ASP A C 1
ATOM 6155 O O . ASP A 1 742 ? -12.602 2.461 13.322 1.00 84.50 742 ASP A O 1
ATOM 6159 N N . LEU A 1 743 ? -14.731 2.187 12.641 1.00 86.75 743 LEU A N 1
ATOM 6160 C CA . LEU A 1 743 ? -14.847 3.418 11.847 1.00 86.75 743 LEU A CA 1
ATOM 6161 C C . LEU A 1 743 ? -16.044 4.279 12.289 1.00 86.75 743 LEU A C 1
ATOM 6163 O O . LEU A 1 743 ? -17.082 3.778 12.727 1.00 86.75 743 LEU A O 1
ATOM 6167 N N . GLU A 1 744 ? -15.920 5.597 12.134 1.00 86.56 744 GLU A N 1
ATOM 6168 C CA . GLU A 1 744 ? -16.981 6.567 12.423 1.00 86.56 744 GLU A CA 1
ATOM 6169 C C . GLU A 1 744 ? -17.796 6.905 11.166 1.00 86.56 744 GLU A C 1
ATOM 6171 O O . GLU A 1 744 ? -17.264 6.932 10.056 1.00 86.56 744 GLU A O 1
ATOM 6176 N N . TYR A 1 745 ? -19.073 7.263 11.337 1.00 88.06 745 TYR A N 1
ATOM 6177 C CA . TYR A 1 745 ? -19.878 7.852 10.262 1.00 88.06 745 TYR A CA 1
ATOM 6178 C C . TYR A 1 745 ? -19.380 9.255 9.878 1.00 88.06 745 TYR A C 1
ATOM 6180 O O . TYR A 1 745 ? -19.181 10.129 10.732 1.00 88.06 745 TYR A O 1
ATOM 6188 N N . PHE A 1 746 ? -19.248 9.499 8.573 1.00 86.56 746 PHE A N 1
ATOM 6189 C CA . PHE A 1 746 ? -19.025 10.823 8.001 1.00 86.56 746 PHE A CA 1
ATOM 6190 C C . PHE A 1 746 ? -20.265 11.262 7.228 1.00 86.56 746 PHE A C 1
ATOM 6192 O O . PHE A 1 746 ? -20.779 10.528 6.387 1.00 86.56 746 PHE A O 1
ATOM 6199 N N . SER A 1 747 ? -20.734 12.490 7.472 1.00 86.94 747 SER A N 1
ATOM 6200 C CA . SER A 1 747 ? -21.816 13.042 6.662 1.00 86.94 747 SER A CA 1
ATOM 6201 C C . SER A 1 747 ? -21.350 13.203 5.215 1.00 86.94 747 SER A C 1
ATOM 6203 O O . SER A 1 747 ? -20.238 13.658 4.934 1.00 86.94 747 SER A O 1
ATOM 6205 N N . ASN A 1 748 ? -22.229 12.869 4.278 1.00 83.06 748 ASN A N 1
ATOM 6206 C CA . ASN A 1 748 ? -21.943 12.932 2.847 1.00 83.06 748 ASN A CA 1
ATOM 6207 C C . ASN A 1 748 ? -21.586 14.356 2.356 1.00 83.06 748 ASN A C 1
ATOM 6209 O O . ASN A 1 748 ? -21.016 14.513 1.281 1.00 83.06 748 ASN A O 1
ATOM 6213 N N . GLN A 1 749 ? -21.899 15.403 3.132 1.00 84.56 749 GLN A N 1
ATOM 6214 C CA . GLN A 1 749 ? -21.431 16.774 2.897 1.00 84.56 749 GLN A CA 1
ATOM 6215 C C . GLN A 1 749 ? -19.916 16.899 3.127 1.00 84.56 749 GLN A C 1
ATOM 6217 O O . GLN A 1 749 ? -19.206 17.372 2.242 1.00 84.56 749 GLN A O 1
ATOM 6222 N N . ILE A 1 750 ? -19.411 16.413 4.269 1.00 84.44 750 ILE A N 1
ATOM 6223 C CA . ILE A 1 750 ? -17.966 16.351 4.565 1.00 84.44 750 ILE A CA 1
ATOM 6224 C C . ILE A 1 750 ? -17.270 15.414 3.569 1.00 84.44 750 ILE A C 1
ATOM 6226 O O . ILE A 1 750 ? -16.144 15.672 3.144 1.00 84.44 750 ILE A O 1
ATOM 6230 N N . CYS A 1 751 ? -17.953 14.346 3.152 1.00 85.38 751 CYS A N 1
ATOM 6231 C CA . CYS A 1 751 ? -17.453 13.442 2.124 1.00 85.38 751 CYS A CA 1
ATOM 6232 C C . CYS A 1 751 ? -17.320 14.147 0.761 1.00 85.38 751 CYS A C 1
ATOM 6234 O O . CYS A 1 751 ? -16.229 14.177 0.200 1.00 85.38 751 CYS A O 1
ATOM 6236 N N . ARG A 1 752 ? -18.365 14.829 0.265 1.00 85.69 752 ARG A N 1
ATOM 6237 C CA . ARG A 1 752 ? -18.285 15.642 -0.966 1.00 85.69 752 ARG A CA 1
ATOM 6238 C C . ARG A 1 752 ? -17.185 16.700 -0.908 1.00 85.69 752 ARG A C 1
ATOM 6240 O O . ARG A 1 752 ? -16.468 16.849 -1.886 1.00 85.69 752 ARG A O 1
ATOM 6247 N N . GLN A 1 753 ? -17.003 17.376 0.228 1.00 84.25 753 GLN A N 1
ATOM 6248 C CA . GLN A 1 753 ? -15.898 18.327 0.419 1.00 84.25 753 GLN A CA 1
ATOM 6249 C C . GLN A 1 753 ? -14.521 17.654 0.308 1.00 84.25 753 GLN A C 1
ATOM 6251 O O . GLN A 1 753 ? -13.631 18.196 -0.338 1.00 84.25 753 GLN A O 1
ATOM 6256 N N . ASN A 1 754 ? -14.350 16.453 0.870 1.00 80.62 754 ASN A N 1
ATOM 6257 C CA . ASN A 1 754 ? -13.116 15.683 0.712 1.00 80.62 754 ASN A CA 1
ATOM 6258 C C . ASN A 1 754 ? -12.871 15.276 -0.750 1.00 80.62 754 ASN A C 1
ATOM 6260 O O . ASN A 1 754 ? -11.755 15.431 -1.245 1.00 80.62 754 ASN A O 1
ATOM 6264 N N . TYR A 1 755 ? -13.886 14.772 -1.453 1.00 80.06 755 TYR A N 1
ATOM 6265 C CA . TYR A 1 755 ? -13.748 14.268 -2.827 1.00 80.06 755 TYR A CA 1
ATOM 6266 C C . TYR A 1 755 ? -13.862 15.352 -3.920 1.00 80.06 755 TYR A C 1
ATOM 6268 O O . TYR A 1 755 ? -13.688 15.033 -5.090 1.00 80.06 755 TYR A O 1
ATOM 6276 N N . ALA A 1 756 ? -14.060 16.628 -3.563 1.00 74.75 756 ALA A N 1
ATOM 6277 C CA . ALA A 1 756 ? -14.262 17.742 -4.502 1.00 74.75 756 ALA A CA 1
ATOM 6278 C C . ALA A 1 756 ? -13.132 17.947 -5.532 1.00 74.75 756 ALA A C 1
ATOM 6280 O O . ALA A 1 756 ? -13.398 18.402 -6.639 1.00 74.75 756 ALA A O 1
ATOM 6281 N N . ASN A 1 757 ? -11.891 17.588 -5.181 1.00 66.81 757 ASN A N 1
ATOM 6282 C CA . ASN A 1 757 ? -10.711 17.736 -6.044 1.00 66.81 757 ASN A CA 1
ATOM 6283 C C . ASN A 1 757 ? -10.267 16.405 -6.693 1.00 66.81 757 ASN A C 1
ATOM 6285 O O . ASN A 1 757 ? -9.127 16.289 -7.137 1.00 66.81 757 ASN A O 1
ATOM 6289 N N . VAL A 1 758 ? -11.113 15.368 -6.686 1.00 63.16 758 VAL A N 1
ATOM 6290 C CA . VAL A 1 758 ? -10.849 14.105 -7.399 1.00 63.16 758 VAL A CA 1
ATOM 6291 C C . VAL A 1 758 ? -11.354 14.232 -8.838 1.00 63.16 758 VAL A C 1
ATOM 6293 O O . VAL A 1 758 ? -12.384 14.858 -9.073 1.00 63.16 758 VAL A O 1
ATOM 6296 N N . GLY A 1 759 ? -10.614 13.664 -9.798 1.00 58.47 759 GLY A N 1
ATOM 6297 C CA . GLY A 1 759 ? -10.876 13.823 -11.232 1.00 58.47 759 GLY A CA 1
ATOM 6298 C C . GLY A 1 759 ? -12.332 13.546 -11.624 1.00 58.47 759 GLY A C 1
ATOM 6299 O O . GLY A 1 759 ? -12.908 12.524 -11.240 1.00 58.47 759 GLY A O 1
ATOM 6300 N N . SER A 1 760 ? -12.906 14.458 -12.412 1.00 59.72 760 SER A N 1
ATOM 6301 C CA . SER A 1 760 ? -14.332 14.507 -12.772 1.00 59.72 760 SER A CA 1
ATOM 6302 C C . SER A 1 760 ? -14.854 13.266 -13.503 1.00 59.72 760 SER A C 1
ATOM 6304 O O . SER A 1 760 ? -16.058 13.039 -13.527 1.00 59.72 760 SER A O 1
ATOM 6306 N N . GLU A 1 761 ? -13.972 12.443 -14.061 1.00 63.22 761 GLU A N 1
ATOM 6307 C CA . GLU A 1 761 ? -14.303 11.178 -14.720 1.00 63.22 761 GLU A CA 1
ATOM 6308 C C . GLU A 1 761 ? -14.818 10.101 -13.740 1.00 63.22 761 GLU A C 1
ATOM 6310 O O . GLU A 1 761 ? -15.770 9.385 -14.047 1.00 63.22 761 GLU A O 1
ATOM 6315 N N . TYR A 1 762 ? -14.256 10.024 -12.527 1.00 71.31 762 TYR A N 1
ATOM 6316 C CA . TYR A 1 762 ? -14.619 8.998 -11.536 1.00 71.31 762 TYR A CA 1
ATOM 6317 C C . TYR A 1 762 ? -15.858 9.370 -10.710 1.00 71.31 762 TYR A C 1
ATOM 6319 O O . TYR A 1 762 ? -16.618 8.488 -10.302 1.00 71.31 762 TYR A O 1
ATOM 6327 N N . LEU A 1 763 ? -16.058 10.672 -10.460 1.00 79.19 763 LEU A N 1
ATOM 6328 C CA . LEU A 1 763 ? -17.137 11.232 -9.635 1.00 79.19 763 LEU A CA 1
ATOM 6329 C C . LEU A 1 763 ? -17.779 12.468 -10.285 1.00 79.19 763 LEU A C 1
ATOM 6331 O O . LEU A 1 763 ? -17.892 13.530 -9.674 1.00 79.19 763 LEU A O 1
ATOM 6335 N N . SER A 1 764 ? -18.254 12.314 -11.521 1.00 76.56 764 SER A N 1
ATOM 6336 C CA . SER A 1 764 ? -18.871 13.378 -12.335 1.00 76.56 764 SER A CA 1
ATOM 6337 C C . SER A 1 764 ? -20.069 14.100 -11.696 1.00 76.56 764 SER A C 1
ATOM 6339 O O . SER A 1 764 ? -20.409 15.208 -12.105 1.00 76.56 764 SER A O 1
ATOM 6341 N N . ARG A 1 765 ? -20.700 13.501 -10.678 1.00 81.06 765 ARG A N 1
ATOM 6342 C CA . ARG A 1 765 ? -21.820 14.060 -9.895 1.00 81.06 765 ARG A CA 1
ATOM 6343 C C . ARG A 1 765 ? -21.459 14.314 -8.419 1.00 81.06 765 ARG A C 1
ATOM 6345 O O . ARG A 1 765 ? -22.336 14.647 -7.624 1.00 81.06 765 ARG A O 1
ATOM 6352 N N . GLY A 1 766 ? -20.195 14.123 -8.027 1.00 83.69 766 GLY A N 1
ATOM 6353 C CA . GLY A 1 766 ? -19.771 14.022 -6.626 1.00 83.69 766 GLY A CA 1
ATOM 6354 C C . GLY A 1 766 ? -20.290 12.751 -5.932 1.00 83.69 766 GLY A C 1
ATOM 6355 O O . GLY A 1 766 ? -20.801 11.843 -6.583 1.00 83.69 766 GLY A O 1
ATOM 6356 N N . VAL A 1 767 ? -20.157 12.671 -4.605 1.00 85.94 767 VAL A N 1
ATOM 6357 C CA . VAL A 1 767 ? -20.705 11.556 -3.802 1.00 85.94 767 VAL A CA 1
ATOM 6358 C C . VAL A 1 767 ? -22.227 11.716 -3.645 1.00 85.94 767 VAL A C 1
ATOM 6360 O O . VAL A 1 767 ? -22.684 12.779 -3.216 1.00 85.94 767 VAL A O 1
ATOM 6363 N N . ASP A 1 768 ? -23.006 10.678 -3.966 1.00 87.75 768 ASP A N 1
ATOM 6364 C CA . ASP A 1 768 ? -24.480 10.690 -3.913 1.00 87.75 768 ASP A CA 1
ATOM 6365 C C . ASP A 1 768 ? -25.025 10.318 -2.522 1.00 87.75 768 ASP A C 1
ATOM 6367 O O . ASP A 1 768 ? -24.711 9.275 -1.948 1.00 87.75 768 ASP A O 1
ATOM 6371 N N . ASP A 1 769 ? -25.931 11.152 -2.008 1.00 85.31 769 ASP A N 1
ATOM 6372 C CA . ASP A 1 769 ? -26.568 10.981 -0.702 1.00 85.31 769 ASP A CA 1
ATOM 6373 C C . ASP A 1 769 ? -27.485 9.751 -0.581 1.00 85.31 769 ASP A C 1
ATOM 6375 O O . ASP A 1 769 ? -27.943 9.418 0.521 1.00 85.31 769 ASP A O 1
ATOM 6379 N N . ASN A 1 770 ? -27.834 9.114 -1.699 1.00 88.69 770 ASN A N 1
ATOM 6380 C CA . ASN A 1 770 ? -28.752 7.981 -1.757 1.00 88.69 770 ASN A CA 1
ATOM 6381 C C . ASN A 1 770 ? -28.012 6.655 -1.898 1.00 88.69 770 ASN A C 1
ATOM 6383 O O . ASN A 1 770 ? -28.139 5.805 -1.016 1.00 88.69 770 ASN A O 1
ATOM 6387 N N . SER A 1 771 ? -27.235 6.507 -2.969 1.00 91.25 771 SER A N 1
ATOM 6388 C CA . SER A 1 771 ? -26.540 5.267 -3.321 1.00 91.25 771 SER A CA 1
ATOM 6389 C C . SER A 1 771 ? -25.251 5.009 -2.538 1.00 91.25 771 SER A C 1
ATOM 6391 O O . SER A 1 771 ? -24.809 3.861 -2.489 1.00 91.25 771 SER A O 1
ATOM 6393 N N . GLN A 1 772 ? -24.651 6.027 -1.910 1.00 92.56 772 GLN A N 1
ATOM 6394 C CA . GLN A 1 772 ? -23.358 5.925 -1.223 1.00 92.56 772 GLN A CA 1
ATOM 6395 C C . GLN A 1 772 ? -23.456 6.304 0.269 1.00 92.56 772 GLN A C 1
ATOM 6397 O O . GLN A 1 772 ? -24.422 6.926 0.734 1.00 92.56 772 GLN A O 1
ATOM 6402 N N . ILE A 1 773 ? -22.465 5.879 1.052 1.00 91.12 773 ILE A N 1
ATOM 6403 C CA . ILE A 1 773 ? -22.242 6.225 2.464 1.00 91.12 773 ILE A CA 1
ATOM 6404 C C . ILE A 1 773 ? -20.732 6.350 2.713 1.00 91.12 773 ILE A C 1
ATOM 6406 O O . ILE A 1 773 ? -19.949 5.658 2.067 1.00 91.12 773 ILE A O 1
ATOM 6410 N N . CYS A 1 774 ? -20.313 7.224 3.633 1.00 89.56 774 CYS A N 1
ATOM 6411 C CA . CYS A 1 774 ? -18.897 7.423 3.948 1.00 89.56 774 CYS A CA 1
ATOM 6412 C C . CYS A 1 774 ? -18.579 7.105 5.414 1.00 89.56 774 CYS A C 1
ATOM 6414 O O . CYS A 1 774 ? -19.326 7.481 6.325 1.00 89.56 774 CYS A O 1
ATOM 6416 N N . ALA A 1 775 ? -17.446 6.440 5.633 1.00 88.25 775 ALA A N 1
ATOM 6417 C CA . ALA A 1 775 ? -16.940 6.059 6.950 1.00 88.25 775 ALA A CA 1
ATOM 6418 C C . ALA A 1 775 ? -15.408 6.174 6.995 1.00 88.25 775 ALA A C 1
ATOM 6420 O O . ALA A 1 775 ? -14.755 6.083 5.961 1.00 88.25 775 ALA A O 1
ATOM 6421 N N . GLY A 1 776 ? -14.834 6.401 8.176 1.00 85.44 776 GLY A N 1
ATOM 6422 C CA . GLY A 1 776 ? -13.383 6.554 8.353 1.00 85.44 776 GLY A CA 1
ATOM 6423 C C . GLY A 1 776 ? -13.000 6.889 9.798 1.00 85.44 776 GLY A C 1
ATOM 6424 O O . GLY A 1 776 ? -13.875 7.017 10.656 1.00 85.44 776 GLY A O 1
ATOM 6425 N N . SER A 1 777 ? -11.709 7.080 10.087 1.00 80.19 777 SER A N 1
ATOM 6426 C CA . SER A 1 777 ? -11.247 7.569 11.398 1.00 80.19 777 SER A CA 1
ATOM 6427 C C . SER A 1 777 ? -10.961 9.076 11.407 1.00 80.19 777 SER A C 1
ATOM 6429 O O . SER A 1 777 ? -10.239 9.604 10.557 1.00 80.19 777 SER A O 1
ATOM 6431 N N . ARG A 1 778 ? -11.460 9.783 12.431 1.00 75.69 778 ARG A N 1
ATOM 6432 C CA . ARG A 1 778 ? -11.147 11.210 12.659 1.00 75.69 778 ARG A CA 1
ATOM 6433 C C . ARG A 1 778 ? -9.797 11.460 13.328 1.00 75.69 778 ARG A C 1
ATOM 6435 O O . ARG A 1 778 ? -9.308 12.587 13.293 1.00 75.69 778 ARG A O 1
ATOM 6442 N N . LYS A 1 779 ? -9.234 10.441 13.986 1.00 65.00 779 LYS A N 1
ATOM 6443 C CA . LYS A 1 779 ? -8.103 10.581 14.922 1.00 65.00 779 LYS A CA 1
ATOM 6444 C C . LYS A 1 779 ? -6.879 9.767 14.525 1.00 65.00 779 LYS A C 1
ATOM 6446 O O . LYS A 1 779 ? -5.770 10.282 14.588 1.00 65.00 779 LYS A O 1
ATOM 6451 N N . ASP A 1 780 ? -7.087 8.525 14.095 1.00 59.22 780 ASP A N 1
ATOM 6452 C CA . ASP A 1 780 ? -6.023 7.515 14.068 1.00 59.22 780 ASP A CA 1
ATOM 6453 C C . ASP A 1 780 ? -5.540 7.181 12.646 1.00 59.22 780 ASP A C 1
ATOM 6455 O O . ASP A 1 780 ? -4.741 6.266 12.473 1.00 59.22 780 ASP A O 1
ATOM 6459 N N . GLY A 1 781 ? -6.085 7.834 11.613 1.00 55.50 781 GLY A N 1
ATOM 6460 C CA . GLY A 1 781 ? -5.782 7.555 10.198 1.00 55.50 781 GLY A CA 1
ATOM 6461 C C . GLY A 1 781 ? -6.323 6.226 9.654 1.00 55.50 781 GLY A C 1
ATOM 6462 O O . GLY A 1 781 ? -6.286 5.994 8.451 1.00 55.50 781 GLY A O 1
ATOM 6463 N N . LYS A 1 782 ? -6.858 5.368 10.526 1.00 59.47 782 LYS A N 1
ATOM 6464 C CA . LYS A 1 782 ? -7.465 4.073 10.196 1.00 59.47 782 LYS A CA 1
ATOM 6465 C C . LYS A 1 782 ? -8.608 4.234 9.179 1.00 59.47 782 LYS A C 1
ATOM 6467 O O . LYS A 1 782 ? -9.547 4.992 9.424 1.00 59.47 782 LYS A O 1
ATOM 6472 N N . ASP A 1 783 ? -8.517 3.502 8.074 1.00 57.16 783 ASP A N 1
ATOM 6473 C CA . ASP A 1 783 ? -9.476 3.463 6.961 1.00 57.16 783 ASP A CA 1
ATOM 6474 C C . ASP A 1 783 ? -9.365 2.097 6.249 1.00 57.16 783 ASP A C 1
ATOM 6476 O O . ASP A 1 783 ? -8.421 1.349 6.517 1.00 57.16 783 ASP A O 1
ATOM 6480 N N . THR A 1 784 ? -10.308 1.760 5.366 1.00 54.84 784 THR A N 1
ATOM 6481 C CA . THR A 1 784 ? -10.232 0.564 4.497 1.00 54.84 784 THR A CA 1
ATOM 6482 C C . THR A 1 784 ? -9.269 0.752 3.330 1.00 54.84 784 THR A C 1
ATOM 6484 O O . THR A 1 784 ? -9.139 1.856 2.800 1.00 54.84 784 THR A O 1
ATOM 6487 N N . CYS A 1 785 ? -8.655 -0.337 2.869 1.00 58.34 785 CYS A N 1
ATOM 6488 C CA . CYS A 1 785 ? -7.568 -0.305 1.900 1.00 58.34 785 CYS A CA 1
ATOM 6489 C C . CYS A 1 785 ? -7.786 -1.179 0.660 1.00 58.34 785 CYS A C 1
ATOM 6491 O O . CYS A 1 785 ? -8.728 -1.959 0.551 1.00 58.34 785 CYS A O 1
ATOM 6493 N N . GLN A 1 786 ? -6.866 -1.063 -0.305 1.00 50.06 786 GLN A N 1
ATOM 6494 C CA . GLN A 1 786 ? -6.785 -2.002 -1.428 1.00 50.06 786 GLN A CA 1
ATOM 6495 C C . GLN A 1 786 ? -6.675 -3.440 -0.892 1.00 50.06 786 GLN A C 1
ATOM 6497 O O . GLN A 1 786 ? -5.818 -3.710 -0.048 1.00 50.06 786 GLN A O 1
ATOM 6502 N N . GLY A 1 787 ? -7.543 -4.330 -1.382 1.00 51.78 787 GLY A N 1
ATOM 6503 C CA . GLY A 1 787 ? -7.758 -5.689 -0.865 1.00 51.78 787 GLY A CA 1
ATOM 6504 C C . GLY A 1 787 ? -8.971 -5.829 0.075 1.00 51.78 787 GLY A C 1
ATOM 6505 O O . GLY A 1 787 ? -9.497 -6.929 0.206 1.00 51.78 787 GLY A O 1
ATOM 6506 N N . ASP A 1 788 ? -9.491 -4.730 0.639 1.00 67.88 788 ASP A N 1
ATOM 6507 C CA . ASP A 1 788 ? -10.809 -4.696 1.305 1.00 67.88 788 ASP A CA 1
ATOM 6508 C C . ASP A 1 788 ? -11.955 -4.377 0.323 1.00 67.88 788 ASP A C 1
ATOM 6510 O O . ASP A 1 788 ? -13.125 -4.426 0.705 1.00 67.88 788 ASP A O 1
ATOM 6514 N N . SER A 1 789 ? -11.633 -4.039 -0.934 1.00 84.25 789 SER A N 1
ATOM 6515 C CA . SER A 1 789 ? -12.571 -3.793 -2.043 1.00 84.25 789 SER A CA 1
ATOM 6516 C C . SER A 1 789 ? -13.654 -4.867 -2.131 1.00 84.25 789 SER A C 1
ATOM 6518 O O . SER A 1 789 ? -13.346 -6.054 -2.156 1.00 84.25 789 SER A O 1
ATOM 6520 N N . GLY A 1 790 ? -14.927 -4.473 -2.173 1.00 89.56 790 GLY A N 1
ATOM 6521 C CA . GLY A 1 790 ? -16.065 -5.397 -2.157 1.00 89.56 790 GLY A CA 1
ATOM 6522 C C . GLY A 1 790 ? -16.399 -6.016 -0.790 1.00 89.56 790 GLY A C 1
ATOM 6523 O O . GLY A 1 790 ? -17.434 -6.671 -0.660 1.00 89.56 790 GLY A O 1
ATOM 6524 N N . GLY A 1 791 ? -15.567 -5.801 0.231 1.00 92.06 791 GLY A N 1
ATOM 6525 C CA . GLY A 1 791 ? -15.778 -6.266 1.601 1.00 92.06 791 GLY A CA 1
ATOM 6526 C C . GLY A 1 791 ? -16.891 -5.522 2.362 1.00 92.06 791 GLY A C 1
ATOM 6527 O O . GLY A 1 791 ? -17.425 -4.514 1.885 1.00 92.06 791 GLY A O 1
ATOM 6528 N N . PRO A 1 792 ? -17.276 -6.028 3.548 1.00 94.56 792 PRO A N 1
ATOM 6529 C CA . PRO A 1 792 ? -18.364 -5.481 4.351 1.00 94.56 792 PRO A CA 1
ATOM 6530 C C . PRO A 1 792 ? -17.997 -4.216 5.138 1.00 94.56 792 PRO A C 1
ATOM 6532 O O . PRO A 1 792 ? -17.043 -4.206 5.917 1.00 94.56 792 PRO A O 1
ATOM 6535 N N . LEU A 1 793 ? -18.877 -3.212 5.071 1.00 93.31 793 LEU A N 1
ATOM 6536 C CA . LEU A 1 793 ? -19.067 -2.216 6.128 1.00 93.31 793 LEU A CA 1
ATOM 6537 C C . LEU A 1 793 ? -20.339 -2.574 6.905 1.00 93.31 793 LEU A C 1
ATOM 6539 O O . LEU A 1 793 ? -21.441 -2.581 6.349 1.00 93.31 793 LEU A O 1
ATOM 6543 N N . GLN A 1 794 ? -20.199 -2.878 8.191 1.00 92.69 794 GLN A N 1
ATOM 6544 C CA . GLN A 1 794 ? -21.247 -3.497 9.005 1.00 92.69 794 GLN A CA 1
ATOM 6545 C C . GLN A 1 794 ? -21.428 -2.811 10.364 1.00 92.69 794 GLN A C 1
ATOM 6547 O O . GLN A 1 794 ? -20.510 -2.187 10.892 1.00 92.69 794 GLN A O 1
ATOM 6552 N N . ILE A 1 795 ? -22.615 -2.957 10.954 1.00 90.75 795 ILE A N 1
ATOM 6553 C CA . ILE A 1 795 ? -22.895 -2.607 12.355 1.00 90.75 795 ILE A CA 1
ATOM 6554 C C . ILE A 1 795 ? -23.176 -3.871 13.164 1.00 90.75 795 ILE A C 1
ATOM 6556 O O . ILE A 1 795 ? -23.753 -4.834 12.656 1.00 90.75 795 ILE A O 1
ATOM 6560 N N . ARG A 1 796 ? -22.803 -3.856 14.447 1.00 83.94 796 ARG A N 1
ATOM 6561 C CA . ARG A 1 796 ? -23.108 -4.928 15.399 1.00 83.94 796 ARG A CA 1
ATOM 6562 C C . ARG A 1 796 ? -24.161 -4.453 16.395 1.00 83.94 796 ARG A C 1
ATOM 6564 O O . ARG A 1 796 ? -23.907 -3.549 17.185 1.00 83.94 796 ARG A O 1
ATOM 6571 N N . THR A 1 797 ? -25.327 -5.086 16.362 1.00 78.19 797 THR A N 1
ATOM 6572 C CA . THR A 1 797 ? -26.396 -4.906 17.351 1.00 78.19 797 THR A CA 1
ATOM 6573 C C . THR A 1 797 ? -26.592 -6.229 18.096 1.00 78.19 797 THR A C 1
ATOM 6575 O O . THR A 1 797 ? -25.675 -6.679 18.782 1.00 78.19 797 THR A O 1
ATOM 6578 N N . ASP A 1 798 ? -27.736 -6.896 17.938 1.00 74.00 798 ASP A N 1
ATOM 6579 C CA . ASP A 1 798 ? -27.954 -8.267 18.410 1.00 74.00 798 ASP A CA 1
ATOM 6580 C C . ASP A 1 798 ? -27.502 -9.333 17.385 1.00 74.00 798 ASP A C 1
ATOM 6582 O O . ASP A 1 798 ? -27.362 -10.511 17.722 1.00 74.00 798 ASP A O 1
ATOM 6586 N N . VAL A 1 799 ? -27.249 -8.903 16.144 1.00 81.69 799 VAL A N 1
ATOM 6587 C CA . VAL A 1 799 ? -26.528 -9.601 15.067 1.00 81.69 799 VAL A CA 1
ATOM 6588 C C . VAL A 1 799 ? -25.668 -8.591 14.292 1.00 81.69 799 VAL A C 1
ATOM 6590 O O . VAL A 1 799 ? -25.651 -7.401 14.613 1.00 81.69 799 VAL A O 1
ATOM 6593 N N . LEU A 1 800 ? -24.937 -9.064 13.282 1.00 88.75 800 LEU A N 1
ATOM 6594 C CA . LEU A 1 800 ? -24.257 -8.208 12.311 1.00 88.75 800 LEU A CA 1
ATOM 6595 C C . LEU A 1 800 ? -25.229 -7.835 11.182 1.00 88.75 800 LEU A C 1
ATOM 6597 O O . LEU A 1 800 ? -25.898 -8.714 10.629 1.00 88.75 800 LEU A O 1
ATOM 6601 N N . TYR A 1 801 ? -25.286 -6.545 10.846 1.00 91.62 801 TYR A N 1
ATOM 6602 C CA . TYR A 1 801 ? -26.023 -6.019 9.697 1.00 91.62 801 TYR A CA 1
ATOM 6603 C C . TYR A 1 801 ? -25.066 -5.334 8.723 1.00 91.62 801 TYR A C 1
ATOM 6605 O O . TYR A 1 801 ? -24.299 -4.454 9.117 1.00 91.62 801 TYR A O 1
ATOM 6613 N N . LEU A 1 802 ? -25.135 -5.716 7.450 1.00 94.00 802 LEU A N 1
ATOM 6614 C CA . LEU A 1 802 ? -24.377 -5.109 6.365 1.00 94.00 802 LEU A CA 1
ATOM 6615 C C . LEU A 1 802 ? -25.028 -3.782 5.958 1.00 94.00 802 LEU A C 1
ATOM 6617 O O . LEU A 1 802 ? -26.180 -3.754 5.521 1.00 94.00 802 LEU A O 1
ATOM 6621 N N . VAL A 1 803 ? -24.274 -2.695 6.095 1.00 93.88 803 VAL A N 1
ATOM 6622 C CA . VAL A 1 803 ? -24.701 -1.318 5.805 1.00 93.88 803 VAL A CA 1
ATOM 6623 C C . VAL A 1 803 ? -24.144 -0.834 4.470 1.00 93.88 803 VAL A C 1
ATOM 6625 O O . VAL A 1 803 ? -24.835 -0.138 3.720 1.00 93.88 803 VAL A O 1
ATOM 6628 N N . GLY A 1 804 ? -22.898 -1.196 4.173 1.00 93.88 804 GLY A N 1
ATOM 6629 C CA . GLY A 1 804 ? -22.193 -0.770 2.975 1.00 93.88 804 GLY A CA 1
ATOM 6630 C C . GLY A 1 804 ? -21.253 -1.838 2.430 1.00 93.88 804 GLY A C 1
ATOM 6631 O O . GLY A 1 804 ? -20.955 -2.829 3.095 1.00 93.88 804 GLY A O 1
ATOM 6632 N N . ILE A 1 805 ? -20.788 -1.602 1.209 1.00 95.25 805 ILE A N 1
ATOM 6633 C CA . ILE A 1 805 ? -19.794 -2.410 0.497 1.00 95.25 805 ILE A CA 1
ATOM 6634 C C . ILE A 1 805 ? -18.610 -1.495 0.188 1.00 95.25 805 ILE A C 1
ATOM 6636 O O . ILE A 1 805 ? -18.832 -0.404 -0.340 1.00 95.25 805 ILE A O 1
ATOM 6640 N N . THR A 1 806 ? -17.382 -1.898 0.515 1.00 92.50 806 THR A N 1
ATOM 6641 C CA . THR A 1 806 ? -16.170 -1.105 0.242 1.00 92.50 806 THR A CA 1
ATOM 6642 C C . THR A 1 806 ? -16.034 -0.852 -1.260 1.00 92.50 806 THR A C 1
ATOM 6644 O O . THR A 1 806 ? -15.861 -1.801 -2.025 1.00 92.50 806 THR A O 1
ATOM 6647 N N . SER A 1 807 ? -16.118 0.412 -1.685 1.00 88.94 807 SER A N 1
ATOM 6648 C CA . SER A 1 807 ? -16.089 0.791 -3.103 1.00 88.94 807 SER A CA 1
ATOM 6649 C C . SER A 1 807 ? -14.759 1.456 -3.464 1.00 88.94 807 SER A C 1
ATOM 6651 O O . SER A 1 807 ? -13.923 0.834 -4.115 1.00 88.94 807 SER A O 1
ATOM 6653 N N . PHE A 1 808 ? -14.497 2.671 -2.975 1.00 83.38 808 PHE A N 1
ATOM 6654 C CA . PHE A 1 808 ? -13.241 3.382 -3.238 1.00 83.38 808 PHE A CA 1
ATOM 6655 C C . PHE A 1 808 ? -12.845 4.317 -2.089 1.00 83.38 808 PHE A C 1
ATOM 6657 O O . PHE A 1 808 ? -13.669 4.745 -1.284 1.00 83.38 808 PHE A O 1
ATOM 6664 N N . GLY A 1 809 ? -11.566 4.684 -2.042 1.00 73.38 809 GLY A N 1
ATOM 6665 C CA . GLY A 1 809 ? -11.015 5.668 -1.112 1.00 73.38 809 GLY A CA 1
ATOM 6666 C C . GLY A 1 809 ? -9.834 6.404 -1.744 1.00 73.38 809 GLY A C 1
ATOM 6667 O O . GLY A 1 809 ? -9.303 5.954 -2.758 1.00 73.38 809 GLY A O 1
ATOM 6668 N N . LYS A 1 810 ? -9.417 7.540 -1.168 1.00 61.59 810 LYS A N 1
ATOM 6669 C CA . LYS A 1 810 ? -8.237 8.280 -1.655 1.00 61.59 810 LYS A CA 1
ATOM 6670 C C . LYS A 1 810 ? -6.927 7.541 -1.370 1.00 61.59 810 LYS A C 1
ATOM 6672 O O . LYS A 1 810 ? -6.256 7.080 -2.285 1.00 61.59 810 LYS A O 1
ATOM 6677 N N . ILE A 1 811 ? -6.532 7.521 -0.097 1.00 59.19 811 ILE A N 1
ATOM 6678 C CA . ILE A 1 811 ? -5.266 6.984 0.409 1.00 59.19 811 ILE A CA 1
ATOM 6679 C C . ILE A 1 811 ? -5.519 6.548 1.856 1.00 59.19 811 ILE A C 1
ATOM 6681 O O . ILE A 1 811 ? -6.030 7.336 2.652 1.00 59.19 811 ILE A O 1
ATOM 6685 N N . CYS A 1 812 ? -5.135 5.317 2.192 1.00 60.91 812 CYS A N 1
ATOM 6686 C CA . CYS A 1 812 ? -5.182 4.800 3.559 1.00 60.91 812 CYS A CA 1
ATOM 6687 C C . CYS A 1 812 ? -4.338 5.629 4.538 1.00 60.91 812 CYS A C 1
ATOM 6689 O O . CYS A 1 812 ? -3.380 6.292 4.144 1.00 60.91 812 CYS A O 1
ATOM 6691 N N . GLY A 1 813 ? -4.614 5.514 5.838 1.00 57.41 813 GLY A N 1
ATOM 6692 C CA . GLY A 1 813 ? -3.732 6.048 6.881 1.00 57.41 813 GLY A CA 1
ATOM 6693 C C . GLY A 1 813 ? -3.862 7.555 7.132 1.00 57.41 813 GLY A C 1
ATOM 6694 O O . GLY A 1 813 ? -3.205 8.063 8.038 1.00 57.41 813 GLY A O 1
ATOM 6695 N N . ILE A 1 814 ? -4.695 8.279 6.374 1.00 61.38 814 ILE A N 1
ATOM 6696 C CA . ILE A 1 814 ? -4.850 9.738 6.484 1.00 61.38 814 ILE A CA 1
ATOM 6697 C C . ILE A 1 814 ? -6.050 10.090 7.388 1.00 61.38 814 ILE A C 1
ATOM 6699 O O . ILE A 1 814 ? -7.195 9.828 7.013 1.00 61.38 814 ILE A O 1
ATOM 6703 N N . PRO A 1 815 ? -5.845 10.729 8.560 1.00 69.12 815 PRO A N 1
ATOM 6704 C CA . PRO A 1 815 ? -6.948 11.145 9.427 1.00 69.12 815 PRO A CA 1
ATOM 6705 C C . PRO A 1 815 ? -7.915 12.103 8.720 1.00 69.12 815 PRO A C 1
ATOM 6707 O O . PRO A 1 815 ? -7.492 13.028 8.030 1.00 69.12 815 PRO A O 1
ATOM 6710 N N . ASN A 1 816 ? -9.219 11.926 8.952 1.00 73.31 816 ASN A N 1
ATOM 6711 C CA . ASN A 1 816 ? -10.312 12.705 8.344 1.00 73.31 816 ASN A CA 1
ATOM 6712 C C . ASN A 1 816 ? -10.498 12.560 6.818 1.00 73.31 816 ASN A C 1
ATOM 6714 O O . ASN A 1 816 ? -11.350 13.259 6.268 1.00 73.31 816 ASN A O 1
ATOM 6718 N N . SER A 1 817 ? -9.804 11.625 6.159 1.00 78.19 817 SER A N 1
ATOM 6719 C CA . SER A 1 817 ? -10.123 11.168 4.799 1.00 78.19 817 SER A CA 1
ATOM 6720 C C . SER A 1 817 ? -10.990 9.900 4.877 1.00 78.19 817 SER A C 1
ATOM 6722 O O . SER A 1 817 ? -10.434 8.833 5.111 1.00 78.19 817 SER A O 1
ATOM 6724 N N . PRO A 1 818 ? -12.328 9.970 4.729 1.00 85.06 818 PRO A N 1
ATOM 6725 C CA . PRO A 1 818 ? -13.174 8.779 4.775 1.00 85.06 818 PRO A CA 1
ATOM 6726 C C . PRO A 1 818 ? -13.173 8.009 3.445 1.00 85.06 818 PRO A C 1
ATOM 6728 O O . PRO A 1 818 ? -13.235 8.620 2.371 1.00 85.06 818 PRO A O 1
ATOM 6731 N N . GLY A 1 819 ? -13.210 6.680 3.513 1.00 87.31 819 GLY A N 1
ATOM 6732 C CA . GLY A 1 819 ? -13.597 5.822 2.395 1.00 87.31 819 GLY A CA 1
ATOM 6733 C C . GLY A 1 819 ? -15.074 5.992 2.007 1.00 87.31 819 GLY A C 1
ATOM 6734 O O . GLY A 1 819 ? -15.914 6.419 2.813 1.00 87.31 819 GLY A O 1
ATOM 6735 N N . VAL A 1 820 ? -15.393 5.650 0.757 1.00 89.44 820 VAL A N 1
ATOM 6736 C CA . VAL A 1 820 ? -16.747 5.662 0.189 1.00 89.44 820 VAL A CA 1
ATOM 6737 C C . VAL A 1 820 ? -17.209 4.233 -0.078 1.00 89.44 820 VAL A C 1
ATOM 6739 O O . VAL A 1 820 ? -16.486 3.398 -0.626 1.00 89.44 820 VAL A O 1
ATOM 6742 N N . TYR A 1 821 ? -18.449 3.964 0.315 1.00 92.25 821 TYR A N 1
ATOM 6743 C CA . TYR A 1 821 ? -19.051 2.642 0.323 1.00 92.25 821 TYR A CA 1
ATOM 6744 C C . TYR A 1 821 ? -20.413 2.682 -0.371 1.00 92.25 821 TYR A C 1
ATOM 6746 O O . TYR A 1 821 ? -21.187 3.628 -0.190 1.00 92.25 821 TYR A O 1
ATOM 6754 N N . THR A 1 822 ? -20.751 1.634 -1.116 1.00 94.75 822 THR A N 1
ATOM 6755 C CA . THR A 1 822 ? -22.067 1.498 -1.754 1.00 94.75 822 THR A CA 1
ATOM 6756 C C . THR A 1 822 ? -23.112 1.139 -0.695 1.00 94.75 822 THR A C 1
ATOM 6758 O O . THR A 1 822 ? -22.975 0.126 -0.010 1.00 94.75 822 THR A O 1
ATOM 6761 N N . ARG A 1 823 ? -24.147 1.972 -0.515 1.00 94.31 823 ARG A N 1
ATOM 6762 C CA . ARG A 1 823 ? -25.137 1.865 0.574 1.00 94.31 823 ARG A CA 1
ATOM 6763 C C . ARG A 1 823 ? -26.149 0.753 0.300 1.00 94.31 823 ARG A C 1
ATOM 6765 O O . ARG A 1 823 ? -27.057 0.917 -0.512 1.00 94.31 823 ARG A O 1
ATOM 6772 N N . VAL A 1 824 ? -26.067 -0.340 1.054 1.00 95.12 824 VAL A N 1
ATOM 6773 C CA . VAL A 1 824 ? -26.878 -1.549 0.833 1.00 95.12 824 VAL A CA 1
ATOM 6774 C C . VAL A 1 824 ? -28.384 -1.287 0.934 1.00 95.12 824 VAL A C 1
ATOM 6776 O O . VAL A 1 824 ? -29.139 -1.803 0.108 1.00 95.12 824 VAL A O 1
ATOM 6779 N N . SER A 1 825 ? -28.830 -0.423 1.856 1.00 94.12 825 SER A N 1
ATOM 6780 C CA . SER A 1 825 ? -30.259 -0.117 2.032 1.00 94.12 825 SER A CA 1
ATOM 6781 C C . SER A 1 825 ? -30.927 0.561 0.823 1.00 94.12 825 SER A C 1
ATOM 6783 O O . SER A 1 825 ? -32.151 0.536 0.724 1.00 94.12 825 SER A O 1
ATOM 6785 N N . TYR A 1 826 ? -30.158 1.098 -0.134 1.00 95.06 826 TYR A N 1
ATOM 6786 C CA . TYR A 1 826 ? -30.686 1.602 -1.410 1.00 95.06 826 TYR A CA 1
ATOM 6787 C C . TYR A 1 826 ? -31.005 0.470 -2.410 1.00 95.06 826 TYR A C 1
ATOM 6789 O O . TYR A 1 826 ? -31.987 0.551 -3.145 1.00 95.06 826 TYR A O 1
ATOM 6797 N N . TYR A 1 827 ? -30.228 -0.621 -2.401 1.00 95.88 827 TYR A N 1
ATOM 6798 C CA . TYR A 1 827 ? -30.300 -1.692 -3.409 1.00 95.88 827 TYR A CA 1
ATOM 6799 C C . TYR A 1 827 ? -31.139 -2.908 -2.996 1.00 95.88 827 TYR A C 1
ATOM 6801 O O . TYR A 1 827 ? -31.285 -3.836 -3.791 1.00 95.88 827 TYR A O 1
ATOM 6809 N N . ILE A 1 828 ? -31.738 -2.922 -1.798 1.00 93.88 828 ILE A N 1
ATOM 6810 C CA . ILE A 1 828 ? -32.603 -4.025 -1.328 1.00 93.88 828 ILE A CA 1
ATOM 6811 C C . ILE A 1 828 ? -33.639 -4.477 -2.389 1.00 93.88 828 ILE A C 1
ATOM 6813 O O . ILE A 1 828 ? -33.706 -5.681 -2.637 1.00 93.88 828 ILE A O 1
ATOM 6817 N N . PRO A 1 829 ? -34.357 -3.589 -3.119 1.00 92.81 829 PRO A N 1
ATOM 6818 C CA . PRO A 1 829 ? -35.329 -4.000 -4.148 1.00 92.81 829 PRO A CA 1
ATOM 6819 C C . PRO A 1 829 ? -34.720 -4.604 -5.431 1.00 92.81 829 PRO A C 1
ATOM 6821 O O . PRO A 1 829 ? -35.448 -5.095 -6.302 1.00 92.81 829 PRO A O 1
ATOM 6824 N N . TRP A 1 830 ? -33.397 -4.531 -5.601 1.00 95.31 830 TRP A N 1
ATOM 6825 C CA . TRP A 1 830 ? -32.641 -5.253 -6.630 1.00 95.31 830 TRP A CA 1
ATOM 6826 C C . TRP A 1 830 ? -32.135 -6.593 -6.082 1.00 95.31 830 TRP A C 1
ATOM 6828 O O . TRP A 1 830 ? -32.366 -7.625 -6.711 1.00 95.31 830 TRP A O 1
ATOM 6838 N N . ILE A 1 831 ? -31.556 -6.599 -4.873 1.00 95.06 831 ILE A N 1
ATOM 6839 C CA . ILE A 1 831 ? -31.052 -7.814 -4.213 1.00 95.06 831 ILE A CA 1
ATOM 6840 C C . ILE A 1 831 ? -32.185 -8.827 -3.985 1.00 95.06 831 ILE A C 1
ATOM 6842 O O . ILE A 1 831 ? -32.053 -9.984 -4.383 1.00 95.06 831 ILE A O 1
ATOM 6846 N N . GLU A 1 832 ? -33.318 -8.414 -3.399 1.00 91.94 832 GLU A N 1
ATOM 6847 C CA . GLU A 1 832 ? -34.435 -9.327 -3.100 1.00 91.94 832 GLU A CA 1
ATOM 6848 C C . GLU A 1 832 ? -34.965 -10.025 -4.360 1.00 91.94 832 GLU A C 1
ATOM 6850 O O . GLU A 1 832 ? -35.196 -11.231 -4.348 1.00 91.94 832 GLU A O 1
ATOM 6855 N N . ARG A 1 833 ? -35.060 -9.290 -5.473 1.00 92.88 833 ARG A N 1
ATOM 6856 C CA . ARG A 1 833 ? -35.562 -9.773 -6.770 1.00 92.88 833 ARG A CA 1
ATOM 6857 C C . ARG A 1 833 ? -34.714 -10.896 -7.380 1.00 92.88 833 ARG A C 1
ATOM 6859 O O . ARG A 1 833 ? -35.237 -11.690 -8.155 1.00 92.88 833 ARG A O 1
ATOM 6866 N N . ILE A 1 834 ? -33.417 -10.926 -7.069 1.00 93.88 834 ILE A N 1
ATOM 6867 C CA . ILE A 1 834 ? -32.435 -11.859 -7.644 1.00 93.88 834 ILE A CA 1
ATOM 6868 C C . ILE A 1 834 ? -32.157 -13.024 -6.687 1.00 93.88 834 ILE A C 1
ATOM 6870 O O . ILE A 1 834 ? -32.016 -14.164 -7.127 1.00 93.88 834 ILE A O 1
ATOM 6874 N N . VAL A 1 835 ? -32.083 -12.745 -5.383 1.00 91.75 835 VAL A N 1
ATOM 6875 C CA . VAL A 1 835 ? -31.654 -13.709 -4.355 1.00 91.75 835 VAL A CA 1
ATOM 6876 C C . VAL A 1 835 ? -32.838 -14.472 -3.747 1.00 91.75 835 VAL A C 1
ATOM 6878 O O . VAL A 1 835 ? -32.695 -15.650 -3.420 1.00 91.75 835 VAL A O 1
ATOM 6881 N N . TRP A 1 836 ? -34.017 -13.845 -3.648 1.00 88.88 836 TRP A N 1
ATOM 6882 C CA . TRP A 1 836 ? -35.264 -14.479 -3.193 1.00 88.88 836 TRP A CA 1
ATOM 6883 C C . TRP A 1 836 ? -36.450 -14.125 -4.122 1.00 88.88 836 TRP A C 1
ATOM 6885 O O . TRP A 1 836 ? -37.407 -13.482 -3.678 1.00 88.88 836 TRP A O 1
ATOM 6895 N N . PRO A 1 837 ? -36.409 -14.530 -5.411 1.00 76.94 837 PRO A N 1
ATOM 6896 C CA . PRO A 1 837 ? -37.545 -14.384 -6.325 1.00 76.94 837 PRO A CA 1
ATOM 6897 C C . PRO A 1 837 ? -38.813 -15.077 -5.786 1.00 76.94 837 PRO A C 1
ATOM 6899 O O . PRO A 1 837 ? -38.732 -16.002 -4.972 1.00 76.94 837 PRO A O 1
ATOM 6902 N N . GLN A 1 838 ? -39.982 -14.590 -6.222 1.00 58.75 838 GLN A N 1
ATOM 6903 C CA . GLN A 1 838 ? -41.311 -14.977 -5.709 1.00 58.75 838 GLN A CA 1
ATOM 6904 C C . GLN A 1 838 ? -41.937 -16.175 -6.432 1.00 58.75 838 GLN A C 1
ATOM 6906 O O . GLN A 1 838 ? -41.691 -16.316 -7.648 1.00 58.75 838 GLN A O 1
#